Protein 8H6S (pdb70)

B-factor: mean 68.88, std 20.92, range [23.03, 145.81]

Organism: Streptomyces halstedii (NCBI:txid1944)

Foldseek 3Di:
DPQFFEEEEEEDADQDACVFQVVLCVPQVLNVVLQVVLCVLPVHRLSVCRNPDDGRLALSNQLSQLSQLLSLSVVCCVVVVHDGQEYEYAQSGLLNCQCNLVQAPSSLSSLQSNLLSVLVVVQQVPPQPQKKKWKWFQAAPVLVVVVVVVCVVVVFDKDQQAAQDRGITIIIGGNVCVVVSCVSCVVSPIHTDDIDPPPSSGQCCPVSLVVSCVGRLVVGDTAFGNHWYAAQQQRDTGGGSVVSSCSNSNSNHGHGYLLRVLVNVVVVGHAAYEHRGQDDRSQPDCSDVVRHDYHDSYSVVVPDDD/DFEEEEEEDADLLCVPQPLNVVLVVVLVVLHDDGSLALVNQLSQLSQLLSLSVVCCVVVVHDGQEYEYAQSGLLNCQCNLVQAPSSLSSQQSNLLSVLVVVCLVPPCPQKKKWKWFQAAPVLVVVVVVVCVVVVFDKDFQAAQDRGITIIIGGNVCVVVVCVSCVVSPIHTDDIDPPPSQGQCCPVSLVVSCVGRLVVGDTAFGNHWYAAQQQRDTGGGSVVSSCSNSNSNHGHGYLLRVLVNVVVVVHAAYEHGGQDDGNQPDCSDVVRHDYHDSYSVVVD/DLVVVQPPDDPVVLLVVQLVQLQQLLVVLLCVQPVPDDNGDDQADFSVRSPDDLVSLQSSVCSCCVPLVFDDDSCLCVVQGGSSSSSVVSVVRSD/DAPLLVVQPVDDPVVLLVVQLVQLQQLLVVLLCVQPVVDDNGDDQADFSVRSPDDLVSLQSSVCSCCVPRVFDDDSCLCVVQGGSSSSSVVSVVRRPD

Structure (mmCIF, N/CA/C/O backbone):
data_8H6S
#
_entry.id   8H6S
#
_cell.length_a   78.363
_cell.length_b   90.626
_cell.length_c   113.511
_cell.angle_alpha   90.000
_cell.angle_beta   90.000
_cell.angle_gamma   90.000
#
_symmetry.space_group_name_H-M   'P 21 21 21'
#
loop_
_entity.id
_entity.type
_entity.pdbx_description
1 polymer 'Malonyl-CoA-[acyl-carrier-protein] transacylase'
2 polymer 'Polyketide synthase modules 1-3'
3 non-polymer 'MAGNESIUM ION'
4 non-polymer N-[2-(acetylamino)ethyl]-N~3~-[(2R)-2-hydroxy-3,3-dimethyl-4-(phosphonooxy)butanoyl]-beta-alaninamide
5 water water
#
loop_
_atom_site.group_PDB
_atom_site.id
_atom_site.type_symbol
_atom_site.label_atom_id
_atom_site.label_alt_id
_atom_site.label_comp_id
_atom_site.label_asym_id
_atom_site.label_entity_id
_atom_site.label_seq_id
_atom_site.pdbx_PDB_ins_code
_atom_site.Cartn_x
_atom_site.Cartn_y
_atom_site.Cartn_z
_atom_site.occupancy
_atom_site.B_iso_or_equiv
_atom_site.auth_seq_id
_atom_site.auth_comp_id
_atom_site.auth_asym_id
_atom_site.auth_atom_id
_atom_site.pdbx_PDB_model_num
ATOM 1 N N . GLY A 1 32 ? -28.979 -17.529 5.329 1.00 75.03 16 GLY A N 1
ATOM 2 C CA . GLY A 1 32 ? -28.158 -18.613 4.706 1.00 78.18 16 GLY A CA 1
ATOM 3 C C . GLY A 1 32 ? -27.963 -18.412 3.208 1.00 82.67 16 GLY A C 1
ATOM 4 O O . GLY A 1 32 ? -26.838 -18.064 2.793 1.00 78.85 16 GLY A O 1
ATOM 5 N N . ALA A 1 33 ? -29.010 -18.649 2.411 1.00 87.83 17 ALA A N 1
ATOM 6 C CA . ALA A 1 33 ? -28.993 -18.557 0.930 1.00 92.48 17 ALA A CA 1
ATOM 7 C C . ALA A 1 33 ? -29.984 -17.492 0.435 1.00 94.17 17 ALA A C 1
ATOM 8 O O . ALA A 1 33 ? -30.150 -17.375 -0.805 1.00 83.55 17 ALA A O 1
ATOM 10 N N . ALA A 1 34 ? -30.584 -16.734 1.366 1.00 94.19 18 ALA A N 1
ATOM 11 C CA . ALA A 1 34 ? -31.733 -15.816 1.156 1.00 86.88 18 ALA A CA 1
ATOM 12 C C . ALA A 1 34 ? -31.244 -14.409 0.788 1.00 79.12 18 ALA A C 1
ATOM 13 O O . ALA A 1 34 ? -32.021 -13.444 0.984 1.00 69.72 18 ALA A O 1
ATOM 15 N N . GLY A 1 35 ? -30.013 -14.307 0.275 1.00 77.18 19 GLY A N 1
ATOM 16 C CA . GLY A 1 35 ? -29.343 -13.037 -0.067 1.00 76.21 19 GLY A CA 1
ATOM 17 C C . GLY A 1 35 ? -27.968 -13.261 -0.679 1.00 72.26 19 GLY A C 1
ATOM 18 O O . GLY A 1 35 ? -27.605 -14.430 -0.948 1.00 63.49 19 GLY A O 1
ATOM 19 N N . ALA A 1 36 ? -27.227 -12.170 -0.891 1.00 71.74 20 ALA A N 1
ATOM 20 C CA . ALA A 1 36 ? -25.892 -12.152 -1.533 1.00 66.39 20 ALA A CA 1
ATOM 21 C C . ALA A 1 36 ? -24.865 -12.820 -0.617 1.00 61.17 20 ALA A C 1
ATOM 22 O O . ALA A 1 36 ? -25.068 -12.829 0.613 1.00 57.40 20 ALA A O 1
ATOM 24 N N . THR A 1 37 ? -23.801 -13.350 -1.217 1.00 58.63 21 THR A N 1
ATOM 25 C CA . THR A 1 37 ? -22.616 -13.913 -0.523 1.00 56.86 21 THR A CA 1
ATOM 26 C C . THR A 1 37 ? -21.480 -12.889 -0.592 1.00 54.65 21 THR A C 1
ATOM 27 O O . THR A 1 37 ? -21.266 -12.329 -1.681 1.00 52.60 21 THR A O 1
ATOM 31 N N . ALA A 1 38 ? -20.797 -12.650 0.530 1.00 54.21 22 ALA A N 1
ATOM 32 C CA . ALA A 1 38 ? -19.640 -11.729 0.637 1.00 53.56 22 ALA A CA 1
ATOM 33 C C . ALA A 1 38 ? -18.363 -12.549 0.791 1.00 50.29 22 ALA A C 1
ATOM 34 O O . ALA A 1 38 ? -18.453 -13.655 1.349 1.00 53.13 22 ALA A O 1
ATOM 36 N N . MET A 1 39 ? -17.236 -12.025 0.310 1.00 47.30 23 MET A N 1
ATOM 37 C CA . MET A 1 39 ? -15.904 -12.662 0.462 1.00 47.70 23 MET A CA 1
ATOM 38 C C . MET A 1 39 ? -15.069 -11.808 1.423 1.00 46.21 23 MET A C 1
ATOM 39 O O . MET A 1 39 ? -14.637 -10.731 1.008 1.00 45.13 23 MET A O 1
ATOM 44 N N . LEU A 1 40 ? -14.888 -12.263 2.670 1.00 46.16 24 LEU A N 1
ATOM 45 C CA . LEU A 1 40 ? -14.179 -11.517 3.748 1.00 47.01 24 LEU A CA 1
ATOM 46 C C . LEU A 1 40 ? -12.741 -12.017 3.843 1.00 44.38 24 LEU A C 1
ATOM 47 O O . LEU A 1 40 ? -12.524 -13.213 3.721 1.00 48.17 24 LEU A O 1
ATOM 52 N N . PHE A 1 41 ? -11.805 -11.116 4.092 1.00 44.34 25 PHE A N 1
ATOM 53 C CA . PHE A 1 41 ? -10.381 -11.449 4.314 1.00 48.35 25 PHE A CA 1
ATOM 54 C C . PHE A 1 41 ? -10.029 -11.107 5.755 1.00 49.29 25 PHE A C 1
ATOM 55 O O . PHE A 1 41 ? -10.252 -9.988 6.205 1.00 49.64 25 PHE A O 1
ATOM 63 N N . PRO A 1 42 ? -9.470 -12.064 6.525 1.00 51.34 26 PRO A N 1
ATOM 64 C CA . PRO A 1 42 ? -9.245 -11.871 7.952 1.00 49.66 26 PRO A CA 1
ATOM 65 C C . PRO A 1 42 ? -7.946 -11.106 8.207 1.00 47.42 26 PRO A C 1
ATOM 66 O O . PRO A 1 42 ? -7.056 -11.155 7.358 1.00 45.64 26 PRO A O 1
ATOM 70 N N . GLY A 1 43 ? -7.892 -10.434 9.357 1.00 46.21 27 GLY A N 1
ATOM 71 C CA . GLY A 1 43 ? -6.664 -9.869 9.941 1.00 46.96 27 GLY A CA 1
ATOM 72 C C . GLY A 1 43 ? -5.657 -10.960 10.213 1.00 43.66 27 GLY A C 1
ATOM 73 O O . GLY A 1 43 ? -6.089 -12.086 10.469 1.00 42.63 27 GLY A O 1
ATOM 74 N N . MET A 1 44 ? -4.366 -10.640 10.154 1.00 44.54 28 MET A N 1
ATOM 75 C CA . MET A 1 44 ? -3.283 -11.639 10.299 1.00 46.03 28 MET A CA 1
ATOM 76 C C . MET A 1 44 ? -3.184 -12.070 11.767 1.00 51.95 28 MET A C 1
ATOM 77 O O . MET A 1 44 ? -2.893 -11.211 12.623 1.00 51.98 28 MET A O 1
ATOM 82 N N . GLY A 1 45 ? -3.444 -13.354 12.034 1.00 57.66 29 GLY A N 1
ATOM 83 C CA . GLY A 1 45 ? -3.186 -14.003 13.331 1.00 59.13 29 GLY A CA 1
ATOM 84 C C . GLY A 1 45 ? -1.733 -14.456 13.409 1.00 61.48 29 GLY A C 1
ATOM 85 O O . GLY A 1 45 ? -0.996 -14.368 12.427 1.00 59.23 29 GLY A O 1
ATOM 86 N N . PRO A 1 46 ? -1.269 -14.965 14.570 1.00 67.33 30 PRO A N 1
ATOM 87 C CA . PRO A 1 46 ? 0.120 -15.409 14.691 1.00 73.32 30 PRO A CA 1
ATOM 88 C C . PRO A 1 46 ? 0.318 -16.704 13.879 1.00 82.76 30 PRO A C 1
ATOM 89 O O . PRO A 1 46 ? 0.016 -17.763 14.394 1.00 84.20 30 PRO A O 1
ATOM 93 N N . ALA A 1 47 ? 0.741 -16.584 12.613 1.00 92.73 31 ALA A N 1
ATOM 94 C CA . ALA A 1 47 ? 0.838 -17.707 11.644 1.00 97.13 31 ALA A CA 1
ATOM 95 C C . ALA A 1 47 ? 2.281 -18.227 11.598 1.00 94.13 31 ALA A C 1
ATOM 96 O O . ALA A 1 47 ? 3.197 -17.438 11.256 1.00 88.30 31 ALA A O 1
ATOM 98 N N . ALA A 1 48 ? 2.456 -19.507 11.944 1.00 88.09 32 ALA A N 1
ATOM 99 C CA . ALA A 1 48 ? 3.737 -20.252 11.933 1.00 82.06 32 ALA A CA 1
ATOM 100 C C . ALA A 1 48 ? 3.720 -21.259 10.777 1.00 74.78 32 ALA A C 1
ATOM 101 O O . ALA A 1 48 ? 2.711 -21.969 10.656 1.00 74.83 32 ALA A O 1
ATOM 103 N N . PHE A 1 49 ? 4.784 -21.317 9.964 1.00 67.98 33 PHE A N 1
ATOM 104 C CA . PHE A 1 49 ? 4.884 -22.208 8.777 1.00 64.89 33 PHE A CA 1
ATOM 105 C C . PHE A 1 49 ? 4.321 -23.580 9.140 1.00 65.53 33 PHE A C 1
ATOM 106 O O . PHE A 1 49 ? 3.586 -24.164 8.328 1.00 66.34 33 PHE A O 1
ATOM 114 N N . SER A 1 50 ? 4.682 -24.063 10.331 1.00 68.36 34 SER A N 1
ATOM 115 C CA . SER A 1 50 ? 4.142 -25.280 10.994 1.00 68.57 34 SER A CA 1
ATOM 116 C C . SER A 1 50 ? 2.643 -25.456 10.685 1.00 68.00 34 SER A C 1
ATOM 117 O O . SER A 1 50 ? 2.268 -26.567 10.299 1.00 63.00 34 SER A O 1
ATOM 120 N N . ASP A 1 51 ? 1.826 -24.400 10.824 1.00 71.03 35 ASP A N 1
ATOM 121 C CA . ASP A 1 51 ? 0.335 -24.449 10.746 1.00 70.70 35 ASP A CA 1
ATOM 122 C C . ASP A 1 51 ? -0.155 -24.518 9.287 1.00 67.96 35 ASP A C 1
ATOM 123 O O . ASP A 1 51 ? -1.258 -25.056 9.069 1.00 67.18 35 ASP A O 1
ATOM 128 N N . VAL A 1 52 ? 0.587 -23.963 8.322 1.00 64.95 36 VAL A N 1
ATOM 129 C CA . VAL A 1 52 ? 0.108 -23.821 6.911 1.00 65.99 36 VAL A CA 1
ATOM 130 C C . VAL A 1 52 ? 1.036 -24.560 5.929 1.00 68.64 36 VAL A C 1
ATOM 131 O O . VAL A 1 52 ? 0.611 -24.763 4.781 1.00 69.69 36 VAL A O 1
ATOM 135 N N . GLY A 1 53 ? 2.231 -24.979 6.361 1.00 72.24 37 GLY A N 1
ATOM 136 C CA . GLY A 1 53 ? 3.285 -25.577 5.513 1.00 71.18 37 GLY A CA 1
ATOM 137 C C . GLY A 1 53 ? 2.752 -26.545 4.467 1.00 69.11 37 GLY A C 1
ATOM 138 O O . GLY A 1 53 ? 2.867 -26.220 3.273 1.00 65.88 37 GLY A O 1
ATOM 139 N N . ARG A 1 54 ? 2.207 -27.693 4.887 1.00 68.61 38 ARG A N 1
ATOM 140 C CA . ARG A 1 54 ? 1.814 -28.809 3.977 1.00 75.92 38 ARG A CA 1
ATOM 141 C C . ARG A 1 54 ? 0.857 -28.265 2.897 1.00 71.83 38 ARG A C 1
ATOM 142 O O . ARG A 1 54 ? 1.013 -28.651 1.719 1.00 69.31 38 ARG A O 1
ATOM 150 N N . PHE A 1 55 ? -0.064 -27.372 3.274 1.00 66.59 39 PHE A N 1
ATOM 151 C CA . PHE A 1 55 ? -1.123 -26.782 2.406 1.00 61.46 39 PHE A CA 1
ATOM 152 C C . PHE A 1 55 ? -0.513 -25.900 1.303 1.00 57.96 39 PHE A C 1
ATOM 153 O O . PHE A 1 55 ? -1.044 -25.878 0.176 1.00 54.42 39 PHE A O 1
ATOM 161 N N . MET A 1 56 ? 0.542 -25.155 1.637 1.00 56.39 40 MET A N 1
ATOM 162 C CA . MET A 1 56 ? 1.181 -24.153 0.744 1.00 59.12 40 MET A CA 1
ATOM 163 C C . MET A 1 56 ? 1.861 -24.871 -0.429 1.00 59.39 40 MET A C 1
ATOM 164 O O . MET A 1 56 ? 1.910 -24.306 -1.536 1.00 59.98 40 MET A O 1
ATOM 169 N N . VAL A 1 57 ? 2.369 -26.079 -0.190 1.00 57.96 41 VAL A N 1
ATOM 170 C CA . VAL A 1 57 ? 3.136 -26.882 -1.188 1.00 58.00 41 VAL A CA 1
ATOM 171 C C . VAL A 1 57 ? 2.188 -27.878 -1.868 1.00 54.47 41 VAL A C 1
ATOM 172 O O . VAL A 1 57 ? 2.458 -28.251 -3.017 1.00 52.66 41 VAL A O 1
ATOM 176 N N . THR A 1 58 ? 1.122 -28.298 -1.183 1.00 54.89 42 THR A N 1
ATOM 177 C CA . THR A 1 58 ? 0.082 -29.204 -1.741 1.00 56.78 42 THR A CA 1
ATOM 178 C C . THR A 1 58 ? -0.829 -28.409 -2.679 1.00 57.30 42 THR A C 1
ATOM 179 O O . THR A 1 58 ? -0.739 -28.620 -3.903 1.00 59.68 42 THR A O 1
ATOM 183 N N . ASN A 1 59 ? -1.652 -27.518 -2.116 1.00 59.77 43 ASN A N 1
ATOM 184 C CA . ASN A 1 59 ? -2.720 -26.762 -2.825 1.00 62.93 43 ASN A CA 1
ATOM 185 C C . ASN A 1 59 ? -2.126 -26.149 -4.101 1.00 71.86 43 ASN A C 1
ATOM 186 O O . ASN A 1 59 ? -0.965 -25.689 -4.063 1.00 77.32 43 ASN A O 1
ATOM 191 N N . ARG A 1 60 ? -2.884 -26.192 -5.198 1.00 78.66 44 ARG A N 1
ATOM 192 C CA . ARG A 1 60 ? -2.440 -25.759 -6.552 1.00 83.69 44 ARG A CA 1
ATOM 193 C C . ARG A 1 60 ? -2.559 -24.238 -6.665 1.00 75.10 44 ARG A C 1
ATOM 194 O O . ARG A 1 60 ? -1.695 -23.647 -7.320 1.00 83.34 44 ARG A O 1
ATOM 202 N N . TYR A 1 61 ? -3.580 -23.638 -6.046 1.00 67.04 45 TYR A N 1
ATOM 203 C CA . TYR A 1 61 ? -3.845 -22.176 -6.076 1.00 64.06 45 TYR A CA 1
ATOM 204 C C . TYR A 1 61 ? -2.680 -21.448 -5.408 1.00 57.94 45 TYR A C 1
ATOM 205 O O . TYR A 1 61 ? -2.221 -20.441 -5.964 1.00 58.31 45 TYR A O 1
ATOM 214 N N . THR A 1 62 ? -2.209 -21.962 -4.270 1.00 55.36 46 THR A N 1
ATOM 215 C CA . THR A 1 62 ? -1.022 -21.442 -3.539 1.00 57.96 46 THR A CA 1
ATOM 216 C C . THR A 1 62 ? 0.211 -21.526 -4.441 1.00 58.50 46 THR A C 1
ATOM 217 O O . THR A 1 62 ? 0.870 -20.488 -4.627 1.00 61.08 46 THR A O 1
ATOM 221 N N . ARG A 1 63 ? 0.508 -22.717 -4.967 1.00 62.47 47 ARG A N 1
ATOM 222 C CA . ARG A 1 63 ? 1.662 -22.975 -5.877 1.00 66.03 47 ARG A CA 1
ATOM 223 C C . ARG A 1 63 ? 1.583 -22.007 -7.064 1.00 64.81 47 ARG A C 1
ATOM 224 O O . ARG A 1 63 ? 2.633 -21.503 -7.492 1.00 62.66 47 ARG A O 1
ATOM 232 N N . GLU A 1 64 ? 0.368 -21.751 -7.552 1.00 67.53 48 GLU A N 1
ATOM 233 C CA . GLU A 1 64 ? 0.075 -20.849 -8.696 1.00 69.57 48 GLU A CA 1
ATOM 234 C C . GLU A 1 64 ? 0.557 -19.437 -8.344 1.00 67.75 48 GLU A C 1
ATOM 235 O O . GLU A 1 64 ? 1.205 -18.806 -9.199 1.00 72.84 48 GLU A O 1
ATOM 241 N N . LEU A 1 65 ? 0.281 -18.979 -7.117 1.00 63.26 49 LEU A N 1
ATOM 242 C CA . LEU A 1 65 ? 0.590 -17.603 -6.636 1.00 59.92 49 LEU A CA 1
ATOM 243 C C . LEU A 1 65 ? 2.035 -17.519 -6.132 1.00 59.01 49 LEU A C 1
ATOM 244 O O . LEU A 1 65 ? 2.700 -16.519 -6.448 1.00 62.67 49 LEU A O 1
ATOM 249 N N . LEU A 1 66 ? 2.482 -18.512 -5.356 1.00 59.36 50 LEU A N 1
ATOM 250 C CA . LEU A 1 66 ? 3.866 -18.597 -4.812 1.00 61.99 50 LEU A CA 1
ATOM 251 C C . LEU A 1 66 ? 4.888 -18.387 -5.938 1.00 68.03 50 LEU A C 1
ATOM 252 O O . LEU A 1 66 ? 5.920 -17.750 -5.669 1.00 77.27 50 LEU A O 1
ATOM 257 N N . ALA A 1 67 ? 4.620 -18.924 -7.135 1.00 70.58 51 ALA A N 1
ATOM 258 C CA . ALA A 1 67 ? 5.496 -18.837 -8.329 1.00 69.73 51 ALA A CA 1
ATOM 259 C C . ALA A 1 67 ? 5.494 -17.402 -8.864 1.00 69.98 51 ALA A C 1
ATOM 260 O O . ALA A 1 67 ? 6.589 -16.887 -9.180 1.00 74.41 51 ALA A O 1
ATOM 262 N N . GLU A 1 68 ? 4.306 -16.795 -8.968 1.00 66.64 52 GLU A N 1
ATOM 263 C CA . GLU A 1 68 ? 4.110 -15.362 -9.323 1.00 67.95 52 GLU A CA 1
ATOM 264 C C . GLU A 1 68 ? 4.833 -14.489 -8.276 1.00 63.59 52 GLU A C 1
ATOM 265 O O . GLU A 1 68 ? 5.473 -13.491 -8.669 1.00 62.05 52 GLU A O 1
ATOM 271 N N . ALA A 1 69 ? 4.774 -14.875 -6.997 1.00 58.05 53 ALA A N 1
ATOM 272 C CA . ALA A 1 69 ? 5.362 -14.141 -5.854 1.00 54.47 53 ALA A CA 1
ATOM 273 C C . ALA A 1 69 ? 6.887 -14.285 -5.848 1.00 55.02 53 ALA A C 1
ATOM 274 O O . ALA A 1 69 ? 7.561 -13.267 -5.638 1.00 58.86 53 ALA A O 1
ATOM 276 N N . ASP A 1 70 ? 7.408 -15.501 -6.031 1.00 57.23 54 ASP A N 1
ATOM 277 C CA . ASP A 1 70 ? 8.871 -15.794 -6.056 1.00 60.74 54 ASP A CA 1
ATOM 278 C C . ASP A 1 70 ? 9.518 -14.971 -7.182 1.00 61.45 54 ASP A C 1
ATOM 279 O O . ASP A 1 70 ? 10.647 -14.460 -6.980 1.00 55.26 54 ASP A O 1
ATOM 284 N N . ASP A 1 71 ? 8.812 -14.838 -8.314 1.00 67.94 55 ASP A N 1
ATOM 285 C CA . ASP A 1 71 ? 9.236 -14.060 -9.513 1.00 73.61 55 ASP A CA 1
ATOM 286 C C . ASP A 1 71 ? 9.359 -12.584 -9.109 1.00 68.01 55 ASP A C 1
ATOM 287 O O . ASP A 1 71 ? 10.436 -11.997 -9.323 1.00 70.42 55 ASP A O 1
ATOM 292 N N . THR A 1 72 ? 8.294 -12.035 -8.518 1.00 62.28 56 THR A N 1
ATOM 293 C CA . THR A 1 72 ? 8.177 -10.628 -8.054 1.00 57.04 56 THR A CA 1
ATOM 294 C C . THR A 1 72 ? 9.272 -10.290 -7.032 1.00 51.77 56 THR A C 1
ATOM 295 O O . THR A 1 72 ? 9.746 -9.148 -7.061 1.00 48.65 56 THR A O 1
ATOM 299 N N . LEU A 1 73 ? 9.645 -11.221 -6.149 1.00 51.06 57 LEU A N 1
ATOM 300 C CA . LEU A 1 73 ? 10.530 -10.951 -4.977 1.00 50.91 57 LEU A CA 1
ATOM 301 C C . LEU A 1 73 ? 11.993 -11.331 -5.270 1.00 51.52 57 LEU A C 1
ATOM 302 O O . LEU A 1 73 ? 12.901 -10.664 -4.714 1.00 46.15 57 LEU A O 1
ATOM 307 N N . GLY A 1 74 ? 12.220 -12.365 -6.089 1.00 53.34 58 GLY A N 1
ATOM 308 C CA . GLY A 1 74 ? 13.565 -12.849 -6.456 1.00 52.32 58 GLY A CA 1
ATOM 309 C C . GLY A 1 74 ? 14.175 -13.726 -5.378 1.00 51.98 58 GLY A C 1
ATOM 310 O O . GLY A 1 74 ? 15.413 -13.804 -5.332 1.00 50.12 58 GLY A O 1
ATOM 311 N N . TYR A 1 75 ? 13.339 -14.345 -4.534 1.00 53.31 59 TYR A N 1
ATOM 312 C CA . TYR A 1 75 ? 13.720 -15.389 -3.544 1.00 55.09 59 TYR A CA 1
ATOM 313 C C . TYR A 1 75 ? 12.578 -16.400 -3.415 1.00 50.90 59 TYR A C 1
ATOM 314 O O . TYR A 1 75 ? 11.491 -16.136 -3.943 1.00 45.11 59 TYR A O 1
ATOM 323 N N . SER A 1 76 ? 12.836 -17.515 -2.729 1.00 51.53 60 SER A N 1
ATOM 324 C CA . SER A 1 76 ? 11.875 -18.627 -2.518 1.00 52.89 60 SER A CA 1
ATOM 325 C C . SER A 1 76 ? 11.067 -18.347 -1.250 1.00 53.46 60 SER A C 1
ATOM 326 O O . SER A 1 76 ? 11.598 -18.610 -0.147 1.00 56.92 60 SER A O 1
ATOM 329 N N . LEU A 1 77 ? 9.843 -17.830 -1.403 1.00 52.53 61 LEU A N 1
ATOM 330 C CA . LEU A 1 77 ? 9.013 -17.339 -0.272 1.00 53.11 61 LEU A CA 1
ATOM 331 C C . LEU A 1 77 ? 8.806 -18.461 0.741 1.00 55.43 61 LEU A C 1
ATOM 332 O O . LEU A 1 77 ? 8.981 -18.201 1.941 1.00 58.09 61 LEU A O 1
ATOM 337 N N . VAL A 1 78 ? 8.397 -19.641 0.278 1.00 59.20 62 VAL A N 1
ATOM 338 C CA . VAL A 1 78 ? 8.136 -20.806 1.172 1.00 60.67 62 VAL A CA 1
ATOM 339 C C . VAL A 1 78 ? 9.411 -21.107 1.955 1.00 59.26 62 VAL A C 1
ATOM 340 O O . VAL A 1 78 ? 9.310 -21.239 3.180 1.00 57.23 62 VAL A O 1
ATOM 344 N N . ASP A 1 79 ? 10.555 -21.200 1.274 1.00 62.11 63 ASP A N 1
ATOM 345 C CA . ASP A 1 79 ? 11.841 -21.578 1.918 1.00 69.56 63 ASP A CA 1
ATOM 346 C C . ASP A 1 79 ? 12.249 -20.480 2.911 1.00 67.53 63 ASP A C 1
ATOM 347 O O . ASP A 1 79 ? 12.675 -20.831 4.025 1.00 66.40 63 ASP A O 1
ATOM 352 N N . ARG A 1 80 ? 12.087 -19.205 2.553 1.00 64.36 64 ARG A N 1
ATOM 353 C CA . ARG A 1 80 ? 12.445 -18.068 3.444 1.00 64.91 64 ARG A CA 1
ATOM 354 C C . ARG A 1 80 ? 11.372 -17.850 4.518 1.00 61.17 64 ARG A C 1
ATOM 355 O O . ARG A 1 80 ? 11.664 -17.097 5.451 1.00 66.43 64 ARG A O 1
ATOM 363 N N . PHE A 1 81 ? 10.176 -18.435 4.378 1.00 57.85 65 PHE A N 1
ATOM 364 C CA . PHE A 1 81 ? 9.094 -18.415 5.401 1.00 55.63 65 PHE A CA 1
ATOM 365 C C . PHE A 1 81 ? 9.396 -19.532 6.400 1.00 59.74 65 PHE A C 1
ATOM 366 O O . PHE A 1 81 ? 9.560 -19.250 7.591 1.00 61.80 65 PHE A O 1
ATOM 374 N N . ARG A 1 82 ? 9.523 -20.757 5.889 1.00 67.10 66 ARG A N 1
ATOM 375 C CA . ARG A 1 82 ? 9.817 -22.002 6.649 1.00 73.41 66 ARG A CA 1
ATOM 376 C C . ARG A 1 82 ? 10.900 -21.734 7.704 1.00 75.94 66 ARG A C 1
ATOM 377 O O . ARG A 1 82 ? 10.689 -22.141 8.863 1.00 79.06 66 ARG A O 1
ATOM 385 N N . GLN A 1 83 ? 11.999 -21.071 7.317 1.00 80.18 67 GLN A N 1
ATOM 386 C CA . GLN A 1 83 ? 13.245 -20.926 8.127 1.00 85.22 67 GLN A CA 1
ATOM 387 C C . GLN A 1 83 ? 13.272 -19.549 8.810 1.00 81.09 67 GLN A C 1
ATOM 388 O O . GLN A 1 83 ? 14.276 -19.250 9.490 1.00 77.46 67 GLN A O 1
ATOM 394 N N . ALA A 1 84 ? 12.192 -18.769 8.666 1.00 81.19 68 ALA A N 1
ATOM 395 C CA . ALA A 1 84 ? 11.982 -17.438 9.293 1.00 81.04 68 ALA A CA 1
ATOM 396 C C . ALA A 1 84 ? 11.780 -17.585 10.806 1.00 79.46 68 ALA A C 1
ATOM 397 O O . ALA A 1 84 ? 11.374 -18.675 11.248 1.00 82.95 68 ALA A O 1
ATOM 399 N N . GLU A 1 85 ? 12.031 -16.511 11.563 1.00 75.58 69 GLU A N 1
ATOM 400 C CA . GLU A 1 85 ? 11.781 -16.446 13.029 1.00 79.14 69 GLU A CA 1
ATOM 401 C C . GLU A 1 85 ? 10.443 -15.733 13.262 1.00 72.63 69 GLU A C 1
ATOM 402 O O . GLU A 1 85 ? 10.047 -14.959 12.383 1.00 74.50 69 GLU A O 1
ATOM 408 N N . GLY A 1 86 ? 9.773 -16.010 14.382 1.00 69.46 70 GLY A N 1
ATOM 409 C CA . GLY A 1 86 ? 8.695 -15.159 14.931 1.00 72.72 70 GLY A CA 1
ATOM 410 C C . GLY A 1 86 ? 7.305 -15.604 14.512 1.00 71.75 70 GLY A C 1
ATOM 411 O O . GLY A 1 86 ? 7.145 -16.796 14.193 1.00 74.69 70 GLY A O 1
ATOM 412 N N . ASP A 1 87 ? 6.333 -14.682 14.562 1.00 69.22 71 ASP A N 1
ATOM 413 C CA . ASP A 1 87 ? 4.904 -14.909 14.199 1.00 71.99 71 ASP A CA 1
ATOM 414 C C . ASP A 1 87 ? 4.498 -14.013 13.016 1.00 66.82 71 ASP A C 1
ATOM 415 O O . ASP A 1 87 ? 3.693 -14.478 12.169 1.00 59.72 71 ASP A O 1
ATOM 420 N N . TYR A 1 88 ? 4.996 -12.769 12.987 1.00 64.59 72 TYR A N 1
ATOM 421 C CA . TYR A 1 88 ? 4.619 -11.707 12.014 1.00 62.19 72 TYR A CA 1
ATOM 422 C C . TYR A 1 88 ? 5.853 -11.240 11.230 1.00 61.67 72 TYR A C 1
ATOM 423 O O . TYR A 1 88 ? 6.045 -10.021 11.081 1.00 58.77 72 TYR A O 1
ATOM 432 N N . SER A 1 89 ? 6.657 -12.190 10.744 1.00 62.15 73 SER A N 1
ATOM 433 C CA . SER A 1 89 ? 7.870 -11.963 9.912 1.00 59.18 73 SER A CA 1
ATOM 434 C C . SER A 1 89 ? 7.504 -11.244 8.609 1.00 57.89 73 SER A C 1
ATOM 435 O O . SER A 1 89 ? 6.319 -11.282 8.220 1.00 52.59 73 SER A O 1
ATOM 438 N N . GLU A 1 90 ? 8.506 -10.635 7.962 1.00 62.94 74 GLU A N 1
ATOM 439 C CA . GLU A 1 90 ? 8.406 -10.009 6.613 1.00 64.86 74 GLU A CA 1
ATOM 440 C C . GLU A 1 90 ? 7.800 -11.038 5.647 1.00 61.80 74 GLU A C 1
ATOM 441 O O . GLU A 1 90 ? 6.864 -10.684 4.914 1.00 57.97 74 GLU A O 1
ATOM 447 N N . TYR A 1 91 ? 8.295 -12.281 5.701 1.00 59.91 75 TYR A N 1
ATOM 448 C CA . TYR A 1 91 ? 7.938 -13.403 4.793 1.00 54.89 75 TYR A CA 1
ATOM 449 C C . TYR A 1 91 ? 6.652 -14.066 5.286 1.00 52.69 75 TYR A C 1
ATOM 450 O O . TYR A 1 91 ? 5.880 -14.551 4.450 1.00 59.12 75 TYR A O 1
ATOM 459 N N . ALA A 1 92 ? 6.433 -14.099 6.601 1.00 50.86 76 ALA A N 1
ATOM 460 C CA . ALA A 1 92 ? 5.168 -14.562 7.216 1.00 49.71 76 ALA A CA 1
ATOM 461 C C . ALA A 1 92 ? 4.017 -13.712 6.667 1.00 46.61 76 ALA A C 1
ATOM 462 O O . ALA A 1 92 ? 2.962 -14.290 6.321 1.00 41.29 76 ALA A O 1
ATOM 464 N N . GLN A 1 93 ? 4.240 -12.396 6.563 1.00 44.18 77 GLN A N 1
ATOM 465 C CA . GLN A 1 93 ? 3.240 -11.408 6.077 1.00 43.26 77 GLN A CA 1
ATOM 466 C C . GLN A 1 93 ? 2.906 -11.723 4.610 1.00 43.95 77 GLN A C 1
ATOM 467 O O . GLN A 1 93 ? 1.705 -11.915 4.320 1.00 43.37 77 GLN A O 1
ATOM 473 N N . ILE A 1 94 ? 3.908 -11.813 3.722 1.00 44.86 78 ILE A N 1
ATOM 474 C CA . ILE A 1 94 ? 3.690 -12.156 2.278 1.00 45.12 78 ILE A CA 1
ATOM 475 C C . ILE A 1 94 ? 2.863 -13.447 2.224 1.00 46.82 78 ILE A C 1
ATOM 476 O O . ILE A 1 94 ? 1.790 -13.447 1.596 1.00 46.19 78 ILE A O 1
ATOM 481 N N . ALA A 1 95 ? 3.365 -14.504 2.870 1.00 46.14 79 ALA A N 1
ATOM 482 C CA . ALA A 1 95 ? 2.766 -15.855 2.906 1.00 42.76 79 ALA A CA 1
ATOM 483 C C . ALA A 1 95 ? 1.282 -15.731 3.264 1.00 43.52 79 ALA A C 1
ATOM 484 O O . ALA A 1 95 ? 0.459 -16.339 2.559 1.00 42.63 79 ALA A O 1
ATOM 486 N N . PHE A 1 96 ? 0.947 -14.936 4.283 1.00 44.58 80 PHE A N 1
ATOM 487 C CA . PHE A 1 96 ? -0.451 -14.770 4.757 1.00 48.62 80 PHE A CA 1
ATOM 488 C C . PHE A 1 96 ? -1.327 -14.302 3.592 1.00 50.74 80 PHE A C 1
ATOM 489 O O . PHE A 1 96 ? -2.459 -14.819 3.445 1.00 53.95 80 PHE A O 1
ATOM 497 N N . LEU A 1 97 ? -0.813 -13.363 2.790 1.00 52.38 81 LEU A N 1
ATOM 498 C CA . LEU A 1 97 ? -1.511 -12.808 1.595 1.00 53.47 81 LEU A CA 1
ATOM 499 C C . LEU A 1 97 ? -1.754 -13.933 0.582 1.00 54.27 81 LEU A C 1
ATOM 500 O O . LEU A 1 97 ? -2.919 -14.119 0.158 1.00 52.71 81 LEU A O 1
ATOM 505 N N . VAL A 1 98 ? -0.682 -14.642 0.216 1.00 54.54 82 VAL A N 1
ATOM 506 C CA . VAL A 1 98 ? -0.716 -15.798 -0.727 1.00 54.40 82 VAL A CA 1
ATOM 507 C C . VAL A 1 98 ? -1.865 -16.711 -0.292 1.00 55.43 82 VAL A C 1
ATOM 508 O O . VAL A 1 98 ? -2.785 -16.934 -1.105 1.00 62.07 82 VAL A O 1
ATOM 512 N N . ASN A 1 99 ? -1.833 -17.157 0.966 1.00 52.68 83 ASN A N 1
ATOM 513 C CA . ASN A 1 99 ? -2.744 -18.198 1.505 1.00 53.42 83 ASN A CA 1
ATOM 514 C C . ASN A 1 99 ? -4.187 -17.690 1.432 1.00 53.58 83 ASN A C 1
ATOM 515 O O . ASN A 1 99 ? -5.020 -18.405 0.849 1.00 56.17 83 ASN A O 1
ATOM 520 N N . CYS A 1 100 ? -4.465 -16.498 1.972 1.00 53.85 84 CYS A N 1
ATOM 521 C CA . CYS A 1 100 ? -5.832 -15.900 2.034 1.00 55.14 84 CYS A CA 1
ATOM 522 C C . CYS A 1 100 ? -6.409 -15.760 0.613 1.00 51.63 84 CYS A C 1
ATOM 523 O O . CYS A 1 100 ? -7.575 -16.172 0.386 1.00 46.42 84 CYS A O 1
ATOM 526 N N . VAL A 1 101 ? -5.613 -15.210 -0.309 1.00 47.44 85 VAL A N 1
ATOM 527 C CA . VAL A 1 101 ? -6.018 -14.949 -1.720 1.00 46.78 85 VAL A CA 1
ATOM 528 C C . VAL A 1 101 ? -6.255 -16.298 -2.412 1.00 47.39 85 VAL A C 1
ATOM 529 O O . VAL A 1 101 ? -7.351 -16.494 -2.961 1.00 49.83 85 VAL A O 1
ATOM 533 N N . ALA A 1 102 ? -5.273 -17.200 -2.368 1.00 46.51 86 ALA A N 1
ATOM 534 C CA . ALA A 1 102 ? -5.382 -18.590 -2.873 1.00 45.33 86 ALA A CA 1
ATOM 535 C C . ALA A 1 102 ? -6.684 -19.219 -2.373 1.00 44.28 86 ALA A C 1
ATOM 536 O O . ALA A 1 102 ? -7.462 -19.721 -3.195 1.00 43.76 86 ALA A O 1
ATOM 538 N N . LEU A 1 103 ? -6.901 -19.185 -1.059 1.00 45.20 87 LEU A N 1
ATOM 539 C CA . LEU A 1 103 ? -8.085 -19.790 -0.397 1.00 46.43 87 LEU A CA 1
ATOM 540 C C . LEU A 1 103 ? -9.346 -19.069 -0.865 1.00 46.71 87 LEU A C 1
ATOM 541 O O . LEU A 1 103 ? -10.379 -19.740 -0.982 1.00 47.55 87 LEU A O 1
ATOM 546 N N . ALA A 1 104 ? -9.266 -17.759 -1.109 1.00 47.36 88 ALA A N 1
ATOM 547 C CA . ALA A 1 104 ? -10.390 -16.964 -1.652 1.00 51.56 88 ALA A CA 1
ATOM 548 C C . ALA A 1 104 ? -10.805 -17.552 -3.010 1.00 56.69 88 ALA A C 1
ATOM 549 O O . ALA A 1 104 ? -12.006 -17.791 -3.207 1.00 58.61 88 ALA A O 1
ATOM 551 N N . ARG A 1 105 ? -9.837 -17.814 -3.894 1.00 59.47 89 ARG A N 1
ATOM 552 C CA . ARG A 1 105 ? -10.063 -18.437 -5.226 1.00 59.15 89 ARG A CA 1
ATOM 553 C C . ARG A 1 105 ? -10.539 -19.879 -5.037 1.00 54.87 89 ARG A C 1
ATOM 554 O O . ARG A 1 105 ? -11.607 -20.218 -5.565 1.00 57.51 8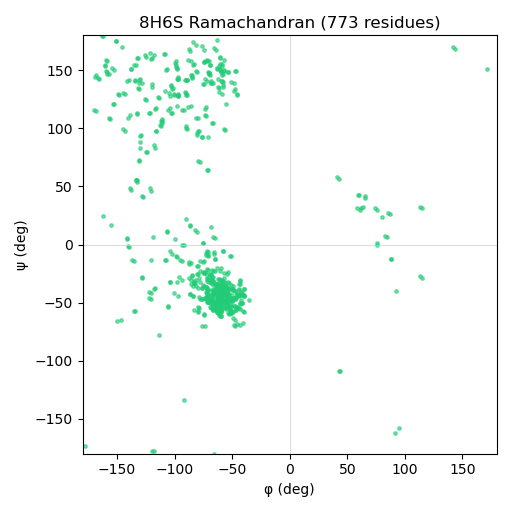9 ARG A O 1
ATOM 562 N N . TRP A 1 106 ? -9.758 -20.692 -4.322 1.00 54.75 90 TRP A N 1
ATOM 563 C CA . TRP A 1 106 ? -10.059 -22.115 -4.011 1.00 56.94 90 TRP A CA 1
ATOM 564 C C . TRP A 1 106 ? -11.532 -22.261 -3.618 1.00 62.21 90 TRP A C 1
ATOM 565 O O . TRP A 1 106 ? -12.207 -23.150 -4.171 1.00 76.07 90 TRP A O 1
ATOM 576 N N . ALA A 1 107 ? -11.998 -21.436 -2.678 1.00 61.23 91 ALA A N 1
ATOM 577 C CA . ALA A 1 107 ? -13.370 -21.471 -2.130 1.00 61.49 91 ALA A CA 1
ATOM 578 C C . ALA A 1 107 ? -14.359 -21.247 -3.272 1.00 63.76 91 ALA A C 1
ATOM 579 O O . ALA A 1 107 ? -15.284 -22.059 -3.398 1.00 69.56 91 ALA A O 1
ATOM 581 N N . GLU A 1 108 ? -14.148 -20.194 -4.071 1.00 65.42 92 GLU A N 1
ATOM 582 C CA . GLU A 1 108 ? -15.009 -19.817 -5.228 1.00 65.49 92 GLU A CA 1
ATOM 583 C C . GLU A 1 108 ? -15.218 -21.038 -6.128 1.00 65.37 92 GLU A C 1
ATOM 584 O O . GLU A 1 108 ? -16.382 -21.436 -6.319 1.00 68.72 92 GLU A O 1
ATOM 590 N N . GLN A 1 109 ? -14.129 -21.609 -6.645 1.00 67.19 93 GLN A N 1
ATOM 591 C CA . GLN A 1 109 ? -14.166 -22.718 -7.634 1.00 75.73 93 GLN A CA 1
ATOM 592 C C . GLN A 1 109 ? -14.828 -23.944 -6.991 1.00 73.18 93 GLN A C 1
ATOM 593 O O . GLN A 1 109 ? -15.868 -24.380 -7.517 1.00 83.26 93 GLN A O 1
ATOM 599 N N . THR A 1 110 ? -14.283 -24.448 -5.881 1.00 68.28 94 THR A N 1
ATOM 600 C CA . THR A 1 110 ? -14.725 -25.715 -5.228 1.00 68.08 94 THR A CA 1
ATOM 601 C C . THR A 1 110 ? -16.197 -25.624 -4.797 1.00 64.42 94 THR A C 1
ATOM 602 O O . THR A 1 110 ? -16.916 -26.611 -5.021 1.00 65.83 94 THR A O 1
ATOM 606 N N . MET A 1 111 ? -16.630 -24.499 -4.218 1.00 62.16 95 MET A N 1
ATOM 607 C CA . MET A 1 111 ? -17.976 -24.353 -3.593 1.00 65.02 95 MET A CA 1
ATOM 608 C C . MET A 1 111 ? -18.901 -23.495 -4.470 1.00 65.59 95 MET A C 1
ATOM 609 O O . MET A 1 111 ? -19.987 -23.129 -3.976 1.00 68.46 95 MET A O 1
ATOM 614 N N . ASP A 1 112 ? -18.506 -23.203 -5.717 1.00 63.92 96 ASP A N 1
ATOM 615 C CA . ASP A 1 112 ? -19.300 -22.405 -6.693 1.00 63.59 96 ASP A CA 1
ATOM 616 C C . ASP A 1 112 ? -19.904 -21.196 -5.964 1.00 60.19 96 ASP A C 1
ATOM 617 O O . ASP A 1 112 ? -21.137 -21.046 -5.987 1.00 61.87 96 ASP A O 1
ATOM 622 N N . LEU A 1 113 ? -19.060 -20.376 -5.325 1.00 59.90 97 LEU A N 1
ATOM 623 C CA . LEU A 1 113 ? -19.436 -19.062 -4.728 1.00 61.56 97 LEU A CA 1
ATOM 624 C C . LEU A 1 113 ? -19.267 -17.979 -5.801 1.00 64.96 97 LEU A C 1
ATOM 625 O O . LEU A 1 113 ? -18.287 -18.065 -6.573 1.00 66.21 97 LEU A O 1
ATOM 630 N N . THR A 1 114 ? -20.171 -16.998 -5.843 1.00 68.38 98 THR A N 1
ATOM 631 C CA . THR A 1 114 ? -20.027 -15.766 -6.665 1.00 75.35 98 THR A CA 1
ATOM 632 C C . THR A 1 114 ? -20.292 -14.560 -5.771 1.00 72.15 98 THR A C 1
ATOM 633 O O . THR A 1 114 ? -21.425 -14.101 -5.653 1.00 69.71 98 THR A O 1
ATOM 637 N N . PRO A 1 115 ? -19.244 -14.033 -5.096 1.00 71.74 99 PRO A N 1
ATOM 638 C CA . PRO A 1 115 ? -19.392 -12.863 -4.231 1.00 71.52 99 PRO A CA 1
ATOM 639 C C . PRO A 1 115 ? -19.942 -11.628 -4.964 1.00 67.52 99 PRO A C 1
ATOM 640 O O . PRO A 1 115 ? -19.542 -11.400 -6.087 1.00 67.09 99 PRO A O 1
ATOM 644 N N . ARG A 1 116 ? -20.838 -10.878 -4.310 1.00 65.24 100 ARG A N 1
ATOM 645 C CA . ARG A 1 116 ? -21.431 -9.614 -4.830 1.00 66.22 100 ARG A CA 1
ATOM 646 C C . ARG A 1 116 ? -20.671 -8.415 -4.244 1.00 60.77 100 ARG A C 1
ATOM 647 O O . ARG A 1 116 ? -20.891 -7.289 -4.718 1.00 60.73 100 ARG A O 1
ATOM 655 N N . ILE A 1 117 ? -19.815 -8.653 -3.246 1.00 56.35 101 ILE A N 1
ATOM 656 C CA . ILE A 1 117 ? -19.095 -7.606 -2.462 1.00 53.58 101 ILE A CA 1
ATOM 657 C C . ILE A 1 117 ? -18.016 -8.294 -1.618 1.00 50.50 101 ILE A C 1
ATOM 658 O O . ILE A 1 117 ? -18.255 -9.422 -1.145 1.00 52.74 101 ILE A O 1
ATOM 663 N N . CYS A 1 118 ? -16.870 -7.644 -1.438 1.00 46.90 102 CYS A N 1
ATOM 664 C CA . CYS A 1 118 ? -15.752 -8.174 -0.621 1.00 45.60 102 CYS A CA 1
ATOM 665 C C . CYS A 1 118 ? -15.385 -7.152 0.454 1.00 46.50 102 CYS A C 1
ATOM 666 O O . CYS A 1 118 ? -15.794 -5.983 0.333 1.00 46.62 102 CYS A O 1
ATOM 669 N N . ALA A 1 119 ? -14.685 -7.615 1.491 1.00 47.84 103 ALA A N 1
ATOM 670 C CA . ALA A 1 119 ? -14.226 -6.816 2.650 1.00 46.94 103 ALA A CA 1
ATOM 671 C C . ALA A 1 119 ? -12.955 -7.447 3.233 1.00 46.91 103 ALA A C 1
ATOM 672 O O . ALA A 1 119 ? -12.781 -8.674 3.091 1.00 45.15 103 ALA A O 1
ATOM 674 N N . GLY A 1 120 ? -12.080 -6.623 3.818 1.00 48.72 104 GLY A N 1
ATOM 675 C CA . GLY A 1 120 ? -10.859 -7.055 4.524 1.00 48.59 104 GLY A CA 1
ATOM 676 C C . GLY A 1 120 ? -10.641 -6.244 5.788 1.00 48.24 104 GLY A C 1
ATOM 677 O O . GLY A 1 120 ? -10.924 -5.031 5.759 1.00 55.48 104 GLY A O 1
ATOM 678 N N . ALA A 1 121 ? -10.176 -6.893 6.858 1.00 47.75 105 ALA A N 1
ATOM 679 C CA . ALA A 1 121 ? -9.867 -6.277 8.172 1.00 48.18 105 ALA A CA 1
ATOM 680 C C . ALA A 1 121 ? -8.348 -6.142 8.317 1.00 46.59 105 ALA A C 1
ATOM 681 O O . ALA A 1 121 ? -7.640 -7.140 8.123 1.00 44.90 105 ALA A O 1
ATOM 683 N N . CYS A 1 122 ? -7.876 -4.939 8.636 1.00 47.58 106 CYS A N 1
ATOM 684 C CA . CYS A 1 122 ? -6.434 -4.588 8.743 1.00 50.11 106 CYS A CA 1
ATOM 685 C C . CYS A 1 122 ? -5.667 -5.202 7.565 1.00 48.76 106 CYS A C 1
ATOM 686 O O . CYS A 1 122 ? -5.859 -4.720 6.433 1.00 51.40 106 CYS A O 1
ATOM 689 N N . PHE A 1 123 ? -4.844 -6.227 7.804 1.00 46.92 107 PHE A N 1
ATOM 690 C CA . PHE A 1 123 ? -4.020 -6.883 6.757 1.00 42.79 107 PHE A CA 1
ATOM 691 C C . PHE A 1 123 ? -4.941 -7.371 5.638 1.00 41.30 107 PHE A C 1
ATOM 692 O O . PHE A 1 123 ? -4.530 -7.301 4.473 1.00 42.19 107 PHE A O 1
ATOM 700 N N . GLY A 1 124 ? -6.148 -7.831 5.987 1.00 40.86 108 GLY A N 1
ATOM 701 C CA . GLY A 1 124 ? -7.220 -8.177 5.032 1.00 42.81 108 GLY A CA 1
ATOM 702 C C . GLY A 1 124 ? -7.307 -7.193 3.865 1.00 44.18 108 GLY A C 1
ATOM 703 O O . GLY A 1 124 ? -7.564 -7.641 2.714 1.00 42.85 108 GLY A O 1
ATOM 704 N N . GLU A 1 125 ? -7.110 -5.897 4.139 1.00 43.77 109 GLU A N 1
ATOM 705 C CA . GLU A 1 125 ? -7.085 -4.816 3.116 1.00 42.28 109 GLU A CA 1
ATOM 706 C C . GLU A 1 125 ? -6.114 -5.210 1.991 1.00 42.61 109 GLU A C 1
ATOM 707 O O . GLU A 1 125 ? -6.490 -5.090 0.816 1.00 44.48 109 GLU A O 1
ATOM 713 N N . LYS A 1 126 ? -4.921 -5.693 2.337 1.00 43.66 110 LYS A N 1
ATOM 714 C CA . LYS A 1 126 ? -3.880 -6.110 1.358 1.00 45.88 110 LYS A CA 1
ATOM 715 C C . LYS A 1 126 ? -4.416 -7.272 0.517 1.00 46.15 110 LYS A C 1
ATOM 716 O O . LYS A 1 126 ? -4.148 -7.297 -0.699 1.00 47.00 110 LYS A O 1
ATOM 722 N N . SER A 1 127 ? -5.163 -8.185 1.140 1.00 45.03 111 SER A N 1
ATOM 723 C CA . SER A 1 127 ? -5.750 -9.370 0.466 1.00 46.00 111 SER A CA 1
ATOM 724 C C . SER A 1 127 ? -6.880 -8.924 -0.474 1.00 47.55 111 SER A C 1
ATOM 725 O O . SER A 1 127 ? -6.844 -9.343 -1.645 1.00 46.77 111 SER A O 1
ATOM 728 N N . VAL A 1 128 ? -7.828 -8.093 -0.010 1.00 48.36 112 VAL A N 1
ATOM 729 C CA . VAL A 1 128 ? -8.970 -7.629 -0.863 1.00 49.60 112 VAL A CA 1
ATOM 730 C C . VAL A 1 128 ? -8.413 -6.821 -2.028 1.00 47.69 112 VAL A C 1
ATOM 731 O O . VAL A 1 128 ? -9.029 -6.860 -3.095 1.00 50.08 112 VAL A O 1
ATOM 735 N N . ALA A 1 129 ? -7.326 -6.087 -1.809 1.00 48.07 113 ALA A N 1
ATOM 736 C CA . ALA A 1 129 ? -6.669 -5.275 -2.854 1.00 51.15 113 ALA A CA 1
ATOM 737 C C . ALA A 1 129 ? -6.417 -6.184 -4.056 1.00 52.42 113 ALA A C 1
ATOM 738 O O . ALA A 1 129 ? -6.980 -5.901 -5.137 1.00 55.84 113 ALA A O 1
ATOM 740 N N . ALA A 1 130 ? -5.662 -7.265 -3.837 1.00 52.21 114 ALA A N 1
ATOM 741 C CA . ALA A 1 130 ? -5.294 -8.271 -4.862 1.00 53.72 114 ALA A CA 1
ATOM 742 C C . ALA A 1 130 ? -6.568 -8.900 -5.443 1.00 52.57 114 ALA A C 1
ATOM 743 O O . ALA A 1 130 ? -6.779 -8.799 -6.662 1.00 57.90 114 ALA A O 1
ATOM 745 N N . TYR A 1 131 ? -7.391 -9.503 -4.587 1.00 50.02 115 TYR A N 1
ATOM 746 C CA . TYR A 1 131 ? -8.625 -10.242 -4.956 1.00 50.98 115 TYR A CA 1
ATOM 747 C C . TYR A 1 131 ? -9.559 -9.362 -5.797 1.00 53.41 115 TYR A C 1
ATOM 748 O O . TYR A 1 131 ? -9.980 -9.799 -6.878 1.00 57.25 115 TYR A O 1
ATOM 757 N N . SER A 1 132 ? -9.884 -8.160 -5.315 1.00 55.79 116 SER A N 1
ATOM 758 C CA . SER A 1 132 ? -10.833 -7.213 -5.964 1.00 56.46 116 SER A CA 1
ATOM 759 C C . SER A 1 132 ? -10.270 -6.736 -7.308 1.00 55.77 116 SER A C 1
ATOM 760 O O . SER A 1 132 ? -11.021 -6.108 -8.082 1.00 58.29 116 SER A O 1
ATOM 763 N N . GLY A 1 133 ? -8.988 -7.001 -7.562 1.00 54.08 117 GLY A N 1
ATOM 764 C CA . GLY A 1 133 ? -8.300 -6.605 -8.800 1.00 51.16 117 GLY A CA 1
ATOM 765 C C . GLY A 1 133 ? -7.721 -5.218 -8.660 1.00 53.53 117 GLY A C 1
ATOM 766 O O . GLY A 1 133 ? -6.903 -4.862 -9.504 1.00 60.29 117 GLY A O 1
ATOM 767 N N . ALA A 1 134 ? -8.108 -4.475 -7.615 1.00 56.27 118 ALA A N 1
ATOM 768 C CA . ALA A 1 134 ? -7.672 -3.083 -7.339 1.00 53.93 118 ALA A CA 1
ATOM 769 C C . ALA A 1 134 ? -6.160 -2.944 -7.563 1.00 53.44 118 ALA A C 1
ATOM 770 O O . ALA A 1 134 ? -5.736 -1.864 -7.998 1.00 55.29 118 ALA A O 1
ATOM 772 N N . LEU A 1 135 ? -5.386 -3.997 -7.272 1.00 54.62 119 LEU A N 1
ATOM 773 C CA . LEU A 1 135 ? -3.941 -4.123 -7.607 1.00 55.69 119 LEU A CA 1
ATOM 774 C C . LEU A 1 135 ? -3.695 -5.473 -8.283 1.00 55.32 119 LEU A C 1
ATOM 775 O O . LEU A 1 135 ? -4.295 -6.485 -7.844 1.00 56.47 119 LEU A O 1
ATOM 780 N N . THR A 1 136 ? -2.805 -5.491 -9.275 1.00 53.44 120 THR A N 1
ATOM 781 C CA . THR A 1 136 ? -2.158 -6.724 -9.790 1.00 53.70 120 THR A CA 1
ATOM 782 C C . THR A 1 136 ? -1.685 -7.506 -8.564 1.00 55.63 120 THR A C 1
ATOM 783 O O . THR A 1 136 ? -1.376 -6.840 -7.553 1.00 58.24 120 THR A O 1
ATOM 787 N N . PHE A 1 137 ? -1.641 -8.841 -8.618 1.00 58.12 121 PHE A N 1
ATOM 788 C CA . PHE A 1 137 ? -1.179 -9.669 -7.471 1.00 60.41 121 PHE A CA 1
ATOM 789 C C . PHE A 1 137 ? 0.299 -9.366 -7.173 1.00 64.31 121 PHE A C 1
ATOM 790 O O . PHE A 1 137 ? 0.671 -9.355 -5.982 1.00 67.82 121 PHE A O 1
ATOM 798 N N . ALA A 1 138 ? 1.118 -9.124 -8.202 1.00 62.59 122 ALA A N 1
ATOM 799 C CA . ALA A 1 138 ? 2.553 -8.794 -8.042 1.00 59.44 122 ALA A CA 1
ATOM 800 C C . ALA A 1 138 ? 2.705 -7.432 -7.342 1.00 58.58 122 ALA A C 1
ATOM 801 O O . ALA A 1 138 ? 3.594 -7.311 -6.485 1.00 57.88 122 ALA A O 1
ATOM 803 N N . ASP A 1 139 ? 1.869 -6.443 -7.677 1.00 60.15 123 ASP A N 1
ATOM 804 C CA . ASP A 1 139 ? 1.854 -5.111 -7.005 1.00 61.87 123 ASP A CA 1
ATOM 805 C C . ASP A 1 139 ? 1.488 -5.316 -5.530 1.00 63.37 123 ASP A C 1
ATOM 806 O O . ASP A 1 139 ? 2.226 -4.805 -4.664 1.00 64.02 123 ASP A O 1
ATOM 811 N N . ALA A 1 140 ? 0.400 -6.043 -5.257 1.00 60.48 124 ALA A N 1
ATOM 812 C CA . ALA A 1 140 ? -0.033 -6.410 -3.889 1.00 58.52 124 ALA A CA 1
ATOM 813 C C . ALA A 1 140 ? 1.154 -7.011 -3.116 1.00 56.30 124 ALA A C 1
ATOM 814 O O . ALA A 1 140 ? 1.402 -6.566 -1.983 1.00 58.93 124 ALA A O 1
ATOM 816 N N . VAL A 1 141 ? 1.889 -7.953 -3.714 1.00 54.37 125 VAL A N 1
ATOM 817 C CA . VAL A 1 141 ? 3.097 -8.583 -3.094 1.00 53.78 125 VAL A CA 1
ATOM 818 C C . VAL A 1 141 ? 4.120 -7.481 -2.796 1.00 54.34 125 VAL A C 1
ATOM 819 O O . VAL A 1 141 ? 4.566 -7.389 -1.637 1.00 55.56 125 VAL A O 1
ATOM 823 N N . ARG A 1 142 ? 4.475 -6.675 -3.803 1.00 56.95 126 ARG A N 1
ATOM 824 C CA . ARG A 1 142 ? 5.431 -5.543 -3.646 1.00 57.85 126 ARG A CA 1
ATOM 825 C C . ARG A 1 142 ? 4.977 -4.688 -2.454 1.00 53.59 126 ARG A C 1
ATOM 826 O O . ARG A 1 142 ? 5.831 -4.405 -1.592 1.00 49.23 126 ARG A O 1
ATOM 834 N N . MET A 1 143 ? 3.684 -4.334 -2.401 1.00 49.76 127 MET A N 1
ATOM 835 C CA . MET A 1 143 ? 3.080 -3.493 -1.330 1.00 49.14 127 MET A CA 1
ATOM 836 C C . MET A 1 143 ? 3.230 -4.186 0.028 1.00 48.69 127 MET A C 1
ATOM 837 O O . MET A 1 143 ? 3.853 -3.596 0.940 1.00 47.21 127 MET A O 1
ATOM 842 N N . THR A 1 144 ? 2.649 -5.380 0.157 1.00 47.33 128 THR A N 1
ATOM 843 C CA . THR A 1 144 ? 2.613 -6.177 1.410 1.00 46.35 128 THR A CA 1
ATOM 844 C C . THR A 1 144 ? 4.037 -6.348 1.948 1.00 43.70 128 THR A C 1
ATOM 845 O O . THR A 1 144 ? 4.209 -6.289 3.186 1.00 46.43 128 THR A O 1
ATOM 849 N N . ALA A 1 145 ? 5.013 -6.523 1.055 1.00 41.04 129 ALA A N 1
ATOM 850 C CA . ALA A 1 145 ? 6.453 -6.592 1.387 1.00 41.95 129 ALA A CA 1
ATOM 851 C C . ALA A 1 145 ? 6.919 -5.236 1.911 1.00 42.45 129 ALA A C 1
ATOM 852 O O . ALA A 1 145 ? 7.482 -5.188 3.016 1.00 43.83 129 ALA A O 1
ATOM 854 N N . GLY A 1 146 ? 6.689 -4.181 1.129 1.00 46.43 130 GLY A N 1
ATOM 855 C CA . GLY A 1 146 ? 7.146 -2.808 1.420 1.00 50.95 130 GLY A CA 1
ATOM 856 C C . GLY A 1 146 ? 6.678 -2.330 2.782 1.00 51.29 130 GLY A C 1
ATOM 857 O O . GLY A 1 146 ? 7.507 -1.780 3.530 1.00 58.11 130 GLY A O 1
ATOM 858 N N . LEU A 1 147 ? 5.402 -2.552 3.098 1.00 49.13 131 LEU A N 1
ATOM 859 C CA . LEU A 1 147 ? 4.781 -2.128 4.381 1.00 49.05 131 LEU A CA 1
ATOM 860 C C . LEU A 1 147 ? 5.391 -2.944 5.528 1.00 49.43 131 LEU A C 1
ATOM 861 O O . LEU A 1 147 ? 5.843 -2.327 6.515 1.00 48.00 131 LEU A O 1
ATOM 866 N N . ALA A 1 148 ? 5.425 -4.273 5.386 1.00 53.48 132 ALA A N 1
ATOM 867 C CA . ALA A 1 148 ? 6.072 -5.221 6.329 1.00 56.52 132 ALA A CA 1
ATOM 868 C C . ALA A 1 148 ? 7.459 -4.691 6.731 1.00 57.06 132 ALA A C 1
ATOM 869 O O . ALA A 1 148 ? 7.789 -4.739 7.943 1.00 54.45 132 ALA A O 1
ATOM 871 N N . ARG A 1 149 ? 8.227 -4.189 5.756 1.00 59.17 133 ARG A N 1
ATOM 872 C CA . ARG A 1 149 ? 9.618 -3.698 5.952 1.00 64.83 133 ARG A CA 1
ATOM 873 C C . ARG A 1 149 ? 9.605 -2.323 6.628 1.00 62.41 133 ARG A C 1
ATOM 874 O O . ARG A 1 149 ? 10.514 -2.059 7.438 1.00 63.70 133 ARG A O 1
ATOM 882 N N . CYS A 1 150 ? 8.642 -1.468 6.279 1.00 62.26 134 CYS A N 1
ATOM 883 C CA . CYS A 1 150 ? 8.498 -0.093 6.835 1.00 61.96 134 CYS A CA 1
ATOM 884 C C . CYS A 1 150 ? 8.169 -0.182 8.327 1.00 61.77 134 CYS A C 1
ATOM 885 O O . CYS A 1 150 ? 8.720 0.622 9.098 1.00 62.52 134 CYS A O 1
ATOM 888 N N . MET A 1 151 ? 7.311 -1.134 8.695 1.00 58.03 135 MET A N 1
ATOM 889 C CA . MET A 1 151 ? 6.906 -1.405 10.093 1.00 57.38 135 MET A CA 1
ATOM 890 C C . MET A 1 151 ? 8.095 -1.994 10.858 1.00 56.59 135 MET A C 1
ATOM 891 O O . MET A 1 151 ? 8.439 -1.430 11.907 1.00 54.94 135 MET A O 1
ATOM 896 N N . ASP A 1 152 ? 8.703 -3.072 10.352 1.00 60.54 136 ASP A N 1
ATOM 897 C CA . ASP A 1 152 ? 9.931 -3.687 10.932 1.00 61.78 136 ASP A CA 1
ATOM 898 C C . ASP A 1 152 ? 10.860 -2.551 11.375 1.00 57.78 136 ASP A C 1
ATOM 899 O O . ASP A 1 152 ? 11.158 -2.465 12.587 1.00 52.42 136 ASP A O 1
ATOM 904 N N . GLU A 1 153 ? 11.221 -1.673 10.431 1.00 59.80 137 GLU A N 1
ATOM 905 C CA . GLU A 1 153 ? 12.170 -0.535 10.611 1.00 60.17 137 GLU A CA 1
ATOM 906 C C . GLU A 1 153 ? 11.578 0.506 11.571 1.00 54.18 137 GLU A C 1
ATOM 907 O O . GLU A 1 153 ? 12.356 1.120 12.300 1.00 53.82 137 GLU A O 1
ATOM 913 N N . TYR A 1 154 ? 10.256 0.691 11.571 1.00 54.17 138 TYR A N 1
ATOM 914 C CA . TYR A 1 154 ? 9.521 1.680 12.411 1.00 53.47 138 TYR A CA 1
ATOM 915 C C . TYR A 1 154 ? 9.610 1.296 13.893 1.00 53.74 138 TYR A C 1
ATOM 916 O O . TYR A 1 154 ? 10.043 2.133 14.716 1.00 49.52 138 TYR A O 1
ATOM 925 N N . PHE A 1 155 ? 9.219 0.062 14.223 1.00 55.28 139 PHE A N 1
ATOM 926 C CA . PHE A 1 155 ? 9.030 -0.404 15.622 1.00 56.43 139 PHE A CA 1
ATOM 927 C C . PHE A 1 155 ? 10.386 -0.594 16.308 1.00 56.78 139 PHE A C 1
ATOM 928 O O . PHE A 1 155 ? 10.383 -0.835 17.536 1.00 59.00 139 PHE A O 1
ATOM 936 N N . ARG A 1 156 ? 11.491 -0.471 15.565 1.00 55.46 140 ARG A N 1
ATOM 937 C CA . ARG A 1 156 ? 12.867 -0.543 16.129 1.00 56.40 140 ARG A CA 1
ATOM 938 C C . ARG A 1 156 ? 13.142 0.696 16.990 1.00 53.38 140 ARG A C 1
ATOM 939 O O . ARG A 1 156 ? 13.917 0.571 17.957 1.00 48.73 140 ARG A O 1
ATOM 947 N N . THR A 1 157 ? 12.533 1.845 16.663 1.00 53.06 141 THR A N 1
ATOM 948 C CA . THR A 1 157 ? 12.801 3.157 17.328 1.00 50.01 141 THR A CA 1
ATOM 949 C C . THR A 1 157 ? 11.510 3.735 17.933 1.00 47.36 141 THR A C 1
ATOM 950 O O . THR A 1 157 ? 11.584 4.245 19.061 1.00 47.55 141 THR A O 1
ATOM 954 N N . GLU A 1 158 ? 10.375 3.637 17.234 1.00 47.83 142 GLU A N 1
ATOM 955 C CA . GLU A 1 158 ? 9.077 4.238 17.649 1.00 49.86 142 GLU A CA 1
ATOM 956 C C . GLU A 1 158 ? 8.200 3.200 18.364 1.00 45.89 142 GLU A C 1
ATOM 957 O O . GLU A 1 158 ? 8.240 2.028 17.965 1.00 49.65 142 GLU A O 1
ATOM 963 N N . HIS A 1 159 ? 7.435 3.633 19.373 1.00 42.11 143 HIS A N 1
ATOM 964 C CA . HIS A 1 159 ? 6.439 2.831 20.146 1.00 41.64 143 HIS A CA 1
ATOM 965 C C . HIS A 1 159 ? 7.079 1.663 20.900 1.00 41.43 143 HIS A C 1
ATOM 966 O O . HIS A 1 159 ? 6.373 0.660 21.106 1.00 42.06 143 HIS A O 1
ATOM 973 N N . LEU A 1 160 ? 8.327 1.798 21.347 1.00 42.48 144 LEU A N 1
ATOM 974 C CA . LEU A 1 160 ? 9.017 0.743 22.139 1.00 42.90 144 LEU A CA 1
ATOM 975 C C . LEU A 1 160 ? 8.180 0.472 23.389 1.00 40.85 144 LEU A C 1
ATOM 976 O O . LEU A 1 160 ? 7.689 1.442 23.970 1.00 43.25 144 LEU A O 1
ATOM 981 N N . GLY A 1 161 ? 7.966 -0.790 23.748 1.00 40.06 145 GLY A N 1
ATOM 982 C CA . GLY A 1 161 ? 7.270 -1.164 24.997 1.00 43.55 145 GLY A CA 1
ATOM 983 C C . GLY A 1 161 ? 5.762 -0.968 24.936 1.00 46.08 145 GLY A C 1
ATOM 984 O O . GLY A 1 161 ? 5.090 -1.241 25.953 1.00 49.43 145 GLY A O 1
ATOM 985 N N . VAL A 1 162 ? 5.228 -0.520 23.798 1.00 47.49 146 VAL A N 1
ATOM 986 C CA . VAL A 1 162 ? 3.756 -0.407 23.579 1.00 48.77 146 VAL A CA 1
ATOM 987 C C . VAL A 1 162 ? 3.227 -1.795 23.197 1.00 50.07 146 VAL A C 1
ATOM 988 O O . VAL A 1 162 ? 3.999 -2.572 22.575 1.00 51.12 146 VAL A O 1
ATOM 992 N N . VAL A 1 163 ? 1.971 -2.078 23.572 1.00 47.95 147 VAL A N 1
ATOM 993 C CA . VAL A 1 163 ? 1.342 -3.431 23.579 1.00 45.65 147 VAL A CA 1
ATOM 994 C C . VAL A 1 163 ? -0.156 -3.303 23.302 1.00 45.23 147 VAL A C 1
ATOM 995 O O . VAL A 1 163 ? -0.805 -2.514 24.003 1.00 47.29 147 VAL A O 1
ATOM 999 N N . THR A 1 164 ? -0.683 -4.073 22.349 1.00 44.16 148 THR A N 1
ATOM 1000 C CA . THR A 1 164 ? -2.144 -4.243 22.127 1.00 46.07 148 THR A CA 1
ATOM 1001 C C . THR A 1 164 ? -2.625 -5.436 22.964 1.00 42.73 148 THR A C 1
ATOM 1002 O O . THR A 1 164 ? -1.999 -6.495 22.873 1.00 38.14 148 THR A O 1
ATOM 1006 N N . HIS A 1 165 ? -3.682 -5.251 23.763 1.00 42.39 149 HIS A N 1
ATOM 1007 C CA . HIS A 1 165 ? -4.300 -6.286 24.635 1.00 40.91 149 HIS A CA 1
ATOM 1008 C C . HIS A 1 165 ? -5.682 -6.648 24.092 1.00 42.63 149 HIS A C 1
ATOM 1009 O O . HIS A 1 165 ? -6.585 -5.824 24.241 1.00 42.92 149 HIS A O 1
ATOM 1016 N N . SER A 1 166 ? -5.828 -7.823 23.476 1.00 46.02 150 SER A N 1
ATOM 1017 C CA . SER A 1 166 ? -7.134 -8.412 23.075 1.00 46.70 150 SER A CA 1
ATOM 1018 C C . SER A 1 166 ? -7.861 -8.952 24.314 1.00 46.84 150 SER A C 1
ATOM 1019 O O . SER A 1 166 ? -7.190 -9.567 25.160 1.00 48.23 150 SER A O 1
ATOM 1022 N N . PHE A 1 167 ? -9.176 -8.736 24.424 1.00 45.67 151 PHE A N 1
ATOM 1023 C CA . PHE A 1 167 ? -10.009 -9.257 25.543 1.00 47.30 151 PHE A CA 1
ATOM 1024 C C . PHE A 1 167 ? -11.493 -9.283 25.149 1.00 49.04 151 PHE A C 1
ATOM 1025 O O . PHE A 1 167 ? -11.928 -8.425 24.358 1.00 45.25 151 PHE A O 1
ATOM 1033 N N . VAL A 1 168 ? -12.239 -10.244 25.710 1.00 52.63 152 VAL A N 1
ATOM 1034 C CA . VAL A 1 168 ? -13.669 -10.541 25.386 1.00 54.99 152 VAL A CA 1
ATOM 1035 C C . VAL A 1 168 ? -14.465 -10.677 26.697 1.00 56.40 152 VAL A C 1
ATOM 1036 O O . VAL A 1 168 ? -13.836 -10.872 27.766 1.00 62.66 152 VAL A O 1
ATOM 1040 N N . ARG A 1 169 ? -15.794 -10.541 26.609 1.00 54.30 153 ARG A N 1
ATOM 1041 C CA . ARG A 1 169 ? -16.745 -10.399 27.744 1.00 56.96 153 ARG A CA 1
ATOM 1042 C C . ARG A 1 169 ? -16.388 -9.151 28.567 1.00 57.78 153 ARG A C 1
ATOM 1043 O O . ARG A 1 169 ? -16.463 -9.216 29.809 1.00 59.93 153 ARG A O 1
ATOM 1051 N N . ALA A 1 170 ? -16.070 -8.041 27.885 1.00 59.47 154 ALA A N 1
ATOM 1052 C CA . ALA A 1 170 ? -15.887 -6.683 28.459 1.00 57.04 154 ALA A CA 1
ATOM 1053 C C . ALA A 1 170 ? -16.933 -5.750 27.862 1.00 53.45 154 ALA A C 1
ATOM 1054 O O . ALA A 1 170 ? -16.640 -5.041 26.902 1.00 51.27 154 ALA A O 1
ATOM 1056 N N . PRO A 1 171 ? -18.173 -5.722 28.407 1.00 53.16 155 PRO A N 1
ATOM 1057 C CA . PRO A 1 171 ? -19.243 -4.893 27.857 1.00 54.98 155 PRO A CA 1
ATOM 1058 C C . PRO A 1 171 ? -18.854 -3.413 27.868 1.00 60.32 155 PRO A C 1
ATOM 1059 O O . PRO A 1 171 ? -18.147 -3.010 28.769 1.00 61.06 155 PRO A O 1
ATOM 1063 N N . ARG A 1 172 ? -19.361 -2.650 26.896 1.00 67.43 156 ARG A N 1
ATOM 1064 C CA . ARG A 1 172 ? -18.971 -1.234 26.651 1.00 69.21 156 ARG A CA 1
ATOM 1065 C C . ARG A 1 172 ? -18.984 -0.458 27.976 1.00 63.38 156 ARG A C 1
ATOM 1066 O O . ARG A 1 172 ? -18.039 0.312 28.190 1.00 59.23 156 ARG A O 1
ATOM 1074 N N . GLU A 1 173 ? -19.967 -0.701 28.847 1.00 62.48 157 GLU A N 1
ATOM 1075 C CA . GLU A 1 173 ? -20.117 -0.002 30.155 1.00 67.64 157 GLU A CA 1
ATOM 1076 C C . GLU A 1 173 ? -18.890 -0.277 31.034 1.00 66.65 157 GLU A C 1
ATOM 1077 O O . GLU A 1 173 ? -18.472 0.637 31.769 1.00 69.11 157 GLU A O 1
ATOM 1083 N N . ARG A 1 174 ? -18.346 -1.494 30.968 1.00 65.90 158 ARG A N 1
ATOM 1084 C CA . ARG A 1 174 ? -17.302 -1.989 31.901 1.00 67.87 158 ARG A CA 1
ATOM 1085 C C . ARG A 1 174 ? -15.921 -1.564 31.402 1.00 65.96 158 ARG A C 1
ATOM 1086 O O . ARG A 1 174 ? -15.063 -1.285 32.254 1.00 77.94 158 ARG A O 1
ATOM 1094 N N . LEU A 1 175 ? -15.718 -1.506 30.085 1.00 62.33 159 LEU A N 1
ATOM 1095 C CA . LEU A 1 175 ? -14.482 -0.957 29.466 1.00 59.37 159 LEU A CA 1
ATOM 1096 C C . LEU A 1 175 ? -14.353 0.509 29.890 1.00 55.25 159 LEU A C 1
ATOM 1097 O O . LEU A 1 175 ? -13.296 0.879 30.439 1.00 55.29 159 LEU A O 1
ATOM 1102 N N . ASP A 1 176 ? -15.417 1.291 29.692 1.00 53.84 160 ASP A N 1
ATOM 1103 C CA . ASP A 1 176 ? -15.437 2.762 29.914 1.00 54.79 160 ASP A CA 1
ATOM 1104 C C . ASP A 1 176 ? -15.008 3.075 31.353 1.00 53.23 160 ASP A C 1
ATOM 1105 O O . ASP A 1 176 ? -14.397 4.130 31.538 1.00 51.20 160 ASP A O 1
ATOM 1110 N N . GLU A 1 177 ? -15.312 2.200 32.319 1.00 54.36 161 GLU A N 1
ATOM 1111 C CA . GLU A 1 177 ? -14.842 2.306 33.731 1.00 53.29 161 GLU A CA 1
ATOM 1112 C C . GLU A 1 177 ? -13.312 2.257 33.747 1.00 49.54 161 GLU A C 1
ATOM 1113 O O . GLU A 1 177 ? -12.702 3.076 34.464 1.00 53.77 161 GLU A O 1
ATOM 1119 N N . ILE A 1 178 ? -12.721 1.329 32.989 1.00 44.65 162 ILE A N 1
ATOM 1120 C CA . ILE A 1 178 ? -11.244 1.111 32.945 1.00 45.07 162 ILE A CA 1
ATOM 1121 C C . ILE A 1 178 ? -10.604 2.261 32.162 1.00 46.37 162 ILE A C 1
ATOM 1122 O O . ILE A 1 178 ? -9.581 2.810 32.634 1.00 49.03 162 ILE A O 1
ATOM 1127 N N . LEU A 1 179 ? -11.180 2.621 31.013 1.00 46.04 163 LEU A N 1
ATOM 1128 C CA . LEU A 1 179 ? -10.674 3.738 30.174 1.00 46.09 163 LEU A CA 1
ATOM 1129 C C . LEU A 1 179 ? -10.682 5.029 30.998 1.00 44.07 163 LEU A C 1
ATOM 1130 O O . LEU A 1 179 ? -9.781 5.862 30.804 1.00 41.01 163 LEU A O 1
ATOM 1135 N N . ALA A 1 180 ? -11.670 5.179 31.879 1.00 45.15 164 ALA A N 1
ATOM 1136 C CA . ALA A 1 180 ? -11.836 6.346 32.771 1.00 46.94 164 ALA A CA 1
ATOM 1137 C C . ALA A 1 180 ? -10.650 6.413 33.727 1.00 49.05 164 ALA A C 1
ATOM 1138 O O . ALA A 1 180 ? -10.111 7.522 33.896 1.00 52.43 164 ALA A O 1
ATOM 1140 N N . GLU A 1 181 ? -10.271 5.271 34.315 1.00 49.71 165 GLU A N 1
ATOM 1141 C CA . GLU A 1 181 ? -9.109 5.152 35.237 1.00 52.24 165 GLU A CA 1
ATOM 1142 C C . GLU A 1 181 ? -7.815 5.522 34.505 1.00 51.40 165 GLU A C 1
ATOM 1143 O O . GLU A 1 181 ? -6.929 6.101 35.154 1.00 57.02 165 GLU A O 1
ATOM 1149 N N . LEU A 1 182 ? -7.699 5.180 33.219 1.00 47.92 166 LEU A N 1
ATOM 1150 C CA . LEU A 1 182 ? -6.509 5.516 32.394 1.00 45.33 166 LEU A CA 1
ATOM 1151 C C . LEU A 1 182 ? -6.508 7.027 32.147 1.00 45.39 166 LEU A C 1
ATOM 1152 O O . LEU A 1 182 ? -5.449 7.639 32.328 1.00 44.69 166 LEU A O 1
ATOM 1157 N N . ASP A 1 183 ? -7.655 7.595 31.755 1.00 47.28 167 ASP A N 1
ATOM 1158 C CA . ASP A 1 183 ? -7.880 9.063 31.634 1.00 45.51 167 ASP A CA 1
ATOM 1159 C C . ASP A 1 183 ? -7.380 9.726 32.926 1.00 49.62 167 ASP A C 1
ATOM 1160 O O . ASP A 1 183 ? -6.539 10.650 32.840 1.00 51.37 167 ASP A O 1
ATOM 1165 N N . GLU A 1 184 ? -7.856 9.238 34.080 1.00 49.10 168 GLU A N 1
ATOM 1166 C CA . GLU A 1 184 ? -7.567 9.807 35.423 1.00 46.81 168 GLU A CA 1
ATOM 1167 C C . GLU A 1 184 ? -6.080 9.626 35.739 1.00 45.09 168 GLU A C 1
ATOM 1168 O O . GLU A 1 184 ? -5.486 10.556 36.301 1.00 48.68 168 GLU A O 1
ATOM 1174 N N . ARG A 1 185 ? -5.505 8.478 35.379 1.00 44.51 169 ARG A N 1
ATOM 1175 C CA . ARG A 1 185 ? -4.060 8.165 35.560 1.00 44.93 169 ARG A CA 1
ATOM 1176 C C . ARG A 1 185 ? -3.247 8.935 34.509 1.00 44.28 169 ARG A C 1
ATOM 1177 O O . ARG A 1 185 ? -1.998 8.992 34.645 1.00 44.68 169 ARG A O 1
ATOM 1185 N N . GLY A 1 186 ? -3.929 9.469 33.489 1.00 40.18 170 GLY A N 1
ATOM 1186 C CA . GLY A 1 186 ? -3.327 10.237 32.388 1.00 42.11 170 GLY A CA 1
ATOM 1187 C C . GLY A 1 186 ? -2.418 9.384 31.534 1.00 43.66 170 GLY A C 1
ATOM 1188 O O . GLY A 1 186 ? -1.371 9.912 31.116 1.00 45.71 170 GLY A O 1
ATOM 1189 N N . GLU A 1 187 ? -2.819 8.131 31.267 1.00 47.79 171 GLU A N 1
ATOM 1190 C CA . GLU A 1 187 ? -2.012 7.097 30.556 1.00 48.95 171 GLU A CA 1
ATOM 1191 C C . GLU A 1 187 ? -2.496 6.972 29.109 1.00 48.93 171 GLU A C 1
ATOM 1192 O O . GLU A 1 187 ? -3.638 6.498 28.893 1.00 46.21 171 GLU A O 1
ATOM 1198 N N . TRP A 1 188 ? -1.641 7.371 28.161 1.00 52.51 172 TRP A N 1
ATOM 1199 C CA . TRP A 1 188 ? -1.893 7.281 26.698 1.00 52.43 172 TRP A CA 1
ATOM 1200 C C . TRP A 1 188 ? -2.451 5.895 26.384 1.00 49.98 172 TRP A C 1
ATOM 1201 O O . TRP A 1 188 ? -1.848 4.888 26.831 1.00 48.25 172 TRP A O 1
ATOM 1212 N N . HIS A 1 189 ? -3.560 5.852 25.654 1.00 45.38 173 HIS A N 1
ATOM 1213 C CA . HIS A 1 189 ? -4.272 4.594 25.344 1.00 44.79 173 HIS A CA 1
ATOM 1214 C C . HIS A 1 189 ? -5.178 4.795 24.138 1.00 45.17 173 HIS A C 1
ATOM 1215 O O . HIS A 1 189 ? -5.623 5.926 23.911 1.00 46.49 173 HIS A O 1
ATOM 1222 N N . GLU A 1 190 ? -5.457 3.708 23.425 1.00 48.44 174 GLU A N 1
ATOM 1223 C CA . GLU A 1 190 ? -6.220 3.722 22.156 1.00 51.84 174 GLU A CA 1
ATOM 1224 C C . GLU A 1 190 ? -6.921 2.375 21.991 1.00 50.62 174 GLU A C 1
ATOM 1225 O O . GLU A 1 190 ? -6.221 1.339 21.975 1.00 51.54 174 GLU A O 1
ATOM 1231 N N . ILE A 1 191 ? -8.252 2.393 21.891 1.00 50.07 175 ILE A N 1
ATOM 1232 C CA . ILE A 1 191 ? -9.053 1.241 21.384 1.00 48.45 175 ILE A CA 1
ATOM 1233 C C . ILE A 1 191 ? -8.685 1.090 19.908 1.00 46.43 175 ILE A C 1
ATOM 1234 O O . ILE A 1 191 ? -9.131 1.931 19.118 1.00 49.58 175 ILE A O 1
ATOM 1239 N N . SER A 1 192 ? -7.869 0.086 19.582 1.00 44.27 176 SER A N 1
ATOM 1240 C CA . SER A 1 192 ? -7.211 -0.112 18.264 1.00 44.32 176 SER A CA 1
ATOM 1241 C C . SER A 1 192 ? -8.127 -0.895 17.321 1.00 45.72 176 SER A C 1
ATOM 1242 O O . SER A 1 192 ? -7.955 -0.755 16.088 1.00 44.36 176 SER A O 1
ATOM 1245 N N . CYS A 1 193 ? -8.996 -1.749 17.877 1.00 47.06 177 CYS A N 1
ATOM 1246 C CA . CYS A 1 193 ? -10.038 -2.499 17.132 1.00 47.99 177 CYS A CA 1
ATOM 1247 C C . CYS A 1 193 ? -11.308 -2.608 17.991 1.00 44.53 177 CYS A C 1
ATOM 1248 O O . CYS A 1 193 ? -11.196 -2.997 19.156 1.00 39.22 177 CYS A O 1
ATOM 1251 N N . HIS A 1 194 ? -12.458 -2.248 17.411 1.00 46.37 178 HIS A N 1
ATOM 1252 C CA . HIS A 1 194 ? -13.827 -2.616 17.863 1.00 46.52 178 HIS A CA 1
ATOM 1253 C C . HIS A 1 194 ? -14.222 -3.901 17.137 1.00 46.72 178 HIS A C 1
ATOM 1254 O O . HIS A 1 194 ? -14.321 -3.856 15.892 1.00 42.55 178 HIS A O 1
ATOM 1261 N N . ILE A 1 195 ? -14.410 -4.996 17.881 1.00 49.04 179 ILE A N 1
ATOM 1262 C CA . ILE A 1 195 ? -14.658 -6.362 17.332 1.00 48.81 179 ILE A CA 1
ATOM 1263 C C . ILE A 1 195 ? -16.129 -6.722 17.534 1.00 52.80 179 ILE A C 1
ATOM 1264 O O . ILE A 1 195 ? -16.779 -7.144 16.553 1.00 57.69 179 ILE A O 1
ATOM 1269 N N . ASP A 1 196 ? -16.610 -6.598 18.770 1.00 53.17 180 ASP A N 1
ATOM 1270 C CA . ASP A 1 196 ? -18.031 -6.818 19.129 1.00 54.84 180 ASP A CA 1
ATOM 1271 C C . ASP A 1 196 ? -18.349 -5.936 20.328 1.00 55.15 180 ASP A C 1
ATOM 1272 O O . ASP A 1 196 ? -17.403 -5.315 20.845 1.00 59.08 180 ASP A O 1
ATOM 1277 N N . HIS A 1 197 ? -19.619 -5.908 20.747 1.00 56.75 181 HIS A N 1
ATOM 1278 C CA . HIS A 1 197 ? -20.136 -5.065 21.862 1.00 55.19 181 HIS A CA 1
ATOM 1279 C C . HIS A 1 197 ? -19.236 -5.226 23.090 1.00 53.64 181 HIS A C 1
ATOM 1280 O O . HIS A 1 197 ? -19.022 -4.211 23.783 1.00 54.11 181 HIS A O 1
ATOM 1287 N N . ASP A 1 198 ? -18.709 -6.437 23.311 1.00 48.11 182 ASP A N 1
ATOM 1288 C CA . ASP A 1 198 ? -17.955 -6.806 24.532 1.00 47.63 182 ASP A CA 1
ATOM 1289 C C . ASP A 1 198 ? -16.605 -7.424 24.161 1.00 46.90 182 ASP A C 1
ATOM 1290 O O . ASP A 1 198 ? -16.203 -8.403 24.810 1.00 50.05 182 ASP A O 1
ATOM 1295 N N . PHE A 1 199 ? -15.929 -6.878 23.156 1.00 44.94 183 PHE A N 1
ATOM 1296 C CA . PHE A 1 199 ? -14.686 -7.460 22.594 1.00 45.51 183 PHE A CA 1
ATOM 1297 C C . PHE A 1 199 ? -13.910 -6.336 21.911 1.00 43.70 183 PHE A C 1
ATOM 1298 O O . PHE A 1 199 ? -14.360 -5.860 20.854 1.00 47.38 183 PHE A O 1
ATOM 1306 N N . PHE A 1 200 ? -12.791 -5.918 22.508 1.00 40.75 184 PHE A N 1
ATOM 1307 C CA . PHE A 1 200 ? -11.938 -4.814 22.006 1.00 39.43 184 PHE A CA 1
ATOM 1308 C C . PHE A 1 200 ? -10.470 -5.208 22.134 1.00 39.04 184 PHE A C 1
ATOM 1309 O O . PHE A 1 200 ? -10.143 -6.002 23.018 1.00 39.45 184 PHE A O 1
ATOM 1317 N N . MET A 1 201 ? -9.636 -4.663 21.250 1.00 42.62 185 MET A N 1
ATOM 1318 C CA . MET A 1 201 ? -8.161 -4.597 21.405 1.00 46.39 185 MET A CA 1
ATOM 1319 C C . MET A 1 201 ? -7.841 -3.211 21.961 1.00 45.91 185 MET A C 1
ATOM 1320 O O . MET A 1 201 ? -8.314 -2.227 21.364 1.00 46.57 185 MET A O 1
ATOM 1325 N N . LEU A 1 202 ? -7.080 -3.141 23.052 1.00 44.95 186 LEU A N 1
ATOM 1326 C CA . LEU A 1 202 ? -6.645 -1.868 23.685 1.00 47.06 186 LEU A CA 1
ATOM 1327 C C . LEU A 1 202 ? -5.118 -1.760 23.613 1.00 45.99 186 LEU A C 1
ATOM 1328 O O . LEU A 1 202 ? -4.444 -2.620 24.208 1.00 47.75 186 LEU A O 1
ATOM 1333 N N . THR A 1 203 ? -4.590 -0.750 22.917 1.00 41.45 187 THR A N 1
ATOM 1334 C CA . THR A 1 203 ? -3.130 -0.500 22.810 1.00 39.19 187 THR A CA 1
ATOM 1335 C C . THR A 1 203 ? -2.723 0.561 23.838 1.00 38.72 187 THR A C 1
ATOM 1336 O O . THR A 1 203 ? -3.387 1.599 23.892 1.00 36.49 187 THR A O 1
ATOM 1340 N N . LEU A 1 204 ? -1.688 0.280 24.636 1.00 40.19 188 LEU A N 1
ATOM 1341 C CA . LEU A 1 204 ? -1.082 1.218 25.625 1.00 41.47 188 LEU A CA 1
ATOM 1342 C C . LEU A 1 204 ? 0.311 0.721 26.012 1.00 44.35 188 LEU A C 1
ATOM 1343 O O . LEU A 1 204 ? 0.721 -0.344 25.508 1.00 53.47 188 LEU A O 1
ATOM 1348 N N . HIS A 1 205 ? 1.006 1.451 26.884 1.00 45.64 189 HIS A N 1
ATOM 1349 C CA . HIS A 1 205 ? 2.362 1.063 27.347 1.00 49.36 189 HIS A CA 1
ATOM 1350 C C . HIS A 1 205 ? 2.271 -0.174 28.244 1.00 49.22 189 HIS A C 1
ATOM 1351 O O . HIS A 1 205 ? 1.259 -0.302 28.960 1.00 54.50 189 HIS A O 1
ATOM 1358 N N . GLU A 1 206 ? 3.302 -1.023 28.213 1.00 48.71 190 GLU A N 1
ATOM 1359 C CA . GLU A 1 206 ? 3.331 -2.334 28.919 1.00 53.35 190 GLU A CA 1
ATOM 1360 C C . GLU A 1 206 ? 3.334 -2.136 30.443 1.00 54.98 190 GLU A C 1
ATOM 1361 O O . GLU A 1 206 ? 2.881 -3.055 31.155 1.00 58.13 190 GLU A O 1
ATOM 1367 N N . ARG A 1 207 ? 3.770 -0.972 30.929 1.00 53.38 191 ARG A N 1
ATOM 1368 C CA . ARG A 1 207 ? 3.725 -0.602 32.369 1.00 51.53 191 ARG A CA 1
ATOM 1369 C C . ARG A 1 207 ? 2.282 -0.666 32.900 1.00 50.82 191 ARG A C 1
ATOM 1370 O O . ARG A 1 207 ? 2.095 -0.431 34.107 1.00 58.00 191 ARG A O 1
ATOM 1378 N N . ASN A 1 208 ? 1.293 -0.913 32.035 1.00 48.28 192 ASN A N 1
ATOM 1379 C CA . ASN A 1 208 ? -0.145 -1.018 32.402 1.00 46.41 192 ASN A CA 1
ATOM 1380 C C . ASN A 1 208 ? -0.617 -2.471 32.304 1.00 46.62 192 ASN A C 1
ATOM 1381 O O . ASN A 1 208 ? -1.726 -2.745 32.784 1.00 48.34 192 ASN A O 1
ATOM 1386 N N . SER A 1 209 ? 0.162 -3.358 31.683 1.00 45.97 193 SER A N 1
ATOM 1387 C CA . SER A 1 209 ? -0.291 -4.720 31.288 1.00 47.69 193 SER A CA 1
ATOM 1388 C C . SER A 1 209 ? -0.894 -5.438 32.506 1.00 47.61 193 SER A C 1
ATOM 1389 O O . SER A 1 209 ? -2.094 -5.758 32.464 1.00 48.41 193 SER A O 1
ATOM 1392 N N . VAL A 1 210 ? -0.111 -5.631 33.570 1.00 49.24 194 VAL A N 1
ATOM 1393 C CA . VAL A 1 210 ? -0.529 -6.382 34.796 1.00 49.99 194 VAL A CA 1
ATOM 1394 C C . VAL A 1 210 ? -1.752 -5.683 35.399 1.00 49.54 194 VAL A C 1
ATOM 1395 O O . VAL A 1 210 ? -2.754 -6.373 35.674 1.00 45.61 194 VAL A O 1
ATOM 1399 N N . TRP A 1 211 ? -1.640 -4.367 35.610 1.00 50.35 195 TRP A N 1
ATOM 1400 C CA . TRP A 1 211 ? -2.728 -3.458 36.066 1.00 53.21 195 TRP A CA 1
ATOM 1401 C C . TRP A 1 211 ? -4.026 -3.791 35.318 1.00 51.43 195 TRP A C 1
ATOM 1402 O O . TRP A 1 211 ? -5.051 -4.083 35.979 1.00 50.15 195 TRP A O 1
ATOM 1413 N N . LEU A 1 212 ? -3.962 -3.771 33.985 1.00 49.57 196 LEU A N 1
ATOM 1414 C CA . LEU A 1 212 ? -5.142 -3.870 33.089 1.00 51.51 196 LEU A CA 1
ATOM 1415 C C . LEU A 1 212 ? -5.784 -5.249 33.242 1.00 52.48 196 LEU A C 1
ATOM 1416 O O . LEU A 1 212 ? -7.004 -5.306 33.447 1.00 54.97 196 LEU A O 1
ATOM 1421 N N . GLU A 1 213 ? -4.993 -6.314 33.119 1.00 53.17 197 GLU A N 1
ATOM 1422 C CA . GLU A 1 213 ? -5.495 -7.708 33.196 1.00 54.63 197 GLU A CA 1
ATOM 1423 C C . GLU A 1 213 ? -6.200 -7.853 34.551 1.00 58.05 197 GLU A C 1
ATOM 1424 O O . GLU A 1 213 ? -7.294 -8.469 34.590 1.00 60.22 197 GLU A O 1
ATOM 1430 N N . GLY A 1 214 ? -5.628 -7.245 35.600 1.00 56.29 198 GLY A N 1
ATOM 1431 C CA . GLY A 1 214 ? -6.221 -7.189 36.949 1.00 55.84 198 GLY A CA 1
ATOM 1432 C C . GLY A 1 214 ? -7.659 -6.702 36.901 1.00 52.95 198 GLY A C 1
ATOM 1433 O O . GLY A 1 214 ? -8.535 -7.408 37.418 1.00 51.91 198 GLY A O 1
ATOM 1434 N N . ARG A 1 215 ? -7.888 -5.555 36.259 1.00 52.06 199 ARG A N 1
ATOM 1435 C CA . ARG A 1 215 ? -9.207 -4.864 36.199 1.00 54.31 199 ARG A CA 1
ATOM 1436 C C . ARG A 1 215 ? -10.178 -5.620 35.283 1.00 50.66 199 ARG A C 1
ATOM 1437 O O . ARG A 1 215 ? -11.365 -5.709 35.634 1.00 47.56 199 ARG A O 1
ATOM 1445 N N . LEU A 1 216 ? -9.694 -6.128 34.148 1.00 52.61 200 LEU A N 1
ATOM 1446 C CA . LEU A 1 216 ? -10.497 -6.917 33.173 1.00 51.90 200 LEU A CA 1
ATOM 1447 C C . LEU A 1 216 ? -11.109 -8.136 33.866 1.00 52.29 200 LEU A C 1
ATOM 1448 O O . LEU A 1 216 ? -12.291 -8.426 33.611 1.00 53.60 200 LEU A O 1
ATOM 1453 N N . ARG A 1 217 ? -10.338 -8.816 34.713 1.00 50.95 201 ARG A N 1
ATOM 1454 C CA . ARG A 1 217 ? -10.822 -10.017 35.437 1.00 50.03 201 ARG A CA 1
ATOM 1455 C C . ARG A 1 217 ? -11.808 -9.573 36.515 1.00 46.70 201 ARG A C 1
ATOM 1456 O O . ARG A 1 217 ? -12.792 -10.287 36.716 1.00 48.33 201 ARG A O 1
ATOM 1464 N N . SER A 1 218 ? -11.558 -8.436 37.164 1.00 47.56 202 SER A N 1
ATOM 1465 C CA . SER A 1 218 ? -12.475 -7.823 38.159 1.00 51.91 202 SER A CA 1
ATOM 1466 C C . SER A 1 218 ? -13.887 -7.742 37.564 1.00 53.94 202 SER A C 1
ATOM 1467 O O . SER A 1 218 ? -14.807 -8.332 38.154 1.00 60.15 202 SER A O 1
ATOM 1470 N N . VAL A 1 219 ? -14.047 -7.081 36.415 1.00 51.73 203 VAL A N 1
ATOM 1471 C CA . VAL A 1 219 ? -15.371 -6.916 35.743 1.00 51.09 203 VAL A CA 1
ATOM 1472 C C . VAL A 1 219 ? -15.822 -8.265 35.172 1.00 46.97 203 VAL A C 1
ATOM 1473 O O . VAL A 1 219 ? -16.957 -8.350 34.710 1.00 50.39 203 VAL A O 1
ATOM 1477 N N . GLY A 1 220 ? -14.955 -9.270 35.172 1.00 44.92 204 GLY A N 1
ATOM 1478 C CA . GLY A 1 220 ? -15.311 -10.645 34.784 1.00 44.48 204 GLY A CA 1
ATOM 1479 C C . GLY A 1 220 ? -15.181 -10.855 33.293 1.00 45.14 204 GLY A C 1
ATOM 1480 O O . GLY A 1 220 ? -15.902 -11.715 32.770 1.00 44.47 204 GLY A O 1
ATOM 1481 N N . ALA A 1 221 ? -14.319 -10.071 32.636 1.00 48.63 205 ALA A N 1
ATOM 1482 C CA . ALA A 1 221 ? -13.893 -10.256 31.227 1.00 48.09 205 ALA A CA 1
ATOM 1483 C C . ALA A 1 221 ? -12.697 -11.201 31.221 1.00 44.98 205 ALA A C 1
ATOM 1484 O O . ALA A 1 221 ? -12.145 -11.433 32.309 1.00 43.18 205 ALA A O 1
ATOM 1486 N N . MET A 1 222 ? -12.303 -11.696 30.047 1.00 43.25 206 MET A N 1
ATOM 1487 C CA . MET A 1 222 ? -11.179 -12.656 29.925 1.00 43.10 206 MET A CA 1
ATOM 1488 C C . MET A 1 222 ? -10.125 -12.070 28.988 1.00 40.64 206 MET A C 1
ATOM 1489 O O . MET A 1 222 ? -10.377 -11.866 27.801 1.00 41.54 206 MET A O 1
ATOM 1494 N N . PRO A 1 223 ? -8.921 -11.729 29.504 1.00 38.18 207 PRO A N 1
ATOM 1495 C CA . PRO A 1 223 ? -7.787 -11.382 28.646 1.00 39.88 207 PRO A CA 1
ATOM 1496 C C . PRO A 1 223 ? -7.494 -12.556 27.698 1.00 42.29 207 PRO A C 1
ATOM 1497 O O . PRO A 1 223 ? -7.709 -13.687 28.105 1.00 41.63 207 PRO A O 1
ATOM 1501 N N . LEU A 1 224 ? -7.046 -12.259 26.473 1.00 45.32 208 LEU A N 1
ATOM 1502 C CA . LEU A 1 224 ? -6.862 -13.251 25.382 1.00 47.79 208 LEU A CA 1
ATOM 1503 C C . LEU A 1 224 ? -5.414 -13.265 24.887 1.00 50.37 208 LEU A C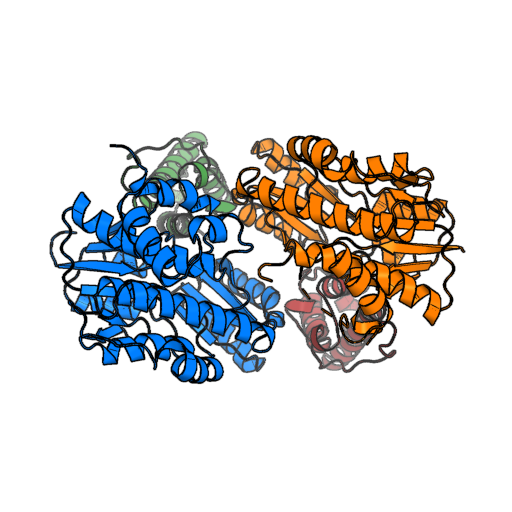 1
ATOM 1504 O O . LEU A 1 224 ? -4.904 -14.374 24.660 1.00 58.68 208 LEU A O 1
ATOM 1509 N N . TYR A 1 225 ? -4.796 -12.103 24.654 1.00 52.52 209 TYR A N 1
ATOM 1510 C CA . TYR A 1 225 ? -3.522 -11.990 23.890 1.00 54.59 209 TYR A CA 1
ATOM 1511 C C . TYR A 1 225 ? -2.890 -10.607 24.090 1.00 54.25 209 TYR A C 1
ATOM 1512 O O . TYR A 1 225 ? -3.647 -9.620 24.143 1.00 51.85 209 TYR A O 1
ATOM 1521 N N . ALA A 1 226 ? -1.556 -10.548 24.182 1.00 50.69 210 ALA A N 1
ATOM 1522 C CA . ALA A 1 226 ? -0.762 -9.300 24.209 1.00 49.37 210 ALA A CA 1
ATOM 1523 C C . ALA A 1 226 ? 0.150 -9.232 22.977 1.00 49.68 210 ALA A C 1
ATOM 1524 O O . ALA A 1 226 ? 1.231 -9.841 23.014 1.00 47.39 210 ALA A O 1
ATOM 1526 N N . MET A 1 227 ? -0.282 -8.512 21.934 1.00 55.02 211 MET A N 1
ATOM 1527 C CA . MET A 1 227 ? 0.518 -8.179 20.718 1.00 59.15 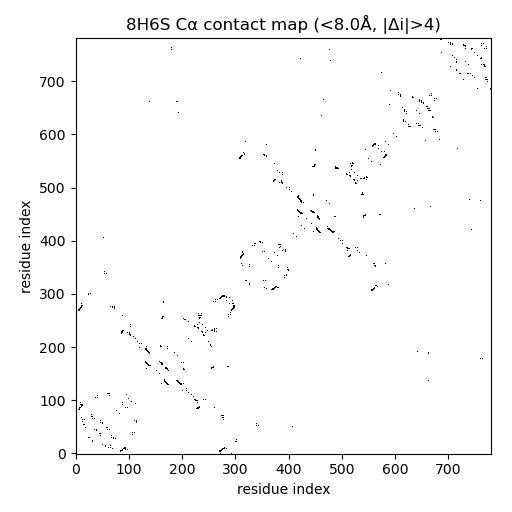211 MET A CA 1
ATOM 1528 C C . MET A 1 227 ? 1.649 -7.208 21.083 1.00 56.78 211 MET A C 1
ATOM 1529 O O . MET A 1 227 ? 1.399 -6.281 21.864 1.00 53.86 211 MET A O 1
ATOM 1534 N N . ARG A 1 228 ? 2.838 -7.388 20.504 1.00 57.42 212 ARG A N 1
ATOM 1535 C CA . ARG A 1 228 ? 4.057 -6.589 20.809 1.00 59.73 212 ARG A CA 1
ATOM 1536 C C . ARG A 1 228 ? 5.112 -6.934 19.764 1.00 61.12 212 ARG A C 1
ATOM 1537 O O . ARG A 1 228 ? 5.519 -8.086 19.691 1.00 69.63 212 ARG A O 1
ATOM 1545 N N . PRO A 1 229 ? 5.562 -5.997 18.895 1.00 61.96 213 PRO A N 1
ATOM 1546 C CA . PRO A 1 229 ? 5.077 -4.616 18.871 1.00 61.05 213 PRO A CA 1
ATOM 1547 C C . PRO A 1 229 ? 3.654 -4.504 18.324 1.00 61.57 213 PRO A C 1
ATOM 1548 O O . PRO A 1 229 ? 3.190 -5.375 17.590 1.00 59.78 213 PRO A O 1
ATOM 1552 N N . PRO A 1 230 ? 2.935 -3.405 18.647 1.00 58.56 214 PRO A N 1
ATOM 1553 C CA . PRO A 1 230 ? 1.485 -3.340 18.459 1.00 59.88 214 PRO A CA 1
ATOM 1554 C C . PRO A 1 230 ? 1.103 -3.044 17.004 1.00 62.19 214 PRO A C 1
ATOM 1555 O O . PRO A 1 230 ? 0.634 -1.952 16.741 1.00 61.50 214 PRO A O 1
ATOM 1559 N N . MET A 1 231 ? 1.283 -4.031 16.116 1.00 63.85 215 MET A N 1
ATOM 1560 C CA . MET A 1 231 ? 1.201 -3.879 14.632 1.00 63.14 215 MET A CA 1
ATOM 1561 C C . MET A 1 231 ? -0.215 -3.469 14.196 1.00 63.81 215 MET A C 1
ATOM 1562 O O . MET A 1 231 ? -0.338 -2.755 13.188 1.00 59.94 215 MET A O 1
ATOM 1567 N N . HIS A 1 232 ? -1.252 -3.941 14.894 1.00 67.21 216 HIS A N 1
ATOM 1568 C CA . HIS A 1 232 ? -2.670 -3.805 14.472 1.00 71.90 216 HIS A CA 1
ATOM 1569 C C . HIS A 1 232 ? -3.277 -2.552 15.108 1.00 70.46 216 HIS A C 1
ATOM 1570 O O . HIS A 1 232 ? -4.470 -2.269 14.834 1.00 73.15 216 HIS A O 1
ATOM 1577 N N . ALA A 1 233 ? -2.492 -1.820 15.909 1.00 64.75 217 ALA A N 1
ATOM 1578 C CA . ALA A 1 233 ? -2.877 -0.504 16.471 1.00 61.42 217 ALA A CA 1
ATOM 1579 C C . ALA A 1 233 ? -3.015 0.498 15.324 1.00 60.30 217 ALA A C 1
ATOM 1580 O O . ALA A 1 233 ? -2.619 0.147 14.191 1.00 61.01 217 ALA A O 1
ATOM 1582 N N . ALA A 1 234 ? -3.571 1.684 15.592 1.00 56.20 218 ALA A N 1
ATOM 1583 C CA . ALA A 1 234 ? -3.897 2.695 14.556 1.00 57.33 218 ALA A CA 1
ATOM 1584 C C . ALA A 1 234 ? -3.530 4.093 15.050 1.00 56.75 218 ALA A C 1
ATOM 1585 O O . ALA A 1 234 ? -4.357 5.016 14.918 1.00 56.25 218 ALA A O 1
ATOM 1587 N N . ALA A 1 235 ? -2.316 4.231 15.577 1.00 56.99 219 ALA A N 1
ATOM 1588 C CA . ALA A 1 235 ? -1.762 5.493 16.105 1.00 58.43 219 ALA A CA 1
ATOM 1589 C C . ALA A 1 235 ? -0.344 5.694 15.552 1.00 57.45 219 ALA A C 1
ATOM 1590 O O . ALA A 1 235 ? 0.586 5.869 16.351 1.00 59.88 219 ALA A O 1
ATOM 1592 N N . PHE A 1 236 ? -0.194 5.672 14.225 1.00 56.98 220 PHE A N 1
ATOM 1593 C CA . PHE A 1 236 ? 1.110 5.741 13.512 1.00 57.94 220 PHE A CA 1
ATOM 1594 C C . PHE A 1 236 ? 1.060 6.769 12.370 1.00 59.89 220 PHE A C 1
ATOM 1595 O O . PHE A 1 236 ? 1.395 6.415 11.224 1.00 59.39 220 PHE A O 1
ATOM 1603 N N . GLY A 1 237 ? 0.674 8.012 12.674 1.00 59.02 221 GLY A N 1
ATOM 1604 C CA . GLY A 1 237 ? 0.748 9.133 11.720 1.00 57.15 221 GLY A CA 1
ATOM 1605 C C . GLY A 1 237 ? 2.099 9.159 11.021 1.00 58.62 221 GLY A C 1
ATOM 1606 O O . GLY A 1 237 ? 2.132 9.320 9.777 1.00 58.63 221 GLY A O 1
ATOM 1607 N N . GLY A 1 238 ? 3.180 8.989 11.791 1.00 62.55 222 GLY A N 1
ATOM 1608 C CA . GLY A 1 238 ? 4.570 8.994 11.289 1.00 66.15 222 GLY A CA 1
ATOM 1609 C C . GLY A 1 238 ? 4.749 8.001 10.158 1.00 64.66 222 GLY A C 1
ATOM 1610 O O . GLY A 1 238 ? 5.221 8.402 9.080 1.00 67.59 222 GLY A O 1
ATOM 1611 N N . LEU A 1 239 ? 4.341 6.755 10.398 1.00 65.58 223 LEU A N 1
ATOM 1612 C CA . LEU A 1 239 ? 4.453 5.618 9.449 1.00 65.76 223 LEU A CA 1
ATOM 1613 C C . LEU A 1 239 ? 3.654 5.932 8.179 1.00 67.48 223 LEU A C 1
ATOM 1614 O O . LEU A 1 239 ? 4.230 5.788 7.092 1.00 77.21 223 LEU A O 1
ATOM 1619 N N . ARG A 1 240 ? 2.390 6.351 8.316 1.00 60.68 224 ARG A N 1
ATOM 1620 C CA . ARG A 1 240 ? 1.459 6.620 7.186 1.00 56.45 224 ARG A CA 1
ATOM 1621 C C . ARG A 1 240 ? 2.149 7.479 6.120 1.00 56.31 224 ARG A C 1
ATOM 1622 O O . ARG A 1 240 ? 2.020 7.163 4.928 1.00 57.72 224 ARG A O 1
ATOM 1630 N N . ASP A 1 241 ? 2.843 8.537 6.530 1.00 61.16 225 ASP A N 1
ATOM 1631 C CA . ASP A 1 241 ? 3.523 9.477 5.599 1.00 67.25 225 ASP A CA 1
ATOM 1632 C C . ASP A 1 241 ? 4.633 8.730 4.843 1.00 65.45 225 ASP A C 1
ATOM 1633 O O . ASP A 1 241 ? 4.652 8.822 3.603 1.00 63.47 225 ASP A O 1
ATOM 1638 N N . LYS A 1 242 ? 5.498 8.009 5.569 1.00 63.12 226 LYS A N 1
ATOM 1639 C CA . LYS A 1 242 ? 6.673 7.263 5.033 1.00 65.16 226 LYS A CA 1
ATOM 1640 C C . LYS A 1 242 ? 6.211 6.075 4.172 1.00 61.72 226 LYS A C 1
ATOM 1641 O O . LYS A 1 242 ? 6.919 5.738 3.215 1.00 58.98 226 LYS A O 1
ATOM 1647 N N . ALA A 1 243 ? 5.077 5.455 4.501 1.00 63.12 227 ALA A N 1
ATOM 1648 C CA . ALA A 1 243 ? 4.464 4.354 3.719 1.00 66.29 227 ALA A CA 1
ATOM 1649 C C . ALA A 1 243 ? 3.989 4.879 2.359 1.00 69.08 227 ALA A C 1
ATOM 1650 O O . ALA A 1 243 ? 4.199 4.178 1.351 1.00 70.37 227 ALA A O 1
ATOM 1652 N N . GLU A 1 244 ? 3.363 6.060 2.338 1.00 69.45 228 GLU A N 1
ATOM 1653 C CA . GLU A 1 244 ? 2.855 6.719 1.106 1.00 70.98 228 GLU A CA 1
ATOM 1654 C C . GLU A 1 244 ? 4.015 7.043 0.152 1.00 71.40 228 GLU A C 1
ATOM 1655 O O . GLU A 1 244 ? 3.868 6.744 -1.044 1.00 69.69 228 GLU A O 1
ATOM 1661 N N . GLU A 1 245 ? 5.117 7.618 0.662 1.00 75.93 229 GLU A N 1
ATOM 1662 C CA . GLU A 1 245 ? 6.327 7.995 -0.131 1.00 76.29 229 GLU A CA 1
ATOM 1663 C C . GLU A 1 245 ? 6.912 6.738 -0.790 1.00 71.75 229 GLU A C 1
ATOM 1664 O O . GLU A 1 245 ? 6.995 6.708 -2.034 1.00 70.85 229 GLU A O 1
ATOM 1670 N N . GLU A 1 246 ? 7.256 5.735 0.026 1.00 69.23 230 GLU A N 1
ATOM 1671 C CA . GLU A 1 246 ? 8.207 4.640 -0.311 1.00 68.65 230 GLU A CA 1
ATOM 1672 C C . GLU A 1 246 ? 7.499 3.392 -0.863 1.00 65.23 230 GLU A C 1
ATOM 1673 O O . GLU A 1 246 ? 8.215 2.544 -1.407 1.00 69.00 230 GLU A O 1
ATOM 1679 N N . VAL A 1 247 ? 6.172 3.257 -0.740 1.00 61.43 231 VAL A N 1
ATOM 1680 C CA . VAL A 1 247 ? 5.472 1.961 -1.009 1.00 56.46 231 VAL A CA 1
ATOM 1681 C C . VAL A 1 247 ? 4.200 2.166 -1.846 1.00 56.00 231 VAL A C 1
ATOM 1682 O O . VAL A 1 247 ? 4.108 1.503 -2.897 1.00 63.05 231 VAL A O 1
ATOM 1686 N N . ILE A 1 248 ? 3.247 2.996 -1.398 1.00 51.31 232 ILE A N 1
ATOM 1687 C CA . ILE A 1 248 ? 1.870 3.094 -1.986 1.00 53.72 232 ILE A CA 1
ATOM 1688 C C . ILE A 1 248 ? 1.881 4.014 -3.221 1.00 61.04 232 ILE A C 1
ATOM 1689 O O . ILE A 1 248 ? 1.062 3.777 -4.147 1.00 65.03 232 ILE A O 1
ATOM 1694 N N . ALA A 1 249 ? 2.755 5.026 -3.252 1.00 66.13 233 ALA A N 1
ATOM 1695 C CA . ALA A 1 249 ? 2.824 6.032 -4.340 1.00 68.11 233 ALA A CA 1
ATOM 1696 C C . ALA A 1 249 ? 3.264 5.371 -5.646 1.00 64.05 233 ALA A C 1
ATOM 1697 O O . ALA A 1 249 ? 2.567 5.494 -6.648 1.00 67.81 233 ALA A O 1
ATOM 1699 N N . PRO A 1 250 ? 4.413 4.654 -5.698 1.00 59.32 234 PRO A N 1
ATOM 1700 C CA . PRO A 1 250 ? 4.883 4.069 -6.958 1.00 59.25 234 PRO A CA 1
ATOM 1701 C C . PRO A 1 250 ? 3.889 3.077 -7.588 1.00 56.30 234 PRO A C 1
ATOM 1702 O O . PRO A 1 250 ? 3.973 2.825 -8.773 1.00 52.05 234 PRO A O 1
ATOM 1706 N N . LEU A 1 251 ? 2.967 2.544 -6.786 1.00 55.65 235 LEU A N 1
ATOM 1707 C CA . LEU A 1 251 ? 1.969 1.533 -7.223 1.00 56.87 235 LEU A CA 1
ATOM 1708 C C . LEU A 1 251 ? 0.862 2.199 -8.035 1.00 56.10 235 LEU A C 1
ATOM 1709 O O . LEU A 1 251 ? 0.800 3.426 -8.053 1.00 55.09 235 LEU A O 1
ATOM 1714 N N . THR A 1 252 ? 0.006 1.384 -8.649 1.00 57.68 236 THR A N 1
ATOM 1715 C CA . THR A 1 252 ? -0.959 1.797 -9.697 1.00 59.19 236 THR A CA 1
ATOM 1716 C C . THR A 1 252 ? -2.277 1.054 -9.463 1.00 56.27 236 THR A C 1
ATOM 1717 O O . THR A 1 252 ? -2.295 -0.177 -9.663 1.00 60.88 236 THR A O 1
ATOM 1721 N N . PHE A 1 253 ? -3.320 1.761 -9.023 1.00 54.03 237 PHE A N 1
ATOM 1722 C CA . PHE A 1 253 ? -4.565 1.168 -8.458 1.00 55.53 237 PHE A CA 1
ATOM 1723 C C . PHE A 1 253 ? -5.725 1.279 -9.449 1.00 56.33 237 PHE A C 1
ATOM 1724 O O . PHE A 1 253 ? -6.160 2.397 -9.748 1.00 59.03 237 PHE A O 1
ATOM 1732 N N . HIS A 1 254 ? -6.231 0.137 -9.915 1.00 56.53 238 HIS A N 1
ATOM 1733 C CA . HIS A 1 254 ? -7.414 0.045 -10.808 1.00 55.35 238 HIS A CA 1
ATOM 1734 C C . HIS A 1 254 ? -8.663 -0.024 -9.930 1.00 52.71 238 HIS A C 1
ATOM 1735 O O . HIS A 1 254 ? -8.526 -0.353 -8.742 1.00 45.42 238 HIS A O 1
ATOM 1742 N N . ASP A 1 255 ? -9.823 0.318 -10.493 1.00 55.24 239 ASP A N 1
ATOM 1743 C CA . ASP A 1 255 ? -11.138 0.183 -9.821 1.00 56.96 239 ASP A CA 1
ATOM 1744 C C . ASP A 1 255 ? -11.341 -1.293 -9.526 1.00 60.01 239 ASP A C 1
ATOM 1745 O O . ASP A 1 255 ? -11.064 -2.125 -10.387 1.00 61.99 239 ASP A O 1
ATOM 1750 N N . PRO A 1 256 ? -11.801 -1.666 -8.309 1.00 65.24 240 PRO A N 1
ATOM 1751 C CA . PRO A 1 256 ? -12.030 -3.071 -7.978 1.00 65.20 240 PRO A CA 1
ATOM 1752 C C . PRO A 1 256 ? -13.238 -3.604 -8.763 1.00 66.61 240 PRO A C 1
ATOM 1753 O O . PRO A 1 256 ? -14.161 -2.834 -9.026 1.00 66.09 240 PRO A O 1
ATOM 1757 N N . THR A 1 257 ? -13.195 -4.895 -9.113 1.00 64.37 241 THR A N 1
ATOM 1758 C CA . THR A 1 257 ? -14.184 -5.592 -9.981 1.00 58.35 241 THR A CA 1
ATOM 1759 C C . THR A 1 257 ? -15.499 -5.769 -9.217 1.00 54.45 241 THR A C 1
ATOM 1760 O O . THR A 1 257 ? -16.468 -6.233 -9.831 1.00 54.29 241 THR A O 1
ATOM 1764 N N . LEU A 1 258 ? -15.521 -5.413 -7.930 1.00 54.10 242 LEU A N 1
ATOM 1765 C CA . LEU A 1 258 ? -16.732 -5.440 -7.066 1.00 54.11 242 LEU A CA 1
ATOM 1766 C C . LEU A 1 258 ? -16.527 -4.510 -5.872 1.00 48.75 242 LEU A C 1
ATOM 1767 O O . LEU A 1 258 ? -15.392 -4.206 -5.506 1.00 46.84 242 LEU A O 1
ATOM 1772 N N . PRO A 1 259 ? -17.611 -4.038 -5.216 1.00 44.13 243 PRO A N 1
ATOM 1773 C CA . PRO A 1 259 ? -17.483 -3.168 -4.051 1.00 45.93 243 PRO A CA 1
ATOM 1774 C C . PRO A 1 259 ? -16.575 -3.772 -2.969 1.00 47.30 243 PRO A C 1
ATOM 1775 O O . PRO A 1 259 ? -16.525 -4.983 -2.840 1.00 48.08 243 PRO A O 1
ATOM 1779 N N . VAL A 1 260 ? -15.875 -2.904 -2.236 1.00 47.73 244 VAL A N 1
ATOM 1780 C CA . VAL A 1 260 ? -14.969 -3.255 -1.104 1.00 46.53 244 VAL A CA 1
ATOM 1781 C C . VAL A 1 260 ? -15.447 -2.454 0.107 1.00 42.50 244 VAL A C 1
ATOM 1782 O O . VAL A 1 260 ? -15.551 -1.232 -0.033 1.00 45.58 244 VAL A O 1
ATOM 1786 N N . VAL A 1 261 ? -15.755 -3.109 1.228 1.00 38.71 245 VAL A N 1
ATOM 1787 C CA . VAL A 1 261 ? -16.153 -2.422 2.492 1.00 38.70 245 VAL A CA 1
ATOM 1788 C C . VAL A 1 261 ? -14.888 -2.161 3.317 1.00 39.93 245 VAL A C 1
ATOM 1789 O O . VAL A 1 261 ? -13.988 -3.025 3.331 1.00 38.68 245 VAL A O 1
ATOM 1793 N N . ALA A 1 262 ? -14.845 -0.998 3.973 1.00 40.69 246 ALA A N 1
ATOM 1794 C CA . ALA A 1 262 ? -13.664 -0.441 4.662 1.00 40.95 246 ALA A CA 1
ATOM 1795 C C . ALA A 1 262 ? -13.790 -0.695 6.166 1.00 44.56 246 ALA A C 1
ATOM 1796 O O . ALA A 1 262 ? -14.831 -0.331 6.737 1.00 44.65 246 ALA A O 1
ATOM 1798 N N . ASP A 1 263 ? -12.745 -1.260 6.782 1.00 48.21 247 ASP A N 1
ATOM 1799 C CA . ASP A 1 263 ? -12.700 -1.600 8.230 1.00 46.80 247 ASP A CA 1
ATOM 1800 C C . ASP A 1 263 ? -12.909 -0.352 9.100 1.00 48.35 247 ASP A C 1
ATOM 1801 O O . ASP A 1 263 ? -13.480 -0.540 10.182 1.00 52.05 247 ASP A O 1
ATOM 1806 N N . GLN A 1 264 ? -12.498 0.853 8.664 1.00 52.04 248 GLN A N 1
ATOM 1807 C CA . GLN A 1 264 ? -12.521 2.096 9.499 1.00 54.68 248 GLN A CA 1
ATOM 1808 C C . GLN A 1 264 ? -13.955 2.467 9.886 1.00 56.06 248 GLN A C 1
ATOM 1809 O O . GLN A 1 264 ? -14.196 2.718 11.065 1.00 54.51 248 GLN A O 1
ATOM 1815 N N . ASP A 1 265 ? -14.852 2.536 8.899 1.00 60.44 249 ASP A N 1
ATOM 1816 C CA . ASP A 1 265 ? -16.180 3.204 8.990 1.00 60.57 249 ASP A CA 1
ATOM 1817 C C . ASP A 1 265 ? -17.284 2.355 8.345 1.00 56.77 249 ASP A C 1
ATOM 1818 O O . ASP A 1 265 ? -18.464 2.693 8.540 1.00 52.92 249 ASP A O 1
ATOM 1823 N N . GLY A 1 266 ? -16.927 1.325 7.574 1.00 57.16 250 GLY A N 1
ATOM 1824 C CA . GLY A 1 266 ? -17.892 0.449 6.882 1.00 60.37 250 GLY A CA 1
ATOM 1825 C C . GLY A 1 266 ? -18.343 1.014 5.546 1.00 61.45 250 GLY A C 1
ATOM 1826 O O . GLY A 1 266 ? -19.231 0.397 4.935 1.00 57.83 250 GLY A O 1
ATOM 1827 N N . LYS A 1 267 ? -17.747 2.126 5.093 1.00 65.64 251 LYS A N 1
ATOM 1828 C CA . LYS A 1 267 ? -18.059 2.773 3.789 1.00 68.90 251 LYS A CA 1
ATOM 1829 C C . LYS A 1 267 ? -17.780 1.781 2.653 1.00 64.50 251 LYS A C 1
ATOM 1830 O O . LYS A 1 267 ? -16.786 1.037 2.734 1.00 62.05 251 LYS A O 1
ATOM 1836 N N . VAL A 1 268 ? -18.649 1.776 1.643 1.00 58.94 252 VAL A N 1
ATOM 1837 C CA . VAL A 1 268 ? -18.526 0.933 0.420 1.00 55.09 252 VAL A CA 1
ATOM 1838 C C . VAL A 1 268 ? -17.692 1.710 -0.599 1.00 53.22 252 VAL A C 1
ATOM 1839 O O . VAL A 1 268 ? -18.125 2.797 -1.013 1.00 58.67 252 VAL A O 1
ATOM 1843 N N . LEU A 1 269 ? -16.539 1.166 -0.979 1.00 51.92 253 LEU A N 1
ATOM 1844 C CA . LEU A 1 269 ? -15.608 1.773 -1.964 1.00 53.90 253 LEU A CA 1
ATOM 1845 C C . LEU A 1 269 ? -15.862 1.122 -3.327 1.00 55.01 253 LEU A C 1
ATOM 1846 O O . LEU A 1 269 ? -16.325 -0.043 -3.328 1.00 55.77 253 LEU A O 1
ATOM 1851 N N . THR A 1 270 ? -15.593 1.837 -4.431 1.00 53.95 254 THR A N 1
ATOM 1852 C CA . THR A 1 270 ? -15.730 1.313 -5.822 1.00 53.04 254 THR A CA 1
ATOM 1853 C C . THR A 1 270 ? -14.602 1.803 -6.741 1.00 50.18 254 THR A C 1
ATOM 1854 O O . THR A 1 270 ? -14.667 1.489 -7.932 1.00 52.91 254 THR A O 1
ATOM 1858 N N . THR A 1 271 ? -13.606 2.524 -6.229 1.00 47.99 255 THR A N 1
ATOM 1859 C CA . THR A 1 271 ? -12.565 3.186 -7.053 1.00 49.75 255 THR A CA 1
ATOM 1860 C C . THR A 1 271 ? -11.178 2.874 -6.497 1.00 51.13 255 THR A C 1
ATOM 1861 O O . THR A 1 271 ? -10.983 3.022 -5.276 1.00 47.58 255 THR A O 1
ATOM 1865 N N . GLY A 1 272 ? -10.242 2.524 -7.384 1.00 57.63 256 GLY A N 1
ATOM 1866 C CA . GLY A 1 272 ? -8.839 2.230 -7.032 1.00 60.62 256 GLY A CA 1
ATOM 1867 C C . GLY A 1 272 ? -8.295 3.243 -6.042 1.00 61.88 256 GLY A C 1
ATOM 1868 O O . GLY A 1 272 ? -7.435 2.872 -5.222 1.00 62.53 256 GLY A O 1
ATOM 1869 N N . ASP A 1 273 ? -8.787 4.481 -6.112 1.00 65.22 257 ASP A N 1
ATOM 1870 C CA . ASP A 1 273 ? -8.320 5.597 -5.252 1.00 67.10 257 ASP A CA 1
ATOM 1871 C C . ASP A 1 273 ? -8.829 5.351 -3.832 1.00 60.61 257 ASP A C 1
ATOM 1872 O O . ASP A 1 273 ? -8.018 5.406 -2.895 1.00 58.48 257 ASP A O 1
ATOM 1877 N N . GLU A 1 274 ? -10.120 5.069 -3.682 1.00 56.09 258 GLU A N 1
ATOM 1878 C CA . GLU A 1 274 ? -10.726 4.787 -2.356 1.00 55.95 258 GLU A CA 1
ATOM 1879 C C . GLU A 1 274 ? -9.949 3.656 -1.665 1.00 58.99 258 GLU A C 1
ATOM 1880 O O . GLU A 1 274 ? -9.721 3.785 -0.450 1.00 64.41 258 GLU A O 1
ATOM 1886 N N . VAL A 1 275 ? -9.559 2.607 -2.406 1.00 58.16 259 VAL A N 1
ATOM 1887 C CA . VAL A 1 275 ? -8.760 1.440 -1.911 1.00 56.68 259 VAL A CA 1
ATOM 1888 C C . VAL A 1 275 ? -7.423 1.939 -1.354 1.00 58.25 259 VAL A C 1
ATOM 1889 O O . VAL A 1 275 ? -7.097 1.586 -0.206 1.00 60.25 259 VAL A O 1
ATOM 1893 N N . ARG A 1 276 ? -6.672 2.680 -2.173 1.00 61.88 260 ARG A N 1
ATOM 1894 C CA . ARG A 1 276 ? -5.393 3.364 -1.823 1.00 64.16 260 ARG A CA 1
ATOM 1895 C C . ARG A 1 276 ? -5.519 4.004 -0.434 1.00 61.68 260 ARG A C 1
ATOM 1896 O O . ARG A 1 276 ? -4.633 3.779 0.410 1.00 59.62 260 ARG A O 1
ATOM 1904 N N . THR A 1 277 ? -6.594 4.768 -0.223 1.00 59.20 261 THR A N 1
ATOM 1905 C CA . THR A 1 277 ? -6.918 5.483 1.039 1.00 58.19 261 THR A CA 1
ATOM 1906 C C . THR A 1 277 ? -7.153 4.458 2.151 1.00 56.91 261 THR A C 1
ATOM 1907 O O . THR A 1 277 ? -6.475 4.550 3.190 1.00 57.70 261 THR A O 1
ATOM 1911 N N . MET A 1 278 ? -8.086 3.527 1.933 1.00 55.14 262 MET A N 1
ATOM 1912 C CA . MET A 1 278 ? -8.436 2.443 2.889 1.00 56.59 262 MET A CA 1
ATOM 1913 C C . MET A 1 278 ? -7.145 1.913 3.534 1.00 54.84 262 MET A C 1
ATOM 1914 O O . MET A 1 278 ? -7.133 1.735 4.780 1.00 53.04 262 MET A O 1
ATOM 1919 N N . LEU A 1 279 ? -6.102 1.695 2.720 1.00 51.29 263 LEU A N 1
ATOM 1920 C CA . LEU A 1 279 ? -4.816 1.066 3.133 1.00 50.51 263 LEU A CA 1
ATOM 1921 C C . LEU A 1 279 ? -4.017 2.043 3.998 1.00 48.93 263 LEU A C 1
ATOM 1922 O O . LEU A 1 279 ? -3.514 1.632 5.067 1.00 47.27 263 LEU A O 1
ATOM 1927 N N . LEU A 1 280 ? -3.915 3.293 3.557 1.00 50.39 264 LEU A N 1
ATOM 1928 C CA . LEU A 1 280 ? -3.192 4.360 4.294 1.00 50.54 264 LEU A CA 1
ATOM 1929 C C . LEU A 1 280 ? -3.948 4.681 5.588 1.00 48.57 264 LEU A C 1
ATOM 1930 O O . LEU A 1 280 ? -3.290 4.736 6.632 1.00 50.91 264 LEU A O 1
ATOM 1935 N N . GLU A 1 281 ? -5.275 4.831 5.525 1.00 46.00 265 GLU A N 1
ATOM 1936 C CA . GLU A 1 281 ? -6.141 5.191 6.684 1.00 49.77 265 GLU A CA 1
ATOM 1937 C C . GLU A 1 281 ? -5.916 4.239 7.871 1.00 50.23 265 GLU A C 1
ATOM 1938 O O . GLU A 1 281 ? -5.998 4.703 9.024 1.00 47.77 265 GLU A O 1
ATOM 1944 N N . SER A 1 282 ? -5.601 2.968 7.600 1.00 51.66 266 SER A N 1
ATOM 1945 C CA . SER A 1 282 ? -5.414 1.890 8.610 1.00 47.41 266 SER A CA 1
ATOM 1946 C C . SER A 1 282 ? -4.198 2.143 9.519 1.00 44.63 266 SER A C 1
ATOM 1947 O O . SER A 1 282 ? -4.045 1.391 10.496 1.00 46.27 266 SER A O 1
ATOM 1950 N N . PHE A 1 283 ? -3.370 3.152 9.236 1.00 42.81 267 PHE A N 1
ATOM 1951 C CA . PHE A 1 283 ? -2.227 3.553 10.100 1.00 45.05 267 PHE A CA 1
ATOM 1952 C C . PHE A 1 283 ? -2.712 4.518 11.187 1.00 45.39 267 PHE A C 1
ATOM 1953 O O . PHE A 1 283 ? -1.976 4.751 12.153 1.00 45.65 267 PHE A O 1
ATOM 1961 N N . VAL A 1 284 ? -3.904 5.092 11.025 1.00 44.29 268 VAL A N 1
ATOM 1962 C CA . VAL A 1 284 ? -4.405 6.178 11.918 1.00 43.25 268 VAL A CA 1
ATOM 1963 C C . VAL A 1 284 ? -5.894 5.985 12.232 1.00 43.32 268 VAL A C 1
ATOM 1964 O O . VAL A 1 284 ? -6.428 6.795 12.992 1.00 42.13 268 VAL A O 1
ATOM 1968 N N . ARG A 1 285 ? -6.542 4.960 11.677 1.00 48.35 269 ARG A N 1
ATOM 1969 C CA . ARG A 1 285 ? -8.000 4.744 11.843 1.00 51.50 269 ARG A CA 1
ATOM 1970 C C . ARG A 1 285 ? -8.260 3.284 12.215 1.00 50.16 269 ARG A C 1
ATOM 1971 O O . ARG A 1 285 ? -8.044 2.361 11.417 1.00 41.00 269 ARG A O 1
ATOM 1979 N N . PRO A 1 286 ? -8.735 3.064 13.467 1.00 48.75 270 PRO A N 1
ATOM 1980 C CA . PRO A 1 286 ? -8.962 1.722 13.998 1.00 48.16 270 PRO A CA 1
ATOM 1981 C C . PRO A 1 286 ? -10.030 0.923 13.244 1.00 47.58 270 PRO A C 1
ATOM 1982 O O . PRO A 1 286 ? -10.922 1.522 12.689 1.00 48.57 270 PRO A O 1
ATOM 1986 N N . LEU A 1 287 ? -9.880 -0.404 13.260 1.00 46.66 271 LEU A N 1
ATOM 1987 C CA . LEU A 1 287 ? -10.873 -1.396 12.788 1.00 46.39 271 LEU A CA 1
ATOM 1988 C C . LEU A 1 287 ? -12.170 -1.225 13.581 1.00 47.92 271 LEU A C 1
ATOM 1989 O O . LEU A 1 287 ? -12.106 -1.163 14.824 1.00 43.71 271 LEU A O 1
ATOM 1994 N N . ARG A 1 288 ? -13.292 -1.131 12.864 1.00 49.54 272 ARG A N 1
ATOM 1995 C CA . ARG A 1 288 ? -14.667 -1.118 13.416 1.00 51.29 272 ARG A CA 1
ATOM 1996 C C . ARG A 1 288 ? -15.441 -2.252 12.739 1.00 50.85 272 ARG A C 1
ATOM 1997 O O . ARG A 1 288 ? -16.196 -1.981 11.792 1.00 48.07 272 ARG A O 1
ATOM 2005 N N . TRP A 1 289 ? -15.229 -3.483 13.212 1.00 50.06 273 TRP A N 1
ATOM 2006 C CA . TRP A 1 289 ? -15.801 -4.716 12.615 1.00 52.12 273 TRP A CA 1
ATOM 2007 C C . TRP A 1 289 ? -17.327 -4.654 12.626 1.00 53.73 273 TRP A C 1
ATOM 2008 O O . TRP A 1 289 ? -17.953 -5.013 11.630 1.00 52.78 273 TRP A O 1
ATOM 2019 N N . PRO A 1 290 ? -17.978 -4.216 13.733 1.00 52.94 274 PRO A N 1
ATOM 2020 C CA . PRO A 1 290 ? -19.431 -4.051 13.747 1.00 54.26 274 PRO A CA 1
ATOM 2021 C C . PRO A 1 290 ? -19.945 -3.263 12.533 1.00 57.56 274 PRO A C 1
ATOM 2022 O O . PRO A 1 290 ? -20.905 -3.710 11.936 1.00 62.62 274 PRO A O 1
ATOM 2026 N N . ASP A 1 291 ? -19.289 -2.140 12.200 1.00 57.81 275 ASP A N 1
ATOM 2027 C CA . ASP A 1 291 ? -19.668 -1.220 11.091 1.00 54.88 275 ASP A CA 1
ATOM 2028 C C . ASP A 1 291 ? -19.583 -1.983 9.764 1.00 53.05 275 ASP A C 1
ATOM 2029 O O . ASP A 1 291 ? -20.466 -1.772 8.918 1.00 54.87 275 ASP A O 1
ATOM 2034 N N . VAL A 1 292 ? -18.566 -2.836 9.595 1.00 52.57 276 VAL A N 1
ATOM 2035 C CA . VAL A 1 292 ? -18.353 -3.662 8.364 1.00 53.22 276 VAL A CA 1
ATOM 2036 C C . VAL A 1 292 ? -19.556 -4.597 8.200 1.00 49.78 276 VAL A C 1
ATOM 2037 O O . VAL A 1 292 ? -20.131 -4.637 7.098 1.00 47.08 276 VAL A O 1
ATOM 2041 N N . ILE A 1 293 ? -19.919 -5.302 9.272 1.00 47.71 277 ILE A N 1
ATOM 2042 C CA . ILE A 1 293 ? -21.089 -6.226 9.321 1.00 48.08 277 ILE A CA 1
ATOM 2043 C C . ILE A 1 293 ? -22.355 -5.410 9.019 1.00 48.87 277 ILE A C 1
ATOM 2044 O O . ILE A 1 293 ? -23.010 -5.688 8.007 1.00 46.65 277 ILE A O 1
ATOM 2049 N N . SER A 1 294 ? -22.663 -4.412 9.852 1.00 54.14 278 SER A N 1
ATOM 2050 C CA . SER A 1 294 ? -23.814 -3.480 9.695 1.00 56.87 278 SER A CA 1
ATOM 2051 C C . SER A 1 294 ? -23.948 -3.053 8.231 1.00 58.93 278 SER A C 1
ATOM 2052 O O . SER A 1 294 ? -25.089 -2.986 7.739 1.00 63.20 278 SER A O 1
ATOM 2055 N N . SER A 1 295 ? -22.814 -2.781 7.576 1.00 59.12 279 SER A N 1
ATOM 2056 C CA . SER A 1 295 ? -22.707 -2.289 6.178 1.00 56.81 279 SER A CA 1
ATOM 2057 C C . SER A 1 295 ? -22.950 -3.434 5.182 1.00 51.28 279 SER A C 1
ATOM 2058 O O . SER A 1 295 ? -23.718 -3.231 4.222 1.00 46.72 279 SER A O 1
ATOM 2061 N N . LEU A 1 296 ? -22.316 -4.590 5.388 1.00 48.54 280 LEU A N 1
ATOM 2062 C CA . LEU A 1 296 ? -22.543 -5.805 4.557 1.00 46.01 280 LEU A CA 1
ATOM 2063 C C . LEU A 1 296 ? -24.024 -6.195 4.633 1.00 45.27 280 LEU A C 1
ATOM 2064 O O . LEU A 1 296 ? -24.586 -6.536 3.587 1.00 42.58 280 LEU A O 1
ATOM 2069 N N . GLN A 1 297 ? -24.628 -6.139 5.823 1.00 45.75 281 GLN A N 1
ATOM 2070 C CA . GLN A 1 297 ? -26.078 -6.402 6.032 1.00 48.54 281 GLN A CA 1
ATOM 2071 C C . GLN A 1 297 ? -26.885 -5.415 5.181 1.00 50.14 281 GLN A C 1
ATOM 2072 O O . GLN A 1 297 ? -27.779 -5.856 4.436 1.00 48.98 281 GLN A O 1
ATOM 2078 N N . ASP A 1 298 ? -26.571 -4.122 5.270 1.00 52.66 282 ASP A N 1
ATOM 2079 C CA . ASP A 1 298 ? -27.237 -3.072 4.457 1.00 53.35 282 ASP A CA 1
ATOM 2080 C C . ASP A 1 298 ? -27.142 -3.471 2.978 1.00 51.68 282 ASP A C 1
ATOM 2081 O O . ASP A 1 298 ? -28.147 -3.301 2.270 1.00 53.17 282 ASP A O 1
ATOM 2086 N N . GLN A 1 299 ? -26.008 -4.038 2.549 1.00 50.17 283 GLN A N 1
ATOM 2087 C CA . GLN A 1 299 ? -25.753 -4.472 1.147 1.00 52.49 283 GLN A CA 1
ATOM 2088 C C . GLN A 1 299 ? -26.394 -5.848 0.869 1.00 54.69 283 GLN A C 1
ATOM 2089 O O . GLN A 1 299 ? -26.073 -6.446 -0.183 1.00 55.20 283 GLN A O 1
ATOM 2095 N N . GLY A 1 300 ? -27.245 -6.350 1.771 1.00 57.07 284 GLY A N 1
ATOM 2096 C CA . GLY A 1 300 ? -28.120 -7.518 1.541 1.00 59.74 284 GLY A CA 1
ATOM 2097 C C . GLY A 1 300 ? -27.381 -8.847 1.587 1.00 62.47 284 GLY A C 1
ATOM 2098 O O . GLY A 1 300 ? -27.837 -9.805 0.919 1.00 67.96 284 GLY A O 1
ATOM 2099 N N . VAL A 1 301 ? -26.303 -8.926 2.371 1.00 62.62 285 VAL A N 1
ATOM 2100 C CA . VAL A 1 301 ? -25.467 -10.153 2.529 1.00 60.89 285 VAL A CA 1
ATOM 2101 C C . VAL A 1 301 ? -26.107 -11.041 3.601 1.00 57.39 285 VAL A C 1
ATOM 2102 O O . VAL A 1 301 ? -26.667 -10.497 4.575 1.00 52.69 285 VAL A O 1
ATOM 2106 N N . THR A 1 302 ? -26.049 -12.359 3.390 1.00 55.74 286 THR A N 1
ATOM 2107 C CA . THR A 1 302 ? -26.511 -13.410 4.338 1.00 52.87 286 THR A CA 1
ATOM 2108 C C . THR A 1 302 ? -25.401 -14.447 4.552 1.00 50.38 286 THR A C 1
ATOM 2109 O O . THR A 1 302 ? -25.375 -15.056 5.636 1.00 46.76 286 THR A O 1
ATOM 2113 N N . ARG A 1 303 ? -24.530 -14.637 3.556 1.00 50.33 287 ARG A N 1
ATOM 2114 C CA . ARG A 1 303 ? -23.431 -15.635 3.565 1.00 53.84 287 ARG A CA 1
ATOM 2115 C C . ARG A 1 303 ? -22.086 -14.910 3.430 1.00 54.53 287 ARG A C 1
ATOM 2116 O O . ARG A 1 303 ? -21.968 -13.990 2.594 1.00 54.14 287 ARG A O 1
ATOM 2124 N N . VAL A 1 304 ? -21.106 -15.312 4.236 1.00 54.95 288 VAL A N 1
ATOM 2125 C CA . VAL A 1 304 ? -19.717 -14.776 4.179 1.00 55.03 288 VAL A CA 1
ATOM 2126 C C . VAL A 1 304 ? -18.762 -15.963 4.094 1.00 54.07 288 VAL A C 1
ATOM 2127 O O . VAL A 1 304 ? -19.005 -16.979 4.775 1.00 52.07 288 VAL A O 1
ATOM 2131 N N . CYS A 1 305 ? -17.735 -15.836 3.260 1.00 54.82 289 CYS A N 1
ATOM 2132 C CA . CYS A 1 305 ? -16.612 -16.791 3.176 1.00 53.25 289 CYS A CA 1
ATOM 2133 C C . CYS A 1 305 ? -15.348 -16.108 3.692 1.00 54.28 289 CYS A C 1
ATOM 2134 O O . CYS A 1 305 ? -14.766 -15.315 2.934 1.00 55.50 289 CYS A O 1
ATOM 2137 N N . VAL A 1 306 ? -14.953 -16.423 4.928 1.00 54.19 290 VAL A N 1
ATOM 2138 C CA . VAL A 1 306 ? -13.713 -15.908 5.580 1.00 51.23 290 VAL A CA 1
ATOM 2139 C C . VAL A 1 306 ? -12.519 -16.707 5.052 1.00 49.85 290 VAL A C 1
ATOM 2140 O O . VAL A 1 306 ? -12.264 -17.812 5.577 1.00 53.60 290 VAL A O 1
ATOM 2144 N N . ALA A 1 307 ? -11.818 -16.147 4.066 1.00 45.54 291 ALA A N 1
ATOM 2145 C CA . ALA A 1 307 ? -10.733 -16.799 3.303 1.00 45.88 291 ALA A CA 1
ATOM 2146 C C . ALA A 1 307 ? -9.384 -16.543 3.983 1.00 48.81 291 ALA A C 1
ATOM 2147 O O . ALA A 1 307 ? -8.807 -15.439 3.788 1.00 46.04 291 ALA A O 1
ATOM 2149 N N . GLY A 1 308 ? -8.891 -17.534 4.737 1.00 49.13 292 GLY A N 1
ATOM 2150 C CA . GLY A 1 308 ? -7.518 -17.553 5.273 1.00 46.50 292 GLY A CA 1
ATOM 2151 C C . GLY A 1 308 ? -7.452 -18.172 6.661 1.00 44.96 292 GLY A C 1
ATOM 2152 O O . GLY A 1 308 ? -8.493 -18.420 7.269 1.00 41.64 292 GLY A O 1
ATOM 2153 N N . PRO A 1 309 ? -6.230 -18.470 7.172 1.00 44.99 293 PRO A N 1
ATOM 2154 C CA . PRO A 1 309 ? -6.050 -18.885 8.559 1.00 45.70 293 PRO A CA 1
ATOM 2155 C C . PRO A 1 309 ? -6.618 -17.794 9.473 1.00 50.54 293 PRO A C 1
ATOM 2156 O O . PRO A 1 309 ? -5.966 -16.780 9.675 1.00 53.29 293 PRO A O 1
ATOM 2160 N N . ASP A 1 310 ? -7.844 -18.028 9.942 1.00 54.96 294 ASP A N 1
ATOM 2161 C CA . ASP A 1 310 ? -8.611 -17.151 10.862 1.00 56.63 294 ASP A CA 1
ATOM 2162 C C . ASP A 1 310 ? -8.935 -17.972 12.108 1.00 58.49 294 ASP A C 1
ATOM 2163 O O . ASP A 1 310 ? -8.764 -19.201 12.050 1.00 67.75 294 ASP A O 1
ATOM 2168 N N . SER A 1 311 ? -9.352 -17.320 13.194 1.00 59.78 295 SER A N 1
ATOM 2169 C CA . SER A 1 311 ? -9.937 -17.960 14.405 1.00 59.39 295 SER A CA 1
ATOM 2170 C C . SER A 1 311 ? -10.690 -16.910 15.234 1.00 54.94 295 SER A C 1
ATOM 2171 O O . SER A 1 311 ? -10.911 -17.141 16.447 1.00 51.16 295 SER A O 1
ATOM 2174 N N . LEU A 1 312 ? -11.135 -15.839 14.569 1.00 50.22 296 LEU A N 1
ATOM 2175 C CA . LEU A 1 312 ? -11.680 -14.606 15.190 1.00 45.64 296 LEU A CA 1
ATOM 2176 C C . LEU A 1 312 ? -12.777 -14.019 14.296 1.00 44.83 296 LEU A C 1
ATOM 2177 O O . LEU A 1 312 ? -13.933 -13.987 14.730 1.00 46.46 296 LEU A O 1
ATOM 2182 N N . PHE A 1 313 ? -12.422 -13.573 13.095 1.00 44.83 297 PHE A N 1
ATOM 2183 C CA . PHE A 1 313 ? -13.341 -12.861 12.169 1.00 47.82 297 PHE A CA 1
ATOM 2184 C C . PHE A 1 313 ? -14.423 -13.826 11.661 1.00 47.28 297 PHE A C 1
ATOM 2185 O O . PHE A 1 313 ? -15.555 -13.366 11.406 1.00 46.28 297 PHE A O 1
ATOM 2193 N N . GLY A 1 314 ? -14.102 -15.121 11.565 1.00 47.34 298 GLY A N 1
ATOM 2194 C CA . GLY A 1 314 ? -15.045 -16.201 11.206 1.00 47.20 298 GLY A CA 1
ATOM 2195 C C . GLY A 1 314 ? -15.823 -16.709 12.413 1.00 49.48 298 GLY A C 1
ATOM 2196 O O . GLY A 1 314 ? -16.951 -17.199 12.227 1.00 52.28 298 GLY A O 1
ATOM 2197 N N . ARG A 1 315 ? -15.247 -16.593 13.614 1.00 47.03 299 ARG A N 1
ATOM 2198 C CA . ARG A 1 315 ? -15.732 -17.267 14.846 1.00 47.97 299 ARG A CA 1
ATOM 2199 C C . ARG A 1 315 ? -16.538 -16.304 15.729 1.00 47.91 299 ARG A C 1
ATOM 2200 O O . ARG A 1 315 ? -17.572 -16.725 16.267 1.00 46.56 299 ARG A O 1
ATOM 2208 N N . VAL A 1 316 ? -16.095 -15.055 15.881 1.00 51.09 300 VAL A N 1
ATOM 2209 C CA . VAL A 1 316 ? -16.698 -14.060 16.821 1.00 51.31 300 VAL A CA 1
ATOM 2210 C C . VAL A 1 316 ? -18.174 -13.836 16.467 1.00 50.93 300 VAL A C 1
ATOM 2211 O O . VAL A 1 316 ? -18.542 -14.006 15.289 1.00 51.61 300 VAL A O 1
ATOM 2215 N N . GLY A 1 317 ? -18.970 -13.447 17.464 1.00 51.82 301 GLY A N 1
ATOM 2216 C CA . GLY A 1 317 ? -20.428 -13.233 17.366 1.00 51.26 301 GLY A CA 1
ATOM 2217 C C . GLY A 1 317 ? -20.808 -12.237 16.283 1.00 50.68 301 GLY A C 1
ATOM 2218 O O . GLY A 1 317 ? -21.697 -12.562 15.476 1.00 50.77 301 GLY A O 1
ATOM 2219 N N . THR A 1 318 ? -20.160 -11.067 16.266 1.00 51.15 302 THR A N 1
ATOM 2220 C CA . THR A 1 318 ? -20.430 -9.940 15.330 1.00 49.31 302 THR A CA 1
ATOM 2221 C C . THR A 1 318 ? -20.705 -10.491 13.930 1.00 48.82 302 THR A C 1
ATOM 2222 O O . THR A 1 318 ? -21.639 -10.002 13.284 1.00 52.10 302 THR A O 1
ATOM 2226 N N . THR A 1 319 ? -19.901 -11.462 13.496 1.00 48.46 303 THR A N 1
ATOM 2227 C CA . THR A 1 319 ? -20.027 -12.191 12.206 1.00 47.99 303 THR A CA 1
ATOM 2228 C C . THR A 1 319 ? -21.105 -13.278 12.311 1.00 48.06 303 THR A C 1
ATOM 2229 O O . THR A 1 319 ? -22.051 -13.248 11.504 1.00 47.19 303 THR A O 1
ATOM 2233 N N . THR A 1 320 ? -20.951 -14.208 13.263 1.00 48.94 304 THR A N 1
ATOM 2234 C CA . THR A 1 320 ? -21.713 -15.488 13.344 1.00 48.07 304 THR A CA 1
ATOM 2235 C C . THR A 1 320 ? -23.185 -15.220 13.678 1.00 52.55 304 THR A C 1
ATOM 2236 O O . THR A 1 320 ? -24.019 -16.061 13.299 1.00 59.12 304 THR A O 1
ATOM 2240 N N . ARG A 1 321 ? -23.493 -14.100 14.340 1.00 51.52 305 ARG A N 1
ATOM 2241 C CA . ARG A 1 321 ? -24.887 -13.701 14.661 1.00 51.35 305 ARG A CA 1
ATOM 2242 C C . ARG A 1 321 ? -25.596 -13.258 13.379 1.00 53.88 305 ARG A C 1
ATOM 2243 O O . ARG A 1 321 ? -26.824 -13.425 13.305 1.00 62.91 305 ARG A O 1
ATOM 2251 N N . ALA A 1 322 ? -24.858 -12.712 12.412 1.00 55.65 306 ALA A N 1
ATOM 2252 C CA . ALA A 1 322 ? -25.420 -11.972 11.256 1.00 58.26 306 ALA A CA 1
ATOM 2253 C C . ALA A 1 322 ? -25.374 -12.816 9.979 1.00 55.61 306 ALA A C 1
ATOM 2254 O O . ALA A 1 322 ? -26.270 -12.644 9.138 1.00 56.09 306 ALA A O 1
ATOM 2256 N N . PHE A 1 323 ? -24.366 -13.676 9.828 1.00 56.21 307 PHE A N 1
ATOM 2257 C CA . PHE A 1 323 ? -24.089 -14.399 8.561 1.00 59.22 307 PHE A CA 1
ATOM 2258 C C . PHE A 1 323 ? -23.830 -15.895 8.803 1.00 59.82 307 PHE A C 1
ATOM 2259 O O . PHE A 1 323 ? -23.406 -16.313 9.904 1.00 53.56 307 PHE A O 1
ATOM 2267 N N . GLU A 1 324 ? -24.103 -16.681 7.760 1.00 60.80 308 GLU A N 1
ATOM 2268 C CA . GLU A 1 324 ? -23.694 -18.097 7.626 1.00 64.19 308 GLU A CA 1
ATOM 2269 C C . GLU A 1 324 ? -22.228 -18.086 7.176 1.00 60.74 308 GLU A C 1
ATOM 2270 O O . GLU A 1 324 ? -21.953 -17.667 6.038 1.00 57.56 308 GLU A O 1
ATOM 2276 N N . VAL A 1 325 ? -21.316 -18.471 8.068 1.00 58.33 309 VAL A N 1
ATOM 2277 C CA . VAL A 1 325 ? -19.844 -18.358 7.847 1.00 56.47 309 VAL A CA 1
ATOM 2278 C C . VAL A 1 325 ? -19.359 -19.597 7.086 1.00 54.48 309 VAL A C 1
ATOM 2279 O O . VAL A 1 325 ? -19.914 -20.685 7.302 1.00 55.05 309 VAL A O 1
ATOM 2283 N N . ILE A 1 326 ? -18.361 -19.413 6.221 1.00 50.96 310 ILE A N 1
ATOM 2284 C CA . ILE A 1 326 ? -17.620 -20.493 5.507 1.00 49.88 310 ILE A CA 1
ATOM 2285 C C . ILE A 1 326 ? -16.130 -20.224 5.721 1.00 49.43 310 ILE A C 1
ATOM 2286 O O . ILE A 1 326 ? -15.563 -19.419 4.969 1.00 58.86 310 ILE A O 1
ATOM 2291 N N . ALA A 1 327 ? -15.529 -20.848 6.733 1.00 44.76 311 ALA A N 1
ATOM 2292 C CA . ALA A 1 327 ? -14.100 -20.675 7.070 1.00 43.88 311 ALA A CA 1
ATOM 2293 C C . ALA A 1 327 ? -13.247 -21.461 6.066 1.00 42.54 311 ALA A C 1
ATOM 2294 O O . ALA A 1 327 ? -12.982 -22.631 6.306 1.00 42.58 311 ALA A O 1
ATOM 2296 N N . ALA A 1 328 ? -12.804 -20.824 4.985 1.00 42.44 312 ALA A N 1
ATOM 2297 C CA . ALA A 1 328 ? -11.804 -21.378 4.046 1.00 44.08 312 ALA A CA 1
ATOM 2298 C C . ALA A 1 328 ? -10.426 -21.392 4.723 1.00 44.79 312 ALA A C 1
ATOM 2299 O O . ALA A 1 328 ? -9.515 -20.683 4.272 1.00 39.90 312 ALA A O 1
ATOM 2301 N N . THR A 1 329 ? -10.288 -22.178 5.787 1.00 50.89 313 THR A N 1
ATOM 2302 C CA . THR A 1 329 ? -9.020 -22.394 6.528 1.00 56.26 313 THR A CA 1
ATOM 2303 C C . THR A 1 329 ? -8.132 -23.298 5.682 1.00 59.69 313 THR A C 1
ATOM 2304 O O . THR A 1 329 ? -8.634 -24.024 4.826 1.00 62.56 313 THR A O 1
ATOM 2308 N N . PRO A 1 330 ? -6.793 -23.285 5.869 1.00 62.00 314 PRO A N 1
ATOM 2309 C CA . PRO A 1 330 ? -5.933 -24.277 5.224 1.00 61.64 314 PRO A CA 1
ATOM 2310 C C . PRO A 1 330 ? -6.289 -25.708 5.669 1.00 62.33 314 PRO A C 1
ATOM 2311 O O . PRO A 1 330 ? -6.112 -26.617 4.873 1.00 59.16 314 PRO A O 1
ATOM 2315 N N . ARG A 1 331 ? -6.787 -25.876 6.905 1.00 63.56 315 ARG A N 1
ATOM 2316 C CA . ARG A 1 331 ? -7.263 -27.181 7.437 1.00 64.94 315 ARG A CA 1
ATOM 2317 C C . ARG A 1 331 ? -8.375 -27.710 6.522 1.00 62.73 315 ARG A C 1
ATOM 2318 O O . ARG A 1 331 ? -8.287 -28.891 6.119 1.00 66.56 315 ARG A O 1
ATOM 2326 N N . LEU A 1 332 ? -9.369 -26.873 6.201 1.00 56.86 316 LEU A N 1
ATOM 2327 C CA . LEU A 1 332 ? -10.540 -27.269 5.374 1.00 52.54 316 LEU A CA 1
ATOM 2328 C C . LEU A 1 332 ? -10.077 -27.656 3.967 1.00 50.34 316 LEU A C 1
ATOM 2329 O O . LEU A 1 332 ? -10.660 -28.601 3.406 1.00 49.98 316 LEU A O 1
ATOM 2334 N N . ALA A 1 333 ? -9.084 -26.952 3.417 1.00 49.53 317 ALA A N 1
ATOM 2335 C CA . ALA A 1 333 ? -8.541 -27.200 2.059 1.00 50.38 317 ALA A CA 1
ATOM 2336 C C . ALA A 1 333 ? -7.871 -28.577 2.001 1.00 50.52 317 ALA A C 1
ATOM 2337 O O . ALA A 1 333 ? -7.946 -29.216 0.941 1.00 52.48 317 ALA A O 1
ATOM 2339 N N . LEU A 1 334 ? -7.263 -29.032 3.096 1.00 49.20 318 LEU A N 1
ATOM 2340 C CA . LEU A 1 334 ? -6.549 -30.332 3.138 1.00 47.35 318 LEU A CA 1
ATOM 2341 C C . LEU A 1 334 ? -7.519 -31.465 3.501 1.00 48.52 318 LEU A C 1
ATOM 2342 O O . LEU A 1 334 ? -7.150 -32.627 3.255 1.00 47.69 318 LEU A O 1
ATOM 2347 N N . GLN A 1 335 ? -8.708 -31.156 4.040 1.00 52.04 319 GLN A N 1
ATOM 2348 C CA . GLN A 1 335 ? -9.742 -32.179 4.368 1.00 58.03 319 GLN A CA 1
ATOM 2349 C C . GLN A 1 335 ? -10.045 -32.993 3.117 1.00 60.52 319 GLN A C 1
ATOM 2350 O O . GLN A 1 335 ? -10.436 -32.425 2.102 1.00 60.88 319 GLN A O 1
ATOM 2356 N N . PRO A 1 336 ? -9.845 -34.331 3.134 1.00 60.36 320 PRO A N 1
ATOM 2357 C CA . PRO A 1 336 ? -10.372 -35.195 2.081 1.00 63.84 320 PRO A CA 1
ATOM 2358 C C . PRO A 1 336 ? -11.898 -35.347 2.227 1.00 70.82 320 PRO A C 1
ATOM 2359 O O . PRO A 1 336 ? -12.394 -35.128 3.333 1.00 69.01 320 PRO A O 1
ATOM 2363 N N . ARG A 1 337 ? -12.585 -35.702 1.127 1.00 73.35 321 ARG A N 1
ATOM 2364 C CA . ARG A 1 337 ? -14.064 -35.870 1.026 1.00 74.25 321 ARG A CA 1
ATOM 2365 C C . ARG A 1 337 ? -14.386 -37.322 0.643 1.00 72.81 321 ARG A C 1
ATOM 2366 O O . ARG A 1 337 ? -15.370 -37.925 1.081 1.00 67.35 321 ARG A O 1
ATOM 2374 N N . GLY B 1 35 ? 35.174 -13.411 51.536 1.00 123.90 19 GLY B N 1
ATOM 2375 C CA . GLY B 1 35 ? 35.324 -14.706 50.815 1.00 119.27 19 GLY B CA 1
ATOM 2376 C C . GLY B 1 35 ? 35.647 -14.502 49.345 1.00 120.74 19 GLY B C 1
ATOM 2377 O O . GLY B 1 35 ? 35.871 -13.348 48.934 1.00 112.97 19 GLY B O 1
ATOM 2378 N N . ALA B 1 36 ? 35.666 -15.591 48.576 1.00 124.70 20 ALA B N 1
ATOM 2379 C CA . ALA B 1 36 ? 35.985 -15.602 47.129 1.00 123.43 20 ALA B CA 1
ATOM 2380 C C . ALA B 1 36 ? 34.862 -14.917 46.339 1.00 124.11 20 ALA B C 1
ATOM 2381 O O . ALA B 1 36 ? 33.707 -14.892 46.817 1.00 122.73 20 ALA B O 1
ATOM 2383 N N . THR B 1 37 ? 35.203 -14.378 45.168 1.00 125.49 21 THR B N 1
ATOM 2384 C CA . THR B 1 37 ? 34.253 -13.800 44.179 1.00 127.16 21 THR B CA 1
ATOM 2385 C C . THR B 1 37 ? 34.046 -14.821 43.053 1.00 117.54 21 THR B C 1
ATOM 2386 O O . THR B 1 37 ? 35.054 -15.397 42.591 1.00 117.36 21 THR B O 1
ATOM 2390 N N . ALA B 1 38 ? 32.793 -15.040 42.643 1.00 108.50 22 ALA B N 1
ATOM 2391 C CA . ALA B 1 38 ? 32.408 -15.938 41.530 1.00 100.31 22 ALA B CA 1
ATOM 2392 C C . ALA B 1 38 ? 31.975 -15.094 40.329 1.00 93.61 22 ALA B C 1
ATOM 2393 O O . ALA B 1 38 ? 31.485 -13.969 40.542 1.00 98.91 22 ALA B O 1
ATOM 2395 N N . MET B 1 39 ? 32.155 -15.615 39.116 1.00 84.66 23 MET B N 1
ATOM 2396 C CA . MET B 1 39 ? 31.688 -14.956 37.869 1.00 89.21 23 MET B CA 1
ATOM 2397 C C . MET B 1 39 ? 30.548 -15.802 37.285 1.00 89.58 23 MET B C 1
ATOM 2398 O O . MET B 1 39 ? 30.844 -16.899 36.763 1.00 96.32 23 MET B O 1
ATOM 2403 N N . LEU B 1 40 ? 29.298 -15.328 37.402 1.00 84.68 24 LEU B N 1
ATOM 2404 C CA . LEU B 1 40 ? 28.079 -16.053 36.945 1.00 79.58 24 LEU B CA 1
ATOM 2405 C C . LEU B 1 40 ? 27.672 -15.555 35.558 1.00 72.33 24 LEU B C 1
ATOM 2406 O O . LEU B 1 40 ? 27.778 -14.348 35.297 1.00 75.97 24 LEU B O 1
ATOM 2411 N N . PHE B 1 41 ? 27.194 -16.456 34.711 1.00 67.55 25 PHE B N 1
ATOM 2412 C CA . PHE B 1 41 ? 26.662 -16.115 33.374 1.00 70.20 25 PHE B CA 1
ATOM 2413 C C . PHE B 1 41 ? 25.175 -16.434 33.350 1.00 71.04 25 PHE B C 1
ATOM 2414 O O . PHE B 1 41 ? 24.765 -17.546 33.672 1.00 72.27 25 PHE B O 1
ATOM 2422 N N . PRO B 1 42 ? 24.323 -15.467 32.956 1.00 75.77 26 PRO B N 1
ATOM 2423 C CA . PRO B 1 42 ? 22.881 -15.631 33.065 1.00 75.96 26 PRO B CA 1
ATOM 2424 C C . PRO B 1 42 ? 22.324 -16.392 31.864 1.00 74.21 26 PRO B C 1
ATOM 2425 O O . PRO B 1 42 ? 22.938 -16.352 30.809 1.00 71.02 26 PRO B O 1
ATOM 2429 N N . GLY B 1 43 ? 21.185 -17.052 32.074 1.00 76.09 27 GLY B N 1
ATOM 2430 C CA . GLY B 1 43 ? 20.321 -17.596 31.012 1.00 78.13 27 GLY B CA 1
ATOM 2431 C C . GLY B 1 43 ? 19.830 -16.480 30.115 1.00 75.38 27 GLY B C 1
ATOM 2432 O O . GLY B 1 43 ? 19.709 -15.342 30.594 1.00 72.75 27 GLY B O 1
ATOM 2433 N N . MET B 1 44 ? 19.571 -16.792 28.851 1.00 80.57 28 MET B N 1
ATOM 2434 C CA . MET B 1 44 ? 19.215 -15.780 27.828 1.00 82.84 28 MET B CA 1
ATOM 2435 C C . MET B 1 44 ? 17.788 -15.284 28.074 1.00 89.44 28 MET B C 1
ATOM 2436 O O . MET B 1 44 ? 16.858 -16.116 28.027 1.00 88.63 28 MET B O 1
ATOM 2441 N N . GLY B 1 45 ? 17.634 -13.983 28.340 1.00 94.67 29 GLY B N 1
ATOM 2442 C CA . GLY B 1 45 ? 16.334 -13.280 28.335 1.00 99.80 29 GLY B CA 1
ATOM 2443 C C . GLY B 1 45 ? 15.915 -12.905 26.915 1.00 100.13 29 GLY B C 1
ATOM 2444 O O . GLY B 1 45 ? 16.693 -13.060 25.980 1.00 100.89 29 GLY B O 1
ATOM 2445 N N . PRO B 1 46 ? 14.680 -12.402 26.699 1.00 99.42 30 PRO B N 1
ATOM 2446 C CA . PRO B 1 46 ? 14.200 -12.085 25.352 1.00 94.34 30 PRO B CA 1
ATOM 2447 C C . PRO B 1 46 ? 14.932 -10.887 24.733 1.00 87.24 30 PRO B C 1
ATOM 2448 O O . PRO B 1 46 ? 14.585 -9.775 25.083 1.00 80.06 30 PRO B O 1
ATOM 2452 N N . PHE B 1 55 ? 25.463 -0.229 22.789 1.00 97.29 39 PHE B N 1
ATOM 2453 C CA . PHE B 1 55 ? 26.488 -0.841 23.682 1.00 105.35 39 PHE B CA 1
ATOM 2454 C C . PHE B 1 55 ? 27.422 -1.756 22.881 1.00 112.01 39 PHE B C 1
ATOM 2455 O O . PHE B 1 55 ? 28.646 -1.791 23.167 1.00 106.12 39 PHE B O 1
ATOM 2463 N N . MET B 1 56 ? 26.863 -2.507 21.928 1.00 122.28 40 MET B N 1
ATOM 2464 C CA . MET B 1 56 ? 27.619 -3.461 21.072 1.00 125.73 40 MET B CA 1
ATOM 2465 C C . MET B 1 56 ? 28.582 -2.684 20.165 1.00 120.76 40 MET B C 1
ATOM 2466 O O . MET B 1 56 ? 29.665 -3.223 19.860 1.00 116.80 40 MET B O 1
ATOM 2471 N N . VAL B 1 57 ? 28.203 -1.465 19.774 1.00 121.06 41 VAL B N 1
ATOM 2472 C CA . VAL B 1 57 ? 28.994 -0.586 18.863 1.00 115.93 41 VAL B CA 1
ATOM 2473 C C . VAL B 1 57 ? 29.881 0.348 19.693 1.00 111.27 41 VAL B C 1
ATOM 2474 O O . VAL B 1 57 ? 30.959 0.685 19.200 1.00 112.19 41 VAL B O 1
ATOM 2478 N N . THR B 1 58 ? 29.453 0.731 20.900 1.00 113.44 42 THR B N 1
ATOM 2479 C CA . THR B 1 58 ? 30.223 1.592 21.840 1.00 120.08 42 THR B CA 1
ATOM 2480 C C . THR B 1 58 ? 31.362 0.772 22.459 1.00 120.23 42 THR B C 1
ATOM 2481 O O . THR B 1 58 ? 32.525 1.016 22.108 1.00 119.76 42 THR B O 1
ATOM 2485 N N . ASN B 1 59 ? 31.017 -0.178 23.330 1.00 123.30 43 ASN B N 1
ATOM 2486 C CA . ASN B 1 59 ? 31.970 -0.946 24.172 1.00 120.01 43 ASN B CA 1
ATOM 2487 C C . ASN B 1 59 ? 33.083 -1.513 23.279 1.00 115.97 43 ASN B C 1
ATOM 2488 O O . ASN B 1 59 ? 32.774 -1.939 22.144 1.00 102.29 43 ASN B O 1
ATOM 2493 N N . ARG B 1 60 ? 34.330 -1.483 23.765 1.00 115.06 44 ARG B N 1
ATOM 2494 C CA . ARG B 1 60 ? 35.543 -1.911 23.013 1.00 114.16 44 ARG B CA 1
ATOM 2495 C C . ARG B 1 60 ? 35.657 -3.442 23.048 1.00 111.91 44 ARG B C 1
ATOM 2496 O O . ARG B 1 60 ? 36.075 -4.022 22.030 1.00 97.44 44 ARG B O 1
ATOM 2504 N N . TYR B 1 61 ? 35.306 -4.058 24.184 1.00 115.21 45 TYR B N 1
ATOM 2505 C CA . TYR B 1 61 ? 35.388 -5.523 24.422 1.00 110.26 45 TYR B CA 1
ATOM 2506 C C . TYR B 1 61 ? 34.446 -6.226 23.442 1.00 112.01 45 TYR B C 1
ATOM 2507 O O . TYR B 1 61 ? 34.868 -7.226 22.849 1.00 114.93 45 TYR B O 1
ATOM 2516 N N . THR B 1 62 ? 33.233 -5.694 23.265 1.00 114.10 46 THR B N 1
ATOM 2517 C CA . THR B 1 62 ? 32.222 -6.195 22.294 1.00 120.20 46 THR B CA 1
ATOM 2518 C C . THR B 1 62 ? 32.794 -6.110 20.874 1.00 126.07 46 THR B C 1
ATOM 2519 O O . THR B 1 62 ? 32.798 -7.148 20.183 1.00 115.38 46 THR B O 1
ATOM 2523 N N . ARG B 1 63 ? 33.251 -4.918 20.466 1.00 136.91 47 ARG B N 1
ATOM 2524 C CA . ARG B 1 63 ? 33.852 -4.652 19.128 1.00 131.75 47 ARG B CA 1
ATOM 2525 C C . ARG B 1 63 ? 35.009 -5.633 18.900 1.00 117.67 47 ARG B C 1
ATOM 2526 O O . ARG B 1 63 ? 35.152 -6.133 17.764 1.00 95.47 47 ARG B O 1
ATOM 2534 N N . GLU B 1 64 ? 35.786 -5.897 19.958 1.00 110.91 48 GLU B N 1
ATOM 2535 C CA . GLU B 1 64 ? 36.954 -6.817 19.960 1.00 105.01 48 GLU B CA 1
ATOM 2536 C C . GLU B 1 64 ? 36.476 -8.220 19.560 1.00 108.64 48 GLU B C 1
ATOM 2537 O O . GLU B 1 64 ? 37.142 -8.852 18.718 1.00 111.15 48 GLU B O 1
ATOM 2543 N N . LEU B 1 65 ? 35.351 -8.669 20.129 1.00 110.04 49 LEU B N 1
ATOM 2544 C CA . LEU B 1 65 ? 34.794 -10.039 19.947 1.00 106.66 49 LEU B CA 1
ATOM 2545 C C . LEU B 1 65 ? 33.949 -10.103 18.669 1.00 105.96 49 LEU B C 1
ATOM 2546 O O . LEU B 1 65 ? 34.073 -11.101 17.948 1.00 98.37 49 LEU B O 1
ATOM 2551 N N . LEU B 1 66 ? 33.104 -9.097 18.423 1.00 111.81 50 LEU B N 1
ATOM 2552 C CA . LEU B 1 66 ? 32.229 -9.002 17.220 1.00 115.52 50 LEU B CA 1
ATOM 2553 C C . LEU B 1 66 ? 33.051 -9.222 15.947 1.00 116.09 50 LEU B C 1
ATOM 2554 O O . LEU B 1 66 ? 32.521 -9.862 15.021 1.00 116.55 50 LEU B O 1
ATOM 2559 N N . ALA B 1 67 ? 34.279 -8.692 15.906 1.00 118.05 51 ALA B N 1
ATOM 2560 C CA . ALA B 1 67 ? 35.221 -8.792 14.765 1.00 120.39 51 ALA B CA 1
ATOM 2561 C C . ALA B 1 67 ? 35.714 -10.237 14.634 1.00 122.28 51 ALA B C 1
ATOM 2562 O O . ALA B 1 67 ? 35.730 -10.756 13.499 1.00 116.17 51 ALA B O 1
ATOM 2564 N N . GLU B 1 68 ? 36.112 -10.842 15.761 1.00 118.79 52 GLU B N 1
ATOM 2565 C CA . GLU B 1 68 ? 36.492 -12.277 15.872 1.00 111.82 52 GLU B CA 1
ATOM 2566 C C . GLU B 1 68 ? 35.290 -13.141 15.452 1.00 108.42 52 GLU B C 1
ATOM 2567 O O . GLU B 1 68 ? 35.506 -14.140 14.746 1.00 110.02 52 GLU B O 1
ATOM 2573 N N . ALA B 1 69 ? 34.071 -12.745 15.833 1.00 102.73 53 ALA B N 1
ATOM 2574 C CA . ALA B 1 69 ? 32.804 -13.467 15.564 1.00 99.03 53 ALA B CA 1
ATOM 2575 C C . ALA B 1 69 ? 32.419 -13.346 14.086 1.00 99.20 53 ALA B C 1
ATOM 2576 O O . ALA B 1 69 ? 32.052 -14.377 13.498 1.00 98.50 53 ALA B O 1
ATOM 2578 N N . ASP B 1 70 ? 32.469 -12.133 13.520 1.00 103.42 54 ASP B N 1
ATOM 2579 C CA . ASP B 1 70 ? 32.125 -11.854 12.096 1.00 103.40 54 ASP B CA 1
ATOM 2580 C C . ASP B 1 70 ? 33.055 -12.687 11.198 1.00 111.44 54 ASP B C 1
ATOM 2581 O O . ASP B 1 70 ? 32.569 -13.222 10.168 1.00 102.87 54 ASP B O 1
ATOM 2586 N N . ASP B 1 71 ? 34.333 -12.800 11.593 1.00 119.54 55 ASP B N 1
ATOM 2587 C CA . ASP B 1 71 ? 35.390 -13.587 10.896 1.00 122.52 55 ASP B CA 1
ATOM 2588 C C . ASP B 1 71 ? 34.985 -15.067 10.904 1.00 113.21 55 ASP B C 1
ATOM 2589 O O . ASP B 1 71 ? 34.939 -15.671 9.817 1.00 105.56 55 ASP B O 1
ATOM 2594 N N . THR B 1 72 ? 34.681 -15.606 12.091 1.00 105.60 56 THR B N 1
ATOM 2595 C CA . THR B 1 72 ? 34.264 -17.015 12.331 1.00 98.11 56 THR B CA 1
ATOM 2596 C C . THR B 1 72 ? 33.007 -17.340 11.513 1.00 93.14 56 THR B C 1
ATOM 2597 O O . THR B 1 72 ? 32.889 -18.491 11.058 1.00 92.23 56 THR B O 1
ATOM 2601 N N . LEU B 1 73 ? 32.115 -16.359 11.339 1.00 91.49 57 LEU B N 1
ATOM 2602 C CA . LEU B 1 73 ? 30.874 -16.456 10.526 1.00 89.31 57 LEU B CA 1
ATOM 2603 C C . LEU B 1 73 ? 31.182 -15.987 9.101 1.00 86.54 57 LEU B C 1
ATOM 2604 O O . LEU B 1 73 ? 30.630 -16.599 8.175 1.00 83.33 57 LEU B O 1
ATOM 2609 N N . ALA B 1 84 ? 17.177 -8.465 13.009 1.00 98.96 68 ALA B N 1
ATOM 2610 C CA . ALA B 1 84 ? 16.600 -9.823 13.166 1.00 100.18 68 ALA B CA 1
ATOM 2611 C C . ALA B 1 84 ? 15.191 -9.753 13.776 1.00 103.36 68 ALA B C 1
ATOM 2612 O O . ALA B 1 84 ? 14.920 -8.814 14.556 1.00 94.91 68 ALA B O 1
ATOM 2614 N N . GLU B 1 85 ? 14.340 -10.732 13.443 1.00 108.77 69 GLU B N 1
ATOM 2615 C CA . GLU B 1 85 ? 12.948 -10.874 13.957 1.00 113.22 69 GLU B CA 1
ATOM 2616 C C . GLU B 1 85 ? 12.947 -11.897 15.101 1.00 108.82 69 GLU B C 1
ATOM 2617 O O . GLU B 1 85 ? 13.887 -12.715 15.170 1.00 106.94 69 GLU B O 1
ATOM 2623 N N . GLY B 1 86 ? 11.937 -11.837 15.978 1.00 107.99 70 GLY B N 1
ATOM 2624 C CA . GLY B 1 86 ? 11.770 -12.731 17.145 1.00 109.45 70 GLY B CA 1
ATOM 2625 C C . GLY B 1 86 ? 12.421 -12.170 18.402 1.00 112.07 70 GLY B C 1
ATOM 2626 O O . GLY B 1 86 ? 12.683 -10.948 18.439 1.00 121.06 70 GLY B O 1
ATOM 2627 N N . ASP B 1 87 ? 12.663 -13.029 19.402 1.00 107.34 71 ASP B N 1
ATOM 2628 C CA . ASP B 1 87 ? 13.352 -12.695 20.682 1.00 107.66 71 ASP B CA 1
ATOM 2629 C C . ASP B 1 87 ? 14.655 -13.496 20.821 1.00 104.89 71 ASP B C 1
ATOM 2630 O O . ASP B 1 87 ? 15.640 -12.953 21.370 1.00 104.96 71 ASP B O 1
ATOM 2635 N N . TYR B 1 88 ? 14.632 -14.755 20.376 1.00 98.57 72 TYR B N 1
ATOM 2636 C CA . TYR B 1 88 ? 15.711 -15.759 20.537 1.00 94.60 72 TYR B CA 1
ATOM 2637 C C . TYR B 1 88 ? 16.156 -16.232 19.147 1.00 100.33 72 TYR B C 1
ATOM 2638 O O . TYR B 1 88 ? 16.246 -17.452 18.921 1.00 110.49 72 TYR B O 1
ATOM 2647 N N . SER B 1 89 ? 16.422 -15.285 18.241 1.00 104.27 73 SER B N 1
ATOM 2648 C CA . SER B 1 89 ? 16.930 -15.524 16.862 1.00 109.41 73 SER B CA 1
ATOM 2649 C C . SER B 1 89 ? 18.289 -16.240 16.901 1.00 112.51 73 SER B C 1
ATOM 2650 O O . SER B 1 89 ? 18.957 -16.195 17.961 1.00 111.98 73 SER B O 1
ATOM 2653 N N . GLU B 1 90 ? 18.675 -16.865 15.777 1.00 106.10 74 GLU B N 1
ATOM 2654 C CA . GLU B 1 90 ? 20.016 -17.480 15.547 1.00 96.19 74 GLU B CA 1
ATOM 2655 C C . GLU B 1 90 ? 21.096 -16.453 15.922 1.00 87.28 74 GLU B C 1
ATOM 2656 O O . GLU B 1 90 ? 22.021 -16.815 16.667 1.00 73.62 74 GLU B O 1
ATOM 2662 N N . TYR B 1 91 ? 20.939 -15.207 15.463 1.00 92.14 75 TYR B N 1
ATOM 2663 C CA . TYR B 1 91 ? 21.915 -14.088 15.607 1.00 86.60 75 TYR B CA 1
ATOM 2664 C C . TYR B 1 91 ? 21.740 -13.431 16.981 1.00 78.36 75 TYR B C 1
ATOM 2665 O O . TYR B 1 91 ? 22.748 -12.957 17.543 1.00 67.53 75 TYR B O 1
ATOM 2674 N N . ALA B 1 92 ? 20.508 -13.402 17.500 1.00 72.12 76 ALA B N 1
ATOM 2675 C CA . ALA B 1 92 ? 20.205 -12.947 18.877 1.00 71.73 76 ALA B CA 1
ATOM 2676 C C . ALA B 1 92 ? 21.022 -13.793 19.859 1.00 73.66 76 ALA B C 1
ATOM 2677 O O . ALA B 1 92 ? 21.620 -13.219 20.809 1.00 67.62 76 ALA B O 1
ATOM 2679 N N . GLN B 1 93 ? 21.060 -15.107 19.610 1.00 75.97 77 GLN B N 1
ATOM 2680 C CA . GLN B 1 93 ? 21.761 -16.096 20.471 1.00 81.43 77 GLN B CA 1
ATOM 2681 C C . GLN B 1 93 ? 23.272 -15.807 20.458 1.00 83.82 77 GLN B C 1
ATOM 2682 O O . GLN B 1 93 ? 23.844 -15.623 21.564 1.00 77.08 77 GLN B O 1
ATOM 2688 N N . ILE B 1 94 ? 23.892 -15.723 19.270 1.00 84.28 78 ILE B N 1
ATOM 2689 C CA . ILE B 1 94 ? 25.348 -15.407 19.128 1.00 84.35 78 ILE B CA 1
ATOM 2690 C C . ILE B 1 94 ? 25.619 -14.130 19.929 1.00 88.55 78 ILE B C 1
ATOM 2691 O O . ILE B 1 94 ? 26.491 -14.149 20.827 1.00 96.34 78 ILE B O 1
ATOM 2696 N N . ALA B 1 95 ? 24.882 -13.065 19.597 1.00 87.26 79 ALA B N 1
ATOM 2697 C CA . ALA B 1 95 ? 25.017 -11.718 20.190 1.00 85.17 79 ALA B CA 1
ATOM 2698 C C . ALA B 1 95 ? 25.038 -11.841 21.715 1.00 81.16 79 ALA B C 1
ATOM 2699 O O . ALA B 1 95 ? 25.937 -11.247 22.340 1.00 76.73 79 ALA B O 1
ATOM 2701 N N . PHE B 1 96 ? 24.108 -12.611 22.288 1.00 79.09 80 PHE B N 1
ATOM 2702 C CA . PHE B 1 96 ? 23.983 -12.765 23.760 1.00 79.21 80 PHE B CA 1
ATOM 2703 C C . PHE B 1 96 ? 25.318 -13.248 24.336 1.00 76.26 80 PHE B C 1
ATOM 2704 O O . PHE B 1 96 ? 25.728 -12.728 25.400 1.00 64.46 80 PHE B O 1
ATOM 2712 N N . LEU B 1 97 ? 25.964 -14.202 23.650 1.00 77.36 81 LEU B N 1
ATOM 2713 C CA . LEU B 1 97 ? 27.277 -14.782 24.048 1.00 78.79 81 LEU B CA 1
ATOM 2714 C C . LEU B 1 97 ? 28.334 -13.677 24.046 1.00 77.35 81 LEU B C 1
ATOM 2715 O O . LEU B 1 97 ? 29.021 -13.499 25.080 1.00 70.61 81 LEU B O 1
ATOM 2720 N N . VAL B 1 98 ? 28.452 -12.979 22.913 1.00 82.49 82 VAL B N 1
ATOM 2721 C CA . VAL B 1 98 ? 29.399 -11.843 22.711 1.00 85.99 82 VAL B CA 1
ATOM 2722 C C . VAL B 1 98 ? 29.270 -10.920 23.926 1.00 85.71 82 VAL B C 1
ATOM 2723 O O . VAL B 1 98 ? 30.276 -10.715 24.631 1.00 80.55 82 VAL B O 1
ATOM 2727 N N . ASN B 1 99 ? 28.049 -10.448 24.189 1.00 89.85 83 ASN B N 1
ATOM 2728 C CA . ASN B 1 99 ? 27.751 -9.395 25.193 1.00 93.34 83 ASN B CA 1
ATOM 2729 C C . ASN B 1 99 ? 28.143 -9.898 26.587 1.00 88.64 83 ASN B C 1
ATOM 2730 O O . ASN B 1 99 ? 28.911 -9.198 27.255 1.00 86.19 83 ASN B O 1
ATOM 2735 N N . CYS B 1 100 ? 27.659 -11.076 26.992 1.00 92.24 84 CYS B N 1
ATOM 2736 C CA . CYS B 1 100 ? 27.897 -11.673 28.339 1.00 93.40 84 CYS B CA 1
ATOM 2737 C C . CYS B 1 100 ? 29.405 -11.848 28.575 1.00 93.80 84 CYS B C 1
ATOM 2738 O O . CYS B 1 100 ? 29.897 -11.439 29.656 1.00 86.19 84 CYS B O 1
ATOM 2741 N N . VAL B 1 101 ? 30.105 -12.424 27.592 1.00 96.38 85 VAL B N 1
ATOM 2742 C CA . VAL B 1 101 ? 31.567 -12.715 27.659 1.00 100.63 85 VAL B CA 1
ATOM 2743 C C . VAL B 1 101 ? 32.319 -11.379 27.725 1.00 104.63 85 VAL B C 1
ATOM 2744 O O . VAL B 1 101 ? 33.105 -11.201 28.676 1.00 102.77 85 VAL B O 1
ATOM 2748 N N . ALA B 1 102 ? 32.071 -10.474 26.768 1.00 104.42 86 ALA B N 1
ATOM 2749 C CA . ALA B 1 102 ? 32.615 -9.094 26.746 1.00 99.27 86 ALA B CA 1
ATOM 2750 C C . ALA B 1 102 ? 32.450 -8.465 28.135 1.00 98.32 86 ALA B C 1
ATOM 2751 O O . ALA B 1 102 ? 33.456 -7.994 28.700 1.00 93.70 86 ALA B O 1
ATOM 2753 N N . LEU B 1 103 ? 31.216 -8.460 28.649 1.00 98.94 87 LEU B N 1
ATOM 2754 C CA . LEU B 1 103 ? 30.853 -7.835 29.947 1.00 100.06 87 LEU B CA 1
ATOM 2755 C C . LEU B 1 103 ? 31.581 -8.564 31.076 1.00 94.57 87 LEU B C 1
ATOM 2756 O O . LEU B 1 103 ? 31.955 -7.894 32.053 1.00 103.50 87 LEU B O 1
ATOM 2761 N N . ALA B 1 104 ? 31.773 -9.878 30.949 1.00 90.27 88 ALA B N 1
ATOM 2762 C CA . ALA B 1 104 ? 32.535 -10.689 31.926 1.00 93.01 88 ALA B CA 1
ATOM 2763 C C . ALA B 1 104 ? 33.963 -10.137 32.022 1.00 90.97 88 ALA B C 1
ATOM 2764 O O . ALA B 1 104 ? 34.436 -9.897 33.152 1.00 80.80 88 ALA B O 1
ATOM 2766 N N . ARG B 1 105 ? 34.607 -9.907 30.874 1.00 95.25 89 ARG B N 1
ATOM 2767 C CA . ARG B 1 105 ? 35.975 -9.332 30.789 1.00 103.68 89 ARG B CA 1
ATOM 2768 C C . ARG B 1 105 ? 35.943 -7.882 31.282 1.00 112.11 89 ARG B C 1
ATOM 2769 O O . ARG B 1 105 ? 36.710 -7.559 32.200 1.00 111.17 89 ARG B O 1
ATOM 2777 N N . TRP B 1 106 ? 35.093 -7.050 30.670 1.00 115.48 90 TRP B N 1
ATOM 2778 C CA . TRP B 1 106 ? 34.906 -5.615 31.015 1.00 116.24 90 TRP B CA 1
ATOM 2779 C C . TRP B 1 106 ? 34.861 -5.442 32.536 1.00 110.95 90 TRP B C 1
ATOM 2780 O O . TRP B 1 106 ? 35.583 -4.574 33.046 1.00 112.40 90 TRP B O 1
ATOM 2791 N N . ALA B 1 107 ? 34.027 -6.229 33.221 1.00 110.13 91 ALA B N 1
ATOM 2792 C CA . ALA B 1 107 ? 33.825 -6.172 34.687 1.00 113.43 91 ALA B CA 1
ATOM 2793 C C . ALA B 1 107 ? 35.163 -6.427 35.390 1.00 118.89 91 ALA B C 1
ATOM 2794 O O . ALA B 1 107 ? 35.541 -5.608 36.248 1.00 125.21 91 ALA B O 1
ATOM 2796 N N . GLU B 1 108 ? 35.855 -7.508 35.011 1.00 128.17 92 GLU B N 1
ATOM 2797 C CA . GLU B 1 108 ? 37.169 -7.917 35.582 1.00 132.55 92 GLU B CA 1
ATOM 2798 C C . GLU B 1 108 ? 38.141 -6.732 35.540 1.00 134.13 92 GLU B C 1
ATOM 2799 O O . GLU B 1 108 ? 38.624 -6.333 36.614 1.00 129.61 92 GLU B O 1
ATOM 2805 N N . GLN B 1 109 ? 38.399 -6.188 34.347 1.00 132.29 93 GLN B N 1
ATOM 2806 C CA . GLN B 1 109 ? 39.406 -5.115 34.124 1.00 130.74 93 GLN B CA 1
ATOM 2807 C C . GLN B 1 109 ? 38.985 -3.858 34.898 1.00 125.38 93 GLN B C 1
ATOM 2808 O O . GLN B 1 109 ? 39.765 -3.428 35.768 1.00 118.71 93 GLN B O 1
ATOM 2814 N N . THR B 1 110 ? 37.787 -3.321 34.632 1.00 121.82 94 THR B N 1
ATOM 2815 C CA . THR B 1 110 ? 37.300 -2.028 35.194 1.00 114.95 94 THR B CA 1
ATOM 2816 C C . THR B 1 110 ? 37.245 -2.091 36.729 1.00 109.52 94 THR B C 1
ATOM 2817 O O . THR B 1 110 ? 37.673 -1.107 37.354 1.00 106.05 94 THR B O 1
ATOM 2821 N N . MET B 1 111 ? 36.756 -3.190 37.315 1.00 107.54 95 MET B N 1
ATOM 2822 C CA . MET B 1 111 ? 36.478 -3.300 38.778 1.00 107.63 95 MET B CA 1
ATOM 2823 C C . MET B 1 111 ? 37.530 -4.178 39.476 1.00 112.12 95 MET B C 1
ATOM 2824 O O . MET B 1 111 ? 37.321 -4.516 40.658 1.00 108.83 95 MET B O 1
ATOM 2829 N N . ASP B 1 112 ? 38.626 -4.516 38.788 1.00 119.09 96 ASP B N 1
ATOM 2830 C CA . ASP B 1 112 ? 39.731 -5.369 39.308 1.00 123.68 96 ASP B CA 1
ATOM 2831 C C . ASP B 1 112 ? 39.143 -6.536 40.117 1.00 117.76 96 ASP B C 1
ATOM 2832 O O . ASP B 1 112 ? 39.482 -6.675 41.309 1.00 98.13 96 ASP B O 1
ATOM 2837 N N . LEU B 1 113 ? 38.292 -7.339 39.469 1.00 118.96 97 LEU B N 1
ATOM 2838 C CA . LEU B 1 113 ? 37.760 -8.623 40.003 1.00 119.58 97 LEU B CA 1
ATOM 2839 C C . LEU B 1 113 ? 38.724 -9.740 39.588 1.00 116.68 97 LEU B C 1
ATOM 2840 O O . LEU B 1 113 ? 39.237 -9.679 38.449 1.00 109.36 97 LEU B O 1
ATOM 2845 N N . THR B 1 114 ? 38.959 -10.720 40.467 1.00 114.35 98 THR B N 1
ATOM 2846 C CA . THR B 1 114 ? 39.750 -11.947 40.165 1.00 111.94 98 THR B CA 1
ATOM 2847 C C . THR B 1 114 ? 38.953 -13.173 40.610 1.00 108.70 98 THR B C 1
ATOM 2848 O O . THR B 1 114 ? 39.156 -13.669 41.715 1.00 104.64 98 THR B O 1
ATOM 2852 N N . PRO B 1 115 ? 38.002 -13.674 39.784 1.00 107.67 99 PRO B N 1
ATOM 2853 C CA . PRO B 1 115 ? 37.153 -14.807 40.167 1.00 108.12 99 PRO B CA 1
ATOM 2854 C C . PRO B 1 115 ? 37.944 -16.083 40.497 1.00 107.22 99 PRO B C 1
ATOM 2855 O O . PRO B 1 115 ? 38.917 -16.349 39.817 1.00 109.18 99 PRO B O 1
ATOM 2859 N N . ARG B 1 116 ? 37.521 -16.822 41.531 1.00 107.95 100 ARG B N 1
ATOM 2860 C CA . ARG B 1 116 ? 38.158 -18.094 41.987 1.00 109.42 100 ARG B CA 1
ATOM 2861 C C . ARG B 1 116 ? 37.374 -19.295 41.428 1.00 104.76 100 ARG B C 1
ATOM 2862 O O . ARG B 1 116 ? 37.873 -20.438 41.545 1.00 101.79 100 ARG B O 1
ATOM 2870 N N . ILE B 1 117 ? 36.199 -19.049 40.836 1.00 100.43 101 ILE B N 1
ATOM 2871 C CA . ILE B 1 117 ? 35.256 -20.089 40.316 1.00 93.48 101 ILE B CA 1
ATOM 2872 C C . ILE B 1 117 ? 34.189 -19.392 39.462 1.00 93.94 101 ILE B C 1
ATOM 2873 O O . ILE B 1 117 ? 33.816 -18.246 39.793 1.00 102.56 101 ILE B O 1
ATOM 2878 N N . CYS B 1 118 ? 33.718 -20.042 38.398 1.00 87.14 102 CYS B N 1
ATOM 2879 C CA . CYS B 1 118 ? 32.669 -19.490 37.503 1.00 82.35 102 CYS B CA 1
ATOM 2880 C C . CYS B 1 118 ? 31.518 -20.493 37.396 1.00 77.15 102 CYS B C 1
ATO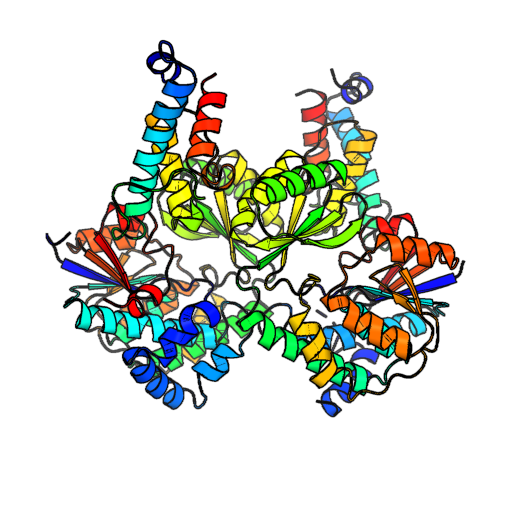M 2881 O O . CYS B 1 118 ? 31.717 -21.665 37.771 1.00 69.88 102 CYS B O 1
ATOM 2884 N N . ALA B 1 119 ? 30.357 -20.020 36.933 1.00 76.00 103 ALA B N 1
ATOM 2885 C CA . ALA B 1 119 ? 29.119 -20.809 36.728 1.00 76.48 103 ALA B CA 1
ATOM 2886 C C . ALA B 1 119 ? 28.261 -20.143 35.643 1.00 75.53 103 ALA B C 1
ATOM 2887 O O . ALA B 1 119 ? 28.386 -18.916 35.439 1.00 76.63 103 ALA B O 1
ATOM 2889 N N . GLY B 1 120 ? 27.460 -20.948 34.940 1.00 77.73 104 GLY B N 1
ATOM 2890 C CA . GLY B 1 120 ? 26.510 -20.503 33.904 1.00 72.80 104 GLY B CA 1
ATOM 2891 C C . GLY B 1 120 ? 25.228 -21.306 33.981 1.00 72.24 104 GLY B C 1
ATOM 2892 O O . GLY B 1 120 ? 25.311 -22.536 34.244 1.00 75.65 104 GLY B O 1
ATOM 2893 N N . ALA B 1 121 ? 24.088 -20.642 33.780 1.00 69.36 105 ALA B N 1
ATOM 2894 C CA . ALA B 1 121 ? 22.741 -21.258 33.771 1.00 67.73 105 ALA B CA 1
ATOM 2895 C C . ALA B 1 121 ? 22.235 -21.358 32.330 1.00 60.57 105 ALA B C 1
ATOM 2896 O O . ALA B 1 121 ? 22.288 -20.352 31.607 1.00 49.63 105 ALA B O 1
ATOM 2898 N N . CYS B 1 122 ? 21.763 -22.543 31.943 1.00 63.12 106 CYS B N 1
ATOM 2899 C CA . CYS B 1 122 ? 21.298 -22.865 30.570 1.00 70.92 106 CYS B CA 1
ATOM 2900 C C . CYS B 1 122 ? 22.275 -22.266 29.543 1.00 73.83 106 CYS B C 1
ATOM 2901 O O . CYS B 1 122 ? 23.409 -22.781 29.455 1.00 76.82 106 CYS B O 1
ATOM 2904 N N . PHE B 1 123 ? 21.882 -21.217 28.808 1.00 73.09 107 PHE B N 1
ATOM 2905 C CA . PHE B 1 123 ? 22.724 -20.601 27.754 1.00 73.35 107 PHE B CA 1
ATOM 2906 C C . PHE B 1 123 ? 24.042 -20.142 28.384 1.00 68.53 107 PHE B C 1
ATOM 2907 O O . PHE B 1 123 ? 25.081 -20.236 27.717 1.00 66.08 107 PHE B O 1
ATOM 2915 N N . GLY B 1 124 ? 23.993 -19.685 29.637 1.00 67.46 108 GLY B N 1
ATOM 2916 C CA . GLY B 1 124 ? 25.174 -19.363 30.467 1.00 69.29 108 GLY B CA 1
ATOM 2917 C C . GLY B 1 124 ? 26.302 -20.367 30.291 1.00 69.17 108 GLY B C 1
ATOM 2918 O O . GLY B 1 124 ? 27.485 -19.940 30.280 1.00 69.05 108 GLY B O 1
ATOM 2919 N N . GLU B 1 125 ? 25.959 -21.654 30.161 1.00 68.53 109 GLU B N 1
ATOM 2920 C CA . GLU B 1 125 ? 26.920 -22.759 29.896 1.00 65.10 109 GLU B CA 1
ATOM 2921 C C . GLU B 1 125 ? 27.812 -22.381 28.701 1.00 61.93 109 GLU B C 1
ATOM 2922 O O . GLU B 1 125 ? 29.044 -22.521 28.808 1.00 59.04 109 GLU B O 1
ATOM 2928 N N . LYS B 1 126 ? 27.214 -21.887 27.614 1.00 60.54 110 LYS B N 1
ATOM 2929 C CA . LYS B 1 126 ? 27.937 -21.488 26.376 1.00 63.20 110 LYS B CA 1
ATOM 2930 C C . LYS B 1 126 ? 28.900 -20.345 26.711 1.00 66.70 110 LYS B C 1
ATOM 2931 O O . LYS B 1 126 ? 30.018 -20.336 26.179 1.00 64.03 110 LYS B O 1
ATOM 2937 N N . SER B 1 127 ? 28.483 -19.426 27.580 1.00 76.26 111 SER B N 1
ATOM 2938 C CA . SER B 1 127 ? 29.289 -18.250 27.994 1.00 79.29 111 SER B CA 1
ATOM 2939 C C . SER B 1 127 ? 30.450 -18.707 28.887 1.00 74.03 111 SER B C 1
ATOM 2940 O O . SER B 1 127 ? 31.584 -18.298 28.583 1.00 74.56 111 SER B O 1
ATOM 2943 N N . VAL B 1 128 ? 30.203 -19.538 29.911 1.00 69.38 112 VAL B N 1
ATOM 2944 C CA . VAL B 1 128 ? 31.287 -20.021 30.827 1.00 74.27 112 VAL B CA 1
ATOM 2945 C C . VAL B 1 128 ? 32.283 -20.842 30.020 1.00 74.03 112 VAL B C 1
ATOM 2946 O O . VAL B 1 128 ? 33.472 -20.806 30.372 1.00 72.92 112 VAL B O 1
ATOM 2950 N N . ALA B 1 129 ? 31.803 -21.582 29.020 1.00 74.44 113 ALA B N 1
ATOM 2951 C CA . ALA B 1 129 ? 32.661 -22.401 28.138 1.00 76.33 113 ALA B CA 1
ATOM 2952 C C . ALA B 1 129 ? 33.783 -21.502 27.614 1.00 74.78 113 ALA B C 1
ATOM 2953 O O . ALA B 1 129 ? 34.951 -21.784 27.905 1.00 73.36 113 ALA B O 1
ATOM 2955 N N . ALA B 1 130 ? 33.415 -20.420 26.925 1.00 77.03 114 ALA B N 1
ATOM 2956 C CA . ALA B 1 130 ? 34.340 -19.432 26.322 1.00 75.01 114 ALA B CA 1
ATOM 2957 C C . ALA B 1 130 ? 35.212 -18.804 27.418 1.00 73.60 114 ALA B C 1
ATOM 2958 O O . ALA B 1 130 ? 36.450 -18.916 27.334 1.00 68.62 114 ALA B O 1
ATOM 2960 N N . TYR B 1 131 ? 34.576 -18.194 28.420 1.00 72.77 115 TYR B N 1
ATOM 2961 C CA . TYR B 1 131 ? 35.228 -17.455 29.529 1.00 73.42 115 TYR B CA 1
ATOM 2962 C C . TYR B 1 131 ? 36.250 -18.346 30.240 1.00 77.43 115 TYR B C 1
ATOM 2963 O O . TYR B 1 131 ? 37.407 -17.917 30.388 1.00 79.58 115 TYR B O 1
ATOM 2972 N N . SER B 1 132 ? 35.838 -19.542 30.673 1.00 81.38 116 SER B N 1
ATOM 2973 C CA . SER B 1 132 ? 36.680 -20.495 31.447 1.00 84.57 116 SER B CA 1
ATOM 2974 C C . SER B 1 132 ? 37.849 -20.989 30.581 1.00 86.80 116 SER B C 1
ATOM 2975 O O . SER B 1 132 ? 38.774 -21.618 31.127 1.00 90.66 116 SER B O 1
ATOM 2978 N N . GLY B 1 133 ? 37.797 -20.729 29.274 1.00 84.71 117 GLY B N 1
ATOM 2979 C CA . GLY B 1 133 ? 38.830 -21.153 28.314 1.00 86.22 117 GLY B CA 1
ATOM 2980 C C . GLY B 1 133 ? 38.534 -22.539 27.781 1.00 88.46 117 GLY B C 1
ATOM 2981 O O . GLY B 1 133 ? 39.161 -22.920 26.788 1.00 94.55 117 GLY B O 1
ATOM 2982 N N . ALA B 1 134 ? 37.587 -23.256 28.400 1.00 91.31 118 ALA B N 1
ATOM 2983 C CA . ALA B 1 134 ? 37.169 -24.629 28.027 1.00 85.34 118 ALA B CA 1
ATOM 2984 C C . ALA B 1 134 ? 37.031 -24.752 26.501 1.00 82.55 118 ALA B C 1
ATOM 2985 O O . ALA B 1 134 ? 37.310 -25.844 25.991 1.00 89.22 118 ALA B O 1
ATOM 2987 N N . LEU B 1 135 ? 36.608 -23.682 25.815 1.00 76.86 119 LEU B N 1
ATOM 2988 C CA . LEU B 1 135 ? 36.617 -23.552 24.332 1.00 77.84 119 LEU B CA 1
ATOM 2989 C C . LEU B 1 135 ? 37.254 -22.219 23.938 1.00 76.94 119 LEU B C 1
ATOM 2990 O O . LEU B 1 135 ? 36.976 -21.212 24.620 1.00 76.52 119 LEU B O 1
ATOM 2995 N N . THR B 1 136 ? 38.033 -22.212 22.852 1.00 77.71 120 THR B N 1
ATOM 2996 C CA . THR B 1 136 ? 38.404 -20.984 22.099 1.00 79.86 120 THR B CA 1
ATOM 2997 C C . THR B 1 136 ? 37.106 -20.197 21.894 1.00 81.66 120 THR B C 1
ATOM 2998 O O . THR B 1 136 ? 36.050 -20.856 21.807 1.00 79.78 120 THR B O 1
ATOM 3002 N N . PHE B 1 137 ? 37.163 -18.863 21.835 1.00 86.46 121 PHE B N 1
ATOM 3003 C CA . PHE B 1 137 ? 35.963 -18.014 21.611 1.00 91.58 121 PHE B CA 1
ATOM 3004 C C . PHE B 1 137 ? 35.332 -18.333 20.245 1.00 99.81 121 PHE B C 1
ATOM 3005 O O . PHE B 1 137 ? 34.088 -18.323 20.161 1.00 109.14 121 PHE B O 1
ATOM 3013 N N . ALA B 1 138 ? 36.137 -18.601 19.210 1.00 100.26 122 ALA B N 1
ATOM 3014 C CA . ALA B 1 138 ? 35.642 -18.906 17.845 1.00 98.47 122 ALA B CA 1
ATOM 3015 C C . ALA B 1 138 ? 34.920 -20.262 17.859 1.00 98.79 122 ALA B C 1
ATOM 3016 O O . ALA B 1 138 ? 33.872 -20.365 17.188 1.00 103.28 122 ALA B O 1
ATOM 3018 N N . ASP B 1 139 ? 35.435 -21.251 18.605 1.00 94.60 123 ASP B N 1
ATOM 3019 C CA . ASP B 1 139 ? 34.773 -22.575 18.785 1.00 91.37 123 ASP B CA 1
ATOM 3020 C C . ASP B 1 139 ? 33.417 -22.357 19.465 1.00 83.69 123 ASP B C 1
ATOM 3021 O O . ASP B 1 139 ? 32.401 -22.860 18.936 1.00 79.44 123 ASP B O 1
ATOM 3026 N N . ALA B 1 140 ? 33.408 -21.630 20.586 1.00 77.21 124 ALA B N 1
ATOM 3027 C CA . ALA B 1 140 ? 32.183 -21.255 21.331 1.00 75.69 124 ALA B CA 1
ATOM 3028 C C . ALA B 1 140 ? 31.164 -20.650 20.356 1.00 79.29 124 ALA B C 1
ATOM 3029 O O . ALA B 1 140 ? 29.998 -21.088 20.385 1.00 86.07 124 ALA B O 1
ATOM 3031 N N . VAL B 1 141 ? 31.583 -19.705 19.503 1.00 81.31 125 VAL B N 1
ATOM 3032 C CA . VAL B 1 141 ? 30.701 -19.053 18.484 1.00 78.23 125 VAL B CA 1
ATOM 3033 C C . VAL B 1 141 ? 30.156 -20.144 17.558 1.00 82.01 125 VAL B C 1
ATOM 3034 O O . VAL B 1 141 ? 28.922 -20.211 17.394 1.00 76.28 125 VAL B O 1
ATOM 3038 N N . ARG B 1 142 ? 31.042 -20.960 16.975 1.00 90.37 126 ARG B N 1
ATOM 3039 C CA . ARG B 1 142 ? 30.654 -22.076 16.073 1.00 94.42 126 ARG B CA 1
ATOM 3040 C C . ARG B 1 142 ? 29.601 -22.925 16.790 1.00 92.56 126 ARG B C 1
ATOM 3041 O O . ARG B 1 142 ? 28.558 -23.200 16.163 1.00 105.73 126 ARG B O 1
ATOM 3049 N N . MET B 1 143 ? 29.850 -23.281 18.057 1.00 83.74 127 MET B N 1
ATOM 3050 C CA . MET B 1 143 ? 28.939 -24.114 18.889 1.00 82.86 127 MET B CA 1
ATOM 3051 C C . MET B 1 143 ? 27.591 -23.405 19.053 1.00 77.73 127 MET B C 1
ATOM 3052 O O . MET B 1 143 ? 26.556 -23.978 18.647 1.00 79.13 127 MET B O 1
ATOM 3057 N N . THR B 1 144 ? 27.612 -22.218 19.661 1.00 70.79 128 THR B N 1
ATOM 3058 C CA . THR B 1 144 ? 26.412 -21.407 19.989 1.00 72.34 128 THR B CA 1
ATOM 3059 C C . THR B 1 144 ? 25.559 -21.215 18.726 1.00 73.27 128 THR B C 1
ATOM 3060 O O . THR B 1 144 ? 24.323 -21.240 18.839 1.00 72.18 128 THR B O 1
ATOM 3064 N N . ALA B 1 145 ? 26.201 -21.044 17.569 1.00 74.02 129 ALA B N 1
ATOM 3065 C CA . ALA B 1 145 ? 25.545 -20.962 16.243 1.00 75.93 129 ALA B CA 1
ATOM 3066 C C . ALA B 1 145 ? 24.906 -22.309 15.898 1.00 76.08 129 ALA B C 1
ATOM 3067 O O . ALA B 1 145 ? 23.697 -22.329 15.605 1.00 75.96 129 ALA B O 1
ATOM 3069 N N . GLY B 1 146 ? 25.700 -23.383 15.937 1.00 76.84 130 GLY B N 1
ATOM 3070 C CA . GLY B 1 146 ? 25.281 -24.750 15.569 1.00 75.91 130 GLY B CA 1
ATOM 3071 C C . GLY B 1 146 ? 24.054 -25.198 16.347 1.00 75.93 130 GLY B C 1
ATOM 3072 O O . GLY B 1 146 ? 23.106 -25.734 15.715 1.00 71.04 130 GLY B O 1
ATOM 3073 N N . LEU B 1 147 ? 24.063 -24.976 17.666 1.00 70.13 131 LEU B N 1
ATOM 3074 C CA . LEU B 1 147 ? 22.962 -25.358 18.587 1.00 68.23 131 LEU B CA 1
ATOM 3075 C C . LEU B 1 147 ? 21.715 -24.528 18.258 1.00 74.92 131 LEU B C 1
ATOM 3076 O O . LEU B 1 147 ? 20.629 -25.132 18.051 1.00 68.09 131 LEU B O 1
ATOM 3081 N N . ALA B 1 148 ? 21.878 -23.200 18.191 1.00 78.75 132 ALA B N 1
ATOM 3082 C CA . ALA B 1 148 ? 20.835 -22.231 17.780 1.00 79.63 132 ALA B CA 1
ATOM 3083 C C . ALA B 1 148 ? 20.102 -22.742 16.532 1.00 83.25 132 ALA B C 1
ATOM 3084 O O . ALA B 1 148 ? 18.858 -22.654 16.499 1.00 83.98 132 ALA B O 1
ATOM 3086 N N . ARG B 1 149 ? 20.845 -23.267 15.554 1.00 84.39 133 ARG B N 1
ATOM 3087 C CA . ARG B 1 149 ? 20.303 -23.741 14.252 1.00 90.62 133 ARG B CA 1
ATOM 3088 C C . ARG B 1 149 ? 19.609 -25.096 14.433 1.00 83.56 133 ARG B C 1
ATOM 3089 O O . ARG B 1 149 ? 18.592 -25.327 13.739 1.00 77.12 133 ARG B O 1
ATOM 3097 N N . CYS B 1 150 ? 20.159 -25.971 15.286 1.00 79.13 134 CYS B N 1
ATOM 3098 C CA . CYS B 1 150 ? 19.611 -27.330 15.560 1.00 80.57 134 CYS B CA 1
ATOM 3099 C C . CYS B 1 150 ? 18.238 -27.192 16.221 1.00 75.38 134 CYS B C 1
ATOM 3100 O O . CYS B 1 150 ? 17.318 -27.958 15.849 1.00 72.34 134 CYS B O 1
ATOM 3103 N N . MET B 1 151 ? 18.125 -26.237 17.151 1.00 71.09 135 MET B N 1
ATOM 3104 C CA . MET B 1 151 ? 16.873 -25.915 17.880 1.00 68.78 135 MET B CA 1
ATOM 3105 C C . MET B 1 151 ? 15.864 -25.292 16.911 1.00 72.28 135 MET B C 1
ATOM 3106 O O . MET B 1 151 ? 14.748 -25.824 16.835 1.00 73.47 135 MET B O 1
ATOM 3111 N N . ASP B 1 152 ? 16.246 -24.217 16.202 1.00 80.33 136 ASP B N 1
ATOM 3112 C CA . ASP B 1 152 ? 15.409 -23.559 15.158 1.00 83.45 136 ASP B CA 1
ATOM 3113 C C . ASP B 1 152 ? 14.708 -24.674 14.376 1.00 78.92 136 ASP B C 1
ATOM 3114 O O . ASP B 1 152 ? 13.466 -24.710 14.390 1.00 79.98 136 ASP B O 1
ATOM 3119 N N . GLU B 1 153 ? 15.497 -25.581 13.789 1.00 78.19 137 GLU B N 1
ATOM 3120 C CA . GLU B 1 153 ? 15.037 -26.672 12.888 1.00 79.85 137 GLU B CA 1
ATOM 3121 C C . GLU B 1 153 ? 14.223 -27.700 13.687 1.00 77.90 137 GLU B C 1
ATOM 3122 O O . GLU B 1 153 ? 13.278 -28.264 13.104 1.00 84.04 137 GLU B O 1
ATOM 3128 N N . TYR B 1 154 ? 14.550 -27.918 14.966 1.00 75.15 138 TYR B N 1
ATOM 3129 C CA . TYR B 1 154 ? 13.864 -28.883 15.873 1.00 73.25 138 TYR B CA 1
ATOM 3130 C C . TYR B 1 154 ? 12.418 -28.432 16.141 1.00 71.85 138 TYR B C 1
ATOM 3131 O O . TYR B 1 154 ? 11.471 -29.208 15.899 1.00 68.72 138 TYR B O 1
ATOM 3140 N N . PHE B 1 155 ? 12.250 -27.204 16.631 1.00 70.27 139 PHE B N 1
ATOM 3141 C CA . PHE B 1 155 ? 10.965 -26.687 17.165 1.00 69.77 139 PHE B CA 1
ATOM 3142 C C . PHE B 1 155 ? 9.981 -26.420 16.025 1.00 74.39 139 PHE B C 1
ATOM 3143 O O . PHE B 1 155 ? 8.798 -26.149 16.321 1.00 86.41 139 PHE B O 1
ATOM 3151 N N . ARG B 1 156 ? 10.442 -26.503 14.776 1.00 72.00 140 ARG B N 1
ATOM 3152 C CA . ARG B 1 156 ? 9.587 -26.310 13.582 1.00 74.06 140 ARG B CA 1
ATOM 3153 C C . ARG B 1 156 ? 8.652 -27.512 13.430 1.00 70.05 140 ARG B C 1
ATOM 3154 O O . ARG B 1 156 ? 7.554 -27.310 12.890 1.00 75.94 140 ARG B O 1
ATOM 3162 N N . THR B 1 157 ? 9.053 -28.698 13.900 1.00 68.90 141 THR B N 1
ATOM 3163 C CA . THR B 1 157 ? 8.268 -29.961 13.768 1.00 69.74 141 THR B CA 1
ATOM 3164 C C . THR B 1 157 ? 7.929 -30.559 15.148 1.00 65.29 141 THR B C 1
ATOM 3165 O O . THR B 1 157 ? 6.780 -31.003 15.319 1.00 62.18 141 THR B O 1
ATOM 3169 N N . GLU B 1 158 ? 8.868 -30.559 16.097 1.00 63.87 142 GLU B N 1
ATOM 3170 C CA . GLU B 1 158 ? 8.721 -31.225 17.419 1.00 63.44 142 GLU B CA 1
ATOM 3171 C C . GLU B 1 158 ? 8.289 -30.212 18.486 1.00 63.58 142 GLU B C 1
ATOM 3172 O O . GLU B 1 158 ? 8.756 -29.065 18.438 1.00 67.35 142 GLU B O 1
ATOM 3178 N N . HIS B 1 159 ? 7.424 -30.643 19.409 1.00 62.02 143 HIS B N 1
ATOM 3179 C CA . HIS B 1 159 ? 6.914 -29.878 20.582 1.00 56.63 143 HIS B CA 1
ATOM 3180 C C . HIS B 1 159 ? 6.103 -28.654 20.158 1.00 54.75 143 HIS B C 1
ATOM 3181 O O . HIS B 1 159 ? 6.100 -27.666 20.917 1.00 55.58 143 HIS B O 1
ATOM 3188 N N . LEU B 1 160 ? 5.400 -28.726 19.029 1.00 53.24 144 LEU B N 1
ATOM 3189 C CA . LEU B 1 160 ? 4.502 -27.632 18.582 1.00 54.20 144 LEU B CA 1
ATOM 3190 C C . LEU B 1 160 ? 3.472 -27.391 19.684 1.00 54.50 144 LEU B C 1
ATOM 3191 O O . LEU B 1 160 ? 3.002 -28.377 20.277 1.00 52.29 144 LEU B O 1
ATOM 3196 N N . GLY B 1 161 ? 3.190 -26.122 19.988 1.00 58.62 145 GLY B N 1
ATOM 3197 C CA . GLY B 1 161 ? 2.142 -25.722 20.948 1.00 59.38 145 GLY B CA 1
ATOM 3198 C C . GLY B 1 161 ? 2.546 -25.937 22.398 1.00 57.47 145 GLY B C 1
ATOM 3199 O O . GLY B 1 161 ? 1.720 -25.617 23.278 1.00 53.34 145 GLY B O 1
ATOM 3200 N N . VAL B 1 162 ? 3.757 -26.447 22.654 1.00 57.09 146 VAL B N 1
ATOM 3201 C CA . VAL B 1 162 ? 4.320 -26.591 24.028 1.00 57.33 146 VAL B CA 1
ATOM 3202 C C . VAL B 1 162 ? 4.876 -25.229 24.458 1.00 59.72 146 VAL B C 1
ATOM 3203 O O . VAL B 1 162 ? 5.333 -24.464 23.588 1.00 68.69 146 VAL B O 1
ATOM 3207 N N . VAL B 1 163 ? 4.812 -24.952 25.764 1.00 59.12 147 VAL B N 1
ATOM 3208 C CA . VAL B 1 163 ? 4.991 -23.612 26.395 1.00 55.32 147 VAL B CA 1
ATOM 3209 C C . VAL B 1 163 ? 5.610 -23.790 27.783 1.00 51.63 147 VAL B C 1
ATOM 3210 O O . VAL B 1 163 ? 5.042 -24.563 28.571 1.00 49.70 147 VAL B O 1
ATOM 3214 N N . THR B 1 164 ? 6.693 -23.073 28.083 1.00 47.04 148 THR B N 1
ATOM 3215 C CA . THR B 1 164 ? 7.245 -22.931 29.456 1.00 47.18 148 THR B CA 1
ATOM 3216 C C . THR B 1 164 ? 6.568 -21.725 30.122 1.00 47.31 148 THR B C 1
ATOM 3217 O O . THR B 1 164 ? 6.536 -20.660 29.497 1.00 52.83 148 THR B O 1
ATOM 3221 N N . HIS B 1 165 ? 6.021 -21.893 31.328 1.00 42.78 149 HIS B N 1
ATOM 3222 C CA . HIS B 1 165 ? 5.351 -20.827 32.115 1.00 40.94 149 HIS B CA 1
ATOM 3223 C C . HIS B 1 165 ? 6.226 -20.520 33.331 1.00 44.46 149 HIS B C 1
ATOM 3224 O O . HIS B 1 165 ? 6.277 -21.357 34.239 1.00 49.10 149 HIS B O 1
ATOM 3231 N N . SER B 1 166 ? 6.892 -19.367 33.343 1.00 48.11 150 SER B N 1
ATOM 3232 C CA . SER B 1 166 ? 7.595 -18.816 34.528 1.00 50.34 150 SER B CA 1
ATOM 3233 C C . SER B 1 166 ? 6.555 -18.255 35.506 1.00 52.38 150 SER B C 1
ATOM 3234 O O . SER B 1 166 ? 5.593 -17.604 35.035 1.00 54.12 150 SER B O 1
ATOM 3237 N N . PHE B 1 167 ? 6.732 -18.490 36.810 1.00 51.55 151 PHE B N 1
ATOM 3238 C CA . PHE B 1 167 ? 5.841 -17.949 37.872 1.00 51.83 151 PHE B CA 1
ATOM 3239 C C . PHE B 1 167 ? 6.570 -17.946 39.225 1.00 53.70 151 PHE B C 1
ATOM 3240 O O . PHE B 1 167 ? 7.416 -18.836 39.468 1.00 55.05 151 PHE B O 1
ATOM 3248 N N . VAL B 1 168 ? 6.224 -16.971 40.077 1.00 52.45 152 VAL B N 1
ATOM 3249 C CA . VAL B 1 168 ? 6.874 -16.702 41.393 1.00 53.84 152 VAL B CA 1
ATOM 3250 C C . VAL B 1 168 ? 5.783 -16.544 42.469 1.00 56.23 152 VAL B C 1
ATOM 3251 O O . VAL B 1 168 ? 4.613 -16.300 42.106 1.00 51.35 152 VAL B O 1
ATOM 3255 N N . ARG B 1 169 ? 6.168 -16.706 43.742 1.00 60.30 153 ARG B N 1
ATOM 3256 C CA . ARG B 1 169 ? 5.284 -16.828 44.939 1.00 61.12 153 ARG B CA 1
ATOM 3257 C C . ARG B 1 169 ? 4.363 -18.048 44.775 1.00 56.64 153 ARG B C 1
ATOM 3258 O O . ARG B 1 169 ? 3.180 -17.953 45.135 1.00 54.01 153 ARG B O 1
ATOM 3266 N N . ALA B 1 170 ? 4.918 -19.162 44.285 1.00 56.66 154 ALA B N 1
ATOM 3267 C CA . ALA B 1 170 ? 4.277 -20.498 44.216 1.00 58.38 154 ALA B CA 1
ATOM 3268 C C . ALA B 1 170 ? 5.083 -21.474 45.069 1.00 59.33 154 ALA B C 1
ATOM 3269 O O . ALA B 1 170 ? 5.946 -22.186 44.560 1.00 54.21 154 ALA B O 1
ATOM 3271 N N . PRO B 1 171 ? 4.812 -21.541 46.392 1.00 61.55 155 PRO B N 1
ATOM 3272 C CA . PRO B 1 171 ? 5.561 -22.416 47.292 1.00 63.00 155 PRO B CA 1
ATOM 3273 C C . PRO B 1 171 ? 5.443 -23.888 46.873 1.00 65.00 155 PRO B C 1
ATOM 3274 O O . PRO B 1 171 ? 4.403 -24.275 46.353 1.00 60.86 155 PRO B O 1
ATOM 3278 N N . ARG B 1 172 ? 6.493 -24.672 47.136 1.00 67.41 156 ARG B N 1
ATOM 3279 C CA . ARG B 1 172 ? 6.634 -26.070 46.646 1.00 65.12 156 ARG B CA 1
ATOM 3280 C C . ARG B 1 172 ? 5.341 -26.837 46.963 1.00 58.33 156 ARG B C 1
ATOM 3281 O O . ARG B 1 172 ? 4.900 -27.613 46.095 1.00 58.41 156 ARG B O 1
ATOM 3289 N N . GLU B 1 173 ? 4.728 -26.588 48.123 1.00 53.08 157 GLU B N 1
ATOM 3290 C CA . GLU B 1 173 ? 3.489 -27.284 48.567 1.00 58.10 157 GLU B CA 1
ATOM 3291 C C . GLU B 1 173 ? 2.348 -26.997 47.585 1.00 53.52 157 GLU B C 1
ATOM 3292 O O . GLU B 1 173 ? 1.533 -27.905 47.344 1.00 47.62 157 GL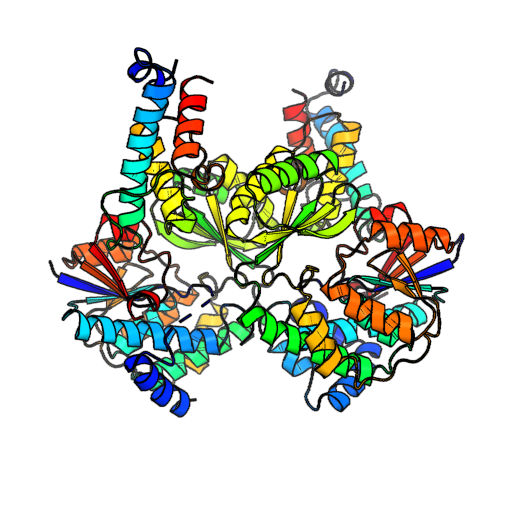U B O 1
ATOM 3298 N N . ARG B 1 174 ? 2.292 -25.776 47.050 1.00 56.39 158 ARG B N 1
ATOM 3299 C CA . ARG B 1 174 ? 1.146 -25.261 46.250 1.00 57.97 158 ARG B CA 1
ATOM 3300 C C . ARG B 1 174 ? 1.296 -25.708 44.793 1.00 54.13 158 ARG B C 1
ATOM 3301 O O . ARG B 1 174 ? 0.264 -25.985 44.169 1.00 53.23 158 ARG B O 1
ATOM 3309 N N . LEU B 1 175 ? 2.526 -25.775 44.284 1.00 52.60 159 LEU B N 1
ATOM 3310 C CA . LEU B 1 175 ? 2.834 -26.327 42.938 1.00 53.00 159 LEU B CA 1
ATOM 3311 C C . LEU B 1 175 ? 2.391 -27.793 42.904 1.00 53.11 159 LEU B C 1
ATOM 3312 O O . LEU B 1 175 ? 1.623 -28.161 42.011 1.00 52.09 159 LEU B O 1
ATOM 3317 N N . ASP B 1 176 ? 2.823 -28.586 43.886 1.00 58.13 160 ASP B N 1
ATOM 3318 C CA . ASP B 1 176 ? 2.594 -30.057 43.950 1.00 58.53 160 ASP B CA 1
ATOM 3319 C C . ASP B 1 176 ? 1.094 -30.360 43.871 1.00 56.22 160 ASP B C 1
ATOM 3320 O O . ASP B 1 176 ? 0.753 -31.407 43.300 1.00 54.54 160 ASP B O 1
ATOM 3325 N N . GLU B 1 177 ? 0.244 -29.482 44.419 1.00 59.27 161 GLU B N 1
ATOM 3326 C CA . GLU B 1 177 ? -1.240 -29.566 44.294 1.00 62.48 161 GLU B CA 1
ATOM 3327 C C . GLU B 1 177 ? -1.624 -29.489 42.808 1.00 59.91 161 GLU B C 1
ATOM 3328 O O . GLU B 1 177 ? -2.477 -30.274 42.378 1.00 58.01 161 GLU B O 1
ATOM 3334 N N . ILE B 1 178 ? -1.016 -28.564 42.063 1.00 56.78 162 ILE B N 1
ATOM 3335 C CA . ILE B 1 178 ? -1.305 -28.312 40.621 1.00 54.83 162 ILE B CA 1
ATOM 3336 C C . ILE B 1 178 ? -0.716 -29.468 39.806 1.00 54.69 162 ILE B C 1
ATOM 3337 O O . ILE B 1 178 ? -1.422 -29.972 38.928 1.00 58.98 162 ILE B O 1
ATOM 3342 N N . LEU B 1 179 ? 0.524 -29.872 40.086 1.00 50.65 163 LEU B N 1
ATOM 3343 C CA . LEU B 1 179 ? 1.190 -30.989 39.364 1.00 50.70 163 LEU B CA 1
ATOM 3344 C C . LEU B 1 179 ? 0.365 -32.270 39.555 1.00 51.84 163 LEU B C 1
ATOM 3345 O O . LEU B 1 179 ? 0.298 -33.086 38.617 1.00 50.33 163 LEU B O 1
ATOM 3350 N N . ALA B 1 180 ? -0.262 -32.423 40.726 1.00 54.23 164 ALA B N 1
ATOM 3351 C CA . ALA B 1 180 ? -1.143 -33.565 41.069 1.00 53.05 164 ALA B CA 1
ATOM 3352 C C . ALA B 1 180 ? -2.358 -33.571 40.139 1.00 50.20 164 ALA B C 1
ATOM 3353 O O . ALA B 1 180 ? -2.700 -34.645 39.629 1.00 51.25 164 ALA B O 1
ATOM 3355 N N . GLU B 1 181 ? -2.973 -32.404 39.937 1.00 49.34 165 GLU B N 1
ATOM 3356 C CA . GLU B 1 181 ? -4.145 -32.211 39.042 1.00 49.97 165 GLU B CA 1
ATOM 3357 C C . GLU B 1 181 ? -3.760 -32.542 37.601 1.00 50.13 165 GLU B C 1
ATOM 3358 O O . GLU B 1 181 ? -4.631 -33.060 36.873 1.00 50.40 165 GLU B O 1
ATOM 3364 N N . LEU B 1 182 ? -2.523 -32.230 37.198 1.00 47.72 166 LEU B N 1
ATOM 3365 C CA . LEU B 1 182 ? -2.026 -32.535 35.831 1.00 46.91 166 LEU B CA 1
ATOM 3366 C C . LEU B 1 182 ? -1.840 -34.052 35.711 1.00 47.59 166 LEU B C 1
ATOM 3367 O O . LEU B 1 182 ? -2.312 -34.616 34.702 1.00 49.17 166 LEU B O 1
ATOM 3372 N N . ASP B 1 183 ? -1.211 -34.678 36.714 1.00 49.09 167 ASP B N 1
ATOM 3373 C CA . ASP B 1 183 ? -1.124 -36.160 36.855 1.00 50.05 167 ASP B CA 1
ATOM 3374 C C . ASP B 1 183 ? -2.526 -36.751 36.646 1.00 49.50 167 ASP B C 1
ATOM 3375 O O . ASP B 1 183 ? -2.682 -37.636 35.786 1.00 48.52 167 ASP B O 1
ATOM 3380 N N . GLU B 1 184 ? -3.507 -36.245 37.395 1.00 52.26 168 GLU B N 1
ATOM 3381 C CA . GLU B 1 184 ? -4.899 -36.761 37.430 1.00 56.50 168 GLU B CA 1
ATOM 3382 C C . GLU B 1 184 ? -5.562 -36.509 36.075 1.00 55.70 168 GLU B C 1
ATOM 3383 O O . GLU B 1 184 ? -6.302 -37.395 35.612 1.00 56.25 168 GLU B O 1
ATOM 3389 N N . ARG B 1 185 ? -5.292 -35.354 35.465 1.00 56.18 169 ARG B N 1
ATOM 3390 C CA . ARG B 1 185 ? -5.808 -34.985 34.118 1.00 55.55 169 ARG B CA 1
ATOM 3391 C C . ARG B 1 185 ? -5.029 -35.759 33.052 1.00 53.94 169 ARG B C 1
ATOM 3392 O O . ARG B 1 185 ? -5.488 -35.792 31.893 1.00 52.89 169 ARG B O 1
ATOM 3400 N N . GLY B 1 186 ? -3.889 -36.341 33.436 1.00 54.23 170 GLY B N 1
ATOM 3401 C CA . GLY B 1 186 ? -3.002 -37.110 32.541 1.00 53.24 170 GLY B CA 1
ATOM 3402 C C . GLY B 1 186 ? -2.386 -36.226 31.469 1.00 50.63 170 GLY B C 1
ATOM 3403 O O . GLY B 1 186 ? -2.286 -36.684 30.309 1.00 50.36 170 GLY B O 1
ATOM 3404 N N . GLU B 1 187 ? -1.964 -35.017 31.857 1.00 48.93 171 GLU B N 1
ATOM 3405 C CA . GLU B 1 187 ? -1.402 -33.978 30.954 1.00 49.37 171 GLU B CA 1
ATOM 3406 C C . GLU B 1 187 ? 0.123 -33.919 31.092 1.00 47.98 171 GLU B C 1
ATOM 3407 O O . GLU B 1 187 ? 0.610 -33.508 32.169 1.00 45.88 171 GLU B O 1
ATOM 3413 N N . TRP B 1 188 ? 0.840 -34.295 30.027 1.00 45.66 172 TRP B N 1
ATOM 3414 C CA . TRP B 1 188 ? 2.326 -34.251 29.941 1.00 43.46 172 TRP B CA 1
ATOM 3415 C C . TRP B 1 188 ? 2.817 -32.912 30.474 1.00 39.45 172 TRP B C 1
ATOM 3416 O O . TRP B 1 188 ? 2.299 -31.879 30.019 1.00 38.00 172 TRP B O 1
ATOM 3427 N N . HIS B 1 189 ? 3.770 -32.931 31.398 1.00 40.55 173 HIS B N 1
ATOM 3428 C CA . HIS B 1 189 ? 4.266 -31.704 32.071 1.00 43.15 173 HIS B CA 1
ATOM 3429 C C . HIS B 1 189 ? 5.639 -31.949 32.695 1.00 41.16 173 HIS B C 1
ATOM 3430 O O . HIS B 1 189 ? 5.927 -33.084 33.050 1.00 41.35 173 HIS B O 1
ATOM 3437 N N . GLU B 1 190 ? 6.427 -30.894 32.849 1.00 44.71 174 GLU B N 1
ATOM 3438 C CA . GLU B 1 190 ? 7.841 -30.968 33.286 1.00 52.46 174 GLU B CA 1
ATOM 3439 C C . GLU B 1 190 ? 8.225 -29.652 33.970 1.00 54.02 174 GLU B C 1
ATOM 3440 O O . GLU B 1 190 ? 8.113 -28.594 33.311 1.00 57.92 174 GLU B O 1
ATOM 3446 N N . ILE B 1 191 ? 8.646 -29.708 35.236 1.00 54.18 175 ILE B N 1
ATOM 3447 C CA . ILE B 1 191 ? 9.367 -28.585 35.905 1.00 55.29 175 ILE B CA 1
ATOM 3448 C C . ILE B 1 191 ? 10.723 -28.471 35.209 1.00 57.34 175 ILE B C 1
ATOM 3449 O O . ILE B 1 191 ? 11.580 -29.344 35.455 1.00 53.03 175 ILE B O 1
ATOM 3454 N N . SER B 1 192 ? 10.874 -27.450 34.358 1.00 61.43 176 SER B N 1
ATOM 3455 C CA . SER B 1 192 ? 12.012 -27.250 33.424 1.00 61.63 176 SER B CA 1
ATOM 3456 C C . SER B 1 192 ? 13.173 -26.523 34.113 1.00 61.76 176 SER B C 1
ATOM 3457 O O . SER B 1 192 ? 14.321 -26.728 33.689 1.00 64.43 176 SER B O 1
ATOM 3460 N N . CYS B 1 193 ? 12.878 -25.658 35.090 1.00 62.29 177 CYS B N 1
ATOM 3461 C CA . CYS B 1 193 ? 13.890 -24.931 35.910 1.00 60.29 177 CYS B CA 1
ATOM 3462 C C . CYS B 1 193 ? 13.371 -24.776 37.349 1.00 62.20 177 CYS B C 1
ATOM 3463 O O . CYS B 1 193 ? 12.189 -24.376 37.531 1.00 58.86 177 CYS B O 1
ATOM 3466 N N . HIS B 1 194 ? 14.207 -25.142 38.328 1.00 61.75 178 HIS B N 1
ATOM 3467 C CA . HIS B 1 194 ? 14.069 -24.778 39.763 1.00 62.67 178 HIS B CA 1
ATOM 3468 C C . HIS B 1 194 ? 14.896 -23.512 39.994 1.00 62.60 178 HIS B C 1
ATOM 3469 O O . HIS B 1 194 ? 16.132 -23.580 39.808 1.00 62.71 178 HIS B O 1
ATOM 3476 N N . ILE B 1 195 ? 14.235 -22.406 40.349 1.00 61.91 179 ILE B N 1
ATOM 3477 C CA . ILE B 1 195 ? 14.864 -21.058 40.483 1.00 63.79 179 ILE B CA 1
ATOM 3478 C C . ILE B 1 195 ? 15.015 -20.716 41.968 1.00 65.24 179 ILE B C 1
ATOM 3479 O O . ILE B 1 195 ? 16.134 -20.335 42.387 1.00 65.80 179 ILE B O 1
ATOM 3484 N N . ASP B 1 196 ? 13.916 -20.799 42.714 1.00 63.66 180 ASP B N 1
ATOM 3485 C CA . ASP B 1 196 ? 13.889 -20.564 44.179 1.00 62.62 180 ASP B CA 1
ATOM 3486 C C . ASP B 1 196 ? 12.763 -21.407 44.765 1.00 60.88 180 ASP B C 1
ATOM 3487 O O . ASP B 1 196 ? 12.034 -22.023 43.974 1.00 65.82 180 ASP B O 1
ATOM 3492 N N . HIS B 1 197 ? 12.637 -21.419 46.093 1.00 60.11 181 HIS B N 1
ATOM 3493 C CA . HIS B 1 197 ? 11.673 -22.256 46.857 1.00 58.38 181 HIS B CA 1
ATOM 3494 C C . HIS B 1 197 ? 10.271 -22.082 46.275 1.00 56.14 181 HIS B C 1
ATOM 3495 O O . HIS B 1 197 ? 9.523 -23.079 46.239 1.00 60.52 181 HIS B O 1
ATOM 3502 N N . ASP B 1 198 ? 9.949 -20.873 45.811 1.00 56.52 182 ASP B N 1
ATOM 3503 C CA . ASP B 1 198 ? 8.586 -20.489 45.355 1.00 57.95 182 ASP B CA 1
ATOM 3504 C C . ASP B 1 198 ? 8.665 -19.857 43.960 1.00 57.43 182 ASP B C 1
ATOM 3505 O O . ASP B 1 198 ? 7.966 -18.859 43.726 1.00 55.03 182 ASP B O 1
ATOM 3510 N N . PHE B 1 199 ? 9.482 -20.417 43.070 1.00 57.41 183 PHE B N 1
ATOM 3511 C CA . PHE B 1 199 ? 9.755 -19.850 41.726 1.00 57.14 183 PHE B CA 1
ATOM 3512 C C . PHE B 1 199 ? 10.221 -20.990 40.815 1.00 55.32 183 PHE B C 1
ATOM 3513 O O . PHE B 1 199 ? 11.352 -21.501 40.999 1.00 53.11 183 PHE B O 1
ATOM 3521 N N . PHE B 1 200 ? 9.359 -21.391 39.881 1.00 51.37 184 PHE B N 1
ATOM 3522 C CA . PHE B 1 200 ? 9.618 -22.501 38.936 1.00 51.63 184 PHE B CA 1
ATOM 3523 C C . PHE B 1 200 ? 9.131 -22.121 37.543 1.00 51.47 184 PHE B C 1
ATOM 3524 O O . PHE B 1 200 ? 8.208 -21.301 37.429 1.00 50.39 184 PHE B O 1
ATOM 3532 N N . MET B 1 201 ? 9.787 -22.684 36.528 1.00 53.92 185 MET B N 1
ATOM 3533 C CA . MET B 1 201 ? 9.304 -22.726 35.129 1.00 53.41 185 MET B CA 1
ATOM 3534 C C . MET B 1 201 ? 8.648 -24.090 34.935 1.00 49.30 185 MET B C 1
ATOM 3535 O O . MET B 1 201 ? 9.301 -25.095 35.253 1.00 48.54 185 MET B O 1
ATOM 3540 N N . LEU B 1 202 ? 7.407 -24.108 34.447 1.00 49.78 186 LEU B N 1
ATOM 3541 C CA . LEU B 1 202 ? 6.632 -25.344 34.163 1.00 49.03 186 LEU B CA 1
ATOM 3542 C C . LEU B 1 202 ? 6.341 -25.425 32.662 1.00 50.17 186 LEU B C 1
ATOM 3543 O O . LEU B 1 202 ? 5.624 -24.531 32.156 1.00 54.66 186 LEU B O 1
ATOM 3548 N N . THR B 1 203 ? 6.861 -26.453 31.980 1.00 46.17 187 THR B N 1
ATOM 3549 C CA . THR B 1 203 ? 6.644 -26.668 30.527 1.00 43.59 187 THR B CA 1
ATOM 3550 C C . THR B 1 203 ? 5.504 -27.667 30.347 1.00 42.60 187 THR B C 1
ATOM 3551 O O . THR B 1 203 ? 5.565 -28.701 31.004 1.00 47.55 187 THR B O 1
ATOM 3555 N N . LEU B 1 204 ? 4.505 -27.333 29.522 1.00 41.57 188 LEU B N 1
ATOM 3556 C CA . LEU B 1 204 ? 3.374 -28.222 29.132 1.00 43.93 188 LEU B CA 1
ATOM 3557 C C . LEU B 1 204 ? 2.681 -27.663 27.886 1.00 46.04 188 LEU B C 1
ATOM 3558 O O . LEU B 1 204 ? 3.108 -26.605 27.401 1.00 46.08 188 LEU B O 1
ATOM 3563 N N . HIS B 1 205 ? 1.642 -28.340 27.395 1.00 49.03 189 HIS B N 1
ATOM 3564 C CA . HIS B 1 205 ? 0.894 -27.918 26.182 1.00 49.95 189 HIS B CA 1
ATOM 3565 C C . HIS B 1 205 ? 0.083 -26.661 26.499 1.00 48.67 189 HIS B C 1
ATOM 3566 O O . HIS B 1 205 ? -0.370 -26.532 27.648 1.00 46.60 189 HIS B O 1
ATOM 3573 N N . GLU B 1 206 ? -0.105 -25.792 25.503 1.00 49.83 190 GLU B N 1
ATOM 3574 C CA . GLU B 1 206 ? -0.753 -24.458 25.659 1.00 50.82 190 GLU B CA 1
ATOM 3575 C C . GLU B 1 206 ? -2.245 -24.615 25.994 1.00 48.42 190 GLU B C 1
ATOM 3576 O O . GLU B 1 206 ? -2.805 -23.690 26.618 1.00 49.27 190 GLU B O 1
ATOM 3582 N N . ARG B 1 207 ? -2.851 -25.757 25.665 1.00 46.05 191 ARG B N 1
ATOM 3583 C CA . ARG B 1 207 ? -4.255 -26.089 26.032 1.00 46.21 191 ARG B CA 1
ATOM 3584 C C . ARG B 1 207 ? -4.449 -26.050 27.560 1.00 44.67 191 ARG B C 1
ATOM 3585 O O . ARG B 1 207 ? -5.598 -26.248 28.017 1.00 39.46 191 ARG B O 1
ATOM 3593 N N . ASN B 1 208 ? -3.369 -25.852 28.323 1.00 46.12 192 ASN B N 1
ATOM 3594 C CA . ASN B 1 208 ? -3.379 -25.782 29.809 1.00 47.37 192 ASN B CA 1
ATOM 3595 C C . ASN B 1 208 ? -3.161 -24.348 30.295 1.00 47.43 192 ASN B C 1
ATOM 3596 O O . ASN B 1 208 ? -3.352 -24.114 31.510 1.00 46.40 192 ASN B O 1
ATOM 3601 N N . SER B 1 209 ? -2.736 -23.438 29.409 1.00 48.19 193 SER B N 1
ATOM 3602 C CA . SER B 1 209 ? -2.222 -22.094 29.793 1.00 45.32 193 SER B CA 1
ATOM 3603 C C . SER B 1 209 ? -3.259 -21.387 30.679 1.00 45.15 193 SER B C 1
ATOM 3604 O O . SER B 1 209 ? -2.922 -21.104 31.842 1.00 43.84 193 SER B O 1
ATOM 3607 N N . VAL B 1 210 ? -4.484 -21.180 30.176 1.00 45.39 194 VAL B N 1
ATOM 3608 C CA . VAL B 1 210 ? -5.592 -20.473 30.895 1.00 46.10 194 VAL B CA 1
ATOM 3609 C C . VAL B 1 210 ? -5.853 -21.180 32.231 1.00 44.21 194 VAL B C 1
ATOM 3610 O O . VAL B 1 210 ? -5.866 -20.503 33.271 1.00 40.59 194 VAL B O 1
ATOM 3614 N N . TRP B 1 211 ? -6.089 -22.493 32.167 1.00 46.78 195 TRP B N 1
ATOM 3615 C CA . TRP B 1 211 ? -6.286 -23.402 33.326 1.00 47.99 195 TRP B CA 1
ATOM 3616 C C . TRP B 1 211 ? -5.230 -23.097 34.396 1.00 48.30 195 TRP B C 1
ATOM 3617 O O . TRP B 1 211 ? -5.616 -22.805 35.558 1.00 46.72 195 TRP B O 1
ATOM 3628 N N . LEU B 1 212 ? -3.951 -23.134 34.001 1.00 47.23 196 LEU B N 1
ATOM 3629 C CA . LEU B 1 212 ? -2.787 -23.060 34.922 1.00 48.57 196 LEU B CA 1
ATOM 3630 C C . LEU B 1 212 ? -2.761 -21.689 35.601 1.00 51.18 196 LEU B C 1
ATOM 3631 O O . LEU B 1 212 ? -2.666 -21.642 36.840 1.00 57.36 196 LEU B O 1
ATOM 3636 N N . GLU B 1 213 ? -2.814 -20.619 34.813 1.00 51.91 197 GLU B N 1
ATOM 3637 C CA . GLU B 1 213 ? -2.741 -19.234 35.336 1.00 55.85 197 GLU B CA 1
ATOM 3638 C C . GLU B 1 213 ? -3.887 -19.064 36.341 1.00 52.46 197 GLU B C 1
ATOM 3639 O O . GLU B 1 213 ? -3.659 -18.458 37.401 1.00 50.64 197 GLU B O 1
ATOM 3645 N N . GLY B 1 214 ? -5.046 -19.654 36.045 1.00 51.67 198 GLY B N 1
ATOM 3646 C CA . GLY B 1 214 ? -6.214 -19.689 36.944 1.00 52.53 198 GLY B CA 1
ATOM 3647 C C . GLY B 1 214 ? -5.829 -20.181 38.324 1.00 50.45 198 GLY B C 1
ATOM 3648 O O . GLY B 1 214 ? -6.111 -19.464 39.295 1.00 50.59 198 GLY B O 1
ATOM 3649 N N . ARG B 1 215 ? -5.175 -21.345 38.391 1.00 49.09 199 ARG B N 1
ATOM 3650 C CA . ARG B 1 215 ? -4.812 -22.049 39.650 1.00 48.65 199 ARG B CA 1
ATOM 3651 C C . ARG B 1 215 ? -3.683 -21.295 40.370 1.00 48.40 199 ARG B C 1
ATOM 3652 O O . ARG B 1 215 ? -3.741 -21.189 41.616 1.00 47.24 199 ARG B O 1
ATOM 3660 N N . LEU B 1 216 ? -2.688 -20.811 39.622 1.00 48.38 200 LEU B N 1
ATOM 3661 C CA . LEU B 1 216 ? -1.532 -20.049 40.165 1.00 48.02 200 LEU B CA 1
ATOM 3662 C C . LEU B 1 216 ? -2.034 -18.813 40.911 1.00 46.74 200 LEU B C 1
ATOM 3663 O O . LEU B 1 216 ? -1.498 -18.518 41.979 1.00 47.70 200 LEU B O 1
ATOM 3668 N N . ARG B 1 217 ? -3.019 -18.111 40.364 1.00 48.70 201 ARG B N 1
ATOM 3669 C CA . ARG B 1 217 ? -3.572 -16.889 41.002 1.00 54.14 201 ARG B CA 1
ATOM 3670 C C . ARG B 1 217 ? -4.406 -17.296 42.219 1.00 55.80 201 ARG B C 1
ATOM 3671 O O . ARG B 1 217 ? -4.347 -16.570 43.216 1.00 57.99 201 ARG B O 1
ATOM 3679 N N . SER B 1 218 ? -5.121 -18.423 42.150 1.00 56.40 202 SER B N 1
ATOM 3680 C CA . SER B 1 218 ? -5.874 -19.008 43.288 1.00 54.32 202 SER B CA 1
ATOM 3681 C C . SER B 1 218 ? -4.955 -19.072 44.511 1.00 52.37 202 SER B C 1
ATOM 3682 O O . SER B 1 218 ? -5.283 -18.448 45.536 1.00 55.31 202 SER B O 1
ATOM 3685 N N . VAL B 1 219 ? -3.820 -19.764 44.392 1.00 50.67 203 VAL B N 1
ATOM 3686 C CA . VAL B 1 219 ? -2.846 -19.938 45.511 1.00 51.27 203 VAL B CA 1
ATOM 3687 C C . VAL B 1 219 ? -2.149 -18.602 45.787 1.00 47.37 203 VAL B C 1
ATOM 3688 O O . VAL B 1 219 ? -1.431 -18.521 46.785 1.00 47.46 203 VAL B O 1
ATOM 3692 N N . GLY B 1 220 ? -2.331 -17.606 44.922 1.00 46.47 204 GLY B N 1
ATOM 3693 C CA . GLY B 1 220 ? -1.823 -16.238 45.133 1.00 48.72 204 GLY B CA 1
ATOM 3694 C C . GLY B 1 220 ? -0.387 -16.100 44.661 1.00 50.40 204 GLY B C 1
ATOM 3695 O O . GLY B 1 220 ? 0.348 -15.262 45.220 1.00 52.46 204 GLY B O 1
ATOM 3696 N N . ALA B 1 221 ? 0.013 -16.925 43.690 1.00 50.36 205 ALA B N 1
ATOM 3697 C CA . ALA B 1 221 ? 1.279 -16.800 42.938 1.00 49.26 205 ALA B CA 1
ATOM 3698 C C . ALA B 1 221 ? 1.027 -15.859 41.766 1.00 50.48 205 ALA B C 1
ATOM 3699 O O . ALA B 1 221 ? -0.162 -15.587 41.468 1.00 52.58 205 ALA B O 1
ATOM 3701 N N . MET B 1 222 ? 2.094 -15.386 41.125 1.00 50.10 206 MET B N 1
ATOM 3702 C CA . MET B 1 222 ? 1.983 -14.411 40.013 1.00 52.18 206 MET B CA 1
ATOM 3703 C C . MET B 1 222 ? 2.627 -15.014 38.768 1.00 46.41 206 MET B C 1
ATOM 3704 O O . MET B 1 222 ? 3.827 -15.268 38.740 1.00 42.17 206 MET B O 1
ATOM 3709 N N . PRO B 1 223 ? 1.830 -15.314 37.715 1.00 44.73 207 PRO B N 1
ATOM 3710 C CA . PRO B 1 223 ? 2.392 -15.696 36.423 1.00 46.68 207 PRO B CA 1
ATOM 3711 C C . PRO B 1 223 ? 3.288 -14.555 35.916 1.00 46.64 207 PRO B C 1
ATOM 3712 O O . PRO B 1 223 ? 2.973 -13.421 36.199 1.00 50.22 207 PRO B O 1
ATOM 3716 N N . LEU B 1 224 ? 4.377 -14.879 35.215 1.00 45.87 208 LEU B N 1
ATOM 3717 C CA . LEU B 1 224 ? 5.421 -13.905 34.804 1.00 47.28 208 LEU B CA 1
ATOM 3718 C C . LEU B 1 224 ? 5.573 -13.856 33.282 1.00 51.99 208 LEU B C 1
ATOM 3719 O O . LEU B 1 224 ? 5.666 -12.732 32.756 1.00 60.15 208 LEU B O 1
ATOM 3724 N N . TYR B 1 225 ? 5.647 -15.007 32.609 1.00 54.22 209 TYR B N 1
ATOM 3725 C CA . TYR B 1 225 ? 6.071 -15.110 31.188 1.00 56.68 209 TYR B CA 1
ATOM 3726 C C . TYR B 1 225 ? 5.722 -16.494 30.640 1.00 58.98 209 TYR B C 1
ATOM 3727 O O . TYR B 1 225 ? 5.838 -17.486 31.390 1.00 65.88 209 TYR B O 1
ATOM 3736 N N . ALA B 1 226 ? 5.321 -16.552 29.366 1.00 59.01 210 ALA B N 1
ATOM 3737 C CA . ALA B 1 226 ? 5.070 -17.802 28.612 1.00 57.17 210 ALA B CA 1
ATOM 3738 C C . ALA B 1 226 ? 6.070 -17.900 27.452 1.00 60.69 210 ALA B C 1
ATOM 3739 O O . ALA B 1 226 ? 5.824 -17.266 26.419 1.00 65.51 210 ALA B O 1
ATOM 3741 N N . MET B 1 227 ? 7.160 -18.657 27.643 1.00 65.86 211 MET B N 1
ATOM 3742 C CA . MET B 1 227 ? 8.171 -19.023 26.610 1.00 67.11 211 MET B CA 1
ATOM 3743 C C . MET B 1 227 ? 7.532 -19.934 25.555 1.00 69.29 211 MET B C 1
ATOM 3744 O O . MET B 1 227 ? 6.766 -20.850 25.938 1.00 75.69 211 MET B O 1
ATOM 3749 N N . ARG B 1 228 ? 7.854 -19.704 24.278 1.00 67.23 212 ARG B N 1
ATOM 3750 C CA . ARG B 1 228 ? 7.275 -20.448 23.127 1.00 65.78 212 ARG B CA 1
ATOM 3751 C C . ARG B 1 228 ? 8.096 -20.112 21.886 1.00 62.69 212 ARG B C 1
ATOM 3752 O O . ARG B 1 228 ? 8.135 -18.960 21.484 1.00 64.98 212 ARG B O 1
ATOM 3760 N N . PRO B 1 229 ? 8.824 -21.065 21.263 1.00 65.27 213 PRO B N 1
ATOM 3761 C CA . PRO B 1 229 ? 8.890 -22.455 21.721 1.00 66.04 213 PRO B CA 1
ATOM 3762 C C . PRO B 1 229 ? 9.692 -22.632 23.010 1.00 61.10 213 PRO B C 1
ATOM 3763 O O . PRO B 1 229 ? 10.545 -21.804 23.333 1.00 57.99 213 PRO B O 1
ATOM 3767 N N . PRO B 1 230 ? 9.458 -23.731 23.764 1.00 55.54 214 PRO B N 1
ATOM 3768 C CA . PRO B 1 230 ? 9.950 -23.853 25.135 1.00 56.29 214 PRO B CA 1
ATOM 3769 C C . PRO B 1 230 ? 11.441 -24.213 25.198 1.00 57.63 214 PRO B C 1
ATOM 3770 O O . PRO B 1 230 ? 11.745 -25.315 25.590 1.00 58.63 214 PRO B O 1
ATOM 3774 N N . MET B 1 231 ? 12.316 -23.267 24.841 1.00 62.01 215 MET B N 1
ATOM 3775 C CA . MET B 1 231 ? 13.760 -23.513 24.571 1.00 69.54 215 MET B CA 1
ATOM 3776 C C . MET B 1 231 ? 14.517 -23.920 25.837 1.00 73.15 215 MET B C 1
ATOM 3777 O O . MET B 1 231 ? 15.478 -24.698 25.703 1.00 70.87 215 MET B O 1
ATOM 3782 N N . HIS B 1 232 ? 14.118 -23.423 27.007 1.00 76.24 216 HIS B N 1
ATOM 3783 C CA . HIS B 1 232 ? 14.866 -23.631 28.275 1.00 77.10 216 HIS B CA 1
ATOM 3784 C C . HIS B 1 232 ? 14.328 -24.875 28.993 1.00 75.51 216 HIS B C 1
ATOM 3785 O O . HIS B 1 232 ? 14.875 -25.213 30.058 1.00 85.22 216 HIS B O 1
ATOM 3792 N N . ALA B 1 233 ? 13.320 -25.543 28.419 1.00 70.42 217 ALA B N 1
ATOM 3793 C CA . ALA B 1 233 ? 12.811 -26.853 28.891 1.00 68.90 217 ALA B CA 1
ATOM 3794 C C . ALA B 1 233 ? 13.922 -27.900 28.745 1.00 65.02 217 ALA B C 1
ATOM 3795 O O . ALA B 1 233 ? 14.930 -27.594 28.091 1.00 65.58 217 ALA B O 1
ATOM 3797 N N . ALA B 1 234 ? 13.759 -29.078 29.347 1.00 61.75 218 ALA B N 1
ATOM 3798 C CA . ALA B 1 234 ? 14.812 -30.117 29.426 1.00 64.14 218 ALA B CA 1
ATOM 3799 C C . ALA B 1 234 ? 14.222 -31.504 29.165 1.00 64.31 218 ALA B C 1
ATOM 3800 O O . ALA B 1 234 ? 14.543 -32.434 29.925 1.00 65.18 218 ALA B O 1
ATOM 3802 N N . ALA B 1 235 ? 13.415 -31.630 28.112 1.00 65.64 219 ALA B N 1
ATOM 3803 C CA . ALA B 1 235 ? 12.758 -32.887 27.694 1.00 66.53 219 ALA B CA 1
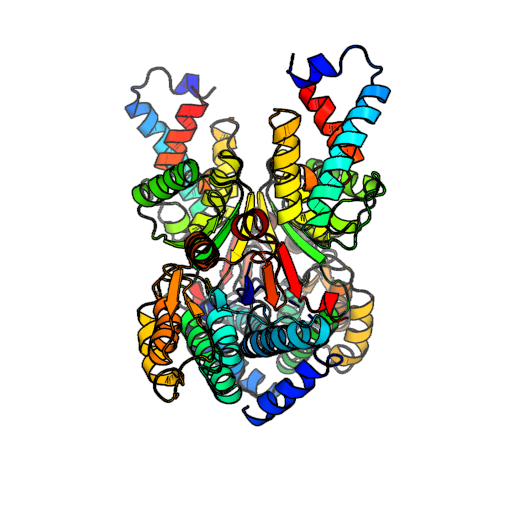ATOM 3804 C C . ALA B 1 235 ? 12.930 -33.053 26.179 1.00 71.23 219 ALA B C 1
ATOM 3805 O O . ALA B 1 235 ? 11.908 -33.206 25.473 1.00 78.27 219 ALA B O 1
ATOM 3807 N N . PHE B 1 236 ? 14.184 -33.033 25.703 1.00 70.62 220 PHE B N 1
ATOM 3808 C CA . PHE B 1 236 ? 14.548 -33.091 24.260 1.00 66.67 220 PHE B CA 1
ATOM 3809 C C . PHE B 1 236 ? 15.673 -34.111 24.035 1.00 63.18 220 PHE B C 1
ATOM 3810 O O . PHE B 1 236 ? 16.724 -33.758 23.462 1.00 59.46 220 PHE B O 1
ATOM 3818 N N . GLY B 1 237 ? 15.452 -35.355 24.463 1.00 62.83 221 GLY B N 1
ATOM 3819 C CA . GLY B 1 237 ? 16.356 -36.480 24.169 1.00 65.43 221 GLY B CA 1
ATOM 3820 C C . GLY B 1 237 ? 16.740 -36.494 22.699 1.00 65.49 221 GLY B C 1
ATOM 3821 O O . GLY B 1 237 ? 17.945 -36.648 22.407 1.00 64.58 221 GLY B O 1
ATOM 3822 N N . GLY B 1 238 ? 15.748 -36.320 21.814 1.00 63.66 222 GLY B N 1
ATOM 3823 C CA . GLY B 1 238 ? 15.922 -36.295 20.350 1.00 62.99 222 GLY B CA 1
ATOM 3824 C C . GLY B 1 238 ? 17.008 -35.313 19.947 1.00 66.69 222 GLY B C 1
ATOM 3825 O O . GLY B 1 238 ? 17.972 -35.722 19.258 1.00 68.08 222 GLY B O 1
ATOM 3826 N N . LEU B 1 239 ? 16.872 -34.066 20.400 1.00 67.03 223 LEU B N 1
ATOM 3827 C CA . LEU B 1 239 ? 17.790 -32.942 20.090 1.00 66.92 223 LEU B CA 1
ATOM 3828 C C . LEU B 1 239 ? 19.204 -33.266 20.586 1.00 68.22 223 LEU B C 1
ATOM 3829 O O . LEU B 1 239 ? 20.147 -33.134 19.779 1.00 74.48 223 LEU B O 1
ATOM 3834 N N . ARG B 1 240 ? 19.338 -33.686 21.850 1.00 69.55 224 ARG B N 1
ATOM 3835 C CA . ARG B 1 240 ? 20.641 -33.970 22.516 1.00 70.06 224 ARG B CA 1
ATOM 3836 C C . ARG B 1 240 ? 21.524 -34.826 21.606 1.00 69.99 224 ARG B C 1
ATOM 3837 O O . ARG B 1 240 ? 22.726 -34.515 21.475 1.00 65.78 224 ARG B O 1
ATOM 3845 N N . ASP B 1 241 ? 20.956 -35.883 21.024 1.00 71.90 225 ASP B N 1
ATOM 3846 C CA . ASP B 1 241 ? 21.714 -36.855 20.196 1.00 76.13 225 ASP B CA 1
ATOM 3847 C C . ASP B 1 241 ? 22.223 -36.144 18.939 1.00 76.74 225 ASP B C 1
ATOM 3848 O O . ASP B 1 241 ? 23.423 -36.270 18.659 1.00 69.41 225 ASP B O 1
ATOM 3853 N N . LYS B 1 242 ? 21.341 -35.412 18.249 1.00 85.98 226 LYS B N 1
ATOM 3854 C CA . LYS B 1 242 ? 21.619 -34.692 16.973 1.00 90.68 226 LYS B CA 1
ATOM 3855 C C . LYS B 1 242 ? 22.578 -33.517 17.217 1.00 81.42 226 LYS B C 1
ATOM 3856 O O . LYS B 1 242 ? 23.375 -33.217 16.307 1.00 89.80 226 LYS B O 1
ATOM 3862 N N . ALA B 1 243 ? 22.513 -32.875 18.385 1.00 69.17 227 ALA B N 1
ATOM 3863 C CA . ALA B 1 243 ? 23.435 -31.786 18.788 1.00 66.58 227 ALA B CA 1
ATOM 3864 C C . ALA B 1 243 ? 24.855 -32.336 18.974 1.00 64.88 227 ALA B C 1
ATOM 3865 O O . ALA B 1 243 ? 25.811 -31.663 18.546 1.00 61.11 227 ALA B O 1
ATOM 3867 N N . GLU B 1 244 ? 24.983 -33.513 19.597 1.00 67.84 228 GLU B N 1
ATOM 3868 C CA . GLU B 1 244 ? 26.279 -34.208 19.832 1.00 69.89 228 GLU B CA 1
ATOM 3869 C C . GLU B 1 244 ? 26.945 -34.545 18.491 1.00 78.63 228 GLU B C 1
ATOM 3870 O O . GLU B 1 244 ? 28.155 -34.281 18.372 1.00 80.96 228 GLU B O 1
ATOM 3876 N N . GLU B 1 245 ? 26.194 -35.117 17.535 1.00 84.58 229 GLU B N 1
ATOM 3877 C CA . GLU B 1 245 ? 26.704 -35.551 16.199 1.00 85.92 229 GLU B CA 1
ATOM 3878 C C . GLU B 1 245 ? 27.252 -34.332 15.453 1.00 84.05 229 GLU B C 1
ATOM 3879 O O . GLU B 1 245 ? 28.437 -34.357 15.076 1.00 81.88 229 GLU B O 1
ATOM 3885 N N . GLU B 1 246 ? 26.416 -33.300 15.288 1.00 79.68 230 GLU B N 1
ATOM 3886 C CA . GLU B 1 246 ? 26.571 -32.237 14.260 1.00 80.53 230 GLU B CA 1
ATOM 3887 C C . GLU B 1 246 ? 27.287 -30.996 14.808 1.00 80.19 230 GLU B C 1
ATOM 3888 O O . GLU B 1 246 ? 27.665 -30.157 13.973 1.00 81.59 230 GLU B O 1
ATOM 3894 N N . VAL B 1 247 ? 27.460 -30.850 16.127 1.00 81.22 231 VAL B N 1
ATOM 3895 C CA . VAL B 1 247 ? 27.919 -29.558 16.729 1.00 82.28 231 VAL B CA 1
ATOM 3896 C C . VAL B 1 247 ? 29.023 -29.778 17.775 1.00 84.39 231 VAL B C 1
ATOM 3897 O O . VAL B 1 247 ? 30.096 -29.155 17.608 1.00 81.27 231 VAL B O 1
ATOM 3901 N N . ILE B 1 248 ? 28.772 -30.584 18.818 1.00 81.25 232 ILE B N 1
ATOM 3902 C CA . ILE B 1 248 ? 29.651 -30.701 20.025 1.00 76.12 232 ILE B CA 1
ATOM 3903 C C . ILE B 1 248 ? 30.825 -31.657 19.743 1.00 78.55 232 ILE B C 1
ATOM 3904 O O . ILE B 1 248 ? 31.917 -31.434 20.310 1.00 72.27 232 ILE B O 1
ATOM 3909 N N . ALA B 1 249 ? 30.616 -32.689 18.917 1.00 81.92 233 ALA B N 1
ATOM 3910 C CA . ALA B 1 249 ? 31.615 -33.746 18.622 1.00 80.63 233 ALA B CA 1
ATOM 3911 C C . ALA B 1 249 ? 32.804 -33.158 17.866 1.00 84.51 233 ALA B C 1
ATOM 3912 O O . ALA B 1 249 ? 33.934 -33.318 18.313 1.00 86.67 233 ALA B O 1
ATOM 3914 N N . PRO B 1 250 ? 32.617 -32.456 16.723 1.00 87.17 234 PRO B N 1
ATOM 3915 C CA . PRO B 1 250 ? 33.748 -31.921 15.961 1.00 86.80 234 PRO B CA 1
ATOM 3916 C C . PRO B 1 250 ? 34.653 -30.985 16.777 1.00 83.58 234 PRO B C 1
ATOM 3917 O O . PRO B 1 250 ? 35.814 -30.845 16.423 1.00 82.38 234 PRO B O 1
ATOM 3921 N N . LEU B 1 251 ? 34.098 -30.369 17.827 1.00 82.50 235 LEU B N 1
ATOM 3922 C CA . LEU B 1 251 ? 34.798 -29.372 18.674 1.00 83.59 235 LEU B CA 1
ATOM 3923 C C . LEU B 1 251 ? 35.800 -30.070 19.589 1.00 84.43 235 LEU B C 1
ATOM 3924 O O . LEU B 1 251 ? 35.737 -31.302 19.722 1.00 86.92 235 LEU B O 1
ATOM 3929 N N . THR B 1 252 ? 36.668 -29.275 20.209 1.00 87.80 236 THR B N 1
ATOM 3930 C CA . THR B 1 252 ? 37.856 -29.731 20.969 1.00 90.63 236 THR B CA 1
ATOM 3931 C C . THR B 1 252 ? 37.953 -28.881 22.241 1.00 88.16 236 THR B C 1
ATOM 3932 O O . THR B 1 252 ? 38.244 -27.674 22.129 1.00 84.94 236 THR B O 1
ATOM 3936 N N . PHE B 1 253 ? 37.715 -29.511 23.395 1.00 87.10 237 PHE B N 1
ATOM 3937 C CA . PHE B 1 253 ? 37.480 -28.863 24.711 1.00 86.03 237 PHE B CA 1
ATOM 3938 C C . PHE B 1 253 ? 38.723 -28.983 25.595 1.00 84.60 237 PHE B C 1
ATOM 3939 O O . PHE B 1 253 ? 39.098 -30.110 25.969 1.00 84.79 237 PHE B O 1
ATOM 3947 N N . HIS B 1 254 ? 39.308 -27.846 25.956 1.00 89.91 238 HIS B N 1
ATOM 3948 C CA . HIS B 1 254 ? 40.456 -27.757 26.893 1.00 95.44 238 HIS B CA 1
ATOM 3949 C C . HIS B 1 254 ? 39.898 -27.706 28.321 1.00 95.22 238 HIS B C 1
ATOM 3950 O O . HIS B 1 254 ? 38.710 -27.363 28.484 1.00 89.07 238 HIS B O 1
ATOM 3957 N N . ASP B 1 255 ? 40.712 -28.079 29.307 1.00 97.79 239 ASP B N 1
ATOM 3958 C CA . ASP B 1 255 ? 40.368 -27.959 30.747 1.00 101.09 239 ASP B CA 1
ATOM 3959 C C . ASP B 1 255 ? 40.172 -26.476 31.045 1.00 105.75 239 ASP B C 1
ATOM 3960 O O . ASP B 1 255 ? 40.954 -25.653 30.580 1.00 105.77 239 ASP B O 1
ATOM 3965 N N . PRO B 1 256 ? 39.110 -26.081 31.786 1.00 108.86 240 PRO B N 1
ATOM 3966 C CA . PRO B 1 256 ? 38.877 -24.674 32.103 1.00 102.87 240 PRO B CA 1
ATOM 3967 C C . PRO B 1 256 ? 39.935 -24.163 33.091 1.00 100.58 240 PRO B C 1
ATOM 3968 O O . PRO B 1 256 ? 40.392 -24.939 33.919 1.00 92.19 240 PRO B O 1
ATOM 3972 N N . THR B 1 257 ? 40.285 -22.878 32.973 1.00 100.57 241 THR B N 1
ATOM 3973 C CA . THR B 1 257 ? 41.368 -22.196 33.732 1.00 98.23 241 THR B CA 1
ATOM 3974 C C . THR B 1 257 ? 40.944 -22.028 35.197 1.00 101.25 241 THR B C 1
ATOM 3975 O O . THR B 1 257 ? 41.783 -21.580 36.000 1.00 106.99 241 THR B O 1
ATOM 3979 N N . LEU B 1 258 ? 39.691 -22.362 35.524 1.00 100.69 242 LEU B N 1
ATOM 3980 C CA . LEU B 1 258 ? 39.143 -22.329 36.907 1.00 99.59 242 LEU B CA 1
ATOM 3981 C C . LEU B 1 258 ? 37.912 -23.230 36.983 1.00 95.52 242 LEU B C 1
ATOM 3982 O O . LEU B 1 258 ? 37.287 -23.516 35.962 1.00 97.19 242 LEU B O 1
ATOM 3987 N N . PRO B 1 259 ? 37.518 -23.700 38.188 1.00 91.62 243 PRO B N 1
ATOM 3988 C CA . PRO B 1 259 ? 36.336 -24.551 38.329 1.00 91.42 243 PRO B CA 1
ATOM 3989 C C . PRO B 1 259 ? 35.076 -23.923 37.712 1.00 90.05 243 PRO B C 1
ATOM 3990 O O . PRO B 1 259 ? 34.960 -22.711 37.708 1.00 96.99 243 PRO B O 1
ATOM 3994 N N . VAL B 1 260 ? 34.182 -24.769 37.197 1.00 83.44 244 VAL B N 1
ATOM 3995 C CA . VAL B 1 260 ? 32.874 -24.390 36.583 1.00 79.51 244 VAL B CA 1
ATOM 3996 C C . VAL B 1 260 ? 31.795 -25.190 37.315 1.00 77.15 244 VAL B C 1
ATOM 3997 O O . VAL B 1 260 ? 31.941 -26.416 3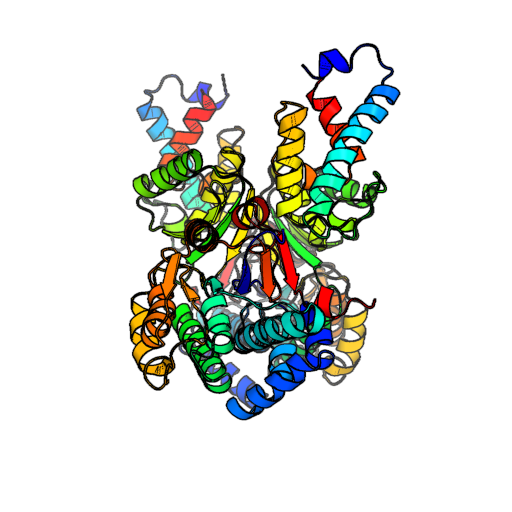7.383 1.00 81.39 244 VAL B O 1
ATOM 4001 N N . VAL B 1 261 ? 30.774 -24.533 37.869 1.00 76.08 245 VAL B N 1
ATOM 4002 C CA . VAL B 1 261 ? 29.645 -25.226 38.562 1.00 76.03 245 VAL B CA 1
ATOM 4003 C C . VAL B 1 261 ? 28.536 -25.490 37.535 1.00 74.01 245 VAL B C 1
ATOM 4004 O O . VAL B 1 261 ? 28.303 -24.620 36.662 1.00 79.86 245 VAL B O 1
ATOM 4008 N N . ALA B 1 262 ? 27.885 -26.650 37.644 1.00 68.43 246 ALA B N 1
ATOM 4009 C CA . ALA B 1 262 ? 26.929 -27.197 36.653 1.00 66.92 246 ALA B CA 1
ATOM 4010 C C . ALA B 1 262 ? 25.488 -26.945 37.110 1.00 62.21 246 ALA B C 1
ATOM 4011 O O . ALA B 1 262 ? 25.174 -27.292 38.250 1.00 59.07 246 ALA B O 1
ATOM 4013 N N . ASP B 1 263 ? 24.649 -26.385 36.237 1.00 62.43 247 ASP B N 1
ATOM 4014 C CA . ASP B 1 263 ? 23.247 -25.992 36.553 1.00 63.63 247 ASP B CA 1
ATOM 4015 C C . ASP B 1 263 ? 22.402 -27.212 36.962 1.00 59.25 247 ASP B C 1
ATOM 4016 O O . ASP B 1 263 ? 21.467 -27.018 37.748 1.00 53.88 247 ASP B O 1
ATOM 4021 N N . GLN B 1 264 ? 22.698 -28.415 36.460 1.00 64.54 248 GLN B N 1
ATOM 4022 C CA . GLN B 1 264 ? 21.885 -29.649 36.702 1.00 72.11 248 GLN B CA 1
ATOM 4023 C C . GLN B 1 264 ? 21.875 -30.015 38.192 1.00 73.51 248 GLN B C 1
ATOM 4024 O O . GLN B 1 264 ? 20.776 -30.245 38.726 1.00 74.61 248 GLN B O 1
ATOM 4030 N N . ASP B 1 265 ? 23.058 -30.098 38.811 1.00 77.16 249 ASP B N 1
ATOM 4031 C CA . ASP B 1 265 ? 23.286 -30.760 40.125 1.00 77.47 249 ASP B CA 1
ATOM 4032 C C . ASP B 1 265 ? 24.176 -29.912 41.043 1.00 77.58 249 ASP B C 1
ATOM 4033 O O . ASP B 1 265 ? 24.256 -30.239 42.235 1.00 79.98 249 ASP B O 1
ATOM 4038 N N . GLY B 1 266 ? 24.850 -28.891 40.512 1.00 82.36 250 GLY B N 1
ATOM 4039 C CA . GLY B 1 266 ? 25.765 -28.025 41.278 1.00 88.00 250 GLY B CA 1
ATOM 4040 C C . GLY B 1 266 ? 27.159 -28.622 41.426 1.00 91.82 250 GLY B C 1
ATOM 4041 O O . GLY B 1 266 ? 27.966 -28.029 42.166 1.00 91.57 250 GLY B O 1
ATOM 4042 N N . LYS B 1 267 ? 27.454 -29.739 40.751 1.00 94.52 251 LYS B N 1
ATOM 4043 C CA . LYS B 1 267 ? 28.794 -30.391 40.805 1.00 89.71 251 LYS B CA 1
ATOM 4044 C C . LYS B 1 267 ? 29.841 -29.426 40.232 1.00 89.90 251 LYS B C 1
ATOM 4045 O O . LYS B 1 267 ? 29.519 -28.704 39.259 1.00 94.03 251 LYS B O 1
ATOM 4051 N N . VAL B 1 268 ? 31.036 -29.407 40.829 1.00 87.79 252 VAL B N 1
ATOM 4052 C CA . VAL B 1 268 ? 32.205 -28.596 40.376 1.00 86.84 252 VAL B CA 1
ATOM 4053 C C . VAL B 1 268 ? 32.960 -29.388 39.302 1.00 89.59 252 VAL B C 1
ATOM 4054 O O . VAL B 1 268 ? 33.442 -30.492 39.608 1.00 94.66 252 VAL B O 1
ATOM 4058 N N . LEU B 1 269 ? 33.048 -28.837 38.092 1.00 89.17 253 LEU B N 1
ATOM 4059 C CA . LEU B 1 269 ? 33.764 -29.445 36.940 1.00 89.03 253 LEU B CA 1
ATOM 4060 C C . LEU B 1 269 ? 35.156 -28.810 36.858 1.00 94.36 253 LEU B C 1
ATOM 4061 O O . LEU B 1 269 ? 35.285 -27.647 37.302 1.00 103.03 253 LEU B O 1
ATOM 4066 N N . THR B 1 270 ? 36.156 -29.540 36.347 1.00 93.02 254 THR B N 1
ATOM 4067 C CA . THR B 1 270 ? 37.548 -29.037 36.156 1.00 95.73 254 THR B CA 1
ATOM 4068 C C . THR B 1 270 ? 38.172 -29.543 34.847 1.00 91.32 254 THR B C 1
ATOM 4069 O O . THR B 1 270 ? 39.363 -29.256 34.629 1.00 89.67 254 THR B O 1
ATOM 4073 N N . THR B 1 271 ? 37.420 -30.251 34.000 1.00 89.72 255 THR B N 1
ATOM 4074 C CA . THR B 1 271 ? 37.952 -30.922 32.785 1.00 87.21 255 THR B CA 1
ATOM 4075 C C . THR B 1 271 ? 37.084 -30.580 31.573 1.00 81.32 255 THR B C 1
ATOM 4076 O O . THR B 1 271 ? 35.851 -30.712 31.672 1.00 76.57 255 THR B O 1
ATOM 4080 N N . GLY B 1 272 ? 37.722 -30.224 30.457 1.00 78.95 256 GLY B N 1
ATOM 4081 C CA . GLY B 1 272 ? 37.051 -29.912 29.184 1.00 82.57 256 GLY B CA 1
ATOM 4082 C C . GLY B 1 272 ? 35.946 -30.913 28.886 1.00 82.10 256 GLY B C 1
ATOM 4083 O O . GLY B 1 272 ? 34.947 -30.527 28.253 1.00 80.12 256 GLY B O 1
ATOM 4084 N N . ASP B 1 273 ? 36.114 -32.161 29.333 1.00 84.79 257 ASP B N 1
ATOM 4085 C CA . ASP B 1 273 ? 35.150 -33.261 29.082 1.00 84.19 257 ASP B CA 1
ATOM 4086 C C . ASP B 1 273 ? 33.897 -32.994 29.915 1.00 77.12 257 ASP B C 1
ATOM 4087 O O . ASP B 1 273 ? 32.790 -33.033 29.351 1.00 73.15 257 ASP B O 1
ATOM 4092 N N . GLU B 1 274 ? 34.067 -32.709 31.205 1.00 73.01 258 GLU B N 1
ATOM 4093 C CA . GLU B 1 274 ? 32.930 -32.411 32.113 1.00 73.31 258 GLU B CA 1
ATOM 4094 C C . GLU B 1 274 ? 32.078 -31.275 31.530 1.00 70.75 258 GLU B C 1
ATOM 4095 O O . GLU B 1 274 ? 30.834 -31.394 31.598 1.00 68.19 258 GLU B O 1
ATOM 4101 N N . VAL B 1 275 ? 32.723 -30.235 30.981 1.00 68.08 259 VAL B N 1
ATOM 4102 C CA . VAL B 1 275 ? 32.065 -29.054 30.333 1.00 73.83 259 VAL B CA 1
ATOM 4103 C C . VAL B 1 275 ? 31.193 -29.535 29.165 1.00 74.29 259 VAL B C 1
ATOM 4104 O O . VAL B 1 275 ? 30.001 -29.173 29.120 1.00 70.48 259 VAL B O 1
ATOM 4108 N N . ARG B 1 276 ? 31.803 -30.273 28.232 1.00 77.53 260 ARG B N 1
ATOM 4109 C CA . ARG B 1 276 ? 31.152 -30.934 27.067 1.00 77.83 260 ARG B CA 1
ATOM 4110 C C . ARG B 1 276 ? 29.825 -31.563 27.515 1.00 73.17 260 ARG B C 1
ATOM 4111 O O . ARG B 1 276 ? 28.796 -31.323 26.858 1.00 77.16 260 ARG B O 1
ATOM 4119 N N . THR B 1 277 ? 29.862 -32.340 28.599 1.00 70.12 261 THR B N 1
ATOM 4120 C CA . THR B 1 277 ? 28.700 -33.050 29.196 1.00 71.98 261 THR B CA 1
ATOM 4121 C C . THR B 1 277 ? 27.678 -32.021 29.694 1.00 71.50 261 THR B C 1
ATOM 4122 O O . THR B 1 277 ? 26.501 -32.099 29.281 1.00 65.20 261 THR B O 1
ATOM 4126 N N . MET B 1 278 ? 28.124 -31.100 30.555 1.00 74.49 262 MET B N 1
ATOM 4127 C CA . MET B 1 278 ? 27.291 -30.013 31.134 1.00 75.07 262 MET B CA 1
ATOM 4128 C C . MET B 1 278 ? 26.364 -29.469 30.039 1.00 75.06 262 MET B C 1
ATOM 4129 O O . MET B 1 278 ? 25.151 -29.279 30.324 1.00 74.51 262 MET B O 1
ATOM 4134 N N . LEU B 1 279 ? 26.915 -29.251 28.835 1.00 71.93 263 LEU B N 1
ATOM 4135 C CA . LEU B 1 279 ? 26.225 -28.594 27.691 1.00 69.25 263 LEU B CA 1
ATOM 4136 C C . LEU B 1 279 ? 25.179 -29.542 27.107 1.00 70.65 263 LEU B C 1
ATOM 4137 O O . LEU B 1 279 ? 24.033 -29.102 26.867 1.00 72.00 263 LEU B O 1
ATOM 4142 N N . LEU B 1 280 ? 25.559 -30.800 26.894 1.00 72.17 264 LEU B N 1
ATOM 4143 C CA . LEU B 1 280 ? 24.648 -31.838 26.347 1.00 69.85 264 LEU B CA 1
ATOM 4144 C C . LEU B 1 280 ? 23.550 -32.136 27.372 1.00 70.12 264 LEU B C 1
ATOM 4145 O O . LEU B 1 280 ? 22.377 -32.161 26.964 1.00 74.46 264 LEU B O 1
ATOM 4150 N N . GLU B 1 281 ? 23.917 -32.307 28.649 1.00 68.47 265 GLU B N 1
ATOM 4151 C CA . GLU B 1 281 ? 22.986 -32.667 29.756 1.00 66.81 265 GLU B CA 1
ATOM 4152 C C . GLU B 1 281 ? 21.789 -31.704 29.799 1.00 63.68 265 GLU B C 1
ATOM 4153 O O . GLU B 1 281 ? 20.670 -32.165 30.126 1.00 55.86 265 GLU B O 1
ATOM 4159 N N . SER B 1 282 ? 22.007 -30.432 29.442 1.00 61.73 266 SER B N 1
ATOM 4160 C CA . SER B 1 282 ? 21.007 -29.334 29.517 1.00 61.10 266 SER B CA 1
ATOM 4161 C C . SER B 1 282 ? 19.829 -29.542 28.544 1.00 59.58 266 SER B C 1
ATOM 4162 O O . SER B 1 282 ? 18.871 -28.762 28.628 1.00 55.03 266 SER B O 1
ATOM 4165 N N . PHE B 1 283 ? 19.869 -30.552 27.667 1.00 62.29 267 PHE B N 1
ATOM 4166 C CA . PHE B 1 283 ? 18.748 -30.910 26.753 1.00 61.53 267 PHE B CA 1
ATOM 4167 C C . PHE B 1 283 ? 17.786 -31.880 27.454 1.00 60.95 267 PHE B C 1
ATOM 4168 O O . PHE B 1 283 ? 16.657 -32.112 26.943 1.00 60.56 267 PHE B O 1
ATOM 4176 N N . VAL B 1 284 ? 18.221 -32.474 28.568 1.00 61.97 268 VAL B N 1
ATOM 4177 C CA . VAL B 1 284 ? 17.464 -33.569 29.245 1.00 66.53 268 VAL B CA 1
ATOM 4178 C C . VAL B 1 284 ? 17.527 -33.416 30.769 1.00 68.13 268 VAL B C 1
ATOM 4179 O O . VAL B 1 284 ? 16.918 -34.254 31.459 1.00 68.36 268 VAL B O 1
ATOM 4183 N N . ARG B 1 285 ? 18.227 -32.404 31.285 1.00 67.78 269 ARG B N 1
ATOM 4184 C CA . ARG B 1 285 ? 18.403 -32.216 32.746 1.00 68.30 269 ARG B CA 1
ATOM 4185 C C . ARG B 1 285 ? 18.120 -30.765 33.107 1.00 64.73 269 ARG B C 1
ATOM 4186 O O . ARG B 1 285 ? 18.864 -29.857 32.722 1.00 63.21 269 ARG B O 1
ATOM 4194 N N . PRO B 1 286 ? 17.022 -30.526 33.863 1.00 62.32 270 PRO B N 1
ATOM 4195 C CA . PRO B 1 286 ? 16.589 -29.175 34.214 1.00 62.22 270 PRO B CA 1
ATOM 4196 C C . PRO B 1 286 ? 17.601 -28.401 35.072 1.00 63.34 270 PRO B C 1
ATOM 4197 O O . PRO B 1 286 ? 18.373 -29.023 35.797 1.00 64.73 270 PRO B O 1
ATOM 4201 N N . LEU B 1 287 ? 17.573 -27.072 34.939 1.00 63.22 271 LEU B N 1
ATOM 4202 C CA . LEU B 1 287 ? 18.326 -26.105 35.780 1.00 63.63 271 LEU B CA 1
ATOM 4203 C C . LEU B 1 287 ? 17.858 -26.266 37.228 1.00 65.24 271 LEU B C 1
ATOM 4204 O O . LEU B 1 287 ? 16.624 -26.297 37.444 1.00 63.04 271 LEU B O 1
ATOM 4209 N N . ARG B 1 288 ? 18.809 -26.383 38.159 1.00 67.63 272 ARG B N 1
ATOM 4210 C CA . ARG B 1 288 ? 18.568 -26.393 39.626 1.00 70.03 272 ARG B CA 1
ATOM 4211 C C . ARG B 1 288 ? 19.422 -25.284 40.247 1.00 68.96 272 ARG B C 1
ATOM 4212 O O . ARG B 1 288 ? 20.514 -25.580 40.777 1.00 71.24 272 ARG B O 1
ATOM 4220 N N . TRP B 1 289 ? 18.945 -24.044 40.150 1.00 68.24 273 TRP B N 1
ATOM 4221 C CA . TRP B 1 289 ? 19.692 -22.831 40.568 1.00 69.62 273 TRP B CA 1
ATOM 4222 C C . TRP B 1 289 ? 20.044 -22.898 42.054 1.00 69.53 273 TRP B C 1
ATOM 4223 O O . TRP B 1 289 ? 21.171 -22.566 42.424 1.00 67.83 273 TRP B O 1
ATOM 4234 N N . PRO B 1 290 ? 19.109 -23.311 42.948 1.00 73.49 274 PRO B N 1
ATOM 4235 C CA . PRO B 1 290 ? 19.430 -23.503 44.365 1.00 72.91 274 PRO B CA 1
ATOM 4236 C C . PRO B 1 290 ? 20.721 -24.309 44.584 1.00 76.60 274 PRO B C 1
ATOM 4237 O O . PRO B 1 290 ? 21.539 -23.864 45.374 1.00 80.09 274 PRO B O 1
ATOM 4241 N N . ASP B 1 291 ? 20.875 -25.436 43.871 1.00 77.11 275 ASP B N 1
ATOM 4242 C CA . ASP B 1 291 ? 22.037 -26.366 43.974 1.00 75.32 275 ASP B CA 1
ATOM 4243 C C . ASP B 1 291 ? 23.327 -25.626 43.592 1.00 76.23 275 ASP B C 1
ATOM 4244 O O . ASP B 1 291 ? 24.353 -25.850 44.268 1.00 76.10 275 ASP B O 1
ATOM 4249 N N . VAL B 1 292 ? 23.275 -24.782 42.557 1.00 76.74 276 VAL B N 1
ATOM 4250 C CA . VAL B 1 292 ? 24.443 -23.987 42.068 1.00 80.75 276 VAL B CA 1
ATOM 4251 C C . VAL B 1 292 ? 24.883 -23.049 43.199 1.00 85.03 276 VAL B C 1
ATOM 4252 O O . VAL B 1 292 ? 26.096 -23.019 43.506 1.00 88.98 276 VAL B O 1
ATOM 4256 N N . ILE B 1 293 ? 23.929 -22.320 43.792 1.00 84.90 277 ILE B N 1
ATOM 4257 C CA . ILE B 1 293 ? 24.165 -21.387 44.934 1.00 86.29 277 ILE B CA 1
ATOM 4258 C C . ILE B 1 293 ? 24.737 -22.202 46.104 1.00 87.50 277 ILE B C 1
ATOM 4259 O O . ILE B 1 293 ? 25.883 -21.926 46.510 1.00 86.94 277 ILE B O 1
ATOM 4264 N N . SER B 1 294 ? 23.979 -23.185 46.602 1.00 86.02 278 SER B N 1
ATOM 4265 C CA . SER B 1 294 ? 24.388 -24.117 47.687 1.00 90.82 278 SER B CA 1
ATOM 4266 C C . SER B 1 294 ? 25.846 -24.554 47.486 1.00 98.30 278 SER B C 1
ATOM 4267 O O . SER B 1 294 ? 26.584 -24.621 48.490 1.00 99.34 278 SER B O 1
ATOM 4270 N N . SER B 1 295 ? 26.226 -24.843 46.236 1.00 103.89 279 SER B N 1
ATOM 4271 C CA . SER B 1 295 ? 27.565 -25.347 45.826 1.00 103.73 279 SER B CA 1
ATOM 4272 C C . SER B 1 295 ? 28.597 -24.211 45.830 1.00 102.56 279 SER B C 1
ATOM 4273 O O . SER B 1 295 ? 29.706 -24.424 46.362 1.00 102.57 279 SER B O 1
ATOM 4276 N N . LEU B 1 296 ? 28.262 -23.055 45.247 1.00 102.26 280 LEU B N 1
ATOM 4277 C CA . LEU B 1 296 ? 29.135 -21.847 45.271 1.00 102.64 280 LEU B CA 1
ATOM 4278 C C . LEU B 1 296 ? 29.409 -21.451 46.727 1.00 99.69 280 LEU B C 1
ATOM 4279 O O . LEU B 1 296 ? 30.571 -21.125 47.035 1.00 101.30 280 LEU B O 1
ATOM 4284 N N . GLN B 1 297 ? 28.384 -21.491 47.586 1.00 97.07 281 GLN B N 1
ATOM 4285 C CA . GLN B 1 297 ? 28.512 -21.226 49.046 1.00 95.64 281 GLN B CA 1
ATOM 4286 C C . GLN B 1 297 ? 29.510 -22.223 49.645 1.00 95.26 281 GLN B C 1
ATOM 4287 O O . GLN B 1 297 ? 30.442 -21.780 50.340 1.00 97.20 281 GLN B O 1
ATOM 4293 N N . ASP B 1 298 ? 29.337 -23.516 49.366 1.00 91.27 282 ASP B N 1
ATOM 4294 C CA . ASP B 1 298 ? 30.267 -24.576 49.833 1.00 91.51 282 ASP B CA 1
ATOM 4295 C C . ASP B 1 298 ? 31.691 -24.197 49.408 1.00 86.17 282 ASP B C 1
ATOM 4296 O O . ASP B 1 298 ? 32.608 -24.398 50.210 1.00 86.01 282 ASP B O 1
ATOM 4301 N N . GLN B 1 299 ? 31.860 -23.628 48.211 1.00 87.25 283 GLN B N 1
ATOM 4302 C CA . GLN B 1 299 ? 33.186 -23.220 47.661 1.00 90.95 283 GLN B CA 1
ATOM 4303 C C . GLN B 1 299 ? 33.607 -21.843 48.207 1.00 86.53 283 GLN B C 1
ATOM 4304 O O . GLN B 1 299 ? 34.566 -21.267 47.653 1.00 78.04 283 GLN B O 1
ATOM 4310 N N . GLY B 1 300 ? 32.927 -21.335 49.243 1.00 83.30 284 GLY B N 1
ATOM 4311 C CA . GLY B 1 300 ? 33.352 -20.165 50.041 1.00 88.31 284 GLY B CA 1
ATOM 4312 C C . GLY B 1 300 ? 33.178 -18.839 49.312 1.00 94.21 284 GLY B C 1
ATOM 4313 O O . GLY B 1 300 ? 33.970 -17.903 49.577 1.00 90.19 284 GLY B O 1
ATOM 4314 N N . VAL B 1 301 ? 32.168 -18.742 48.445 1.00 104.89 285 VAL B N 1
ATOM 4315 C CA . VAL B 1 301 ? 31.858 -17.512 47.658 1.00 111.51 285 VAL B CA 1
ATOM 4316 C C . VAL B 1 301 ? 30.989 -16.590 48.522 1.00 104.28 285 VAL B C 1
ATOM 4317 O O . VAL B 1 301 ? 30.170 -17.105 49.313 1.00 93.47 285 VAL B O 1
ATOM 4321 N N . THR B 1 302 ? 31.202 -15.278 48.390 1.00 103.64 286 THR B N 1
ATOM 4322 C CA . THR B 1 302 ? 30.408 -14.204 49.043 1.00 104.83 286 THR B CA 1
ATOM 4323 C C . THR B 1 302 ? 29.952 -13.176 48.002 1.00 98.94 286 THR B C 1
ATOM 4324 O O . THR B 1 302 ? 28.891 -12.554 48.221 1.00 102.03 286 THR B O 1
ATOM 4328 N N . ARG B 1 303 ? 30.726 -12.998 46.926 1.00 98.10 287 ARG B N 1
ATOM 4329 C CA . ARG B 1 303 ? 30.463 -11.997 45.856 1.00 102.02 287 ARG B CA 1
ATOM 4330 C C . ARG B 1 303 ? 30.291 -12.718 44.513 1.00 96.49 287 ARG B C 1
ATOM 4331 O O . ARG B 1 303 ? 31.057 -13.660 44.232 1.00 92.27 287 ARG B O 1
ATOM 4339 N N . VAL B 1 304 ? 29.309 -12.291 43.722 1.00 96.17 288 VAL B N 1
ATOM 4340 C CA . VAL B 1 304 ? 29.026 -12.840 42.365 1.00 101.23 288 VAL B CA 1
ATOM 4341 C C . VAL B 1 304 ? 28.895 -11.660 41.398 1.00 99.92 288 VAL B C 1
ATOM 4342 O O . VAL B 1 304 ? 28.297 -10.631 41.791 1.00 111.15 288 VAL B O 1
ATOM 4346 N N . CYS B 1 305 ? 29.451 -11.793 40.194 1.00 85.89 289 CYS B N 1
ATOM 4347 C CA . CYS B 1 305 ? 29.286 -10.807 39.099 1.00 80.87 289 CYS B CA 1
ATOM 4348 C C . CYS B 1 305 ? 28.479 -11.442 37.969 1.00 79.32 289 CYS B C 1
ATOM 4349 O O . CYS B 1 305 ? 29.063 -12.239 37.219 1.00 86.26 289 CYS B O 1
ATOM 4352 N N . VAL B 1 306 ? 27.195 -11.101 37.867 1.00 77.46 290 VAL B N 1
ATOM 4353 C CA . VAL B 1 306 ? 26.258 -11.618 36.825 1.00 76.62 290 VAL B CA 1
ATOM 4354 C C . VAL B 1 306 ? 26.497 -10.837 35.532 1.00 71.82 290 VAL B C 1
ATOM 4355 O O . VAL B 1 306 ? 25.949 -9.723 35.395 1.00 70.40 290 VAL B O 1
ATOM 4359 N N . ALA B 1 307 ? 27.278 -11.418 34.620 1.00 70.17 291 ALA B N 1
ATOM 4360 C CA . ALA B 1 307 ? 27.781 -10.763 33.392 1.00 72.27 291 ALA B CA 1
ATOM 4361 C C . ALA B 1 307 ? 26.809 -10.978 32.225 1.00 73.75 291 ALA B C 1
ATOM 4362 O O . ALA B 1 307 ? 26.836 -12.076 31.617 1.00 75.54 291 ALA B O 1
ATOM 4364 N N . GLY B 1 308 ? 26.004 -9.956 31.911 1.00 71.69 292 GLY B N 1
ATOM 4365 C CA . GLY B 1 308 ? 25.173 -9.905 30.690 1.00 69.07 292 GLY B CA 1
ATOM 4366 C C . GLY B 1 308 ? 23.811 -9.271 30.949 1.00 68.11 292 GLY B C 1
ATOM 4367 O O . GLY B 1 308 ? 23.449 -9.033 32.104 1.00 70.20 292 GLY B O 1
ATOM 4368 N N . PRO B 1 309 ? 23.031 -8.979 29.880 1.00 70.22 293 PRO B N 1
ATOM 4369 C CA . PRO B 1 309 ? 21.630 -8.586 30.024 1.00 74.99 293 PRO B CA 1
ATOM 4370 C C . PRO B 1 309 ? 20.870 -9.672 30.799 1.00 78.20 293 PRO B C 1
ATOM 4371 O O . PRO B 1 309 ? 20.520 -10.676 30.209 1.00 76.41 293 PRO B O 1
ATOM 4375 N N . ASP B 1 310 ? 20.694 -9.445 32.106 1.00 83.85 294 ASP B N 1
ATOM 4376 C CA . ASP B 1 310 ? 19.965 -10.326 33.055 1.00 84.44 294 ASP B CA 1
ATOM 4377 C C . ASP B 1 310 ? 18.768 -9.548 33.610 1.00 84.90 294 ASP B C 1
ATOM 4378 O O . ASP B 1 310 ? 18.750 -8.322 33.443 1.00 94.63 294 ASP B O 1
ATOM 4383 N N . SER B 1 311 ? 17.798 -10.241 34.208 1.00 80.85 295 SER B N 1
ATOM 4384 C CA . SER B 1 311 ? 16.645 -9.636 34.928 1.00 77.32 295 SER B CA 1
ATOM 4385 C C . SER B 1 311 ? 16.096 -10.612 35.977 1.00 80.09 295 SER B C 1
ATOM 4386 O O . SER B 1 311 ? 14.966 -10.379 36.465 1.00 83.26 295 SER B O 1
ATOM 4389 N N . LEU B 1 312 ? 16.889 -11.632 36.338 1.00 81.87 296 LEU B N 1
ATOM 4390 C CA . LEU B 1 312 ? 16.427 -12.864 37.030 1.00 80.70 296 LEU B CA 1
ATOM 4391 C C . LEU B 1 312 ? 17.543 -13.424 37.917 1.00 77.41 296 LEU B C 1
ATOM 4392 O O . LEU B 1 312 ? 17.374 -13.445 39.145 1.00 80.14 296 LEU B O 1
ATOM 4397 N N . PHE B 1 313 ? 18.638 -13.881 37.314 1.00 75.11 297 PHE B N 1
ATOM 4398 C CA . PHE B 1 313 ? 19.744 -14.584 38.013 1.00 78.28 297 PHE B CA 1
ATOM 4399 C C . PHE B 1 313 ? 20.460 -13.607 38.962 1.00 78.18 297 PHE B C 1
ATOM 4400 O O . PHE B 1 313 ? 20.944 -14.052 40.034 1.00 63.32 297 PHE B O 1
ATOM 4408 N N . GLY B 1 314 ? 20.491 -12.317 38.594 1.00 83.79 298 GLY B N 1
ATOM 4409 C CA . GLY B 1 314 ? 21.053 -11.218 39.403 1.00 90.57 298 GLY B CA 1
ATOM 4410 C C . GLY B 1 314 ? 20.049 -10.661 40.402 1.00 92.79 298 GLY B C 1
ATOM 4411 O O . GLY B 1 314 ? 20.494 -10.145 41.454 1.00 98.60 298 GLY B O 1
ATOM 4412 N N . ARG B 1 315 ? 18.750 -10.792 40.111 1.00 90.33 299 ARG B N 1
ATOM 4413 C CA . ARG B 1 315 ? 17.638 -10.147 40.862 1.00 88.87 299 ARG B CA 1
ATOM 4414 C C . ARG B 1 315 ? 17.036 -11.116 41.898 1.00 87.86 299 ARG B C 1
ATOM 4415 O O . ARG B 1 315 ? 16.793 -10.680 43.041 1.00 88.77 299 ARG B O 1
ATOM 4423 N N . VAL B 1 316 ? 16.803 -12.377 41.521 1.00 86.36 300 VAL B N 1
ATOM 4424 C CA . VAL B 1 316 ? 16.015 -13.360 42.326 1.00 84.73 300 VAL B CA 1
ATOM 4425 C C . VAL B 1 316 ? 16.699 -13.592 43.677 1.00 81.27 300 VAL B C 1
ATOM 4426 O O . VAL B 1 316 ? 17.928 -13.451 43.760 1.00 79.66 300 VAL B O 1
ATOM 4430 N N . GLY B 1 317 ? 15.902 -13.967 44.679 1.00 82.62 301 GLY B N 1
ATOM 4431 C CA . GLY B 1 317 ? 16.318 -14.187 46.076 1.00 81.23 301 GLY B CA 1
ATOM 4432 C C . GLY B 1 317 ? 17.429 -15.211 46.204 1.00 76.30 301 GLY B C 1
ATOM 4433 O O . GLY B 1 317 ? 18.421 -14.904 46.885 1.00 71.03 301 GLY B O 1
ATOM 4434 N N . THR B 1 318 ? 17.264 -16.381 45.578 1.00 77.46 302 THR B N 1
ATOM 4435 C CA . THR B 1 318 ? 18.209 -17.532 45.645 1.00 79.27 302 THR B CA 1
ATOM 4436 C C . THR B 1 318 ? 19.653 -17.016 45.588 1.00 77.38 302 THR B C 1
ATOM 4437 O O . THR B 1 318 ? 20.490 -17.519 46.366 1.00 74.53 302 THR B O 1
ATOM 4441 N N . THR B 1 319 ? 19.914 -16.053 44.696 1.00 71.87 303 THR B N 1
ATOM 4442 C CA . THR B 1 319 ? 21.217 -15.363 44.522 1.00 71.27 303 THR B CA 1
ATOM 4443 C C . THR B 1 319 ? 21.390 -14.272 45.587 1.00 75.12 303 THR B C 1
ATOM 4444 O O . THR B 1 319 ? 22.397 -14.325 46.326 1.00 75.87 303 THR B O 1
ATOM 4448 N N . THR B 1 320 ? 20.454 -13.315 45.646 1.00 80.09 304 THR B N 1
ATOM 4449 C CA . THR B 1 320 ? 20.580 -12.032 46.398 1.00 77.87 304 THR B CA 1
ATOM 4450 C C . THR B 1 320 ? 20.588 -12.293 47.908 1.00 78.98 304 THR B C 1
ATOM 4451 O O . THR B 1 320 ? 21.174 -11.471 48.630 1.00 79.33 304 THR B O 1
ATOM 4455 N N . ARG B 1 321 ? 19.978 -13.389 48.367 1.00 83.12 305 ARG B N 1
ATOM 4456 C CA . ARG B 1 321 ? 19.972 -13.788 49.801 1.00 86.85 305 ARG B CA 1
ATOM 4457 C C . ARG B 1 321 ? 21.370 -14.268 50.207 1.00 83.11 305 ARG B C 1
ATOM 4458 O O . ARG B 1 321 ? 21.715 -14.107 51.386 1.00 85.94 305 ARG B O 1
ATOM 4466 N N . ALA B 1 322 ? 22.139 -14.830 49.272 1.00 83.04 306 ALA B N 1
ATOM 4467 C CA . ALA B 1 322 ? 23.391 -15.570 49.557 1.00 88.36 306 ALA B CA 1
ATOM 4468 C C . ALA B 1 322 ? 24.629 -14.729 49.221 1.00 87.41 306 ALA B C 1
ATOM 4469 O O . ALA B 1 322 ? 25.659 -14.916 49.900 1.00 82.09 306 ALA B O 1
ATOM 4471 N N . PHE B 1 323 ? 24.555 -13.868 48.202 1.00 87.56 307 PHE B N 1
ATOM 4472 C CA . PHE B 1 323 ? 25.740 -13.176 47.632 1.00 95.15 307 PHE B CA 1
ATOM 4473 C C . PHE B 1 323 ? 25.472 -11.687 47.399 1.00 98.25 307 PHE B C 1
ATOM 4474 O O . PHE B 1 323 ? 24.312 -11.271 47.214 1.00 102.12 307 PHE B O 1
ATOM 4482 N N . GLU B 1 324 ? 26.555 -10.910 47.412 1.00 101.64 308 GLU B N 1
ATOM 4483 C CA . GLU B 1 324 ? 26.586 -9.492 46.979 1.00 101.58 308 GLU B CA 1
ATOM 4484 C C . GLU B 1 324 ? 26.689 -9.497 45.449 1.00 95.32 308 GLU B C 1
ATOM 4485 O O . GLU B 1 324 ? 27.745 -9.907 44.929 1.00 94.71 308 GLU B O 1
ATOM 4491 N N . VAL B 1 325 ? 25.613 -9.112 44.761 1.00 92.68 309 VAL B N 1
ATOM 4492 C CA . VAL B 1 325 ? 25.483 -9.216 43.277 1.00 95.44 309 VAL B CA 1
ATOM 4493 C C . VAL B 1 325 ? 26.128 -7.981 42.633 1.00 95.27 309 VAL B C 1
ATOM 4494 O O . VAL B 1 325 ? 26.061 -6.889 43.237 1.00 90.23 309 VAL B O 1
ATOM 4498 N N . ILE B 1 326 ? 26.737 -8.170 41.458 1.00 94.49 310 ILE B N 1
ATOM 4499 C CA . ILE B 1 326 ? 27.284 -7.087 40.589 1.00 94.73 310 ILE B CA 1
ATOM 4500 C C . ILE B 1 326 ? 26.748 -7.312 39.173 1.00 89.21 310 ILE B C 1
ATOM 4501 O O . ILE B 1 326 ? 27.356 -8.103 38.434 1.00 96.64 310 ILE B O 1
ATOM 4506 N N . ALA B 1 327 ? 25.632 -6.675 38.821 1.00 88.57 311 ALA B N 1
ATOM 4507 C CA . ALA B 1 327 ? 24.966 -6.837 37.508 1.00 93.28 311 ALA B CA 1
ATOM 4508 C C . ALA B 1 327 ? 25.747 -6.063 36.439 1.00 95.20 311 ALA B C 1
ATOM 4509 O O . ALA B 1 327 ? 25.483 -4.863 36.249 1.00 97.20 311 ALA B O 1
ATOM 4511 N N . ALA B 1 328 ? 26.680 -6.728 35.757 1.00 98.01 312 ALA B N 1
ATOM 4512 C CA . ALA B 1 328 ? 27.403 -6.176 34.589 1.00 97.90 312 ALA B CA 1
ATOM 4513 C C . ALA B 1 328 ? 26.444 -6.109 33.392 1.00 96.41 312 ALA B C 1
ATOM 4514 O O . ALA B 1 328 ? 26.673 -6.813 32.396 1.00 91.32 312 ALA B O 1
ATOM 4516 N N . THR B 1 329 ? 25.396 -5.289 33.499 1.00 103.40 313 THR B N 1
ATOM 4517 C CA . THR B 1 329 ? 24.382 -5.059 32.436 1.00 109.74 313 THR B CA 1
ATOM 4518 C C . THR B 1 329 ? 25.003 -4.177 31.358 1.00 104.12 313 THR B C 1
ATOM 4519 O O . THR B 1 329 ? 25.965 -3.467 31.630 1.00 101.38 313 THR B O 1
ATOM 4523 N N . PRO B 1 330 ? 24.492 -4.191 30.106 1.00 108.19 314 PRO B N 1
ATOM 4524 C CA . PRO B 1 330 ? 24.890 -3.196 29.108 1.00 113.36 314 PRO B CA 1
ATOM 4525 C C . PRO B 1 330 ? 24.578 -1.761 29.565 1.00 119.88 314 PRO B C 1
ATOM 4526 O O . PRO B 1 330 ? 25.315 -0.868 29.188 1.00 127.03 314 PRO B O 1
ATOM 4530 N N . ARG B 1 331 ? 23.515 -1.574 30.361 1.00 122.47 315 ARG B N 1
ATOM 4531 C CA . ARG B 1 331 ? 23.143 -0.261 30.963 1.00 115.30 315 ARG B CA 1
ATOM 4532 C C . ARG B 1 331 ? 24.319 0.246 31.809 1.00 109.65 315 ARG B C 1
ATOM 4533 O O . ARG B 1 331 ? 24.702 1.417 31.622 1.00 113.30 315 ARG B O 1
ATOM 4541 N N . LEU B 1 332 ? 24.871 -0.600 32.689 1.00 96.75 316 LEU B N 1
ATOM 4542 C CA . LEU B 1 332 ? 25.974 -0.220 33.615 1.00 94.89 316 LEU B CA 1
ATOM 4543 C C . LEU B 1 332 ? 27.223 0.147 32.802 1.00 106.91 316 LEU B C 1
ATOM 4544 O O . LEU B 1 332 ? 27.934 1.079 33.217 1.00 121.70 316 LEU B O 1
ATOM 4549 N N . ALA B 1 333 ? 27.490 -0.557 31.698 1.00 112.48 317 ALA B N 1
ATOM 4550 C CA . ALA B 1 333 ? 28.668 -0.326 30.822 1.00 108.72 317 ALA B CA 1
ATOM 4551 C C . ALA B 1 333 ? 28.549 1.040 30.134 1.00 104.57 317 ALA B C 1
ATOM 4552 O O . ALA B 1 333 ? 29.596 1.673 29.927 1.00 104.80 317 ALA B O 1
ATOM 4554 N N . LEU B 1 334 ? 27.323 1.455 29.782 1.00 101.26 318 LEU B N 1
ATOM 4555 C CA . LEU B 1 334 ? 26.979 2.812 29.263 1.00 101.13 318 LEU B CA 1
ATOM 4556 C C . LEU B 1 334 ? 26.509 3.708 30.423 1.00 94.22 318 LEU B C 1
ATOM 4557 O O . LEU B 1 334 ? 27.169 4.628 30.923 1.00 81.14 318 LEU B O 1
ATOM 4562 N N . ALA C 2 34 ? -33.473 -20.978 41.636 1.00 101.40 34 ALA C N 1
ATOM 4563 C CA . ALA C 2 34 ? -34.445 -21.464 40.597 1.00 109.34 34 ALA C CA 1
ATOM 4564 C C . ALA C 2 34 ? -34.067 -22.884 40.163 1.00 114.22 34 ALA C C 1
ATOM 4565 O O . ALA C 2 34 ? -34.979 -23.718 39.967 1.00 114.15 34 ALA C O 1
ATOM 4567 N N . LEU C 2 35 ? -32.764 -23.123 39.983 1.00 117.51 35 LEU C N 1
ATOM 4568 C CA . LEU C 2 35 ? -32.166 -24.418 39.566 1.00 112.88 35 LEU C CA 1
ATOM 4569 C C . LEU C 2 35 ? -32.386 -25.462 40.665 1.00 112.63 35 LEU C C 1
ATOM 4570 O O . LEU C 2 35 ? -32.947 -26.546 40.352 1.00 108.11 35 LEU C O 1
ATOM 4575 N N . ALA C 2 36 ? -31.965 -25.136 41.896 1.00 108.86 36 ALA C N 1
ATOM 4576 C CA . ALA C 2 36 ? -32.093 -25.985 43.104 1.00 110.93 36 ALA C CA 1
ATOM 4577 C C . ALA C 2 36 ? -33.514 -26.564 43.188 1.00 112.35 36 ALA C C 1
ATOM 4578 O O . ALA C 2 36 ? -33.636 -27.769 43.505 1.00 101.88 36 ALA C O 1
ATOM 4580 N N . ARG C 2 37 ? -34.535 -25.740 42.903 1.00 117.57 37 ARG C N 1
ATOM 4581 C CA . ARG C 2 37 ? -35.960 -26.162 42.771 1.00 119.23 37 ARG C CA 1
ATOM 4582 C C . ARG C 2 37 ? -36.020 -27.463 41.964 1.00 118.78 37 ARG C C 1
ATOM 4583 O O . ARG C 2 37 ? -36.311 -28.520 42.556 1.00 120.68 37 ARG C O 1
ATOM 4591 N N . ARG C 2 38 ? -35.711 -27.382 40.666 1.00 120.89 38 ARG C N 1
ATOM 4592 C CA . ARG C 2 38 ? -35.932 -28.474 39.678 1.00 123.66 38 ARG C CA 1
ATOM 4593 C C . ARG C 2 38 ? -35.051 -29.682 40.018 1.00 115.89 38 ARG C C 1
ATOM 4594 O O . ARG C 2 38 ? -35.420 -30.802 39.599 1.00 91.75 38 ARG C O 1
ATOM 4602 N N . LEU C 2 39 ? -33.955 -29.476 40.758 1.00 121.75 39 LEU C N 1
ATOM 4603 C CA . LEU C 2 39 ? -33.001 -30.552 41.143 1.00 126.13 39 LEU C CA 1
ATOM 4604 C C . LEU C 2 39 ? -33.553 -31.364 42.323 1.00 128.18 39 LEU C C 1
ATOM 4605 O O . LEU C 2 39 ? -33.642 -32.611 42.184 1.00 115.96 39 LEU C O 1
ATOM 4610 N N . ALA C 2 40 ? -33.905 -30.693 43.427 1.00 129.20 40 ALA C N 1
ATOM 4611 C CA . ALA C 2 40 ? -34.457 -31.322 44.653 1.00 118.42 40 ALA C CA 1
ATOM 4612 C C . ALA C 2 40 ? -35.592 -32.275 44.248 1.00 113.45 40 ALA C C 1
ATOM 4613 O O . ALA C 2 40 ? -36.433 -31.866 43.419 1.00 105.55 40 ALA C O 1
ATOM 4615 N N . GLY C 2 41 ? -35.584 -33.508 44.769 1.00 115.20 41 GLY C N 1
ATOM 4616 C CA . GLY C 2 41 ? -36.525 -34.578 44.381 1.00 118.47 41 GLY C CA 1
ATOM 4617 C C . GLY C 2 41 ? -35.836 -35.730 43.665 1.00 117.83 41 GLY C C 1
ATOM 4618 O O . GLY C 2 41 ? -36.372 -36.862 43.735 1.00 101.46 41 GLY C O 1
ATOM 4619 N N . LEU C 2 42 ? -34.704 -35.455 43.000 1.00 119.15 42 LEU C N 1
ATOM 4620 C CA . LEU C 2 42 ? -33.907 -36.440 42.213 1.00 114.08 42 LEU C CA 1
ATOM 4621 C C . LEU C 2 42 ? -32.727 -36.936 43.055 1.00 105.00 42 LEU C C 1
ATOM 4622 O O . LEU C 2 42 ? -32.276 -36.184 43.944 1.00 100.60 42 LEU C O 1
ATOM 4627 N N . SER C 2 43 ? -32.259 -38.160 42.780 1.00 97.68 43 SER C N 1
ATOM 4628 C CA . SER C 2 43 ? -31.034 -38.765 43.369 1.00 100.34 43 SER C CA 1
ATOM 4629 C C . SER C 2 43 ? -29.838 -37.878 43.037 1.00 104.38 43 SER C C 1
ATOM 4630 O O . SER C 2 43 ? -29.872 -37.149 42.048 1.00 102.14 43 SER C O 1
ATOM 4633 N N . PRO C 2 44 ? -28.739 -37.909 43.827 1.00 110.41 44 PRO C N 1
ATOM 4634 C CA . PRO C 2 44 ? -27.498 -37.248 43.417 1.00 113.45 44 PRO C CA 1
ATOM 4635 C C . PRO C 2 44 ? -27.085 -37.611 41.977 1.00 114.61 44 PRO C C 1
ATOM 4636 O O . PRO C 2 44 ? -26.633 -36.731 41.271 1.00 118.42 44 PRO C O 1
ATOM 4640 N N . ALA C 2 45 ? -27.272 -38.879 41.582 1.00 111.03 45 ALA C N 1
ATOM 4641 C CA . ALA C 2 45 ? -26.891 -39.453 40.268 1.00 105.36 45 ALA C CA 1
ATOM 4642 C C . ALA C 2 45 ? -27.832 -38.956 39.163 1.00 102.09 45 ALA C C 1
ATOM 4643 O O . ALA C 2 45 ? -27.355 -38.755 38.026 1.00 105.10 45 ALA C O 1
ATOM 4645 N N . GLU C 2 46 ? -29.122 -38.797 39.470 1.00 96.11 46 GLU C N 1
ATOM 4646 C CA . GLU C 2 46 ? -30.127 -38.224 38.532 1.00 98.16 46 GLU C CA 1
ATOM 4647 C C . GLU C 2 46 ? -29.813 -36.736 38.297 1.00 93.77 46 GLU C C 1
ATOM 4648 O O . GLU C 2 46 ? -30.104 -36.235 37.189 1.00 83.83 46 GLU C O 1
ATOM 4654 N N . GLN C 2 47 ? -29.259 -36.059 39.311 1.00 88.59 47 GLN C N 1
ATOM 4655 C CA . GLN C 2 47 ? -28.826 -34.636 39.246 1.00 84.34 47 GLN C CA 1
ATOM 4656 C C . GLN C 2 47 ? -27.573 -34.538 38.378 1.00 81.64 47 GLN C C 1
ATOM 4657 O O . GLN C 2 47 ? -27.506 -33.615 37.551 1.00 78.43 47 GLN C O 1
ATOM 4663 N N . GLU C 2 48 ? -26.619 -35.448 38.588 1.00 86.40 48 GLU C N 1
ATOM 4664 C CA . GLU C 2 48 ? -25.481 -35.689 37.664 1.00 93.54 48 GLU C CA 1
ATOM 4665 C C . GLU C 2 48 ? -26.046 -35.803 36.245 1.00 95.10 48 GLU C C 1
ATOM 4666 O O . GLU C 2 48 ? -25.756 -34.904 35.424 1.00 90.20 48 GLU C O 1
ATOM 4672 N N . GLN C 2 49 ? -26.859 -36.841 35.993 1.00 103.02 49 GLN C N 1
ATOM 4673 C CA . GLN C 2 49 ? -27.453 -37.122 34.657 1.00 112.77 49 GLN C CA 1
ATOM 4674 C C . GLN C 2 49 ? -28.009 -35.814 34.084 1.00 114.04 49 GLN C C 1
ATOM 4675 O O . GLN C 2 49 ? -27.614 -35.455 32.958 1.00 124.22 49 GLN C O 1
ATOM 4681 N N . HIS C 2 50 ? -28.878 -35.127 34.835 1.00 105.88 50 HIS C N 1
ATOM 4682 C CA . HIS C 2 50 ? -29.626 -33.936 34.355 1.00 96.52 50 HIS C CA 1
ATOM 4683 C C . HIS C 2 50 ? -28.633 -32.843 33.951 1.00 90.57 50 HIS C C 1
ATOM 4684 O O . HIS C 2 50 ? -28.743 -32.357 32.807 1.00 89.32 50 HIS C O 1
ATOM 4691 N N . LEU C 2 51 ? -27.700 -32.490 34.846 1.00 84.54 51 LEU C N 1
ATOM 4692 C CA . LEU C 2 51 ? -26.710 -31.397 34.631 1.00 81.41 51 LEU C CA 1
ATOM 4693 C C . LEU C 2 51 ? -25.799 -31.771 33.452 1.00 77.47 51 LEU C C 1
ATOM 4694 O O . LEU C 2 51 ? -25.648 -30.931 32.525 1.00 81.64 51 LEU C O 1
ATOM 4699 N N . VAL C 2 52 ? -25.233 -32.985 33.476 1.00 69.09 52 VAL C N 1
ATOM 4700 C CA . VAL C 2 52 ? -24.321 -33.498 32.411 1.00 64.04 52 VAL C CA 1
ATOM 4701 C C . VAL C 2 52 ? -25.057 -33.430 31.073 1.00 65.75 52 VAL C C 1
ATOM 4702 O O . VAL C 2 52 ? -24.415 -33.098 30.070 1.00 66.80 52 VAL C O 1
ATOM 4706 N N . ASP C 2 53 ? -26.353 -33.746 31.071 1.00 72.08 53 ASP C N 1
ATOM 4707 C CA . ASP C 2 53 ? -27.213 -33.717 29.861 1.00 74.35 53 ASP C CA 1
ATOM 4708 C C . ASP C 2 53 ? -27.273 -32.277 29.343 1.00 70.90 53 ASP C C 1
ATOM 4709 O O . ASP C 2 53 ? -27.052 -32.107 28.143 1.00 72.21 53 ASP C O 1
ATOM 4714 N N . MET C 2 54 ? -27.533 -31.289 30.213 1.00 68.58 54 MET C N 1
ATOM 4715 C CA . MET C 2 54 ? -27.678 -29.853 29.825 1.00 66.99 54 MET C CA 1
ATOM 4716 C C . MET C 2 54 ? -26.334 -29.313 29.314 1.00 60.86 54 MET C C 1
ATOM 4717 O O . MET C 2 54 ? -26.304 -28.728 28.201 1.00 62.42 54 MET C O 1
ATOM 4722 N N . VAL C 2 55 ? -25.260 -29.524 30.076 1.00 56.20 55 VAL C N 1
ATOM 4723 C CA . VAL C 2 55 ? -23.889 -29.049 29.729 1.00 55.92 55 VAL C CA 1
ATOM 4724 C C . VAL C 2 55 ? -23.485 -29.678 28.390 1.00 61.15 55 VAL C C 1
ATOM 4725 O O . VAL C 2 55 ? -22.726 -29.039 27.641 1.00 65.86 55 VAL C O 1
ATOM 4729 N N . HIS C 2 56 ? -23.981 -30.884 28.100 1.00 66.19 56 HIS C N 1
ATOM 4730 C CA . HIS C 2 56 ? -23.822 -31.555 26.784 1.00 71.10 56 HIS C CA 1
ATOM 4731 C C . HIS C 2 56 ? -24.600 -30.776 25.714 1.00 75.96 56 HIS C C 1
ATOM 4732 O O . HIS C 2 56 ? -24.011 -30.501 24.653 1.00 84.45 56 HIS C O 1
ATOM 4739 N N . ARG C 2 57 ? -25.865 -30.433 25.980 1.00 76.90 57 ARG C N 1
ATOM 4740 C CA . ARG C 2 57 ? -26.770 -29.768 25.002 1.00 76.67 57 ARG C CA 1
ATOM 4741 C C . ARG C 2 57 ? -26.095 -28.500 24.474 1.00 76.66 57 ARG C C 1
ATOM 4742 O O . ARG C 2 57 ? -26.120 -28.284 23.242 1.00 85.20 57 ARG C O 1
ATOM 4750 N N . HIS C 2 58 ? -25.512 -27.704 25.374 1.00 69.84 58 HIS C N 1
ATOM 4751 C CA . HIS C 2 58 ? -24.851 -26.410 25.054 1.00 66.86 58 HIS C CA 1
ATOM 4752 C C . HIS C 2 58 ? -23.439 -26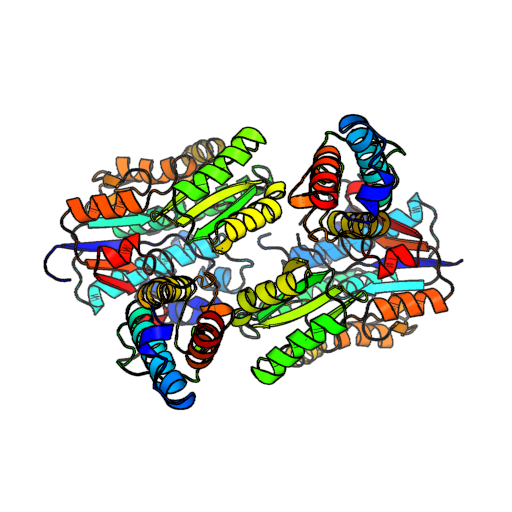.633 24.497 1.00 65.26 58 HIS C C 1
ATOM 4753 O O . HIS C 2 58 ? -22.955 -25.738 23.771 1.00 65.48 58 HIS C O 1
ATOM 4760 N N . THR C 2 59 ? -22.790 -27.754 24.834 1.00 63.27 59 THR C N 1
ATOM 4761 C CA . THR C 2 59 ? -21.432 -28.094 24.337 1.00 61.94 59 THR C CA 1
ATOM 4762 C C . THR C 2 59 ? -21.518 -28.466 22.860 1.00 63.94 59 THR C C 1
ATOM 4763 O O . THR C 2 59 ? -20.604 -28.084 22.117 1.00 64.81 59 THR C O 1
ATOM 4767 N N . VAL C 2 60 ? -22.563 -29.188 22.452 1.00 69.72 60 VAL C N 1
ATOM 4768 C CA . VAL C 2 60 ? -22.770 -29.551 21.018 1.00 73.73 60 VAL C CA 1
ATOM 4769 C C . VAL C 2 60 ? -23.187 -28.282 20.275 1.00 71.21 60 VAL C C 1
ATOM 4770 O O . VAL C 2 60 ? -22.621 -28.051 19.199 1.00 68.51 60 VAL C O 1
ATOM 4774 N N . ALA C 2 61 ? -24.078 -27.474 20.865 1.00 69.94 61 ALA C N 1
ATOM 4775 C CA . ALA C 2 61 ? -24.549 -26.174 20.321 1.00 73.48 61 ALA C CA 1
ATOM 4776 C C . ALA C 2 61 ? -23.351 -25.250 20.051 1.00 70.83 61 ALA C C 1
ATOM 4777 O O . ALA C 2 61 ? -23.220 -24.762 18.912 1.00 72.52 61 ALA C O 1
ATOM 4779 N N . ALA C 2 62 ? -22.524 -25.017 21.073 1.00 66.37 62 ALA C N 1
ATOM 4780 C CA . ALA C 2 62 ? -21.264 -24.246 20.997 1.00 66.06 62 ALA C CA 1
ATOM 4781 C C . ALA C 2 62 ? -20.303 -24.884 19.984 1.00 66.08 62 ALA C C 1
ATOM 4782 O O . ALA C 2 62 ? -19.575 -24.142 19.314 1.00 69.10 62 ALA C O 1
ATOM 4784 N N . LEU C 2 63 ? -20.303 -26.210 19.860 1.00 68.94 63 LEU C N 1
ATOM 4785 C CA . LEU C 2 63 ? -19.381 -26.956 18.960 1.00 71.77 63 LEU C CA 1
ATOM 4786 C C . LEU C 2 63 ? -19.885 -26.907 17.505 1.00 77.04 63 LEU C C 1
ATOM 4787 O O . LEU C 2 63 ? -19.058 -27.154 16.599 1.00 71.48 63 LEU C O 1
ATOM 4792 N N . GLN C 2 64 ? -21.171 -26.583 17.283 1.00 86.18 64 GLN C N 1
ATOM 4793 C CA . GLN C 2 64 ? -21.794 -26.478 15.927 1.00 88.51 64 GLN C CA 1
ATOM 4794 C C . GLN C 2 64 ? -21.316 -25.188 15.247 1.00 89.86 64 GLN C C 1
ATOM 4795 O O . GLN C 2 64 ? -21.151 -25.206 14.013 1.00 91.40 64 GLN C O 1
ATOM 4801 N N . ALA C 2 65 ? -21.124 -24.109 16.014 1.00 85.01 65 ALA C N 1
ATOM 4802 C CA . ALA C 2 65 ? -20.641 -22.799 15.515 1.00 89.31 65 ALA C CA 1
ATOM 4803 C C . ALA C 2 65 ? -19.243 -22.958 14.896 1.00 92.24 65 ALA C C 1
ATOM 4804 O O . ALA C 2 65 ? -18.970 -22.273 13.894 1.00 101.65 65 ALA C O 1
ATOM 4806 N N . VAL C 2 66 ? -18.398 -23.831 15.460 1.00 91.62 66 VAL C N 1
ATOM 4807 C CA . VAL C 2 66 ? -16.963 -23.985 15.062 1.00 89.26 66 VAL C CA 1
ATOM 4808 C C . VAL C 2 66 ? -16.909 -24.726 13.724 1.00 93.59 66 VAL C C 1
ATOM 4809 O O . VAL C 2 66 ? -16.358 -24.153 12.769 1.00 97.68 66 VAL C O 1
ATOM 4813 N N . ALA C 2 67 ? -17.440 -25.955 13.682 1.00 101.40 67 ALA C N 1
ATOM 4814 C CA . ALA C 2 67 ? -17.558 -26.810 12.473 1.00 103.52 67 ALA C CA 1
ATOM 4815 C C . ALA C 2 67 ? -18.858 -27.609 12.553 1.00 112.54 67 ALA C C 1
ATOM 4816 O O . ALA C 2 67 ? -18.901 -28.623 13.247 1.00 122.09 67 ALA C O 1
ATOM 4818 N N . PRO C 2 68 ? -19.950 -27.184 11.864 1.00 114.09 68 PRO C N 1
ATOM 4819 C CA . PRO C 2 68 ? -21.220 -27.928 11.860 1.00 110.41 68 PRO C CA 1
ATOM 4820 C C . PRO C 2 68 ? -21.117 -29.424 11.505 1.00 100.02 68 PRO C C 1
ATOM 4821 O O . PRO C 2 68 ? -22.092 -30.125 11.657 1.00 82.55 68 PRO C O 1
ATOM 4825 N N . LEU C 2 69 ? -19.939 -29.860 11.045 1.00 103.94 69 LEU C N 1
ATOM 4826 C CA . LEU C 2 69 ? -19.571 -31.266 10.719 1.00 106.55 69 LEU C CA 1
ATOM 4827 C C . LEU C 2 69 ? -19.676 -32.173 11.960 1.00 113.99 69 LEU C C 1
ATOM 4828 O O . LEU C 2 69 ? -19.801 -33.396 11.756 1.00 111.89 69 LEU C O 1
ATOM 4833 N N . THR C 2 70 ? -19.610 -31.627 13.186 1.00 119.01 70 THR C N 1
ATOM 4834 C CA . THR C 2 70 ? -19.614 -32.423 14.452 1.00 113.72 70 THR C CA 1
ATOM 4835 C C . THR C 2 70 ? -21.019 -32.972 14.701 1.00 112.05 70 THR C C 1
ATOM 4836 O O . THR C 2 70 ? -22.010 -32.287 14.437 1.00 106.38 70 THR C O 1
ATOM 4840 N N . PRO C 2 71 ? -21.138 -34.218 15.224 1.00 109.74 71 PRO C N 1
ATOM 4841 C CA . PRO C 2 71 ? -22.439 -34.856 15.443 1.00 105.42 71 PRO C CA 1
ATOM 4842 C C . PRO C 2 71 ? -23.337 -34.137 16.465 1.00 97.83 71 PRO C C 1
ATOM 4843 O O . PRO C 2 71 ? -22.909 -33.165 17.056 1.00 96.17 71 PRO C O 1
ATOM 4847 N N . ASP C 2 72 ? -24.568 -34.628 16.634 1.00 92.99 72 ASP C N 1
ATOM 4848 C CA . ASP C 2 72 ? -25.573 -34.056 17.569 1.00 90.76 72 ASP C CA 1
ATOM 4849 C C . ASP C 2 72 ? -25.250 -34.480 19.008 1.00 84.83 72 ASP C C 1
ATOM 4850 O O . ASP C 2 72 ? -25.690 -33.765 19.925 1.00 86.13 72 ASP C O 1
ATOM 4855 N N . GLN C 2 73 ? -24.517 -35.586 19.193 1.00 79.78 73 GLN C N 1
ATOM 4856 C CA . GLN C 2 73 ? -24.096 -36.119 20.522 1.00 75.60 73 GLN C CA 1
ATOM 4857 C C . GLN C 2 73 ? -22.568 -36.173 20.564 1.00 76.21 73 GLN C C 1
ATOM 4858 O O . GLN C 2 73 ? -21.959 -36.167 19.483 1.00 78.29 73 GLN C O 1
ATOM 4864 N N . VAL C 2 74 ? -21.973 -36.222 21.761 1.00 78.85 74 VAL C N 1
ATOM 4865 C CA . VAL C 2 74 ? -20.500 -36.060 21.980 1.00 80.37 74 VAL C CA 1
ATOM 4866 C C . VAL C 2 74 ? -20.118 -36.716 23.311 1.00 75.58 74 VAL C C 1
ATOM 4867 O O . VAL C 2 74 ? -20.944 -36.660 24.245 1.00 76.46 74 VAL C O 1
ATOM 4871 N N . ASP C 2 75 ? -18.909 -37.282 23.395 1.00 70.46 75 ASP C N 1
ATOM 4872 C CA . ASP C 2 75 ? -18.427 -38.035 24.586 1.00 70.68 75 ASP C CA 1
ATOM 4873 C C . ASP C 2 75 ? -18.127 -37.036 25.708 1.00 68.25 75 ASP C C 1
ATOM 4874 O O . ASP C 2 75 ? -17.114 -36.313 25.589 1.00 66.59 75 ASP C O 1
ATOM 4879 N N . VAL C 2 76 ? -18.944 -37.041 26.769 1.00 62.37 76 VAL C N 1
ATOM 4880 C CA . VAL C 2 76 ? -18.960 -35.969 27.810 1.00 58.85 76 VAL C CA 1
ATOM 4881 C C . VAL C 2 76 ? -17.746 -36.101 28.735 1.00 60.50 76 VAL C C 1
ATOM 4882 O O . VAL C 2 76 ? -17.650 -35.281 29.664 1.00 65.93 76 VAL C O 1
ATOM 4886 N N . GLN C 2 77 ? -16.857 -37.072 28.514 1.00 61.84 77 GLN C N 1
ATOM 4887 C CA . GLN C 2 77 ? -15.683 -37.288 29.402 1.00 66.40 77 GLN C CA 1
ATOM 4888 C C . GLN C 2 77 ? -14.428 -36.721 28.728 1.00 64.95 77 GLN C C 1
ATOM 4889 O O . GLN C 2 77 ? -13.381 -36.651 29.405 1.00 57.71 77 GLN C O 1
ATOM 4895 N N . ARG C 2 78 ? -14.534 -36.312 27.458 1.00 68.66 78 ARG C N 1
ATOM 4896 C CA . ARG C 2 78 ? -13.385 -35.817 26.654 1.00 77.54 78 ARG C CA 1
ATOM 4897 C C . ARG C 2 78 ? -13.271 -34.302 26.813 1.00 70.83 78 ARG C C 1
ATOM 4898 O O . ARG C 2 78 ? -14.260 -33.586 26.675 1.00 66.90 78 ARG C O 1
ATOM 4906 N N . PRO C 2 79 ? -12.066 -33.764 27.112 1.00 65.33 79 PRO C N 1
ATOM 4907 C CA . PRO C 2 79 ? -11.904 -32.328 27.329 1.00 65.31 79 PRO C CA 1
ATOM 4908 C C . PRO C 2 79 ? -12.372 -31.512 26.111 1.00 69.25 79 PRO C C 1
ATOM 4909 O O . PRO C 2 79 ? -12.307 -32.021 25.003 1.00 72.97 79 PRO C O 1
ATOM 4913 N N . PHE C 2 80 ? -12.856 -30.286 26.353 1.00 65.49 80 PHE C N 1
ATOM 4914 C CA . PHE C 2 80 ? -13.520 -29.407 25.349 1.00 57.88 80 PHE C CA 1
ATOM 4915 C C . PHE C 2 80 ? -12.562 -29.122 24.187 1.00 56.72 80 PHE C C 1
ATOM 4916 O O . PHE C 2 80 ? -12.959 -29.246 23.010 1.00 60.48 80 PHE C O 1
ATOM 4924 N N . LEU C 2 81 ? -11.326 -28.745 24.509 1.00 53.45 81 LEU C N 1
ATOM 4925 C CA . LEU C 2 81 ? -10.323 -28.330 23.494 1.00 52.87 81 LEU C CA 1
ATOM 4926 C C . LEU C 2 81 ? -10.050 -29.520 22.570 1.00 54.18 81 LEU C C 1
ATOM 4927 O O . LEU C 2 81 ? -9.840 -29.294 21.367 1.00 55.76 81 LEU C O 1
ATOM 4932 N N . GLU C 2 82 ? -10.097 -30.738 23.116 1.00 57.15 82 GLU C N 1
ATOM 4933 C CA . GLU C 2 82 ? -9.916 -32.010 22.370 1.00 60.75 82 GLU C CA 1
ATOM 4934 C C . GLU C 2 82 ? -11.080 -32.168 21.384 1.00 58.68 82 GLU C C 1
ATOM 4935 O O . GLU C 2 82 ? -10.824 -32.565 20.236 1.00 58.23 82 GLU C O 1
ATOM 4941 N N . LEU C 2 83 ? -12.303 -31.842 21.815 1.00 60.12 83 LEU C N 1
ATOM 4942 C CA . LEU C 2 83 ? -13.541 -31.950 20.992 1.00 63.13 83 LEU C CA 1
ATOM 4943 C C . LEU C 2 83 ? -13.544 -30.876 19.898 1.00 64.28 83 LEU C C 1
ATOM 4944 O O . LEU C 2 83 ? -14.302 -31.049 18.916 1.00 65.23 83 LEU C O 1
ATOM 4949 N N . GLY C 2 84 ? -12.776 -29.796 20.085 1.00 62.70 84 GLY C N 1
ATOM 4950 C CA . GLY C 2 84 ? -12.583 -28.737 19.077 1.00 61.88 84 GLY C CA 1
ATOM 4951 C C . GLY C 2 84 ? -13.151 -27.397 19.505 1.00 60.78 84 GLY C C 1
ATOM 4952 O O . GLY C 2 84 ? -13.581 -26.633 18.631 1.00 65.28 84 GLY C O 1
ATOM 4953 N N . PHE C 2 85 ? -13.150 -27.104 20.800 1.00 58.01 85 PHE C N 1
ATOM 4954 C CA . PHE C 2 85 ? -13.375 -25.734 21.327 1.00 58.46 85 PHE C CA 1
ATOM 4955 C C . PHE C 2 85 ? -12.163 -24.857 20.969 1.00 57.66 85 PHE C C 1
ATOM 4956 O O . PHE C 2 85 ? -11.034 -25.391 20.913 1.00 56.04 85 PHE C O 1
ATOM 4964 N N . ASP C 2 86 ? -12.405 -23.566 20.708 1.00 52.79 86 ASP C N 1
ATOM 4965 C CA . ASP C 2 86 ? -11.389 -22.483 20.767 1.00 50.54 86 ASP C CA 1
ATOM 4966 C C . ASP C 2 86 ? -11.835 -21.498 21.853 1.00 53.12 86 ASP C C 1
ATOM 4967 O O . ASP C 2 86 ? -12.872 -21.783 22.502 1.00 53.37 86 ASP C O 1
ATOM 4972 N N . SER C 2 87 ? -11.094 -20.398 22.050 1.00 54.69 87 SER C N 1
ATOM 4973 C CA . SER C 2 87 ? -11.322 -19.400 23.134 1.00 51.68 87 SER C CA 1
ATOM 4974 C C . SER C 2 87 ? -12.747 -18.870 23.039 1.00 51.44 87 SER C C 1
ATOM 4975 O O . SER C 2 87 ? -13.349 -18.592 24.077 1.00 52.99 87 SER C O 1
ATOM 4978 N N . LEU C 2 88 ? -13.251 -18.718 21.821 1.00 53.78 88 LEU C N 1
ATOM 4979 C CA . LEU C 2 88 ? -14.544 -18.035 21.574 1.00 59.57 88 LEU C CA 1
ATOM 4980 C C . LEU C 2 88 ? -15.706 -19.000 21.819 1.00 60.88 88 LEU C C 1
ATOM 4981 O O . LEU C 2 88 ? -16.766 -18.513 22.232 1.00 61.19 88 LEU C O 1
ATOM 4986 N N . ALA C 2 89 ? -15.526 -20.305 21.599 1.00 61.49 89 ALA C N 1
ATOM 4987 C CA . ALA C 2 89 ? -16.537 -21.334 21.947 1.00 62.35 89 ALA C CA 1
ATOM 4988 C C . ALA C 2 89 ? -16.661 -21.403 23.476 1.00 64.19 89 ALA C C 1
ATOM 4989 O O . ALA C 2 89 ? -17.806 -21.416 23.974 1.00 63.13 89 ALA C O 1
ATOM 4991 N N . ALA C 2 90 ? -15.524 -21.405 24.187 1.00 62.81 90 ALA C N 1
ATOM 4992 C CA . ALA C 2 90 ? -15.438 -21.455 25.669 1.00 62.28 90 ALA C CA 1
ATOM 4993 C C . ALA C 2 90 ? -16.323 -20.367 26.287 1.00 62.94 90 ALA C C 1
ATOM 4994 O O . ALA C 2 90 ? -17.091 -20.666 27.228 1.00 60.79 90 ALA C O 1
ATOM 4996 N N . VAL C 2 91 ? -16.197 -19.147 25.763 1.00 62.67 91 VAL C N 1
ATOM 4997 C CA . VAL C 2 91 ? -16.942 -17.930 26.199 1.00 64.99 91 VAL C CA 1
ATOM 4998 C C . VAL C 2 91 ? -18.409 -18.047 25.759 1.00 64.53 91 VAL C C 1
ATOM 4999 O O . VAL C 2 91 ? -19.296 -17.499 26.458 1.00 61.69 91 VAL C O 1
ATOM 5003 N N . ASP C 2 92 ? -18.648 -18.725 24.635 1.00 62.36 92 ASP C N 1
ATOM 5004 C CA . ASP C 2 92 ? -19.996 -18.993 24.072 1.00 62.47 92 ASP C CA 1
ATOM 5005 C C . ASP C 2 92 ? -20.714 -19.970 25.011 1.00 60.67 92 ASP C C 1
ATOM 5006 O O . ASP C 2 92 ? -21.843 -19.664 25.423 1.00 63.27 92 ASP C O 1
ATOM 5011 N N . LEU C 2 93 ? -20.073 -21.085 25.369 1.00 55.93 93 LEU C N 1
ATOM 5012 C CA . LEU C 2 93 ? -20.641 -22.066 26.331 1.00 54.19 93 LEU C CA 1
ATOM 5013 C C . LEU C 2 93 ? -21.014 -21.319 27.614 1.00 55.17 93 LEU C C 1
ATOM 5014 O O . LEU C 2 93 ? -22.171 -21.463 28.066 1.00 56.18 93 LEU C O 1
ATOM 5019 N N . HIS C 2 94 ? -20.076 -20.534 28.155 1.00 54.22 94 HIS C N 1
ATOM 5020 C CA . HIS C 2 94 ? -20.226 -19.797 29.439 1.00 54.60 94 HIS C CA 1
ATOM 5021 C C . HIS C 2 94 ? -21.473 -18.908 29.425 1.00 58.65 94 HIS C C 1
ATOM 5022 O O . HIS C 2 94 ? -22.089 -18.760 30.493 1.00 60.27 94 HIS C O 1
ATOM 5029 N N . LYS C 2 95 ? -21.808 -18.301 28.282 1.00 65.29 95 LYS C N 1
ATOM 5030 C CA . LYS C 2 95 ? -23.043 -17.482 28.133 1.00 68.86 95 LYS C CA 1
ATOM 5031 C C . LYS C 2 95 ? -24.261 -18.402 28.277 1.00 64.36 95 LYS C C 1
ATOM 5032 O O . LYS C 2 95 ? -25.114 -18.122 29.138 1.00 67.12 95 LYS C O 1
ATOM 5038 N N . ARG C 2 96 ? -24.313 -19.464 27.473 1.00 59.83 96 ARG C N 1
ATOM 5039 C CA . ARG C 2 96 ? -25.432 -20.438 27.427 1.00 61.65 96 ARG C CA 1
ATOM 5040 C C . ARG C 2 96 ? -25.707 -20.993 28.824 1.00 65.19 96 ARG C C 1
ATOM 5041 O O . ARG C 2 96 ? -26.896 -21.156 29.168 1.00 67.32 96 ARG C O 1
ATOM 5049 N N . LEU C 2 97 ? -24.646 -21.308 29.572 1.00 65.23 97 LEU C N 1
ATOM 5050 C CA . LEU C 2 97 ? -24.738 -21.973 30.897 1.00 66.31 97 LEU C CA 1
ATOM 5051 C C . LEU C 2 97 ? -25.141 -20.944 31.954 1.00 68.50 97 LEU C C 1
ATOM 5052 O O . LEU C 2 97 ? -26.050 -21.250 32.750 1.00 68.30 97 LEU C O 1
ATOM 5057 N N . THR C 2 98 ? -24.489 -19.776 31.949 1.00 72.56 98 THR C N 1
ATOM 5058 C CA . THR C 2 98 ? -24.894 -18.583 32.739 1.00 73.56 98 THR C CA 1
ATOM 5059 C C . THR C 2 98 ? -26.378 -18.316 32.458 1.00 74.34 98 THR C C 1
ATOM 5060 O O . THR C 2 98 ? -27.132 -18.123 33.436 1.00 75.11 98 THR C O 1
ATOM 5064 N N . GLY C 2 99 ? -26.758 -18.347 31.174 1.00 71.15 99 GLY C N 1
ATOM 5065 C CA . GLY C 2 99 ? -28.143 -18.261 30.668 1.00 70.90 99 GLY C CA 1
ATOM 5066 C C . GLY C 2 99 ? -29.098 -19.191 31.398 1.00 73.41 99 GLY C C 1
ATOM 5067 O O . GLY C 2 99 ? -29.940 -18.676 32.153 1.00 78.66 99 GLY C O 1
ATOM 5068 N N . GLU C 2 100 ? -28.977 -20.510 31.201 1.00 76.48 100 GLU C N 1
ATOM 5069 C CA . GLU C 2 100 ? -29.938 -21.516 31.741 1.00 74.79 100 GLU C CA 1
ATOM 5070 C C . GLU C 2 100 ? -29.854 -21.567 33.269 1.00 71.06 100 GLU C C 1
ATOM 5071 O O . GLU C 2 100 ? -30.913 -21.506 33.897 1.00 77.10 100 GLU C O 1
ATOM 5077 N N . THR C 2 101 ? -28.655 -21.672 33.846 1.00 69.47 101 THR C N 1
ATOM 5078 C CA . THR C 2 101 ? -28.456 -21.917 35.303 1.00 69.52 101 THR C CA 1
ATOM 5079 C C . THR C 2 101 ? -28.753 -20.660 36.131 1.00 69.47 101 THR C C 1
ATOM 5080 O O . THR C 2 101 ? -29.047 -20.822 37.331 1.00 64.01 101 THR C O 1
ATOM 5084 N N . GLY C 2 102 ? -28.648 -19.471 35.524 1.00 69.89 102 GLY C N 1
ATOM 5085 C CA . GLY C 2 102 ? -28.774 -18.160 36.195 1.00 66.66 102 GLY C CA 1
ATOM 5086 C C . GLY C 2 102 ? -27.757 -17.984 37.314 1.00 66.14 102 GLY C C 1
ATOM 5087 O O . GLY C 2 102 ? -28.075 -17.274 38.279 1.00 66.73 102 GLY C O 1
ATOM 5088 N N . LEU C 2 103 ? -26.572 -18.590 37.193 1.00 67.59 103 LEU C N 1
ATOM 5089 C CA . LEU C 2 103 ? -25.544 -18.648 38.272 1.00 66.05 103 LEU C CA 1
ATOM 5090 C C . LEU C 2 103 ? -24.351 -17.748 37.935 1.00 65.51 103 LEU C C 1
ATOM 5091 O O . LEU C 2 103 ? -24.215 -17.357 36.747 1.00 63.74 103 LEU C O 1
ATOM 5096 N N . GLU C 2 104 ? -23.525 -17.449 38.947 1.00 69.04 104 GLU C N 1
ATOM 5097 C CA . GLU C 2 104 ? -22.189 -16.810 38.784 1.00 74.35 104 GLU C CA 1
ATOM 5098 C C . GLU C 2 104 ? -21.173 -17.884 38.392 1.00 71.89 104 GLU C C 1
ATOM 5099 O O . GLU C 2 104 ? -20.636 -18.543 39.303 1.00 72.67 104 GLU C O 1
ATOM 5105 N N . LEU C 2 105 ? -20.945 -18.056 37.084 1.00 65.74 105 LEU C N 1
ATOM 5106 C CA . LEU C 2 105 ? -19.868 -18.909 36.519 1.00 58.18 105 LEU C CA 1
ATOM 5107 C C . LEU C 2 105 ? -18.746 -18.001 36.052 1.00 51.28 105 LEU C C 1
ATOM 5108 O O . LEU C 2 105 ? -19.012 -16.990 35.415 1.00 46.28 105 LEU C O 1
ATOM 5113 N N . PRO C 2 106 ? -17.473 -18.353 36.328 1.00 48.05 106 PRO C N 1
ATOM 5114 C CA . PRO C 2 106 ? -16.344 -17.585 35.810 1.00 49.24 106 PRO C CA 1
ATOM 5115 C C . PRO C 2 106 ? -16.243 -17.747 34.286 1.00 48.72 106 PRO C C 1
ATOM 5116 O O . PRO C 2 106 ? -16.412 -18.848 33.842 1.00 49.22 106 PRO C O 1
ATOM 5120 N N . VAL C 2 107 ? -15.959 -16.674 33.539 1.00 50.62 107 VAL C N 1
ATOM 5121 C CA . VAL C 2 107 ? -15.843 -16.675 32.040 1.00 53.26 107 VAL C CA 1
ATOM 5122 C C . VAL C 2 107 ? -15.027 -17.891 31.586 1.00 54.19 107 VAL C C 1
ATOM 5123 O O . VAL C 2 107 ? -15.363 -18.474 30.517 1.00 55.61 107 VAL C O 1
ATOM 5127 N N . THR C 2 108 ? -13.984 -18.219 32.360 1.00 50.91 108 THR C N 1
ATOM 5128 C CA . THR C 2 108 ? -12.955 -19.248 32.059 1.00 51.06 108 THR C CA 1
ATOM 5129 C C . THR C 2 108 ? -13.413 -20.645 32.522 1.00 56.33 108 THR C C 1
ATOM 5130 O O . THR C 2 108 ? -12.555 -21.550 32.603 1.00 57.16 108 THR C O 1
ATOM 5134 N N . VAL C 2 109 ? -14.714 -20.835 32.778 1.00 57.80 109 VAL C N 1
ATOM 5135 C CA . VAL C 2 109 ? -15.295 -22.089 33.346 1.00 54.01 109 VAL C CA 1
ATOM 5136 C C . VAL C 2 109 ? -14.900 -23.265 32.450 1.00 52.55 109 VAL C C 1
ATOM 5137 O O . VAL C 2 109 ? -14.555 -24.317 33.007 1.00 61.35 109 VAL C O 1
ATOM 5141 N N . ALA C 2 110 ? -14.931 -23.094 31.125 1.00 50.20 110 ALA C N 1
ATOM 5142 C CA . ALA C 2 110 ? -14.634 -24.170 30.148 1.00 49.90 110 ALA C CA 1
ATOM 5143 C C . ALA C 2 110 ? -13.139 -24.522 30.191 1.00 47.53 110 ALA C C 1
ATOM 5144 O O . ALA C 2 110 ? -12.787 -25.668 29.840 1.00 49.27 110 ALA C O 1
ATOM 5146 N N . PHE C 2 111 ? -12.291 -23.583 30.613 1.00 44.61 111 PHE C N 1
ATOM 5147 C CA . PHE C 2 111 ? -10.825 -23.778 30.747 1.00 44.97 111 PHE C CA 1
ATOM 5148 C C . PHE C 2 111 ? -10.505 -24.372 32.126 1.00 48.65 111 PHE C C 1
ATOM 5149 O O . PHE C 2 111 ? -9.674 -25.289 32.194 1.00 50.35 111 PHE C O 1
ATOM 5157 N N . ASP C 2 112 ? -11.156 -23.876 33.183 1.00 49.96 112 ASP C N 1
ATOM 5158 C CA . ASP C 2 112 ? -10.892 -24.260 34.599 1.00 51.43 112 ASP C CA 1
ATOM 5159 C C . ASP C 2 112 ? -11.479 -25.648 34.893 1.00 49.67 112 ASP C C 1
ATOM 5160 O O . ASP C 2 112 ? -10.992 -26.296 35.835 1.00 47.17 112 ASP C O 1
ATOM 5165 N N . PHE C 2 113 ? -12.487 -26.072 34.121 1.00 49.73 113 PHE C N 1
ATOM 5166 C CA . PHE C 2 113 ? -13.200 -27.376 34.246 1.00 48.66 113 PHE C CA 1
ATOM 5167 C C . PHE C 2 113 ? -13.259 -28.030 32.868 1.00 46.52 113 PHE C C 1
ATOM 5168 O O . PHE C 2 113 ? -14.312 -28.094 32.242 1.00 46.14 113 PHE C O 1
ATOM 5176 N N . PRO C 2 114 ? -12.116 -28.533 32.356 1.00 44.84 114 PRO C N 1
ATOM 5177 C CA . PRO C 2 114 ? -11.968 -28.819 30.929 1.00 46.30 114 PRO C CA 1
ATOM 5178 C C . PRO C 2 114 ? -12.805 -29.932 30.275 1.00 47.66 114 PRO C C 1
ATOM 5179 O O . PRO C 2 114 ? -12.566 -30.157 29.107 1.00 50.13 114 PRO C O 1
ATOM 5183 N N . THR C 2 115 ? -13.760 -30.558 30.971 1.00 49.46 115 THR C N 1
ATOM 5184 C CA . THR C 2 115 ? -14.641 -31.621 30.400 1.00 52.39 115 THR C CA 1
ATOM 5185 C C . THR C 2 115 ? -16.094 -31.375 30.796 1.00 50.08 115 THR C C 1
ATOM 5186 O O . THR C 2 115 ? -16.361 -30.994 31.931 1.00 48.18 115 THR C O 1
ATOM 5190 N N . PRO C 2 116 ? -17.080 -31.608 29.896 1.00 50.34 116 PRO C N 1
ATOM 5191 C CA . PRO C 2 116 ? -18.486 -31.367 30.219 1.00 51.52 116 PRO C CA 1
ATOM 5192 C C . PRO C 2 116 ? -18.863 -31.896 31.612 1.00 52.63 116 PRO C C 1
ATOM 5193 O O . PRO C 2 116 ? -19.518 -31.177 32.351 1.00 53.53 116 PRO C O 1
ATOM 5197 N N . VAL C 2 117 ? -18.414 -33.107 31.953 1.00 54.99 117 VAL C N 1
ATOM 5198 C CA . VAL C 2 117 ? -18.703 -33.751 33.267 1.00 55.64 117 VAL C CA 1
ATOM 5199 C C . VAL C 2 117 ? -18.270 -32.789 34.384 1.00 55.08 117 VAL C C 1
ATOM 5200 O O . VAL C 2 117 ? -19.083 -32.523 35.276 1.00 57.00 117 VAL C O 1
ATOM 5204 N N . LEU C 2 118 ? -17.053 -32.256 34.321 1.00 51.68 118 LEU C N 1
ATOM 5205 C CA . LEU C 2 118 ? -16.488 -31.390 35.389 1.00 51.38 118 LEU C CA 1
ATOM 5206 C C . LEU C 2 118 ? -17.244 -30.057 35.474 1.00 54.63 118 LEU C C 1
ATOM 5207 O O . LEU C 2 118 ? -17.253 -29.465 36.565 1.00 58.43 118 LEU C O 1
ATOM 5212 N N . VAL C 2 119 ? -17.836 -29.582 34.377 1.00 53.56 119 VAL C N 1
ATOM 5213 C CA . VAL C 2 119 ? -18.606 -28.305 34.387 1.00 54.46 119 VAL C CA 1
ATOM 5214 C C . VAL C 2 119 ? -19.904 -28.565 35.156 1.00 53.98 119 VAL C C 1
ATOM 5215 O O . VAL C 2 119 ? -20.244 -27.753 36.043 1.00 54.36 119 VAL C O 1
ATOM 5219 N N . ALA C 2 120 ? -20.571 -29.680 34.849 1.00 54.23 120 ALA C N 1
ATOM 5220 C CA . ALA C 2 120 ? -21.765 -30.182 35.574 1.00 57.50 120 ALA C CA 1
ATOM 5221 C C . ALA C 2 120 ? -21.411 -30.414 37.057 1.00 60.13 120 ALA C C 1
ATOM 5222 O O . ALA C 2 120 ? -22.220 -30.062 37.927 1.00 58.61 120 ALA C O 1
ATOM 5224 N N . GLU C 2 121 ? -20.233 -30.981 37.331 1.00 63.31 121 GLU C N 1
ATOM 5225 C CA . GLU C 2 121 ? -19.711 -31.213 38.704 1.00 64.35 121 GLU C CA 1
ATOM 5226 C C . GLU C 2 121 ? -19.681 -29.871 39.428 1.00 63.53 121 GLU C C 1
ATOM 5227 O O . GLU C 2 121 ? -20.185 -29.789 40.563 1.00 64.65 121 GLU C O 1
ATOM 5233 N N . GLU C 2 122 ? -19.115 -28.860 38.767 1.00 66.38 122 GLU C N 1
ATOM 5234 C CA . GLU C 2 122 ? -18.892 -27.500 39.327 1.00 67.18 122 GLU C CA 1
ATOM 5235 C C . GLU C 2 122 ? -20.242 -26.802 39.518 1.00 66.13 122 GLU C C 1
ATOM 5236 O O . GLU C 2 122 ? -20.410 -26.174 40.590 1.00 64.88 122 GLU C O 1
ATOM 5242 N N . ILE C 2 123 ? -21.146 -26.916 38.533 1.00 65.07 123 ILE C N 1
ATOM 5243 C CA . ILE C 2 123 ? -22.488 -26.256 38.540 1.00 67.49 123 ILE C CA 1
ATOM 5244 C C . ILE C 2 123 ? -23.273 -26.695 39.777 1.00 67.03 123 ILE C C 1
ATOM 5245 O O . ILE C 2 123 ? -23.874 -25.813 40.422 1.00 73.10 123 ILE C O 1
ATOM 5250 N N . ARG C 2 124 ? -23.306 -27.999 40.060 1.00 68.87 124 ARG C N 1
ATOM 5251 C CA . ARG C 2 124 ? -23.974 -28.585 41.255 1.00 71.44 124 ARG C CA 1
ATOM 5252 C C . ARG C 2 124 ? -23.430 -27.892 42.515 1.00 71.91 124 ARG C C 1
ATOM 5253 O O . ARG C 2 124 ? -24.244 -27.345 43.316 1.00 72.10 124 ARG C O 1
ATOM 5261 N N . ARG C 2 125 ? -22.100 -27.906 42.673 1.00 69.28 125 ARG C N 1
ATOM 5262 C CA . ARG C 2 125 ? -21.421 -27.370 43.875 1.00 69.48 125 ARG C CA 1
ATOM 5263 C C . ARG C 2 125 ? -21.889 -25.933 44.113 1.00 73.06 125 ARG C C 1
ATOM 5264 O O . ARG C 2 125 ? -22.148 -25.594 45.282 1.00 79.66 125 ARG C O 1
ATOM 5272 N N . ILE C 2 126 ? -22.003 -25.134 43.048 1.00 75.84 126 ILE C N 1
ATOM 5273 C CA . ILE C 2 126 ? -22.463 -23.714 43.120 1.00 75.98 126 ILE C CA 1
ATOM 5274 C C . ILE C 2 126 ? -23.894 -23.696 43.675 1.00 75.32 126 ILE C C 1
ATOM 5275 O O . ILE C 2 126 ? -24.108 -23.068 44.728 1.00 80.08 126 ILE C O 1
ATOM 5280 N N . ALA C 2 127 ? -24.820 -24.382 42.996 1.00 72.89 127 ALA C N 1
ATOM 5281 C CA . ALA C 2 127 ? -26.280 -24.367 43.258 1.00 77.45 127 ALA C CA 1
ATOM 5282 C C . ALA C 2 127 ? -26.585 -24.728 44.712 1.00 83.48 127 ALA C C 1
ATOM 5283 O O . ALA C 2 127 ? -27.681 -24.342 45.179 1.00 87.71 127 ALA C O 1
ATOM 5285 N N . PHE C 2 128 ? -25.678 -25.474 45.360 1.00 87.99 128 PHE C N 1
ATOM 5286 C CA . PHE C 2 128 ? -25.752 -25.916 46.780 1.00 86.35 128 PHE C CA 1
ATOM 5287 C C . PHE C 2 128 ? -24.463 -25.526 47.525 1.00 81.32 128 PHE C C 1
ATOM 5288 O O . PHE C 2 128 ? -24.083 -24.364 47.741 1.00 66.40 128 PHE C O 1
ATOM 5296 N N . ARG D 2 32 ? -10.694 -6.662 64.019 1.00 81.90 32 ARG D N 1
ATOM 5297 C CA . ARG D 2 32 ? -9.820 -5.450 63.885 1.00 84.49 32 ARG D CA 1
ATOM 5298 C C . ARG D 2 32 ? -8.361 -5.907 63.762 1.00 77.03 32 ARG D C 1
ATOM 5299 O O . ARG D 2 32 ? -7.837 -6.419 64.760 1.00 67.90 32 ARG D O 1
ATOM 5307 N N . THR D 2 33 ? -7.744 -5.706 62.588 1.00 76.19 33 THR D N 1
ATOM 5308 C CA . THR D 2 33 ? -6.399 -6.229 62.201 1.00 71.66 33 THR D CA 1
ATOM 5309 C C . THR D 2 33 ? -5.319 -5.781 63.194 1.00 68.58 33 THR D C 1
ATOM 5310 O O . THR D 2 33 ? -5.526 -4.768 63.905 1.00 68.14 33 THR D O 1
ATOM 5314 N N . ALA D 2 34 ? -4.204 -6.521 63.211 1.00 66.31 34 ALA D N 1
ATOM 5315 C CA . ALA D 2 34 ? -3.033 -6.313 64.097 1.00 68.30 34 ALA D CA 1
ATOM 5316 C C . ALA D 2 34 ? -2.407 -4.939 63.833 1.00 67.76 34 ALA D C 1
ATOM 5317 O O . ALA D 2 34 ? -2.024 -4.277 64.812 1.00 67.55 34 ALA D O 1
ATOM 5319 N N . LEU D 2 35 ? -2.333 -4.537 62.560 1.00 67.89 35 LEU D N 1
ATOM 5320 C CA . LEU D 2 35 ? -1.823 -3.212 62.109 1.00 65.77 35 LEU D CA 1
ATOM 5321 C C . LEU D 2 35 ? -2.771 -2.105 62.586 1.00 67.40 35 LEU D C 1
ATOM 5322 O O . LEU D 2 35 ? -2.270 -1.158 63.213 1.00 72.29 35 LEU D O 1
ATOM 5327 N N . ALA D 2 36 ? -4.074 -2.226 62.295 1.00 65.92 36 ALA D N 1
ATOM 5328 C CA . ALA D 2 36 ? -5.138 -1.272 62.702 1.00 66.93 36 ALA D CA 1
ATOM 5329 C C . ALA D 2 36 ? -4.975 -0.896 64.182 1.00 69.88 36 ALA D C 1
ATOM 5330 O O . ALA D 2 36 ? -5.115 0.296 64.507 1.00 68.38 36 ALA D O 1
ATOM 5332 N N . ARG D 2 37 ? -4.678 -1.878 65.039 1.00 76.18 37 ARG D N 1
ATOM 5333 C CA . ARG D 2 37 ? -4.324 -1.671 66.471 1.00 84.45 37 ARG D CA 1
ATOM 5334 C C . ARG D 2 37 ? -3.303 -0.525 66.574 1.00 79.70 37 ARG D C 1
ATOM 5335 O O . ARG D 2 37 ? -3.684 0.540 67.076 1.00 73.76 37 ARG D O 1
ATOM 5343 N N . ARG D 2 38 ? -2.077 -0.733 66.076 1.00 79.14 38 ARG D N 1
ATOM 5344 C CA . ARG D 2 38 ? -0.913 0.194 66.179 1.00 79.76 38 ARG D CA 1
ATOM 5345 C C . ARG D 2 38 ? -1.238 1.571 65.582 1.00 81.59 38 ARG D C 1
ATOM 5346 O O . ARG D 2 38 ? -0.614 2.568 66.000 1.00 86.59 38 ARG D O 1
ATOM 5354 N N . LEU D 2 39 ? -2.145 1.615 64.604 1.00 81.81 39 LEU D N 1
ATOM 5355 C CA . LEU D 2 39 ? -2.504 2.851 63.857 1.00 84.42 39 LEU D CA 1
ATOM 5356 C C . LEU D 2 39 ? -3.474 3.700 64.686 1.00 88.24 39 LEU D C 1
ATOM 5357 O O . LEU D 2 39 ? -3.179 4.892 64.878 1.00 91.37 39 LEU D O 1
ATOM 5362 N N . ALA D 2 40 ? -4.594 3.113 65.132 1.00 88.42 40 ALA D N 1
ATOM 5363 C CA . ALA D 2 40 ? -5.640 3.781 65.946 1.00 82.75 40 ALA D CA 1
ATOM 5364 C C . ALA D 2 40 ? -4.958 4.538 67.094 1.00 78.94 40 ALA D C 1
ATOM 5365 O O . ALA D 2 40 ? -4.041 3.975 67.716 1.00 76.51 40 ALA D O 1
ATOM 5367 N N . GLY D 2 41 ? -5.360 5.790 67.325 1.00 73.80 41 GLY D N 1
ATOM 5368 C CA . GLY D 2 41 ? -4.656 6.749 68.202 1.00 72.26 41 GLY D CA 1
ATOM 5369 C C . GLY D 2 41 ? -4.116 7.927 67.405 1.00 74.20 41 GLY D C 1
ATOM 5370 O O . GLY D 2 41 ? -4.004 9.027 67.981 1.00 80.58 41 GLY D O 1
ATOM 5371 N N . LEU D 2 42 ? -3.801 7.709 66.122 1.00 73.34 42 LEU D N 1
ATOM 5372 C CA . LEU D 2 42 ? -3.318 8.740 65.157 1.00 71.31 42 LEU D CA 1
ATOM 5373 C C . LEU D 2 42 ? -4.482 9.207 64.271 1.00 63.70 42 LEU D C 1
ATOM 5374 O O . LEU D 2 42 ? -5.438 8.431 64.098 1.00 60.06 42 LEU D O 1
ATOM 5379 N N . SER D 2 43 ? -4.385 10.416 63.705 1.00 60.49 43 SER D N 1
ATOM 5380 C CA . SER D 2 43 ? -5.310 10.957 62.669 1.00 60.97 43 SER D CA 1
ATOM 5381 C C . SER D 2 43 ? -5.267 10.053 61.444 1.00 60.60 43 SER D C 1
ATOM 5382 O O . SER D 2 43 ? -4.267 9.381 61.225 1.00 71.27 43 SER D O 1
ATOM 5385 N N . PRO D 2 44 ? -6.322 10.007 60.599 1.00 57.27 44 PRO D N 1
ATOM 5386 C CA . PRO D 2 44 ? -6.232 9.322 59.307 1.00 55.57 44 PRO D CA 1
ATOM 5387 C C . PRO D 2 44 ? -4.970 9.705 58.515 1.00 54.43 44 PRO D C 1
ATOM 5388 O O . PRO D 2 44 ? -4.365 8.838 57.918 1.00 53.20 44 PRO D O 1
ATOM 5392 N N . ALA D 2 45 ? -4.600 10.986 58.549 1.00 57.11 45 ALA D N 1
ATOM 5393 C CA . ALA D 2 45 ? -3.469 11.570 57.790 1.00 60.70 45 ALA D CA 1
ATOM 5394 C C . ALA D 2 45 ? -2.128 11.181 58.428 1.00 62.99 45 ALA D C 1
ATOM 5395 O O . ALA D 2 45 ? -1.147 11.015 57.678 1.00 65.29 45 ALA D O 1
ATOM 5397 N N . GLU D 2 46 ? -2.070 11.073 59.758 1.00 65.78 46 GLU D N 1
ATOM 5398 C CA . GLU D 2 46 ? -0.868 10.591 60.495 1.00 72.39 46 GLU D CA 1
ATOM 5399 C C . GLU D 2 46 ? -0.647 9.104 60.180 1.00 67.70 46 GLU D C 1
ATOM 5400 O O . GLU D 2 46 ? 0.530 8.661 60.180 1.00 73.57 46 GLU D O 1
ATOM 5406 N N . GLN D 2 47 ? -1.738 8.365 59.938 1.00 59.44 47 GLN D N 1
ATOM 5407 C CA . GLN D 2 47 ? -1.725 6.931 59.542 1.00 55.73 47 GLN D CA 1
ATOM 5408 C C . GLN D 2 47 ? -1.198 6.826 58.110 1.00 54.46 47 GLN D C 1
ATOM 5409 O O . GLN D 2 47 ? -0.373 5.945 57.853 1.00 51.41 47 GLN D O 1
ATOM 5415 N N . GLU D 2 48 ? -1.698 7.682 57.218 1.00 57.69 48 GLU D N 1
ATOM 5416 C CA . GLU D 2 48 ? -1.117 7.909 55.871 1.00 63.43 48 GLU D CA 1
ATOM 5417 C C . GLU D 2 48 ? 0.391 8.142 56.038 1.00 61.35 48 GLU D C 1
ATOM 5418 O O . GLU D 2 48 ? 1.158 7.324 55.536 1.00 56.18 48 GLU D O 1
ATOM 5424 N N . GLN D 2 49 ? 0.796 9.208 56.733 1.00 65.41 49 GLN D N 1
ATOM 5425 C CA . GLN D 2 49 ? 2.228 9.562 56.943 1.00 72.86 49 GLN D CA 1
ATOM 5426 C C . GLN D 2 49 ? 2.996 8.297 57.344 1.00 68.83 49 GLN D C 1
ATOM 5427 O O . GLN D 2 49 ? 4.013 7.980 56.688 1.00 67.98 49 GLN D O 1
ATOM 5433 N N . HIS D 2 50 ? 2.530 7.598 58.380 1.00 64.48 50 HIS D N 1
ATOM 5434 C CA . HIS D 2 50 ? 3.254 6.446 58.975 1.00 68.17 50 HIS D CA 1
ATOM 5435 C C . HIS D 2 50 ? 3.422 5.341 57.920 1.00 67.02 50 HIS D C 1
ATOM 5436 O O . HIS D 2 50 ? 4.570 4.874 57.722 1.00 69.11 50 HIS D O 1
ATOM 5443 N N . LEU D 2 51 ? 2.324 4.942 57.268 1.00 63.96 51 LEU D N 1
ATOM 5444 C CA . LEU D 2 51 ? 2.304 3.877 56.224 1.00 59.70 51 LEU D CA 1
ATOM 5445 C C . LEU D 2 51 ? 3.171 4.304 55.030 1.00 61.91 51 LEU D C 1
ATOM 5446 O O . LEU D 2 51 ? 4.001 3.489 54.609 1.00 61.19 51 LEU D O 1
ATOM 5451 N N . VAL D 2 52 ? 2.991 5.525 54.510 1.00 61.07 52 VAL D N 1
ATOM 5452 C CA . VAL D 2 52 ? 3.782 6.081 53.369 1.00 62.00 52 VAL D CA 1
ATOM 5453 C C . VAL D 2 52 ? 5.265 6.001 53.730 1.00 62.26 52 VAL D C 1
ATOM 5454 O O . VAL D 2 52 ? 6.069 5.699 52.828 1.00 65.30 52 VAL D O 1
ATOM 5458 N N . ASP D 2 53 ? 5.611 6.279 54.990 1.00 61.30 53 ASP D N 1
ATOM 5459 C CA . ASP D 2 53 ? 7.013 6.214 55.473 1.00 63.43 53 ASP D CA 1
ATOM 5460 C C . ASP D 2 53 ? 7.516 4.771 55.335 1.00 62.77 53 ASP D C 1
ATOM 5461 O O . ASP D 2 53 ? 8.612 4.588 54.781 1.00 63.09 53 ASP D O 1
ATOM 5466 N N . MET D 2 54 ? 6.746 3.785 55.806 1.00 65.34 54 MET D N 1
ATOM 5467 C CA . MET D 2 54 ? 7.131 2.344 55.788 1.00 65.25 54 MET D CA 1
ATOM 5468 C C . MET D 2 54 ? 7.228 1.850 54.334 1.00 64.82 54 MET D C 1
ATOM 5469 O O . MET D 2 54 ? 8.266 1.251 53.990 1.00 64.57 54 MET D O 1
ATOM 5474 N N . VAL D 2 55 ? 6.199 2.107 53.514 1.00 58.16 55 VAL D N 1
ATOM 5475 C CA . VAL D 2 55 ? 6.139 1.688 52.082 1.00 52.71 55 VAL D CA 1
ATOM 5476 C C . VAL D 2 55 ? 7.329 2.306 51.351 1.00 53.68 55 VAL D C 1
ATOM 5477 O O . VAL D 2 55 ? 7.820 1.678 50.403 1.00 55.47 55 VAL D O 1
ATOM 5481 N N . HIS D 2 56 ? 7.782 3.481 51.785 1.00 55.27 56 HIS D N 1
ATOM 5482 C CA . HIS D 2 56 ? 9.032 4.124 51.295 1.00 56.33 56 HIS D CA 1
ATOM 5483 C C . HIS D 2 56 ? 10.248 3.296 51.731 1.00 55.68 56 HIS D C 1
ATOM 5484 O O . HIS D 2 56 ? 11.096 3.018 50.868 1.00 53.70 56 HIS D O 1
ATOM 5491 N N . ARG D 2 57 ? 10.326 2.919 53.014 1.00 60.00 57 ARG D N 1
ATOM 5492 C CA . ARG D 2 57 ? 11.490 2.193 53.598 1.00 65.71 57 ARG D CA 1
ATOM 5493 C C . ARG D 2 57 ? 11.771 0.941 52.762 1.00 62.78 57 ARG D C 1
ATOM 5494 O O . ARG D 2 57 ? 12.949 0.697 52.435 1.00 60.84 57 ARG D O 1
ATOM 5502 N N . HIS D 2 58 ? 10.718 0.193 52.427 1.00 57.49 58 HIS D N 1
ATOM 5503 C CA . HIS D 2 58 ? 10.793 -1.082 51.669 1.00 57.98 58 HIS D CA 1
ATOM 5504 C C . HIS D 2 58 ? 10.941 -0.822 50.163 1.00 56.96 58 HIS D C 1
ATOM 5505 O O . HIS D 2 58 ? 11.467 -1.724 49.471 1.00 57.12 58 HIS D O 1
ATOM 5512 N N . THR D 2 59 ? 10.477 0.331 49.664 1.00 50.59 59 THR D N 1
ATOM 5513 C CA . THR D 2 59 ? 10.593 0.708 48.230 1.00 47.02 59 THR D CA 1
ATOM 5514 C C . THR D 2 59 ? 12.051 1.031 47.908 1.00 49.25 59 THR D C 1
ATOM 5515 O O . THR D 2 59 ? 12.500 0.654 46.816 1.00 53.29 59 THR D O 1
ATOM 5519 N N . VAL D 2 60 ? 12.759 1.703 48.817 1.00 52.91 60 VAL D N 1
ATOM 5520 C CA . VAL D 2 60 ? 14.208 2.012 48.633 1.00 54.22 60 VAL D CA 1
ATOM 5521 C C . VAL D 2 60 ? 14.984 0.707 48.802 1.00 54.84 60 VAL D C 1
ATOM 5522 O O . VAL D 2 60 ? 15.853 0.461 47.968 1.00 59.54 60 VAL D O 1
ATOM 5526 N N . ALA D 2 61 ? 14.626 -0.115 49.794 1.00 56.28 61 ALA D N 1
ATOM 5527 C CA . ALA D 2 61 ? 15.233 -1.443 50.069 1.00 61.02 61 ALA D CA 1
ATOM 5528 C C . ALA D 2 61 ? 15.131 -2.346 48.832 1.00 60.50 61 ALA D C 1
ATOM 5529 O O . ALA D 2 61 ? 16.179 -2.869 48.384 1.00 54.91 61 ALA D O 1
ATOM 5531 N N . ALA D 2 62 ? 13.913 -2.510 48.305 1.00 65.48 62 ALA D N 1
ATOM 5532 C CA . ALA D 2 62 ? 13.606 -3.243 47.052 1.00 67.38 62 ALA D CA 1
ATOM 5533 C C . ALA D 2 62 ? 14.382 -2.626 45.881 1.00 71.24 62 ALA D C 1
ATOM 5534 O O . ALA D 2 62 ? 14.827 -3.383 44.997 1.00 77.21 62 ALA D O 1
ATOM 5536 N N . LEU D 2 63 ? 14.542 -1.301 45.878 1.00 73.81 63 LEU D N 1
ATOM 5537 C CA . LEU D 2 63 ? 15.171 -0.554 44.762 1.00 74.96 63 LEU D CA 1
ATOM 5538 C C . LEU D 2 63 ? 16.702 -0.635 44.857 1.00 75.02 63 LEU D C 1
ATOM 5539 O O . LEU D 2 63 ? 17.344 -0.373 43.823 1.00 70.53 63 LEU D O 1
ATOM 5544 N N . GLN D 2 64 ? 17.263 -0.983 46.030 1.00 80.08 64 GLN D N 1
ATOM 5545 C CA . GLN D 2 64 ? 18.732 -1.133 46.261 1.00 83.12 64 GLN D CA 1
ATOM 5546 C C . GLN D 2 64 ? 19.230 -2.405 45.561 1.00 87.03 64 GLN D C 1
ATOM 5547 O O . GLN D 2 64 ? 20.368 -2.385 45.046 1.00 94.84 64 GLN D O 1
ATOM 5553 N N . ALA D 2 65 ? 18.426 -3.476 45.562 1.00 83.20 65 ALA D N 1
ATOM 5554 C CA . ALA D 2 65 ? 18.765 -4.772 44.929 1.00 81.57 65 ALA D CA 1
ATOM 5555 C C . ALA D 2 65 ? 18.965 -4.578 43.420 1.00 79.89 65 ALA D C 1
ATOM 5556 O O . ALA D 2 65 ? 19.858 -5.246 42.868 1.00 87.62 65 ALA D O 1
ATOM 5558 N N . VAL D 2 66 ? 18.182 -3.693 42.789 1.00 79.20 66 VAL D N 1
ATOM 5559 C CA . VAL D 2 66 ? 18.157 -3.499 41.305 1.00 88.07 66 VAL D CA 1
ATOM 5560 C C . VAL D 2 66 ? 19.430 -2.751 40.895 1.00 95.75 66 VAL D C 1
ATOM 5561 O O . VAL D 2 66 ? 20.194 -3.301 40.078 1.00 99.33 66 VAL D O 1
ATOM 5565 N N . ALA D 2 67 ? 19.625 -1.536 41.421 1.00 101.27 67 ALA D N 1
ATOM 5566 C CA . ALA D 2 67 ? 20.813 -0.676 41.193 1.00 101.03 67 ALA D CA 1
ATOM 5567 C C . ALA D 2 67 ? 21.152 0.073 42.479 1.00 95.47 67 ALA D C 1
ATOM 5568 O O . ALA D 2 67 ? 20.537 1.099 42.761 1.00 94.56 67 ALA D O 1
ATOM 5570 N N . PRO D 2 68 ? 22.119 -0.416 43.297 1.00 89.46 68 PRO D N 1
ATOM 5571 C CA . PRO D 2 68 ? 22.519 0.259 44.538 1.00 91.00 68 PRO D CA 1
ATOM 5572 C C . PRO D 2 68 ? 22.853 1.756 44.415 1.00 89.68 68 PRO D C 1
ATOM 5573 O O . PRO D 2 68 ? 22.992 2.399 45.442 1.00 86.13 68 PRO D O 1
ATOM 5577 N N . LEU D 2 69 ? 22.949 2.264 43.181 1.00 92.05 69 LEU D N 1
ATOM 5578 C CA . LEU D 2 69 ? 23.204 3.693 42.853 1.00 94.92 69 LEU D CA 1
ATOM 5579 C C . LEU D 2 69 ? 22.058 4.593 43.345 1.00 90.96 69 LEU D C 1
ATOM 5580 O O . LEU D 2 69 ? 22.306 5.810 43.478 1.00 87.27 69 LEU D O 1
ATOM 5585 N N . THR D 2 70 ? 20.858 4.048 43.606 1.00 88.41 70 THR D N 1
ATOM 5586 C CA . THR D 2 70 ? 19.667 4.836 44.047 1.00 86.46 70 THR D CA 1
ATOM 5587 C C . THR D 2 70 ? 19.870 5.302 45.487 1.00 85.52 70 THR D C 1
ATOM 5588 O O . THR D 2 70 ? 20.403 4.561 46.316 1.00 80.63 70 THR D O 1
ATOM 5592 N N . PRO D 2 71 ? 19.451 6.549 45.821 1.00 85.74 71 PRO D N 1
ATOM 5593 C CA . PRO D 2 71 ? 19.692 7.118 47.151 1.00 85.46 71 PRO D CA 1
ATOM 5594 C C . PRO D 2 71 ? 18.945 6.383 48.277 1.00 85.27 71 PRO D C 1
ATOM 5595 O O . PRO D 2 71 ? 18.237 5.425 48.000 1.00 89.10 71 PRO D O 1
ATOM 5599 N N . ASP D 2 72 ? 19.117 6.850 49.516 1.00 80.31 72 ASP D N 1
ATOM 5600 C CA . ASP D 2 72 ? 18.416 6.320 50.718 1.00 80.04 72 ASP D CA 1
ATOM 5601 C C . ASP D 2 72 ? 16.945 6.776 50.707 1.00 76.78 72 ASP D C 1
ATOM 5602 O O . ASP D 2 72 ? 16.123 6.105 51.355 1.00 71.25 72 ASP D O 1
ATOM 5607 N N . GLN D 2 73 ? 16.632 7.881 50.017 1.00 74.79 73 GLN D N 1
ATOM 5608 C CA . GLN D 2 73 ? 15.275 8.483 49.923 1.00 76.08 73 GLN D CA 1
ATOM 5609 C C . GLN D 2 73 ? 14.836 8.511 48.455 1.00 75.56 73 GLN D C 1
ATOM 5610 O O . GLN D 2 73 ? 15.720 8.439 47.580 1.00 74.29 73 GLN D O 1
ATOM 5616 N N . VAL D 2 74 ? 13.527 8.637 48.208 1.00 75.14 74 VAL D N 1
ATOM 5617 C CA . VAL D 2 74 ? 12.900 8.551 46.854 1.00 74.24 74 VAL D CA 1
ATOM 5618 C C . VAL D 2 74 ? 11.532 9.246 46.895 1.00 65.78 74 VAL D C 1
ATOM 5619 O O . VAL D 2 74 ? 10.869 9.173 47.948 1.00 65.54 74 VAL D O 1
ATOM 5623 N N . ASP D 2 75 ? 11.119 9.873 45.786 1.00 57.19 75 ASP D N 1
ATOM 5624 C CA . ASP D 2 75 ? 9.871 10.684 45.705 1.00 56.23 75 ASP D CA 1
ATOM 5625 C C . ASP D 2 75 ? 8.676 9.732 45.702 1.00 51.84 75 ASP D C 1
ATOM 5626 O O . ASP D 2 75 ? 8.483 9.035 44.691 1.00 52.67 75 ASP D O 1
ATOM 5631 N N . VAL D 2 76 ? 7.890 9.738 46.780 1.00 49.27 76 VAL D N 1
ATOM 5632 C CA . VAL D 2 76 ? 6.855 8.700 47.052 1.00 51.51 76 VAL D CA 1
ATOM 5633 C C . VAL D 2 76 ? 5.633 8.915 46.156 1.00 49.53 76 VAL D C 1
ATOM 5634 O O . VAL D 2 76 ? 4.689 8.132 46.302 1.00 52.04 76 VAL D O 1
ATOM 5638 N N . GLN D 2 77 ? 5.629 9.909 45.268 1.00 47.27 77 GLN D N 1
ATOM 5639 C CA . GLN D 2 77 ? 4.466 10.154 44.377 1.00 51.38 77 GLN D CA 1
ATOM 5640 C C . GLN D 2 77 ? 4.772 9.652 42.963 1.00 49.36 77 GLN D C 1
ATOM 5641 O O . GLN D 2 77 ? 3.844 9.652 42.136 1.00 46.62 77 GLN D O 1
ATOM 5647 N N . ARG D 2 78 ? 6.003 9.206 42.712 1.00 53.22 78 ARG D N 1
ATOM 5648 C CA . ARG D 2 78 ? 6.453 8.732 41.374 1.00 58.79 78 ARG D CA 1
ATOM 5649 C C . ARG D 2 78 ? 6.186 7.234 41.253 1.00 59.24 78 ARG D C 1
ATOM 5650 O O . ARG D 2 78 ? 6.558 6.469 42.142 1.00 56.71 78 ARG D O 1
ATOM 5658 N N . PRO D 2 79 ? 5.545 6.767 40.152 1.00 57.24 79 PRO D N 1
ATOM 5659 C CA . PRO D 2 79 ? 5.220 5.349 40.004 1.00 56.11 79 PRO D CA 1
ATOM 5660 C C . PRO D 2 79 ? 6.482 4.478 40.103 1.00 57.14 79 PRO D C 1
ATOM 5661 O O . PRO D 2 79 ? 7.554 4.950 39.753 1.00 55.84 79 PRO D O 1
ATOM 5665 N N . PHE D 2 80 ? 6.327 3.248 40.609 1.00 55.55 80 PHE D N 1
ATOM 5666 C CA . PHE D 2 80 ? 7.440 2.322 40.950 1.00 49.95 80 PHE D CA 1
ATOM 5667 C C . PHE D 2 80 ? 8.272 2.032 39.692 1.00 47.50 80 PHE D C 1
ATOM 5668 O O . PHE D 2 80 ? 9.522 2.088 39.748 1.00 45.67 80 PHE D O 1
ATOM 5676 N N . LEU D 2 81 ? 7.599 1.722 38.582 1.00 42.38 81 LEU D N 1
ATOM 5677 C CA . LEU D 2 81 ? 8.271 1.314 37.326 1.00 43.81 81 LEU D CA 1
ATOM 5678 C C . LEU D 2 81 ? 9.150 2.473 36.841 1.00 45.29 81 LEU D C 1
ATOM 5679 O O . LEU D 2 81 ? 10.237 2.209 36.298 1.00 44.37 81 LEU D O 1
ATOM 5684 N N . GLU D 2 82 ? 8.703 3.709 37.078 1.00 48.28 82 GLU D N 1
ATOM 5685 C CA . GLU D 2 82 ? 9.433 4.963 36.748 1.00 47.84 82 GLU D CA 1
ATOM 5686 C C . GLU D 2 82 ? 10.714 5.014 37.593 1.00 46.39 82 GLU D C 1
ATOM 5687 O O . GLU D 2 82 ? 11.768 5.370 37.049 1.00 45.36 82 GLU D O 1
ATOM 5693 N N . LEU D 2 83 ? 10.622 4.637 38.870 1.00 45.34 83 LEU D N 1
ATOM 5694 C CA . LEU D 2 83 ? 11.756 4.656 39.831 1.00 46.38 83 LEU D CA 1
ATOM 5695 C C . LEU D 2 83 ? 12.741 3.537 39.502 1.00 46.42 83 LEU D C 1
ATOM 5696 O O . LEU D 2 83 ? 13.894 3.636 39.970 1.00 50.90 83 LEU D O 1
ATOM 5701 N N . GLY D 2 84 ? 12.295 2.508 38.772 1.00 44.21 84 GLY D N 1
ATOM 5702 C CA . GLY D 2 84 ? 13.157 1.419 38.268 1.00 46.65 84 GLY D CA 1
ATOM 5703 C C . GLY D 2 84 ? 12.850 0.080 38.920 1.00 48.41 84 GLY D C 1
ATOM 5704 O O . GLY D 2 84 ? 13.781 -0.739 39.093 1.00 48.61 84 GLY D O 1
ATOM 5705 N N . PHE D 2 85 ? 11.587 -0.151 39.279 1.00 50.10 85 PHE D N 1
ATOM 5706 C CA . PHE D 2 85 ? 11.070 -1.498 39.622 1.00 49.44 85 PHE D CA 1
ATOM 5707 C C . PHE D 2 85 ? 11.018 -2.331 38.339 1.00 53.29 85 PHE D C 1
ATOM 5708 O O . PHE D 2 85 ? 10.796 -1.762 37.250 1.00 54.51 85 PHE D O 1
ATOM 5716 N N . ASP D 2 86 ? 11.248 -3.638 38.471 1.00 58.71 86 ASP D N 1
ATOM 5717 C CA . ASP D 2 86 ? 10.847 -4.676 37.485 1.00 62.04 86 ASP D CA 1
ATOM 5718 C C . ASP D 2 86 ? 9.895 -5.634 38.212 1.00 64.39 86 ASP D C 1
ATOM 5719 O O . ASP D 2 86 ? 9.583 -5.371 39.390 1.00 62.77 86 ASP D O 1
ATOM 5724 N N . SER D 2 87 ? 9.436 -6.693 37.544 1.00 67.17 87 SER D N 1
ATOM 5725 C CA . SER D 2 87 ? 8.410 -7.617 38.093 1.00 63.17 87 SER D CA 1
ATOM 5726 C C . SER D 2 87 ? 8.949 -8.289 39.354 1.00 60.62 87 SER D C 1
ATOM 5727 O O . SER D 2 87 ? 8.126 -8.571 40.232 1.00 68.85 87 SER D O 1
ATOM 5730 N N . LEU D 2 88 ? 10.264 -8.489 39.467 1.00 59.29 88 LEU D N 1
ATOM 5731 C CA . LEU D 2 88 ? 10.862 -9.195 40.635 1.00 61.31 88 LEU D CA 1
ATOM 5732 C C . LEU D 2 88 ? 10.926 -8.262 41.853 1.00 55.51 88 LEU D C 1
ATOM 5733 O O . LEU D 2 88 ? 10.805 -8.770 42.977 1.00 53.57 88 LEU D O 1
ATOM 5738 N N . ALA D 2 89 ? 11.120 -6.959 41.646 1.00 51.41 89 ALA D N 1
ATOM 5739 C CA . ALA D 2 89 ? 11.106 -5.964 42.737 1.00 50.96 89 ALA D CA 1
ATOM 5740 C C . ALA D 2 89 ? 9.676 -5.857 43.286 1.00 47.09 89 ALA D C 1
ATOM 5741 O O . ALA D 2 89 ? 9.514 -5.858 44.520 1.00 42.79 89 ALA D O 1
ATOM 5743 N N . ALA D 2 90 ? 8.679 -5.801 42.395 1.00 46.43 90 ALA D N 1
ATOM 5744 C CA . ALA D 2 90 ? 7.232 -5.707 42.720 1.00 48.60 90 ALA D CA 1
ATOM 5745 C C . ALA D 2 90 ? 6.851 -6.789 43.739 1.00 48.38 90 ALA D C 1
ATOM 5746 O O . ALA D 2 90 ? 6.190 -6.463 44.759 1.00 47.65 90 ALA D O 1
ATOM 5748 N N . VAL D 2 91 ? 7.263 -8.025 43.451 1.00 49.50 91 VAL D N 1
ATOM 5749 C CA . VAL D 2 91 ? 7.013 -9.251 44.268 1.00 50.53 91 VAL D CA 1
ATOM 5750 C C . VAL D 2 91 ? 7.842 -9.172 45.557 1.00 49.82 91 VAL D C 1
ATOM 5751 O O . VAL D 2 91 ? 7.402 -9.714 46.587 1.00 49.14 91 VAL D O 1
ATOM 5755 N N . ASP D 2 92 ? 9.017 -8.542 45.481 1.00 50.31 92 ASP D N 1
ATOM 5756 C CA . ASP D 2 92 ? 9.959 -8.349 46.613 1.00 47.17 92 ASP D CA 1
ATOM 5757 C C . ASP D 2 92 ? 9.316 -7.362 47.589 1.00 47.05 92 ASP D C 1
ATOM 5758 O O . ASP D 2 92 ? 9.237 -7.691 48.778 1.00 48.72 92 ASP D O 1
ATOM 5763 N N . LEU D 2 93 ? 8.836 -6.218 47.100 1.00 48.48 93 LEU D N 1
ATOM 5764 C CA . LEU D 2 93 ? 8.139 -5.221 47.952 1.00 50.39 93 LEU D CA 1
ATOM 5765 C C . LEU D 2 93 ? 6.981 -5.929 48.660 1.00 49.24 93 LEU D C 1
ATOM 5766 O O . LEU D 2 93 ? 6.893 -5.821 49.893 1.00 50.90 93 LEU D O 1
ATOM 5771 N N . HIS D 2 94 ? 6.152 -6.648 47.898 1.00 47.48 94 HIS D N 1
ATOM 5772 C CA . HIS D 2 94 ? 4.937 -7.343 48.394 1.00 47.76 94 HIS D CA 1
ATOM 5773 C C . HIS D 2 94 ? 5.274 -8.292 49.552 1.00 48.24 94 HIS D C 1
ATOM 5774 O O . HIS D 2 94 ? 4.422 -8.441 50.441 1.00 48.68 94 HIS D O 1
ATOM 5781 N N . LYS D 2 95 ? 6.435 -8.949 49.525 1.00 50.86 95 LYS D N 1
ATOM 5782 C CA . LYS D 2 95 ? 6.884 -9.834 50.636 1.00 54.89 95 LYS D CA 1
ATOM 5783 C C . LYS D 2 95 ? 7.150 -8.975 51.878 1.00 52.49 95 LYS D C 1
ATOM 5784 O O . LYS D 2 95 ? 6.566 -9.258 52.942 1.00 51.61 95 LYS D O 1
ATOM 5790 N N . ARG D 2 96 ? 7.986 -7.947 51.722 1.00 50.70 96 ARG D N 1
ATOM 5791 C CA . ARG D 2 96 ? 8.385 -7.001 52.799 1.00 48.30 96 ARG D CA 1
ATOM 5792 C C . ARG D 2 96 ? 7.153 -6.419 53.489 1.00 45.12 96 ARG D C 1
ATOM 5793 O O . ARG D 2 96 ? 7.183 -6.279 54.719 1.00 45.47 96 ARG D O 1
ATOM 5801 N N . LEU D 2 97 ? 6.144 -6.045 52.703 1.00 43.93 97 LEU D N 1
ATOM 5802 C CA . LEU D 2 97 ? 4.937 -5.330 53.189 1.00 45.42 97 LEU D CA 1
ATOM 5803 C C . LEU D 2 97 ? 3.987 -6.329 53.851 1.00 46.15 97 LEU D C 1
ATOM 5804 O O . LEU D 2 97 ? 3.480 -6.015 54.949 1.00 41.72 97 LEU D O 1
ATOM 5809 N N . THR D 2 98 ? 3.763 -7.480 53.204 1.00 49.48 98 THR D N 1
ATOM 5810 C CA . THR D 2 98 ? 3.078 -8.666 53.790 1.00 47.51 98 THR D CA 1
ATOM 5811 C C . THR D 2 98 ? 3.755 -8.974 55.130 1.00 47.23 98 THR D C 1
ATOM 5812 O O . THR D 2 98 ? 3.029 -9.146 56.124 1.00 43.09 98 THR D O 1
ATOM 5816 N N . GLY D 2 99 ? 5.098 -8.995 55.132 1.00 51.03 99 GLY D N 1
ATOM 5817 C CA . GLY D 2 99 ? 5.977 -9.139 56.312 1.00 51.97 99 GLY D CA 1
ATOM 5818 C C . GLY D 2 99 ? 5.586 -8.207 57.452 1.00 55.27 99 GLY D C 1
ATOM 5819 O O . GLY D 2 99 ? 5.098 -8.708 58.470 1.00 57.48 99 GLY D O 1
ATOM 5820 N N . GLU D 2 100 ? 5.775 -6.894 57.292 1.00 59.75 100 GLU D N 1
ATOM 5821 C CA . GLU D 2 100 ? 5.567 -5.891 58.374 1.00 58.13 100 GLU D CA 1
ATOM 5822 C C . GLU D 2 100 ? 4.083 -5.783 58.745 1.00 50.64 100 GLU D C 1
ATOM 5823 O O . GLU D 2 100 ? 3.788 -5.835 59.936 1.00 48.57 100 GLU D O 1
ATOM 5829 N N . THR D 2 101 ? 3.188 -5.635 57.768 1.00 48.72 101 THR D N 1
ATOM 5830 C CA . THR D 2 101 ? 1.742 -5.343 57.999 1.00 48.20 101 THR D CA 1
ATOM 5831 C C . THR D 2 101 ? 1.003 -6.580 58.518 1.00 47.59 101 THR D C 1
ATOM 5832 O O . THR D 2 101 ? -0.063 -6.394 59.147 1.00 48.49 101 THR D O 1
ATOM 5836 N N . GLY D 2 102 ? 1.529 -7.777 58.228 1.00 46.45 102 GLY D N 1
ATOM 5837 C CA . GLY D 2 102 ? 0.912 -9.072 58.564 1.00 46.15 102 GLY D CA 1
ATOM 5838 C C . GLY D 2 102 ? -0.445 -9.231 57.905 1.00 46.90 102 GLY D C 1
ATOM 5839 O O . GLY D 2 102 ? -1.273 -9.946 58.468 1.00 48.76 102 GLY D O 1
ATOM 5840 N N . LEU D 2 103 ? -0.657 -8.612 56.740 1.00 48.89 103 LEU D N 1
ATOM 5841 C CA . LEU D 2 103 ? -1.976 -8.551 56.056 1.00 51.65 103 LEU D CA 1
ATOM 5842 C C . LEU D 2 103 ? -1.972 -9.422 54.796 1.00 52.97 103 LEU D C 1
ATOM 5843 O O . LEU D 2 103 ? -0.875 -9.780 54.317 1.00 46.84 103 LEU D O 1
ATOM 5848 N N . GLU D 2 104 ? -3.173 -9.712 54.282 1.00 56.88 104 GLU D N 1
ATOM 5849 C CA . GLU D 2 104 ? -3.413 -10.300 52.937 1.00 60.83 104 GLU D CA 1
ATOM 5850 C C . GLU D 2 104 ? -3.322 -9.170 51.904 1.00 59.13 104 GLU D C 1
ATOM 5851 O O . GLU D 2 104 ? -4.341 -8.456 51.718 1.00 54.99 104 GLU D O 1
ATOM 5857 N N . LEU D 2 105 ? -2.148 -8.996 51.284 1.00 58.24 105 LEU D N 1
ATOM 5858 C CA . LEU D 2 105 ? -1.945 -8.109 50.104 1.00 55.40 105 LEU D CA 1
ATOM 5859 C C . LEU D 2 105 ? -1.863 -8.976 48.856 1.00 51.85 105 LEU D C 1
ATOM 5860 O O . LEU D 2 105 ? -1.195 -9.999 48.868 1.00 50.28 105 LEU D O 1
ATOM 5865 N N . PRO D 2 106 ? -2.510 -8.591 47.740 1.00 50.58 106 PRO D N 1
ATOM 5866 C CA . PRO D 2 106 ? -2.354 -9.317 46.481 1.00 50.65 106 PRO D CA 1
ATOM 5867 C C . PRO D 2 106 ? -0.934 -9.132 45.923 1.00 51.59 106 PRO D C 1
ATOM 5868 O O . PRO D 2 106 ? -0.445 -8.028 45.970 1.00 52.18 106 PRO D O 1
ATOM 5872 N N . VAL D 2 107 ? -0.329 -10.201 45.394 1.00 55.38 107 VAL D N 1
ATOM 5873 C CA . VAL D 2 107 ? 1.068 -10.223 44.840 1.00 56.69 107 VAL D CA 1
ATOM 5874 C C . VAL D 2 107 ? 1.305 -8.986 43.967 1.00 58.10 107 VAL D C 1
ATOM 5875 O O . VAL D 2 107 ? 2.438 -8.436 43.994 1.00 57.99 107 VAL D O 1
ATOM 5879 N N . THR D 2 108 ? 0.277 -8.608 43.198 1.00 56.81 108 THR D N 1
ATOM 5880 C CA . THR D 2 108 ? 0.301 -7.579 42.125 1.00 52.60 108 THR D CA 1
ATOM 5881 C C . THR D 2 108 ? 0.047 -6.178 42.702 1.00 50.36 108 THR D C 1
ATOM 5882 O O . THR D 2 108 ? -0.226 -5.260 41.897 1.00 46.01 108 THR D O 1
ATOM 5886 N N . VAL D 2 109 ? 0.170 -6.010 44.027 1.00 48.88 109 VAL D N 1
ATOM 5887 C CA . VAL D 2 109 ? -0.154 -4.743 44.749 1.00 47.06 109 VAL D CA 1
ATOM 5888 C C . VAL D 2 109 ? 0.640 -3.584 44.127 1.00 45.89 109 VAL D C 1
ATOM 5889 O O . VAL D 2 109 ? 0.061 -2.506 43.951 1.00 44.00 109 VAL D O 1
ATOM 5893 N N . ALA D 2 110 ? 1.911 -3.803 43.788 1.00 46.82 110 ALA D N 1
ATOM 5894 C CA . ALA D 2 110 ? 2.818 -2.771 43.227 1.00 46.81 110 ALA D CA 1
ATOM 5895 C C . ALA D 2 110 ? 2.373 -2.386 41.806 1.00 46.20 110 ALA D C 1
ATOM 5896 O O . ALA D 2 110 ? 2.668 -1.255 41.371 1.00 45.19 110 ALA D O 1
ATOM 5898 N N . PHE D 2 111 ? 1.689 -3.290 41.102 1.00 47.92 111 PHE D N 1
ATOM 5899 C CA . PHE D 2 111 ? 1.158 -3.060 39.733 1.00 49.97 111 PHE D CA 1
ATOM 5900 C C . PHE D 2 111 ? -0.226 -2.405 39.823 1.00 51.89 111 PHE D C 1
ATOM 5901 O O . PHE D 2 111 ? -0.477 -1.456 39.056 1.00 54.23 111 PHE D O 1
ATOM 5909 N N . ASP D 2 112 ? -1.077 -2.876 40.741 1.00 54.06 112 ASP D N 1
ATOM 5910 C CA . ASP D 2 112 ? -2.489 -2.429 40.881 1.00 54.73 112 ASP D CA 1
ATOM 5911 C C . ASP D 2 112 ? -2.528 -1.031 41.514 1.00 56.23 112 ASP D C 1
ATOM 5912 O O . ASP D 2 112 ? -3.538 -0.320 41.299 1.00 65.77 112 ASP D O 1
ATOM 5917 N N . PHE D 2 113 ? -1.488 -0.664 42.277 1.00 52.55 113 PHE D N 1
ATOM 5918 C CA . PHE D 2 113 ? -1.354 0.628 43.004 1.00 48.47 113 PHE D CA 1
ATOM 5919 C C . PHE D 2 113 ? 0.017 1.227 42.697 1.00 45.12 113 PHE D C 1
ATOM 5920 O O . PHE D 2 113 ? 0.917 1.228 43.531 1.00 46.96 113 PHE D O 1
ATOM 5928 N N . PRO D 2 114 ? 0.219 1.753 41.471 1.00 41.66 114 PRO D N 1
ATOM 5929 C CA . PRO D 2 114 ? 1.566 1.981 40.939 1.00 42.37 114 PRO D CA 1
ATOM 5930 C C . PRO D 2 114 ? 2.505 3.009 41.598 1.00 43.94 114 PRO D C 1
ATOM 5931 O O . PRO D 2 114 ? 3.576 3.187 41.037 1.00 41.86 114 PRO D O 1
ATOM 5935 N N . THR D 2 115 ? 2.141 3.629 42.733 1.00 45.48 115 THR D N 1
ATOM 5936 C CA . THR D 2 115 ? 2.997 4.627 43.452 1.00 44.50 115 THR D CA 1
ATOM 5937 C C . THR D 2 115 ? 3.007 4.347 44.955 1.00 40.86 115 THR D C 1
ATOM 5938 O O . THR D 2 115 ? 1.975 4.009 45.523 1.00 37.75 115 THR D O 1
ATOM 5942 N N . PRO D 2 116 ? 4.155 4.503 45.659 1.00 39.53 116 PRO D N 1
ATOM 5943 C CA . PRO D 2 116 ? 4.228 4.216 47.090 1.00 42.02 116 PRO D CA 1
ATOM 5944 C C . PRO D 2 116 ? 3.026 4.771 47.863 1.00 47.63 116 PRO D C 1
ATOM 5945 O O . PRO D 2 116 ? 2.477 4.042 48.681 1.00 55.76 116 PRO D O 1
ATOM 5949 N N . VAL D 2 117 ? 2.620 6.009 47.567 1.00 48.50 117 VAL D N 1
ATOM 5950 C CA . VAL D 2 117 ? 1.477 6.675 48.259 1.00 49.26 117 VAL D CA 1
ATOM 5951 C C . VAL D 2 117 ? 0.244 5.774 48.123 1.00 48.95 117 VAL D C 1
ATOM 5952 O O . VAL D 2 117 ? -0.385 5.479 49.146 1.00 55.70 117 VAL D O 1
ATOM 5956 N N . LEU D 2 118 ? -0.064 5.316 46.913 1.00 47.44 118 LEU D N 1
ATOM 5957 C CA . LEU D 2 118 ? -1.289 4.519 46.636 1.00 47.77 118 LEU D CA 1
ATOM 5958 C C . LEU D 2 118 ? -1.219 3.156 47.330 1.00 47.31 118 LEU D C 1
ATOM 5959 O O . LEU D 2 118 ? -2.292 2.603 47.619 1.00 51.02 118 LEU D O 1
ATOM 5964 N N . VAL D 2 119 ? -0.020 2.609 47.554 1.00 47.70 119 VAL D N 1
ATOM 5965 C CA . VAL D 2 119 ? 0.144 1.286 48.221 1.00 48.78 119 VAL D CA 1
ATOM 5966 C C . VAL D 2 119 ? -0.217 1.484 49.690 1.00 49.73 119 VAL D C 1
ATOM 5967 O O . VAL D 2 119 ? -1.002 0.672 50.208 1.00 49.86 119 VAL D O 1
ATOM 5971 N N . ALA D 2 120 ? 0.312 2.547 50.303 1.00 48.88 120 ALA D N 1
ATOM 5972 C CA . ALA D 2 120 ? -0.014 2.978 51.683 1.00 49.04 120 ALA D CA 1
ATOM 5973 C C . ALA D 2 120 ? -1.515 3.265 51.794 1.00 47.77 120 ALA D C 1
ATOM 5974 O O . ALA D 2 120 ? -2.131 2.873 52.798 1.00 46.71 120 ALA D O 1
ATOM 5976 N N . GLU D 2 121 ? -2.080 3.924 50.785 1.00 49.78 121 GLU D N 1
ATOM 5977 C CA . GLU D 2 121 ? -3.528 4.230 50.701 1.00 51.62 121 GLU D CA 1
ATOM 5978 C C . GLU D 2 121 ? -4.295 2.911 50.795 1.00 50.18 121 GLU D C 1
ATOM 5979 O O . GLU D 2 121 ? -5.227 2.821 51.606 1.00 49.70 121 GLU D O 1
ATOM 5985 N N . GLU D 2 122 ? -3.876 1.927 50.000 1.00 50.57 122 GLU D N 1
ATOM 5986 C CA . GLU D 2 122 ? -4.548 0.612 49.873 1.00 50.90 122 GLU D CA 1
ATOM 5987 C C . GLU D 2 122 ? -4.341 -0.193 51.157 1.00 52.59 122 GLU D C 1
ATOM 5988 O O . GLU D 2 122 ? -5.318 -0.815 51.599 1.00 60.40 122 GLU D O 1
ATOM 5994 N N . ILE D 2 123 ? -3.128 -0.176 51.726 1.00 47.48 123 ILE D N 1
ATOM 5995 C CA . ILE D 2 123 ? -2.765 -0.952 52.950 1.00 46.22 123 ILE D CA 1
ATOM 5996 C C . ILE D 2 123 ? -3.691 -0.544 54.099 1.00 46.98 123 ILE D C 1
ATOM 5997 O O . ILE D 2 123 ? -4.172 -1.431 54.812 1.00 46.52 123 ILE D O 1
ATOM 6002 N N . ARG D 2 124 ? -3.904 0.754 54.295 1.00 50.60 124 ARG D N 1
ATOM 6003 C CA . ARG D 2 124 ? -4.793 1.256 55.371 1.00 53.97 124 ARG D CA 1
ATOM 6004 C C . ARG D 2 124 ? -6.217 0.748 55.118 1.00 54.36 124 ARG D C 1
ATOM 6005 O O . ARG D 2 124 ? -6.816 0.213 56.064 1.00 58.91 124 ARG D O 1
ATOM 6013 N N . ARG D 2 125 ? -6.726 0.879 53.892 1.00 53.16 125 ARG D N 1
ATOM 6014 C CA . ARG D 2 125 ? -8.088 0.427 53.495 1.00 55.55 125 ARG D CA 1
ATOM 6015 C C . ARG D 2 125 ? -8.287 -1.016 53.950 1.00 54.08 125 ARG D C 1
ATOM 6016 O O . ARG D 2 125 ? -9.359 -1.311 54.494 1.00 56.71 125 ARG D O 1
ATOM 6024 N N . ILE D 2 126 ? -7.274 -1.865 53.748 1.00 53.63 126 ILE D N 1
ATOM 6025 C CA . ILE D 2 126 ? -7.295 -3.305 54.148 1.00 55.53 126 ILE D CA 1
ATOM 6026 C C . ILE D 2 126 ? -7.434 -3.371 55.676 1.00 53.61 126 ILE D C 1
ATOM 6027 O O . ILE D 2 126 ? -8.423 -3.951 56.152 1.00 51.01 126 ILE D O 1
ATOM 6032 N N . ALA D 2 127 ? -6.480 -2.768 56.396 1.00 52.54 127 ALA D N 1
ATOM 6033 C CA . ALA D 2 127 ? -6.298 -2.848 57.867 1.00 51.52 127 ALA D CA 1
ATOM 6034 C C . ALA D 2 127 ? -7.579 -2.462 58.609 1.00 52.60 127 ALA D C 1
ATOM 6035 O O . ALA D 2 127 ? -7.713 -2.863 59.771 1.00 54.95 127 ALA D O 1
ATOM 6037 N N . PHE D 2 128 ? -8.467 -1.689 57.985 1.00 53.59 128 PHE D N 1
ATOM 6038 C CA . PHE D 2 128 ? -9.843 -1.445 58.489 1.00 54.27 128 PHE D CA 1
ATOM 6039 C C . PHE D 2 128 ? -10.847 -2.089 57.511 1.00 57.44 128 PHE D C 1
ATOM 6040 O O . PHE D 2 128 ? -11.335 -3.200 57.810 1.00 54.75 128 PHE D O 1
ATOM 6048 N N . GLY D 2 129 ? -11.119 -1.449 56.364 1.00 59.01 129 GLY D N 1
ATOM 6049 C CA . GLY D 2 129 ? -12.131 -1.895 55.385 1.00 56.60 129 GLY D CA 1
ATOM 6050 C C . GLY D 2 129 ? -12.473 -0.805 54.384 1.00 54.20 129 GLY D C 1
ATOM 6051 O O . GLY D 2 129 ? -13.179 -1.111 53.428 1.00 51.44 129 GLY D O 1
#

Sequence (781 aa):
GAAGATAMLFPGMGPAAFSDVGRFMVTNRYTRELLAEADDTLGYSLVDRFRQAEGDYSEYAQIAFLVNCVALARWAEQTMDLTPRICAGACFGEKSVAAYSGALTFADAVRMTAGLARCMDEYFRTEHLGVVTHSFVRAPRERLDEILAELDERGEWHEISCHIDHDFFMLTLHERNSVWLEGRLRSVGAMPLYAMRPPMHAAAFGGLRDKAEEEVIAPLTFHDPTLPVVADQDGKVLTTGDEVRTMLLESFVRPLRWPDVISSLQDQGVTRVCVAGPDSLFGRVGTTTRAFEVIAATPRLALQPRGATAMLFPGMGPFMVTNRYTRELLAEADDTLAEGDYSEYAQIAFLVNCVALARWAEQTMDLTPRICAGACFGEKSVAAYSGALTFADAVRMTAGLARCMDEYFRTEHLGVVTHSFVRAPRERLDEILAELDERGEWHEISCHIDHDFFMLTLHERNSVWLEGRLRSVGAMPLYAMRPPMHAAAFGGLRDKAEEEVIAPLTFHDPTLPVVADQDGKVLTTGDEVRTMLLESFVRPLRWPDVISSLQDQGVTRVCVAGPDSLFGRVGTTTRAFEVIAATPRLALALARRLAGLSPAEQEQHLVDMVHRHTVAALQAVAPLTPDQVDVQRPFLELGFDSLAAVDLHKRLTGETGLELPVTVAFDFPTPVLVAEEIRRIAFRTALARRLAGLSPAEQEQHLVDMVHRHTVAALQAVAPLTPDQVDVQRPFLELGFDSLAAVDLHKRLTGETGLELPVTVAFDFPTPVLVAEEIRRIAFG

Solvent-accessible surface area: 32676 Å² total; per-residue (Å²): 45,101,100,36,17,15,0,0,1,0,1,11,10,28,65,14,38,37,50,107,3,5,162,2,0,72,70,4,138,32,0,139,118,5,8,64,82,0,42,128,38,33,70,36,49,0,18,59,105,8,79,91,29,40,50,60,28,6,36,49,3,5,0,0,2,0,0,2,0,4,0,0,0,83,10,0,43,126,59,66,132,8,112,24,166,2,0,0,2,0,25,12,0,3,18,0,0,0,13,38,0,31,0,1,69,23,16,19,0,0,123,0,0,3,14,4,3,112,7,18,38,92,25,17,144,94,87,48,116,23,12,0,6,4,17,0,3,64,0,48,93,122,101,0,60,94,3,15,38,59,0,98,150,82,65,31,124,49,33,27,0,4,19,0,10,111,6,4,6,20,0,0,0,46,73,107,0,20,48,3,0,48,28,50,0,88,92,35,34,2,6,24,55,95,39,17,128,55,0,28,41,3,6,34,4,40,54,1,49,90,54,0,49,124,108,14,1,50,100,24,88,35,101,96,13,117,29,36,1,0,0,2,10,61,5,116,47,7,78,52,2,106,43,1,59,64,2,8,4,32,26,20,56,93,33,5,79,2,38,45,1,7,58,14,0,85,130,85,40,8,34,59,0,0,0,0,0,29,26,80,39,9,7,30,5,22,9,0,48,158,28,11,96,42,35,41,0,25,8,134,52,17,44,80,111,238,93,19,15,0,0,2,1,1,10,14,34,96,37,56,121,88,16,168,25,0,146,115,1,48,56,74,4,101,126,39,124,107,61,47,77,34,3,37,148,31,5,13,26,12,0,1,14,0,3,0,0,0,77,27,0,43,127,79,70,124,10,100,24,160,4,0,1,2,0,24,12,0,3,19,0,0,0,13,38,0,29,0,1,69,16,20,22,0,0,128,0,0,9,9,4,2,138,8,17,31,75,25,19,65,93,88,51,88,23,12,0,5,4,17,0,3,49,0,48,94,115,85,0,62,88,4,16,43,60,0,100,156,68,65,28,126,46,33,27,0,4,18,0,10,95,5,3,7,20,0,0,0,46,76,103,0,21,51,4,0,48,29,46,0,86,92,49,34,2,10,23,50,95,39,16,129,58,0,29,42,2,6,36,3,39,54,1,48,89,57,0,48,122,110,14,1,49,98,26,92,32,100,98,14,116,28,39,0,0,1,2,19,83,4,121,40,10,77,50,1,99,45,0,61,62,2,9,4,39,27,23,50,120,31,6,80,1,44,48,2,8,58,14,0,86,119,90,41,8,72,76,0,1,0,0,0,50,27,76,36,8,6,26,6,21,10,0,48,155,32,11,124,34,38,37,0,30,30,213,94,28,138,104,7,32,182,135,1,76,85,79,57,108,72,78,24,87,122,74,0,24,72,4,0,17,108,23,0,15,29,0,4,53,48,48,33,111,151,35,95,115,136,28,72,30,124,105,42,1,54,108,21,31,13,38,47,20,0,0,1,31,0,22,134,75,0,50,57,79,8,67,38,159,14,66,14,32,0,4,18,21,44,10,17,1,30,57,0,3,82,17,0,69,139,51,24,129,243,46,64,2,0,146,106,2,59,84,82,52,92,70,80,11,59,122,87,0,26,76,5,0,34,110,22,0,14,27,0,3,54,42,45,45,107,173,34,91,119,138,28,84,34,131,97,41,2,62,106,29,31,12,38,47,16,0,0,2,34,0,19,99,88,0,50,56,80,2,62,16,158,14,69,14,32,0,4,19,22,41,19,16,1,32,61,0,0,59,24,0,68,106,58,1,91,90

Secondary structure (DSSP, 8-state):
--SSEEEEEEPPP----HHHHHHHHHH-HHHHHHHHHHHHHHTS-HHHHHHT--SSS-HHHHHHHHHHHHHHHHHHHHHHT---SEEEE-TTHHHHHHHHTSSS-HHHHHHHHHHHHHHHHHHHTTSSTTEEEEEEES--HHHHHHHHHHHHHHT--EEEEEEEETTEEEEEEEGGGHHHHHHHHHHTT-EEEEEESS-TT----HHHHHHHIIIIISSS--PPPSS-EEETTT-PEE-SHHHHHHHHHHTTTS-EEHHHHHHHHHHTTEEEEEEESS-SSTTTSHHHHTTSEEEEE-HHHHH---/-EEEEEEPPPP--TTT-HHHHHHHHHHHHH---SSS-HHHHHHHHHHHHHHHHHHHHHHT---SEEEE-TTHHHHHHHHTSSS-HHHHHHHHHHHHHHHHHHHTTSSTTEEEEEEES--HHHHHHHHHHHHHHT--EEEEEEEETTEEEEEEEGGGHHHHHHHHHHTT-EEEEEESS-TT-S--HHHHHHHIIIIISSS--PPPSS-EE-TTT-PEE-SHHHHHHHHHHTTTS-EEHHHHHHHHHHTTEEEEEEESS-SSTTTSHHHHTTSEEEEE-HHHH-/-HHHHHTTS-HHHHHHHHHHHHHHHHHHHHHHH-TTS-S---TTS-HHHHT--HHHHHHHHHHHHHHH-S---TTHHHHS-SHHHHHHHHHHHH-/--HHHHHHBTB-HHHHHHHHHHHHHHHHHHHHHHH-TTS-S---TTS-HHHHT--HHHHHHHHHHHHHHH-S---TTHHHHS-SHHHHHHHHHHHHH-

Nearest PDB structures (foldseek):
  8h6s-assembly1_C  TM=1.011E+00  e=3.843E-15  Streptomyces halstedii
  7vrs-assembly1_C  TM=9.094E-01  e=1.183E-05  Streptomyces albus subsp. albus
  7s6b-assembly1_E  TM=9.010E-01  e=2.886E-05  Streptomyces lasalocidi
  7s6c-assembly1_D  TM=8.825E-01  e=4.429E-04  Saccharopolyspora erythraea
  4ca3-assembly1_A  TM=8.159E-01  e=7.187E-03  Streptomyces virginiae

InterPro domains:
  IPR001227 Acyl transferase domain superfamily [G3DSA:3.40.366.10] (19-173)
  IPR001227 Acyl transferase domain superfamily [G3DSA:3.40.366.10] (197-327)
  IPR016035 Acyl transferase/acyl hydrolase/lysophospholipase [SSF52151] (21-298)
  IPR049416 Malonyl-CoA-[acyl-carrier-protein] transacylase, small domain [PF21124] (150-211)
  IPR050858 Malonyl CoA-ACP Transacylase/Polyketide Synthase FabD [PTHR42681] (20-295)

Radius of gyration: 28.29 Å; Cα contacts (8 Å, |Δi|>4): 1461; chains: 4; bounding box: 78×51×79 Å